Protein AF-0000000070056075 (afdb_homodimer)

Foldseek 3Di:
DDDDDDDDDQQDFDDDPFDKDFPDQPQWAWDDDPRDIAIEHELLQLLVQLLVQLLCLFQFFAPVLLLLLLVLCVDPQWDPVLNVLSQLLLVLSQLSLVSAFTLAQQQAAKEKEKEDAPSYHHPDDSQVSSLNSQQCNQVVGLHAQDDWADPDPPDIDRPSRVDDHHYHYHYDHDFKMKMKIFGDGPQQVVLKDKDKDAPVCPDPVNVLVVVLVSLLVSFCQSQDQKAKEKEKADADRVRRRVVRACVQLVVSVRGACDDDPNWHKHWPVVSFVVSLVVQQQLQCHRHLGGRRNYSTYTYMYTDHDNGIIMMIMGIDHSSSRMWMWMQGNRHTITGDTDSRSVVSDDPVVVPDPPPDAAEAEFVDWPVVSLVVLQVDDFSGKHFYFFKAKEAADVVLVVQVVCVVVPHARDPNQQGHEYADKFGTRDDPPFQTHFIAFHRCQSNQVSQLVQLVRRGNLEYEHGGFYDLSNLVSCQVRSGWYKYARRSSRSCQRHPWWDHKDFDADCVNPRNGMIMTGTGGGMMTTAHGNNSDGSSVVSVVVPPDPPDPDPD/DDDDDDDDDQQDFDDDPFDKDFPDLPQWAWDDDPRDIAIEHELLQLLVQLLVQLLCLFQFFAPVLLLLLLVLCVDPQWDPVLNVLSLLLLVLSQLSLVSAFTLAQQQAAKEKEKEDAPRYHHPDDSQVSSLNSQQCNQVVGLHAQDDWADPDPPDIDRPSRVDDHHYHYHYDHDFKMKMKIFGDGPQQVVLKDKDWDAPVCPDPVNVLVVVLVSLLVSFCQSQDQKAKEKEKADADRVRRRVVRVCVQLVVSVRGACDDDPNWHKHWPVVSFVVSLVVQQQLQCHRHLGGRRNYSTYTYMYTDHDNGIIMMIMGIDHSSSRMWMWMQGNRHTMTGDTDSRSVVSDDPVVVPDPPPDAAEAEFVDWPVVSLVVLQVDDFSGKHFYFFKAKEAADVVLVVQVVCVVVPHARDVNQQGHEYADKFGTRDDPPFQTHFIAFHRCQSNQVSQLVQLVRRGNQEYEHGGFYDLSNLVSCQVRVGWYKYARRSSRSCQRHPWWDHKDFDADCVNPRNGMIMTGTGGGMMTTAHGNNSDGSSVVSVVVPPPPPDPDPD

Structure (mmCIF, N/CA/C/O backbone):
data_AF-0000000070056075-model_v1
#
loop_
_entity.id
_entity.type
_entity.pdbx_description
1 polymer 'Fumarate hydratase class I'
#
loop_
_atom_site.group_PDB
_atom_site.id
_atom_site.type_symbol
_atom_site.label_atom_id
_atom_site.label_alt_id
_atom_site.label_comp_id
_atom_site.label_asym_id
_atom_site.label_entity_id
_atom_site.label_seq_id
_atom_site.pdbx_PDB_ins_code
_atom_site.Cartn_x
_atom_site.Cartn_y
_atom_site.Cartn_z
_atom_site.occupancy
_atom_site.B_iso_or_equiv
_atom_site.auth_seq_id
_atom_site.auth_comp_id
_atom_site.auth_asym_id
_atom_site.auth_atom_id
_atom_site.pdbx_PDB_model_num
ATOM 1 N N . MET A 1 1 ? 9.664 -17.594 -32.375 1 53.91 1 MET A N 1
ATOM 2 C CA . MET A 1 1 ? 11.016 -17.156 -32.031 1 53.91 1 MET A CA 1
ATOM 3 C C . MET A 1 1 ? 11.039 -16.406 -30.719 1 53.91 1 MET A C 1
ATOM 5 O O . MET A 1 1 ? 10.109 -15.648 -30.422 1 53.91 1 MET A O 1
ATOM 9 N N . SER A 1 2 ? 11.938 -16.859 -29.797 1 77.75 2 SER A N 1
ATOM 10 C CA . SER A 1 2 ? 12.039 -16.234 -28.484 1 77.75 2 SER A CA 1
ATOM 11 C C . SER A 1 2 ? 12.383 -14.742 -28.609 1 77.75 2 SER A C 1
ATOM 13 O O . SER A 1 2 ? 13.141 -14.352 -29.5 1 77.75 2 SER A O 1
ATOM 15 N N . LYS A 1 3 ? 11.664 -13.867 -28.031 1 90.69 3 LYS A N 1
ATOM 16 C CA . LYS A 1 3 ? 11.938 -12.43 -28 1 90.69 3 LYS A CA 1
ATOM 17 C C . LYS A 1 3 ? 13.312 -12.148 -27.391 1 90.69 3 LYS A C 1
ATOM 19 O O . LYS A 1 3 ? 13.664 -12.719 -26.359 1 90.69 3 LYS A O 1
ATOM 24 N N . PRO A 1 4 ? 14.117 -11.297 -28.078 1 96.12 4 PRO A N 1
ATOM 25 C CA . PRO A 1 4 ? 15.445 -10.977 -27.547 1 96.12 4 PRO A CA 1
ATOM 26 C C . PRO A 1 4 ? 15.367 -10.18 -26.234 1 96.12 4 PRO A C 1
ATOM 28 O O . PRO A 1 4 ? 14.375 -9.492 -25.984 1 96.12 4 PRO A O 1
ATOM 31 N N . PHE A 1 5 ? 16.469 -10.25 -25.531 1 97.62 5 PHE A N 1
ATOM 32 C CA . PHE A 1 5 ? 16.547 -9.492 -24.281 1 97.62 5 PHE A CA 1
ATOM 33 C C . PHE A 1 5 ? 16.797 -8.016 -24.562 1 97.62 5 PHE A C 1
ATOM 35 O O . PHE A 1 5 ? 17.766 -7.66 -25.219 1 97.62 5 PHE A O 1
ATOM 42 N N . VAL A 1 6 ? 15.93 -7.156 -24.094 1 97.5 6 VAL A N 1
ATOM 43 C CA . VAL A 1 6 ? 16.062 -5.703 -24.109 1 97.5 6 VAL A CA 1
ATOM 44 C C . VAL A 1 6 ? 15.75 -5.129 -22.734 1 97.5 6 VAL A C 1
ATOM 46 O O . VAL A 1 6 ? 14.688 -5.414 -22.172 1 97.5 6 VAL A O 1
ATOM 49 N N . TRP A 1 7 ? 16.703 -4.355 -22.281 1 95.56 7 TRP A N 1
ATOM 50 C CA . TRP A 1 7 ? 16.5 -3.801 -20.953 1 95.56 7 TRP A CA 1
ATOM 51 C C . TRP A 1 7 ? 16.109 -2.33 -21.031 1 95.56 7 TRP A C 1
ATOM 53 O O . TRP A 1 7 ? 16.641 -1.577 -21.844 1 95.56 7 TRP A O 1
ATOM 63 N N . GLN A 1 8 ? 15.148 -2.025 -20.219 1 95.88 8 GLN A N 1
ATOM 64 C CA . GLN A 1 8 ? 14.68 -0.654 -20.047 1 95.88 8 GLN A CA 1
ATOM 65 C C . GLN A 1 8 ? 14.273 -0.391 -18.609 1 95.88 8 GLN A C 1
ATOM 67 O O . GLN A 1 8 ? 13.641 -1.236 -17.969 1 95.88 8 GLN A O 1
ATOM 72 N N . GLN A 1 9 ? 14.672 0.781 -18.109 1 95.88 9 GLN A N 1
ATOM 73 C CA . GLN A 1 9 ? 14.227 1.164 -16.766 1 95.88 9 GLN A CA 1
ATOM 74 C C . GLN A 1 9 ? 12.711 1.316 -16.719 1 95.88 9 GLN A C 1
ATOM 76 O O . GLN A 1 9 ? 12.094 1.796 -17.672 1 95.88 9 GLN A O 1
ATOM 81 N N . LEU A 1 10 ? 12.133 0.911 -15.586 1 97.81 10 LEU A N 1
ATOM 82 C CA . LEU A 1 10 ? 10.695 1.039 -15.414 1 97.81 10 LEU A CA 1
ATOM 83 C C . LEU A 1 10 ? 10.273 2.506 -15.414 1 97.81 10 LEU A C 1
ATOM 85 O O . LEU A 1 10 ? 9.297 2.875 -16.062 1 97.81 10 LEU A O 1
ATOM 89 N N . PHE A 1 11 ? 10.992 3.332 -14.617 1 98 11 PHE A N 1
ATOM 90 C CA . PHE A 1 11 ? 10.727 4.762 -14.516 1 98 11 PHE A CA 1
ATOM 91 C C . PHE A 1 11 ? 11.75 5.562 -15.305 1 98 11 PHE A C 1
ATOM 93 O O . PHE A 1 11 ? 12.781 5.973 -14.758 1 98 11 PHE A O 1
ATOM 100 N N . VAL A 1 12 ? 11.531 5.762 -16.531 1 95.81 12 VAL A N 1
ATOM 101 C CA . VAL A 1 12 ? 12.391 6.566 -17.391 1 95.81 12 VAL A CA 1
ATOM 102 C C . VAL A 1 12 ? 12.016 8.039 -17.266 1 95.81 12 VAL A C 1
ATOM 104 O O . VAL A 1 12 ? 10.938 8.445 -17.719 1 95.81 12 VAL A O 1
ATOM 107 N N . GLN A 1 13 ? 12.859 8.805 -16.641 1 93.88 13 GLN A N 1
ATOM 108 C CA . GLN A 1 13 ? 12.523 10.211 -16.438 1 93.88 13 GLN A CA 1
ATOM 109 C C . GLN A 1 13 ? 13.445 11.125 -17.234 1 93.88 13 GLN A C 1
ATOM 111 O O . GLN A 1 13 ? 14.648 10.852 -17.344 1 93.88 13 GLN A O 1
ATOM 116 N N . SER A 1 14 ? 12.852 12.102 -17.766 1 93.5 14 SER A N 1
ATOM 117 C CA . SER A 1 14 ? 13.641 13.133 -18.438 1 93.5 14 SER A CA 1
ATOM 118 C C . SER A 1 14 ? 14.391 13.992 -17.406 1 93.5 14 SER A C 1
ATOM 120 O O . SER A 1 14 ? 14.383 13.695 -16.219 1 93.5 14 SER A O 1
ATOM 122 N N . LYS A 1 15 ? 14.992 15.07 -17.953 1 90.5 15 LYS A N 1
ATOM 123 C CA . LYS A 1 15 ? 15.852 15.922 -17.141 1 90.5 15 LYS A CA 1
ATOM 124 C C . LYS A 1 15 ? 15.062 16.594 -16.016 1 90.5 15 LYS A C 1
ATOM 126 O O . LYS A 1 15 ? 13.93 17.031 -16.234 1 90.5 15 LYS A O 1
ATOM 131 N N . ASP A 1 16 ? 15.617 16.547 -14.789 1 88.38 16 ASP A N 1
ATOM 132 C CA . ASP A 1 16 ? 15.094 17.25 -13.625 1 88.38 16 ASP A CA 1
ATOM 133 C C . ASP A 1 16 ? 15.531 18.719 -13.633 1 88.38 16 ASP A C 1
ATOM 135 O O . ASP A 1 16 ? 16.719 19.016 -13.547 1 88.38 16 ASP A O 1
ATOM 139 N N . ASN A 1 17 ? 14.578 19.656 -13.648 1 91.94 17 ASN A N 1
ATOM 140 C CA . ASN A 1 17 ? 14.906 21.062 -13.75 1 91.94 17 ASN A CA 1
ATOM 141 C C . ASN A 1 17 ? 14.844 21.75 -12.391 1 91.94 17 ASN A C 1
ATOM 143 O O . ASN A 1 17 ? 14.719 22.984 -12.312 1 91.94 17 ASN A O 1
ATOM 147 N N . THR A 1 18 ? 14.938 21 -11.344 1 96.56 18 THR A N 1
ATOM 148 C CA . THR A 1 18 ? 14.906 21.547 -9.992 1 96.56 18 THR A CA 1
ATOM 149 C C . THR A 1 18 ? 16.062 22.531 -9.789 1 96.56 18 THR A C 1
ATOM 151 O O . THR A 1 18 ? 17.188 22.266 -10.18 1 96.56 18 THR A O 1
ATOM 154 N N . GLU A 1 19 ? 15.758 23.734 -9.234 1 97.62 19 GLU A N 1
ATOM 155 C CA . GLU A 1 19 ? 16.797 24.688 -8.859 1 97.62 19 GLU A CA 1
ATOM 156 C C . GLU A 1 19 ? 17.328 24.406 -7.461 1 97.62 19 GLU A C 1
ATOM 158 O O . GLU A 1 19 ? 16.562 24.391 -6.492 1 97.62 19 GLU A O 1
ATOM 163 N N . TYR A 1 20 ? 18.656 24.203 -7.379 1 98 20 TYR A N 1
ATOM 164 C CA . TYR A 1 20 ? 19.281 23.891 -6.105 1 98 20 TYR A CA 1
ATOM 165 C C . TYR A 1 20 ? 20.172 25.047 -5.637 1 98 20 TYR A C 1
ATOM 167 O O . TYR A 1 20 ? 20.641 25.844 -6.449 1 98 20 TYR A O 1
ATOM 175 N N . GLU A 1 21 ? 20.328 25.125 -4.43 1 97.88 21 GLU A N 1
ATOM 176 C CA . GLU A 1 21 ? 21.297 26 -3.807 1 97.88 21 GLU A CA 1
ATOM 177 C C . GLU A 1 21 ? 22.328 25.203 -3 1 97.88 21 GLU A C 1
ATOM 179 O O . GLU A 1 21 ? 21.984 24.203 -2.379 1 97.88 21 GLU A O 1
ATOM 184 N N . LEU A 1 22 ? 23.562 25.672 -3.018 1 98.44 22 LEU A N 1
ATOM 185 C CA . LEU A 1 22 ? 24.641 25.031 -2.275 1 98.44 22 LEU A CA 1
ATOM 186 C C . LEU A 1 22 ? 24.516 25.297 -0.78 1 98.44 22 LEU A C 1
ATOM 188 O O . LEU A 1 22 ? 24.5 26.453 -0.353 1 98.44 22 LEU A O 1
ATOM 192 N N . LEU A 1 23 ? 24.344 24.281 -0.059 1 98.06 23 LEU A N 1
ATOM 193 C CA . LEU A 1 23 ? 24.328 24.406 1.395 1 98.06 23 LEU A CA 1
ATOM 194 C C . LEU A 1 23 ? 25.75 24.516 1.952 1 98.06 23 LEU A C 1
ATOM 196 O O . LEU A 1 23 ? 26.031 25.375 2.779 1 98.06 23 LEU A O 1
ATOM 200 N N . THR A 1 24 ? 26.641 23.578 1.543 1 97.81 24 THR A N 1
ATOM 201 C CA . THR A 1 24 ? 28.047 23.594 1.924 1 97.81 24 THR A CA 1
ATOM 202 C C . THR A 1 24 ? 28.859 22.672 1.029 1 97.81 24 THR A C 1
ATOM 204 O O . THR A 1 24 ? 28.297 21.766 0.398 1 97.81 24 THR A O 1
ATOM 207 N N . ASN A 1 25 ? 30.078 22.891 0.885 1 96.69 25 ASN A N 1
ATOM 208 C CA . ASN A 1 25 ? 30.969 21.984 0.178 1 96.69 25 ASN A CA 1
ATOM 209 C C . ASN A 1 25 ? 31.906 21.266 1.141 1 96.69 25 ASN A C 1
ATOM 211 O O . ASN A 1 25 ? 32.875 20.625 0.714 1 96.69 25 ASN A O 1
ATOM 215 N N . GLN A 1 26 ? 31.516 21.438 2.363 1 96.38 26 GLN A N 1
ATOM 216 C CA . GLN A 1 26 ? 32.312 20.75 3.391 1 96.38 26 GLN A CA 1
ATOM 217 C C . GLN A 1 26 ? 31.812 19.312 3.582 1 96.38 26 GLN A C 1
ATOM 219 O O . GLN A 1 26 ? 30.719 18.969 3.119 1 96.38 26 GLN A O 1
ATOM 224 N N . HIS A 1 27 ? 32.625 18.391 4.121 1 96.56 27 HIS A N 1
ATOM 225 C CA . HIS A 1 27 ? 32.281 17.031 4.531 1 96.56 27 HIS A CA 1
ATOM 226 C C . HIS A 1 27 ? 32.219 16.094 3.332 1 96.56 27 HIS A C 1
ATOM 228 O O . HIS A 1 27 ? 31.641 15.008 3.422 1 96.56 27 HIS A O 1
ATOM 234 N N . VAL A 1 28 ? 32.531 16.531 2.166 1 97.38 28 VAL A N 1
ATOM 235 C CA . VAL A 1 28 ? 32.625 15.703 0.971 1 97.38 28 VAL A CA 1
ATOM 236 C C . VAL A 1 28 ? 34.031 15.711 0.432 1 97.38 28 VAL A C 1
ATOM 238 O O . VAL A 1 28 ? 34.656 16.781 0.261 1 97.38 28 VAL A O 1
ATOM 241 N N . THR A 1 29 ? 34.625 14.578 0.233 1 96.62 29 THR A N 1
ATOM 242 C CA . THR A 1 29 ? 35.938 14.445 -0.354 1 96.62 29 THR A CA 1
ATOM 243 C C . THR A 1 29 ? 35.938 13.414 -1.479 1 96.62 29 THR A C 1
ATOM 245 O O . THR A 1 29 ? 34.969 12.656 -1.629 1 96.62 29 THR A O 1
ATOM 248 N N . VAL A 1 30 ? 36.906 13.453 -2.309 1 96.12 30 VAL A N 1
ATOM 249 C CA . VAL A 1 30 ? 36.969 12.547 -3.451 1 96.12 30 VAL A CA 1
ATOM 250 C C . VAL A 1 30 ? 38.188 11.625 -3.297 1 96.12 30 VAL A C 1
ATOM 252 O O . VAL A 1 30 ? 39.281 12.078 -2.932 1 96.12 30 VAL A O 1
ATOM 255 N N . SER A 1 31 ? 37.969 10.422 -3.428 1 93.62 31 SER A N 1
ATOM 256 C CA . SER A 1 31 ? 39 9.398 -3.51 1 93.62 31 SER A CA 1
ATOM 257 C C . SER A 1 31 ? 38.938 8.664 -4.848 1 93.62 31 SER A C 1
ATOM 259 O O . SER A 1 31 ? 38.281 9.117 -5.781 1 93.62 31 SER A O 1
ATOM 261 N N . GLU A 1 32 ? 39.781 7.637 -4.965 1 93.12 32 GLU A N 1
ATOM 262 C CA . GLU A 1 32 ? 39.812 6.898 -6.223 1 93.12 32 GLU A CA 1
ATOM 263 C C . GLU A 1 32 ? 40 5.402 -5.98 1 93.12 32 GLU A C 1
ATOM 265 O O . GLU A 1 32 ? 40.75 4.992 -5.113 1 93.12 32 GLU A O 1
ATOM 270 N N . LEU A 1 33 ? 39.281 4.637 -6.648 1 89.56 33 LEU A N 1
ATOM 271 C CA . LEU A 1 33 ? 39.406 3.186 -6.676 1 89.56 33 LEU A CA 1
ATOM 272 C C . LEU A 1 33 ? 39.438 2.672 -8.109 1 89.56 33 LEU A C 1
ATOM 274 O O . LEU A 1 33 ? 38.469 2.824 -8.844 1 89.56 33 LEU A O 1
ATOM 278 N N . ASP A 1 34 ? 40.531 1.973 -8.461 1 89.25 34 ASP A N 1
ATOM 279 C CA . ASP A 1 34 ? 40.688 1.354 -9.773 1 89.25 34 ASP A CA 1
ATOM 280 C C . ASP A 1 34 ? 40.375 2.338 -10.891 1 89.25 34 ASP A C 1
ATOM 282 O O . ASP A 1 34 ? 39.625 2 -11.82 1 89.25 34 ASP A O 1
ATOM 286 N N . GLY A 1 35 ? 40.688 3.518 -10.766 1 89.31 35 GLY A N 1
ATOM 287 C CA . GLY A 1 35 ? 40.562 4.531 -11.797 1 89.31 35 GLY A CA 1
ATOM 288 C C . GLY A 1 35 ? 39.219 5.25 -11.742 1 89.31 35 GLY A C 1
ATOM 289 O O . GLY A 1 35 ? 38.969 6.168 -12.531 1 89.31 35 GLY A O 1
ATOM 290 N N . GLU A 1 36 ? 38.375 4.887 -10.852 1 91.25 36 GLU A N 1
ATOM 291 C CA . GLU A 1 36 ? 37.062 5.531 -10.703 1 91.25 36 GLU A CA 1
ATOM 292 C C . GLU A 1 36 ? 37.031 6.422 -9.469 1 91.25 36 GLU A C 1
ATOM 294 O O . GLU A 1 36 ? 37.562 6.059 -8.414 1 91.25 36 GLU A O 1
ATOM 299 N N . GLU A 1 37 ? 36.406 7.543 -9.641 1 94.31 37 GLU A N 1
ATOM 300 C CA . GLU A 1 37 ? 36.25 8.445 -8.5 1 94.31 37 GLU A CA 1
ATOM 301 C C . GLU A 1 37 ? 35.25 7.887 -7.492 1 94.31 37 GLU A C 1
ATOM 303 O O . GLU A 1 37 ? 34.188 7.336 -7.875 1 94.31 37 GLU A O 1
ATOM 308 N N . VAL A 1 38 ? 35.625 7.949 -6.273 1 95.62 38 VAL A N 1
ATOM 309 C CA . VAL A 1 38 ? 34.719 7.605 -5.164 1 95.62 38 VAL A CA 1
ATOM 310 C C . VAL A 1 38 ? 34.469 8.844 -4.305 1 95.62 38 VAL A C 1
ATOM 312 O O . VAL A 1 38 ? 35.406 9.445 -3.779 1 95.62 38 VAL A O 1
ATOM 315 N N . ILE A 1 39 ? 33.25 9.266 -4.23 1 97.12 39 ILE A N 1
ATOM 316 C CA . ILE A 1 39 ? 32.906 10.438 -3.441 1 97.12 39 ILE A CA 1
ATOM 317 C C . ILE A 1 39 ? 32.656 10.023 -1.992 1 97.12 39 ILE A C 1
ATOM 319 O O . ILE A 1 39 ? 31.688 9.305 -1.701 1 97.12 39 ILE A O 1
ATOM 323 N N . LYS A 1 40 ? 33.469 10.445 -1.101 1 96.5 40 LYS A N 1
ATOM 324 C CA . LYS A 1 40 ? 33.344 10.148 0.323 1 96.5 40 LYS A CA 1
ATOM 325 C C . LYS A 1 40 ? 32.5 11.211 1.028 1 96.5 40 LYS A C 1
ATOM 327 O O . LYS A 1 40 ? 32.812 12.398 0.983 1 96.5 40 LYS A O 1
ATOM 332 N N . VAL A 1 41 ? 31.469 10.844 1.625 1 97.81 41 VAL A N 1
ATOM 333 C CA . VAL A 1 41 ? 30.531 11.719 2.312 1 97.81 41 VAL A CA 1
ATOM 334 C C . VAL A 1 41 ? 30.562 11.438 3.812 1 97.81 41 VAL A C 1
ATOM 336 O O . VAL A 1 41 ? 30.172 10.352 4.25 1 97.81 41 VAL A O 1
ATOM 339 N N . ALA A 1 42 ? 31 12.336 4.629 1 97.06 42 ALA A N 1
ATOM 340 C CA . ALA A 1 42 ? 31.047 12.164 6.078 1 97.06 42 ALA A CA 1
ATOM 341 C C . ALA A 1 42 ? 29.641 12.078 6.668 1 97.06 42 ALA A C 1
ATOM 343 O O . ALA A 1 42 ? 28.703 12.703 6.16 1 97.06 42 ALA A O 1
ATOM 344 N N . PRO A 1 43 ? 29.438 11.312 7.77 1 96.81 43 PRO A N 1
ATOM 345 C CA . PRO A 1 43 ? 28.125 11.234 8.406 1 96.81 43 PRO A CA 1
ATOM 346 C C . PRO A 1 43 ? 27.547 12.602 8.766 1 96.81 43 PRO A C 1
ATOM 348 O O . PRO A 1 43 ? 26.328 12.797 8.719 1 96.81 43 PRO A O 1
ATOM 351 N N . GLU A 1 44 ? 28.422 13.539 9.07 1 97.19 44 GLU A N 1
ATOM 352 C CA . GLU A 1 44 ? 28.016 14.898 9.422 1 97.19 44 GLU A CA 1
ATOM 353 C C . GLU A 1 44 ? 27.281 15.57 8.266 1 97.19 44 GLU A C 1
ATOM 355 O O . GLU A 1 44 ? 26.375 16.375 8.484 1 97.19 44 GLU A O 1
ATOM 360 N N . ALA A 1 45 ? 27.703 15.234 7.09 1 98.19 45 ALA A N 1
ATOM 361 C CA . ALA A 1 45 ? 27.047 15.781 5.906 1 98.19 45 ALA A CA 1
ATOM 362 C C . ALA A 1 45 ? 25.578 15.359 5.859 1 98.19 45 ALA A C 1
ATOM 364 O O . ALA A 1 45 ? 24.703 16.172 5.543 1 98.19 45 ALA A O 1
ATOM 365 N N . LEU A 1 46 ? 25.312 14.094 6.129 1 98.69 46 LEU A N 1
ATOM 366 C CA . LEU A 1 46 ? 23.953 13.57 6.105 1 98.69 46 LEU A CA 1
ATOM 367 C C . LEU A 1 46 ? 23.109 14.188 7.219 1 98.69 46 LEU A C 1
ATOM 369 O O . LEU A 1 46 ? 21.953 14.523 7.008 1 98.69 46 LEU A O 1
ATOM 373 N N . THR A 1 47 ? 23.719 14.312 8.43 1 98.56 47 THR A N 1
ATOM 374 C CA . THR A 1 47 ? 23.031 14.945 9.547 1 98.56 47 THR A CA 1
ATOM 375 C C . THR A 1 47 ? 22.656 16.391 9.211 1 98.56 47 THR A C 1
ATOM 377 O O . THR A 1 47 ? 21.5 16.797 9.406 1 98.56 47 THR A O 1
ATOM 380 N N . LEU A 1 48 ? 23.609 17.109 8.695 1 98.5 48 LEU A N 1
ATOM 381 C CA . LEU A 1 48 ? 23.406 18.5 8.32 1 98.5 48 LEU A CA 1
ATOM 382 C C . LEU A 1 48 ? 22.328 18.641 7.262 1 98.5 48 LEU A C 1
ATOM 384 O O . LEU A 1 48 ? 21.438 19.5 7.371 1 98.5 48 LEU A O 1
ATOM 388 N N . LEU A 1 49 ? 22.422 17.812 6.266 1 98.75 49 LEU A N 1
ATOM 389 C CA . LEU A 1 49 ? 21.469 17.859 5.164 1 98.75 49 LEU A CA 1
ATOM 390 C C . LEU A 1 49 ? 20.062 17.594 5.66 1 98.75 49 LEU A C 1
ATOM 392 O O . LEU A 1 49 ? 19.125 18.344 5.336 1 98.75 49 LEU A O 1
ATOM 396 N N . ALA A 1 50 ? 19.859 16.5 6.414 1 98.88 50 ALA A N 1
ATOM 397 C CA . ALA A 1 50 ? 18.531 16.156 6.918 1 98.88 50 ALA A CA 1
ATOM 398 C C . ALA A 1 50 ? 17.984 17.266 7.82 1 98.88 50 ALA A C 1
ATOM 400 O O . ALA A 1 50 ? 16.797 17.594 7.75 1 98.88 50 ALA A O 1
ATOM 401 N N . GLN A 1 51 ? 18.828 17.812 8.688 1 98.81 51 GLN A N 1
ATOM 402 C CA . GLN A 1 51 ? 18.406 18.875 9.586 1 98.81 51 GLN A CA 1
ATOM 403 C C . GLN A 1 51 ? 17.891 20.094 8.805 1 98.81 51 GLN A C 1
ATOM 405 O O . GLN A 1 51 ? 16.812 20.609 9.094 1 98.81 51 GLN A O 1
ATOM 410 N N . HIS A 1 52 ? 18.656 20.516 7.797 1 98.75 52 HIS A N 1
ATOM 411 C CA . HIS A 1 52 ? 18.266 21.688 7.012 1 98.75 52 HIS A CA 1
ATOM 412 C C . HIS A 1 52 ? 17.047 21.375 6.145 1 98.75 52 HIS A C 1
ATOM 414 O O . HIS A 1 52 ? 16.172 22.234 5.984 1 98.75 52 HIS A O 1
ATOM 420 N N . ALA A 1 53 ? 17.031 20.203 5.543 1 98.88 53 ALA A N 1
ATOM 421 C CA . ALA A 1 53 ? 15.922 19.844 4.656 1 98.88 53 ALA A CA 1
ATOM 422 C C . ALA A 1 53 ? 14.594 19.844 5.402 1 98.88 53 ALA A C 1
ATOM 424 O O . ALA A 1 53 ? 13.609 20.422 4.93 1 98.88 53 ALA A O 1
ATOM 425 N N . PHE A 1 54 ? 14.523 19.219 6.582 1 98.81 54 PHE A N 1
ATOM 426 C CA . PHE A 1 54 ? 13.266 19.141 7.316 1 98.81 54 PHE A CA 1
ATOM 427 C C . PHE A 1 54 ? 12.898 20.5 7.914 1 98.81 54 PHE A C 1
ATOM 429 O O . PHE A 1 54 ? 11.719 20.812 8.039 1 98.81 54 PHE A O 1
ATOM 436 N N . TYR A 1 55 ? 13.914 21.312 8.258 1 98.69 55 TYR A N 1
ATOM 437 C CA . TYR A 1 55 ? 13.617 22.688 8.641 1 98.69 55 TYR A CA 1
ATOM 438 C C . TYR A 1 55 ? 12.945 23.438 7.492 1 98.69 55 TYR A C 1
ATOM 440 O O . TYR A 1 55 ? 11.875 24.016 7.664 1 98.69 55 TYR A O 1
ATOM 448 N N . GLU A 1 56 ? 13.57 23.391 6.332 1 98.56 56 GLU A N 1
ATOM 449 C CA . GLU A 1 56 ? 13.047 24.109 5.172 1 98.56 56 GLU A CA 1
ATOM 450 C C . GLU A 1 56 ? 11.633 23.641 4.828 1 98.56 56 GLU A C 1
ATOM 452 O O . GLU A 1 56 ? 10.734 24.453 4.613 1 98.56 56 GLU A O 1
ATOM 457 N N . ALA A 1 57 ? 11.438 22.344 4.812 1 98.44 57 ALA A N 1
ATOM 458 C CA . ALA A 1 57 ? 10.156 21.766 4.418 1 98.44 57 ALA A CA 1
ATOM 459 C C . ALA A 1 57 ? 9.062 22.094 5.43 1 98.44 57 ALA A C 1
ATOM 461 O O . ALA A 1 57 ? 7.875 22.031 5.117 1 98.44 57 ALA A O 1
ATOM 462 N N . SER A 1 58 ? 9.438 22.453 6.664 1 98.44 58 SER A N 1
ATOM 463 C CA . SER A 1 58 ? 8.469 22.766 7.711 1 98.44 58 SER A CA 1
ATOM 464 C C . SER A 1 58 ? 8.016 24.219 7.637 1 98.44 58 SER A C 1
ATOM 466 O O . SER A 1 58 ? 6.941 24.562 8.125 1 98.44 58 SER A O 1
ATOM 468 N N . PHE A 1 59 ? 8.852 25.125 7.004 1 98.56 59 PHE A N 1
ATOM 469 C CA . PHE A 1 59 ? 8.586 26.547 7.168 1 98.56 59 PHE A CA 1
ATOM 470 C C . PHE A 1 59 ? 8.406 27.219 5.812 1 98.56 59 PHE A C 1
ATOM 472 O O . PHE A 1 59 ? 7.816 28.312 5.73 1 98.56 59 PHE A O 1
ATOM 479 N N . PHE A 1 60 ? 8.898 26.578 4.762 1 98.5 60 PHE A N 1
ATOM 480 C CA . PHE A 1 60 ? 8.867 27.219 3.447 1 98.5 60 PHE A CA 1
ATOM 481 C C . PHE A 1 60 ? 8.195 26.312 2.424 1 98.5 60 PHE A C 1
ATOM 483 O O . PHE A 1 60 ? 8.078 25.094 2.643 1 98.5 60 PHE A O 1
ATOM 490 N N . LEU A 1 61 ? 7.723 26.922 1.326 1 98.38 61 LEU A N 1
ATOM 491 C CA . LEU A 1 61 ? 7.035 26.188 0.262 1 98.38 61 LEU A CA 1
ATOM 492 C C . LEU A 1 61 ? 7.652 26.5 -1.096 1 98.38 61 LEU A C 1
ATOM 494 O O . LEU A 1 61 ? 8.352 27.516 -1.248 1 98.38 61 LEU A O 1
ATOM 498 N N . ARG A 1 62 ? 7.438 25.672 -2.066 1 97.88 62 ARG A N 1
ATOM 499 C CA . ARG A 1 62 ? 7.855 25.891 -3.445 1 97.88 62 ARG A CA 1
ATOM 500 C C . ARG A 1 62 ? 7.113 27.078 -4.047 1 97.88 62 ARG A C 1
ATOM 502 O O . ARG A 1 62 ? 5.914 27.25 -3.822 1 97.88 62 ARG A O 1
ATOM 509 N N . ALA A 1 63 ? 7.828 27.844 -4.852 1 98 63 ALA A N 1
ATOM 510 C CA . ALA A 1 63 ? 7.223 28.984 -5.531 1 98 63 ALA A CA 1
ATOM 511 C C . ALA A 1 63 ? 6.09 28.531 -6.449 1 98 63 ALA A C 1
ATOM 513 O O . ALA A 1 63 ? 5.055 29.203 -6.543 1 98 63 ALA A O 1
ATOM 514 N N . ALA A 1 64 ? 6.293 27.438 -7.137 1 97.38 64 ALA A N 1
ATOM 515 C CA . ALA A 1 64 ? 5.289 26.938 -8.062 1 97.38 64 ALA A CA 1
ATOM 516 C C . ALA A 1 64 ? 3.992 26.594 -7.34 1 97.38 64 ALA A C 1
ATOM 518 O O . ALA A 1 64 ? 2.9 26.812 -7.871 1 97.38 64 ALA A O 1
ATOM 519 N N . HIS A 1 65 ? 4.051 26.047 -6.195 1 98.06 65 HIS A N 1
ATOM 520 C CA . HIS A 1 65 ? 2.879 25.734 -5.387 1 98.06 65 HIS A CA 1
ATOM 521 C C . HIS A 1 65 ? 2.16 27 -4.941 1 98.06 65 HIS A C 1
ATOM 523 O O . HIS A 1 65 ? 0.936 27.094 -5.055 1 98.06 65 HIS A O 1
ATOM 529 N N . LEU A 1 66 ? 2.916 27.953 -4.445 1 98.44 66 LEU A N 1
ATOM 530 C CA . LEU A 1 66 ? 2.352 29.219 -4.012 1 98.44 66 LEU A CA 1
ATOM 531 C C . LEU A 1 66 ? 1.656 29.922 -5.168 1 98.44 66 LEU A C 1
ATOM 533 O O . LEU A 1 66 ? 0.613 30.562 -4.98 1 98.44 66 LEU A O 1
ATOM 537 N N . GLN A 1 67 ? 2.232 29.812 -6.32 1 98.25 67 GLN A N 1
ATOM 538 C CA . GLN A 1 67 ? 1.622 30.422 -7.496 1 98.25 67 GLN A CA 1
ATOM 539 C C . GLN A 1 67 ? 0.266 29.781 -7.805 1 98.25 67 GLN A C 1
ATOM 541 O O . GLN A 1 67 ? -0.668 30.484 -8.211 1 98.25 67 GLN A O 1
ATOM 546 N N . GLN A 1 68 ? 0.152 28.469 -7.688 1 98.19 68 GLN A N 1
ATOM 547 C CA . GLN A 1 68 ? -1.131 27.812 -7.895 1 98.19 68 GLN A CA 1
ATOM 548 C C . GLN A 1 68 ? -2.184 28.344 -6.922 1 98.19 68 GLN A C 1
ATOM 550 O O . GLN A 1 68 ? -3.344 28.531 -7.297 1 98.19 68 GLN A O 1
ATOM 555 N N . ILE A 1 69 ? -1.819 28.562 -5.68 1 98.19 69 ILE A N 1
ATOM 556 C CA . ILE A 1 69 ? -2.734 29.125 -4.691 1 98.19 69 ILE A CA 1
ATOM 557 C C . ILE A 1 69 ? -3.119 30.547 -5.098 1 98.19 69 ILE A C 1
ATOM 559 O O . ILE A 1 69 ? -4.297 30.906 -5.07 1 98.19 69 ILE A O 1
ATOM 563 N N . ALA A 1 70 ? -2.15 31.312 -5.496 1 97.75 70 ALA A N 1
ATOM 564 C CA . ALA A 1 70 ? -2.385 32.688 -5.891 1 97.75 70 ALA A CA 1
ATOM 565 C C . ALA A 1 70 ? -3.336 32.781 -7.082 1 97.75 70 ALA A C 1
ATOM 567 O O . ALA A 1 70 ? -4.133 33.719 -7.188 1 97.75 70 ALA A O 1
ATOM 568 N N . ASN A 1 71 ? -3.252 31.812 -7.977 1 97.81 71 ASN A N 1
ATOM 569 C CA . ASN A 1 71 ? -4.117 31.781 -9.148 1 97.81 71 ASN A CA 1
ATOM 570 C C . ASN A 1 71 ? -5.594 31.766 -8.758 1 97.81 71 ASN A C 1
ATOM 572 O O . ASN A 1 71 ? -6.445 32.25 -9.5 1 97.81 71 ASN A O 1
ATOM 576 N N . ILE A 1 72 ? -5.918 31.203 -7.652 1 97.62 72 ILE A N 1
ATOM 577 C CA . ILE A 1 72 ? -7.293 31.125 -7.176 1 97.62 72 ILE A CA 1
ATOM 578 C C . ILE A 1 72 ? -7.84 32.531 -6.945 1 97.62 72 ILE A C 1
ATOM 580 O O . ILE A 1 72 ? -9.008 32.812 -7.25 1 97.62 72 ILE A O 1
ATOM 584 N N . LEU A 1 73 ? -7.039 33.438 -6.453 1 95.81 73 LEU A N 1
ATOM 585 C CA . LEU A 1 73 ? -7.434 34.812 -6.141 1 95.81 73 LEU A CA 1
ATOM 586 C C . LEU A 1 73 ? -7.746 35.594 -7.414 1 95.81 73 LEU A C 1
ATOM 588 O O . LEU A 1 73 ? -8.531 36.531 -7.387 1 95.81 73 LEU A O 1
ATOM 592 N N . HIS A 1 74 ? -7.215 35.125 -8.492 1 94.56 74 HIS A N 1
ATOM 593 C CA . HIS A 1 74 ? -7.359 35.844 -9.742 1 94.56 74 HIS A CA 1
ATOM 594 C C . HIS A 1 74 ? -8.391 35.219 -10.648 1 94.56 74 HIS A C 1
ATOM 596 O O . HIS A 1 74 ? -8.695 35.719 -11.727 1 94.56 74 HIS A O 1
ATOM 602 N N . ASP A 1 75 ? -8.883 34.156 -10.266 1 96.06 75 ASP A N 1
ATOM 603 C CA . ASP A 1 75 ? -9.859 33.438 -11.094 1 96.06 75 ASP A CA 1
ATOM 604 C C . ASP A 1 75 ? -11.273 33.969 -10.859 1 96.06 75 ASP A C 1
ATOM 606 O O . ASP A 1 75 ? -11.844 33.781 -9.781 1 96.06 75 ASP A O 1
ATOM 610 N N . PRO A 1 76 ? -11.891 34.5 -11.852 1 95.06 76 PRO A N 1
ATOM 611 C CA . PRO A 1 76 ? -13.234 35.062 -11.672 1 95.06 76 PRO A CA 1
ATOM 612 C C . PRO A 1 76 ? -14.289 34 -11.414 1 95.06 76 PRO A C 1
ATOM 614 O O . PRO A 1 76 ? -15.383 34.281 -10.93 1 95.06 76 PRO A O 1
ATOM 617 N N . GLN A 1 77 ? -13.961 32.781 -11.703 1 95.5 77 GLN A N 1
ATOM 618 C CA . GLN A 1 77 ? -14.914 31.703 -11.5 1 95.5 77 GLN A CA 1
ATOM 619 C C . GLN A 1 77 ? -14.766 31.094 -10.109 1 95.5 77 GLN A C 1
ATOM 621 O O . GLN A 1 77 ? -15.562 30.234 -9.711 1 95.5 77 GLN A O 1
ATOM 626 N N . ALA A 1 78 ? -13.789 31.516 -9.367 1 95.81 78 ALA A N 1
ATOM 627 C CA . ALA A 1 78 ? -13.617 31.031 -8 1 95.81 78 ALA A CA 1
ATOM 628 C C . ALA A 1 78 ? -14.703 31.594 -7.086 1 95.81 78 ALA A C 1
ATOM 630 O O . ALA A 1 78 ? -15.086 32.75 -7.203 1 95.81 78 ALA A O 1
ATOM 631 N N . SER A 1 79 ? -15.211 30.703 -6.199 1 93.56 79 SER A N 1
ATOM 632 C CA . SER A 1 79 ? -16.172 31.188 -5.207 1 93.56 79 SER A CA 1
ATOM 633 C C . SER A 1 79 ? -15.492 32.094 -4.191 1 93.56 79 SER A C 1
ATOM 635 O O . SER A 1 79 ? -14.258 32.156 -4.105 1 93.56 79 SER A O 1
ATOM 637 N N . HIS A 1 80 ? -16.344 32.812 -3.451 1 91.38 80 HIS A N 1
ATOM 638 C CA . HIS A 1 80 ? -15.805 33.656 -2.393 1 91.38 80 HIS A CA 1
ATOM 639 C C . HIS A 1 80 ? -15.078 32.844 -1.341 1 91.38 80 HIS A C 1
ATOM 641 O O . HIS A 1 80 ? -14.047 33.25 -0.814 1 91.38 80 HIS A O 1
ATOM 647 N N . ASN A 1 81 ? -15.57 31.672 -1.088 1 91.25 81 ASN A N 1
ATOM 648 C CA . ASN A 1 81 ? -14.945 30.797 -0.101 1 91.25 81 ASN A CA 1
ATOM 649 C C . ASN A 1 81 ? -13.617 30.25 -0.611 1 91.25 81 ASN A C 1
ATOM 651 O O . ASN A 1 81 ? -12.664 30.094 0.158 1 91.25 81 ASN A O 1
ATOM 655 N N . ASP A 1 82 ? -13.539 29.969 -1.94 1 95.31 82 ASP A N 1
ATOM 656 C CA . ASP A 1 82 ? -12.266 29.562 -2.539 1 95.31 82 ASP A CA 1
ATOM 657 C C . ASP A 1 82 ? -11.195 30.625 -2.322 1 95.31 82 ASP A C 1
ATOM 659 O O . ASP A 1 82 ? -10.078 30.328 -1.896 1 95.31 82 ASP A O 1
ATOM 663 N N . GLN A 1 83 ? -11.602 31.797 -2.594 1 94.81 83 GLN A N 1
ATOM 664 C CA . GLN A 1 83 ? -10.672 32.906 -2.502 1 94.81 83 GLN A CA 1
ATOM 665 C C . GLN A 1 83 ? -10.258 33.156 -1.057 1 94.81 83 GLN A C 1
ATOM 667 O O . GLN A 1 83 ? -9.086 33.469 -0.784 1 94.81 83 GLN A O 1
ATOM 672 N N . TYR A 1 84 ? -11.234 33.062 -0.208 1 92.5 84 TYR A N 1
ATOM 673 C CA . TYR A 1 84 ? -10.938 33.281 1.206 1 92.5 84 TYR A CA 1
ATOM 674 C C . TYR A 1 84 ? -9.93 32.25 1.706 1 92.5 84 TYR A C 1
ATOM 676 O O . TYR A 1 84 ? -8.945 32.625 2.357 1 92.5 84 TYR A O 1
ATOM 684 N N . VAL A 1 85 ? -10.156 31.016 1.435 1 94.75 85 VAL A N 1
ATOM 685 C CA . VAL A 1 85 ? -9.258 29.938 1.866 1 94.75 85 VAL A CA 1
ATOM 686 C C . VAL A 1 85 ? -7.875 30.156 1.262 1 94.75 85 VAL A C 1
ATOM 688 O O . VAL A 1 85 ? -6.863 30.062 1.961 1 94.75 85 VAL A O 1
ATOM 691 N N . ALA A 1 86 ? -7.816 30.469 -0.029 1 97.31 86 ALA A N 1
ATOM 692 C CA . ALA A 1 86 ? -6.547 30.703 -0.71 1 97.31 86 ALA A CA 1
ATOM 693 C C . ALA A 1 86 ? -5.762 31.828 -0.033 1 97.31 86 ALA A C 1
ATOM 695 O O . ALA A 1 86 ? -4.551 31.703 0.178 1 97.31 86 ALA A O 1
ATOM 696 N N . LEU A 1 87 ? -6.461 32.875 0.281 1 96.12 87 LEU A N 1
ATOM 697 C CA . LEU A 1 87 ? -5.816 34 0.935 1 96.12 87 LEU A CA 1
ATOM 698 C C . LEU A 1 87 ? -5.254 33.594 2.293 1 96.12 87 LEU A C 1
ATOM 700 O O . LEU A 1 87 ? -4.133 33.969 2.641 1 96.12 87 LEU A O 1
ATOM 704 N N . GLN A 1 88 ? -6.059 32.844 3.051 1 95.62 88 GLN A N 1
ATOM 705 C CA . GLN A 1 88 ? -5.59 32.406 4.355 1 95.62 88 GLN A CA 1
ATOM 706 C C . GLN A 1 88 ? -4.352 31.516 4.215 1 95.62 88 GLN A C 1
ATOM 708 O O . GLN A 1 88 ? -3.436 31.594 5.035 1 95.62 88 GLN A O 1
ATOM 713 N N . LEU A 1 89 ? -4.301 30.688 3.189 1 97.75 89 LEU A N 1
ATOM 714 C CA . LEU A 1 89 ? -3.164 29.797 2.973 1 97.75 89 LEU A CA 1
ATOM 715 C C . LEU A 1 89 ? -1.914 30.594 2.613 1 97.75 89 LEU A C 1
ATOM 717 O O . LEU A 1 89 ? -0.818 30.281 3.086 1 97.75 89 LEU A O 1
ATOM 721 N N . LEU A 1 90 ? -2.045 31.609 1.778 1 98.06 90 LEU A N 1
ATOM 722 C CA . LEU A 1 90 ? -0.914 32.469 1.418 1 98.06 90 LEU A CA 1
ATOM 723 C C . LEU A 1 90 ? -0.417 33.25 2.625 1 98.06 90 LEU A C 1
ATOM 725 O O . LEU A 1 90 ? 0.792 33.375 2.832 1 98.06 90 LEU A O 1
ATOM 729 N N . ARG A 1 91 ? -1.338 33.75 3.439 1 97.06 91 ARG A N 1
ATOM 730 C CA . ARG A 1 91 ? -0.956 34.469 4.66 1 97.06 91 ARG A CA 1
ATOM 731 C C . ARG A 1 91 ? -0.244 33.531 5.633 1 97.06 91 ARG A C 1
ATOM 733 O O . ARG A 1 91 ? 0.706 33.938 6.305 1 97.06 91 ARG A O 1
ATOM 740 N N . ASN A 1 92 ? -0.777 32.344 5.691 1 97.94 92 ASN A N 1
ATOM 741 C CA . ASN A 1 92 ? -0.123 31.344 6.52 1 97.94 92 ASN A CA 1
ATOM 742 C C . ASN A 1 92 ? 1.332 31.125 6.109 1 97.94 92 ASN A C 1
ATOM 744 O O . ASN A 1 92 ? 2.217 31.047 6.965 1 97.94 92 ASN A O 1
ATOM 748 N N . ALA A 1 93 ? 1.564 31.016 4.789 1 98.31 93 ALA A N 1
ATOM 749 C CA . ALA A 1 93 ? 2.918 30.844 4.266 1 98.31 93 ALA A CA 1
ATOM 750 C C . ALA A 1 93 ? 3.799 32.031 4.641 1 98.31 93 ALA A C 1
ATOM 752 O O . ALA A 1 93 ? 4.984 31.859 4.938 1 98.31 93 ALA A O 1
ATOM 753 N N . GLU A 1 94 ? 3.24 33.188 4.648 1 97.5 94 GLU A N 1
ATOM 754 C CA . GLU A 1 94 ? 3.975 34.406 5.02 1 97.5 94 GLU A CA 1
ATOM 755 C C . GLU A 1 94 ? 4.395 34.344 6.484 1 97.5 94 GLU A C 1
ATOM 757 O O . GLU A 1 94 ? 5.535 34.688 6.82 1 97.5 94 GLU A O 1
ATOM 762 N N . VAL A 1 95 ? 3.477 33.969 7.32 1 97.31 95 VAL A N 1
ATOM 763 C CA . VAL A 1 95 ? 3.764 33.875 8.75 1 97.31 95 VAL A CA 1
ATOM 764 C C . VAL A 1 95 ? 4.82 32.781 8.992 1 97.31 95 VAL A C 1
ATOM 766 O O . VAL A 1 95 ? 5.793 33.031 9.711 1 97.31 95 VAL A O 1
ATOM 769 N N . SER A 1 96 ? 4.676 31.656 8.375 1 98.12 96 SER A N 1
ATOM 770 C CA . SER A 1 96 ? 5.562 30.516 8.578 1 98.12 96 SER A CA 1
ATOM 771 C C . SER A 1 96 ? 6.973 30.812 8.078 1 98.12 96 SER A C 1
ATOM 773 O O . SER A 1 96 ? 7.953 30.359 8.664 1 98.12 96 SER A O 1
ATOM 775 N N . ALA A 1 97 ? 7.09 31.609 7.062 1 98.19 97 ALA A N 1
ATOM 776 C CA . ALA A 1 97 ? 8.375 31.891 6.422 1 98.19 97 ALA A CA 1
ATOM 777 C C . ALA A 1 97 ? 9.289 32.688 7.359 1 98.19 97 ALA A C 1
ATOM 779 O O . ALA A 1 97 ? 10.492 32.812 7.102 1 98.19 97 ALA A O 1
ATOM 780 N N . LYS A 1 98 ? 8.773 33.094 8.516 1 96.94 98 LYS A N 1
ATOM 781 C CA . LYS A 1 98 ? 9.602 33.781 9.516 1 96.94 98 LYS A CA 1
ATOM 782 C C . LYS A 1 98 ? 10.422 32.75 10.312 1 96.94 98 LYS A C 1
ATOM 784 O O . LYS A 1 98 ? 11.336 33.125 11.047 1 96.94 98 LYS A O 1
ATOM 789 N N . GLY A 1 99 ? 10.102 31.484 10.234 1 97.06 99 GLY A N 1
ATOM 790 C CA . GLY A 1 99 ? 10.922 30.406 10.789 1 97.06 99 GLY A CA 1
ATOM 791 C C . GLY A 1 99 ? 10.594 30.094 12.234 1 97.06 99 GLY A C 1
ATOM 792 O O . GLY A 1 99 ? 11.367 29.422 12.914 1 97.06 99 GLY A O 1
ATOM 793 N N . VAL A 1 100 ? 9.445 30.609 12.727 1 96.88 100 VAL A N 1
ATOM 794 C CA . VAL A 1 100 ? 9.117 30.438 14.133 1 96.88 100 VAL A CA 1
ATOM 795 C C . VAL A 1 100 ? 7.941 29.469 14.281 1 96.88 100 VAL A C 1
ATOM 797 O O . VAL A 1 100 ? 8.031 28.484 15 1 96.88 100 VAL A O 1
ATOM 800 N N . LEU A 1 101 ? 6.848 29.75 13.609 1 97.81 101 LEU A N 1
ATOM 801 C CA . LEU A 1 101 ? 5.676 28.875 13.578 1 97.81 101 LEU A CA 1
ATOM 802 C C . LEU A 1 101 ? 5.648 28.047 12.297 1 97.81 101 LEU A C 1
ATOM 804 O O . LEU A 1 101 ? 5.57 28.594 11.195 1 97.81 101 LEU A O 1
ATOM 808 N N . PRO A 1 102 ? 5.73 26.75 12.445 1 98.06 102 PRO A N 1
ATOM 809 C CA . PRO A 1 102 ? 5.684 25.922 11.234 1 98.06 102 PRO A CA 1
ATOM 810 C C . PRO A 1 102 ? 4.367 26.062 10.477 1 98.06 102 PRO A C 1
ATOM 812 O O . PRO A 1 102 ? 3.357 26.469 11.055 1 98.06 102 PRO A O 1
ATOM 815 N N . ASN A 1 103 ? 4.402 25.688 9.195 1 97.25 103 ASN A N 1
ATOM 816 C CA . ASN A 1 103 ? 3.273 25.828 8.281 1 97.25 103 ASN A CA 1
ATOM 817 C C . ASN A 1 103 ? 2.057 25.047 8.766 1 97.25 103 ASN A C 1
ATOM 819 O O . ASN A 1 103 ? 0.917 25.438 8.516 1 97.25 103 ASN A O 1
ATOM 823 N N . CYS A 1 104 ? 2.299 23.938 9.32 1 96.56 104 CYS A N 1
ATOM 824 C CA . CYS A 1 104 ? 1.255 23.016 9.758 1 96.56 104 CYS A CA 1
ATOM 825 C C . CYS A 1 104 ? 1.456 22.609 11.219 1 96.56 104 CYS A C 1
ATOM 827 O O . CYS A 1 104 ? 2.588 22.406 11.656 1 96.56 104 CYS A O 1
ATOM 829 N N . GLN A 1 105 ? 0.3 22.5 11.969 1 94.38 105 GLN A N 1
ATOM 830 C CA . GLN A 1 105 ? 0.417 22.062 13.359 1 94.38 105 GLN A CA 1
ATOM 831 C C . GLN A 1 105 ? 0.89 20.609 13.438 1 94.38 105 GLN A C 1
ATOM 833 O O . GLN A 1 105 ? 1.529 20.219 14.414 1 94.38 105 GLN A O 1
ATOM 838 N N . ASP A 1 106 ? 0.376 19.812 12.562 1 94.62 106 ASP A N 1
ATOM 839 C CA . ASP A 1 106 ? 0.893 18.469 12.422 1 94.62 106 ASP A CA 1
ATOM 840 C C . ASP A 1 106 ? 2.162 18.438 11.57 1 94.62 106 ASP A C 1
ATOM 842 O O . ASP A 1 106 ? 2.092 18.391 10.344 1 94.62 106 ASP A O 1
ATOM 846 N N . THR A 1 107 ? 3.299 18.406 12.297 1 95.94 107 THR A N 1
ATOM 847 C CA . THR A 1 107 ? 4.559 18.562 11.578 1 95.94 107 THR A CA 1
ATOM 848 C C . THR A 1 107 ? 5.008 17.219 10.984 1 95.94 107 THR A C 1
ATOM 850 O O . THR A 1 107 ? 5.996 17.172 10.25 1 95.94 107 THR A O 1
ATOM 853 N N . GLY A 1 108 ? 4.34 16.172 11.273 1 95.75 108 GLY A N 1
ATOM 854 C CA . GLY A 1 108 ? 4.234 14.969 10.461 1 95.75 108 GLY A CA 1
ATOM 855 C C . GLY A 1 108 ? 5.395 14.008 10.656 1 95.75 108 GLY A C 1
ATOM 856 O O . GLY A 1 108 ? 6.34 14.312 11.391 1 95.75 108 GLY A O 1
ATOM 857 N N . THR A 1 109 ? 5.324 12.812 10.039 1 98.38 109 THR A N 1
ATOM 858 C CA . THR A 1 109 ? 6.387 11.812 9.93 1 98.38 109 THR A CA 1
ATOM 859 C C . THR A 1 109 ? 7.48 12.289 8.977 1 98.38 109 THR A C 1
ATOM 861 O O . THR A 1 109 ? 7.195 12.719 7.859 1 98.38 109 THR A O 1
ATOM 864 N N . ALA A 1 110 ? 8.742 12.242 9.531 1 98.81 110 ALA A N 1
ATOM 865 C CA . ALA A 1 110 ? 9.867 12.508 8.641 1 98.81 110 ALA A CA 1
ATOM 866 C C . ALA A 1 110 ? 10.125 11.328 7.715 1 98.81 110 ALA A C 1
ATOM 868 O O . ALA A 1 110 ? 10.391 10.211 8.18 1 98.81 110 ALA A O 1
ATOM 869 N N . THR A 1 111 ? 9.984 11.57 6.449 1 98.81 111 THR A N 1
ATOM 870 C CA . THR A 1 111 ? 10.211 10.531 5.449 1 98.81 111 THR A CA 1
ATOM 871 C C . THR A 1 111 ? 11.344 10.93 4.504 1 98.81 111 THR A C 1
ATOM 873 O O . THR A 1 111 ? 11.352 12.039 3.973 1 98.81 111 THR A O 1
ATOM 876 N N . ILE A 1 112 ? 12.273 10.055 4.344 1 98.88 112 ILE A N 1
ATOM 877 C CA . ILE A 1 112 ? 13.414 10.273 3.459 1 98.88 112 ILE A CA 1
ATOM 878 C C . ILE A 1 112 ? 13.461 9.18 2.398 1 98.88 112 ILE A C 1
ATOM 880 O O . ILE A 1 112 ? 13.617 7.996 2.721 1 98.88 112 ILE A O 1
ATOM 884 N N . VAL A 1 113 ? 13.234 9.492 1.169 1 98.75 113 VAL A N 1
ATOM 885 C CA . VAL A 1 113 ? 13.445 8.609 0.025 1 98.75 113 VAL A CA 1
ATOM 886 C C . VAL A 1 113 ? 14.711 9.023 -0.725 1 98.75 113 VAL A C 1
ATOM 888 O O . VAL A 1 113 ? 14.828 10.172 -1.163 1 98.75 113 VAL A O 1
ATOM 891 N N . ALA A 1 114 ? 15.617 8.047 -0.87 1 98.75 114 ALA A N 1
ATOM 892 C CA . ALA A 1 114 ? 16.891 8.445 -1.454 1 98.75 114 ALA A CA 1
ATOM 893 C C . ALA A 1 114 ? 17.406 7.383 -2.428 1 98.75 114 ALA A C 1
ATOM 895 O O . ALA A 1 114 ? 16.938 6.242 -2.412 1 98.75 114 ALA A O 1
ATOM 896 N N . SER A 1 115 ? 18.219 7.777 -3.316 1 97.81 115 SER A N 1
ATOM 897 C CA . SER A 1 115 ? 18.984 6.938 -4.234 1 97.81 115 SER A CA 1
ATOM 898 C C . SER A 1 115 ? 20.484 7.188 -4.098 1 97.81 115 SER A C 1
ATOM 900 O O . SER A 1 115 ? 20.953 8.297 -4.363 1 97.81 115 SER A O 1
ATOM 902 N N . LYS A 1 116 ? 21.188 6.203 -3.65 1 97.62 116 LYS A N 1
ATOM 903 C CA . LYS A 1 116 ? 22.625 6.312 -3.377 1 97.62 116 LYS A CA 1
ATOM 904 C C . LYS A 1 116 ? 23.438 5.691 -4.504 1 97.62 116 LYS A C 1
ATOM 906 O O . LYS A 1 116 ? 23.422 4.473 -4.695 1 97.62 116 LYS A O 1
ATOM 911 N N . GLY A 1 117 ? 24.172 6.504 -5.199 1 96.38 117 GLY A N 1
ATOM 912 C CA . GLY A 1 117 ? 25.047 5.992 -6.242 1 96.38 117 GLY A CA 1
ATOM 913 C C . GLY A 1 117 ? 26.156 5.098 -5.711 1 96.38 117 GLY A C 1
ATOM 914 O O . GLY A 1 117 ? 26.656 5.312 -4.605 1 96.38 117 GLY A O 1
ATOM 915 N N . GLN A 1 118 ? 26.531 4.137 -6.5 1 94.12 118 GLN A N 1
ATOM 916 C CA . GLN A 1 118 ? 27.531 3.156 -6.102 1 94.12 118 GLN A CA 1
ATOM 917 C C . GLN A 1 118 ? 28.828 3.84 -5.68 1 94.12 118 GLN A C 1
ATOM 919 O O . GLN A 1 118 ? 29.531 3.363 -4.777 1 94.12 118 GLN A O 1
ATOM 924 N N . HIS A 1 119 ? 29.172 5 -6.266 1 94.88 119 HIS A N 1
ATOM 925 C CA . HIS A 1 119 ? 30.438 5.668 -6.012 1 94.88 119 HIS A CA 1
ATOM 926 C C . HIS A 1 119 ? 30.359 6.582 -4.793 1 94.88 119 HIS A C 1
ATOM 928 O O . HIS A 1 119 ? 31.328 7.25 -4.438 1 94.88 119 HIS A O 1
ATOM 934 N N . ILE A 1 120 ? 29.219 6.633 -4.16 1 96.62 120 ILE A N 1
ATOM 935 C CA . ILE A 1 120 ? 29.047 7.395 -2.928 1 96.62 120 ILE A CA 1
ATOM 936 C C . ILE A 1 120 ? 29.391 6.516 -1.729 1 96.62 120 ILE A C 1
ATOM 938 O O . ILE A 1 120 ? 28.75 5.488 -1.495 1 96.62 120 ILE A O 1
ATOM 942 N N . TRP A 1 121 ? 30.344 6.926 -0.954 1 95.12 121 TRP A N 1
ATOM 943 C CA . TRP A 1 121 ? 30.766 6.184 0.231 1 95.12 121 TRP A CA 1
ATOM 944 C C . TRP A 1 121 ? 30.578 7.023 1.491 1 95.12 121 TRP A C 1
ATOM 946 O O . TRP A 1 121 ? 31.203 8.078 1.637 1 95.12 121 TRP A O 1
ATOM 956 N N . THR A 1 122 ? 29.828 6.629 2.41 1 94.69 122 THR A N 1
ATOM 957 C CA . THR A 1 122 ? 29.531 7.391 3.619 1 94.69 122 THR A CA 1
ATOM 958 C C . THR A 1 122 ? 30.25 6.789 4.824 1 94.69 122 THR A C 1
ATOM 960 O O . THR A 1 122 ? 30.469 7.469 5.828 1 94.69 122 THR A O 1
ATOM 963 N N . GLY A 1 123 ? 30.672 5.527 4.836 1 83.56 123 GLY A N 1
ATOM 964 C CA . GLY A 1 123 ? 31.469 4.891 5.867 1 83.56 123 GLY A CA 1
ATOM 965 C C . GLY A 1 123 ? 30.656 4.469 7.078 1 83.56 123 GLY A C 1
ATOM 966 O O . GLY A 1 123 ? 31.219 4.098 8.109 1 83.56 123 GLY A O 1
ATOM 967 N N . GLY A 1 124 ? 29.422 4.535 7.125 1 83.75 124 GLY A N 1
ATOM 968 C CA . GLY A 1 124 ? 28.609 4.152 8.258 1 83.75 124 GLY A CA 1
ATOM 969 C C . GLY A 1 124 ? 27.172 3.852 7.879 1 83.75 124 GLY A C 1
ATOM 970 O O . GLY A 1 124 ? 26.891 3.463 6.742 1 83.75 124 GLY A O 1
ATOM 971 N N . ASP A 1 125 ? 26.328 3.863 8.945 1 92.69 125 ASP A N 1
ATOM 972 C CA . ASP A 1 125 ? 24.891 3.68 8.734 1 92.69 125 ASP A CA 1
ATOM 973 C C . ASP A 1 125 ? 24.219 5.004 8.391 1 92.69 125 ASP A C 1
ATOM 975 O O . ASP A 1 125 ? 24.016 5.848 9.266 1 92.69 125 ASP A O 1
ATOM 979 N N . ASP A 1 126 ? 23.906 5.176 7.148 1 98.12 126 ASP A N 1
ATOM 980 C CA . ASP A 1 126 ? 23.328 6.422 6.66 1 98.12 126 ASP A CA 1
ATOM 981 C C . ASP A 1 126 ? 22.047 6.766 7.426 1 98.12 126 ASP A C 1
ATOM 983 O O . ASP A 1 126 ? 21.781 7.938 7.691 1 98.12 126 ASP A O 1
ATOM 987 N N . ALA A 1 127 ? 21.266 5.754 7.762 1 98.12 127 ALA A N 1
ATOM 988 C CA . ALA A 1 127 ? 20 5.969 8.453 1 98.12 127 ALA A CA 1
ATOM 989 C C . ALA A 1 127 ? 20.234 6.609 9.82 1 98.12 127 ALA A C 1
ATOM 991 O O . ALA A 1 127 ? 19.422 7.434 10.266 1 98.12 127 ALA A O 1
ATOM 992 N N . GLU A 1 128 ? 21.266 6.215 10.5 1 98.19 128 GLU A N 1
ATOM 993 C CA . GLU A 1 128 ? 21.578 6.801 11.797 1 98.19 128 GLU A CA 1
ATOM 994 C C . GLU A 1 128 ? 21.875 8.289 11.672 1 98.19 128 GLU A C 1
ATOM 996 O O . GLU A 1 128 ? 21.344 9.102 12.43 1 98.19 128 GLU A O 1
ATOM 1001 N N . ALA A 1 129 ? 22.766 8.633 10.719 1 98.5 129 ALA A N 1
ATOM 1002 C CA . ALA A 1 129 ? 23.141 10.031 10.531 1 98.5 129 ALA A CA 1
ATOM 1003 C C . ALA A 1 129 ? 21.953 10.875 10.109 1 98.5 129 ALA A C 1
ATOM 1005 O O . ALA A 1 129 ? 21.766 11.992 10.602 1 98.5 129 ALA A O 1
ATOM 1006 N N . LEU A 1 130 ? 21.172 10.375 9.188 1 98.88 130 LEU A N 1
ATOM 1007 C CA . LEU A 1 130 ? 19.969 11.078 8.742 1 98.88 130 LEU A CA 1
ATOM 1008 C C . LEU A 1 130 ? 18.984 11.25 9.898 1 98.88 130 LEU A C 1
ATOM 1010 O O . LEU A 1 130 ? 18.391 12.32 10.055 1 98.88 130 LEU A O 1
ATOM 1014 N N . SER A 1 131 ? 18.828 10.195 10.742 1 98.81 131 SER A N 1
ATOM 1015 C CA . SER A 1 131 ? 17.938 10.258 11.891 1 98.81 131 SER A CA 1
ATOM 1016 C C . SER A 1 131 ? 18.391 11.336 12.883 1 98.81 131 SER A C 1
ATOM 1018 O O . SER A 1 131 ? 17.562 12 13.5 1 98.81 131 SER A O 1
ATOM 1020 N N . LYS A 1 132 ? 19.641 11.461 13.039 1 98.62 132 LYS A N 1
ATOM 1021 C CA . LYS A 1 132 ? 20.156 12.5 13.922 1 98.62 132 LYS A CA 1
ATOM 1022 C C . LYS A 1 132 ? 19.75 13.891 13.438 1 98.62 132 LYS A C 1
ATOM 1024 O O . LYS A 1 132 ? 19.406 14.758 14.234 1 98.62 132 LYS A O 1
ATOM 1029 N N . GLY A 1 133 ? 19.828 14.086 12.133 1 98.88 133 GLY A N 1
ATOM 1030 C CA . GLY A 1 133 ? 19.359 15.352 11.586 1 98.88 133 GLY A CA 1
ATOM 1031 C C . GLY A 1 133 ? 17.891 15.625 11.875 1 98.88 133 GLY A C 1
ATOM 1032 O O . GLY A 1 133 ? 17.531 16.75 12.219 1 98.88 133 GLY A O 1
ATOM 1033 N N . VAL A 1 134 ? 17.109 14.602 11.719 1 98.81 134 VAL A N 1
ATOM 1034 C CA . VAL A 1 134 ? 15.688 14.711 12.039 1 98.81 134 VAL A CA 1
ATOM 1035 C C . VAL A 1 134 ? 15.523 15.078 13.516 1 98.81 134 VAL A C 1
ATOM 1037 O O . VAL A 1 134 ? 14.797 16.016 13.844 1 98.81 134 VAL A O 1
ATOM 1040 N N . TYR A 1 135 ? 16.203 14.383 14.367 1 98.62 135 TYR A N 1
ATOM 1041 C CA . TYR A 1 135 ? 16.156 14.602 15.805 1 98.62 135 TYR A CA 1
ATOM 1042 C C . TYR A 1 135 ? 16.5 16.047 16.141 1 98.62 135 TYR A C 1
ATOM 1044 O O . TYR A 1 135 ? 15.766 16.719 16.875 1 98.62 135 TYR A O 1
ATOM 1052 N N . LEU A 1 136 ? 17.562 16.547 15.586 1 98.5 136 LEU A N 1
ATOM 1053 C CA . LEU A 1 136 ? 18.016 17.906 15.875 1 98.5 136 LEU A CA 1
ATOM 1054 C C . LEU A 1 136 ? 16.969 18.922 15.438 1 98.5 136 LEU A C 1
ATOM 1056 O O . LEU A 1 136 ? 16.703 19.891 16.172 1 98.5 136 LEU A O 1
ATOM 1060 N N . THR A 1 137 ? 16.453 18.734 14.273 1 98.44 137 THR A N 1
ATOM 1061 C CA . THR A 1 137 ? 15.453 19.672 13.766 1 98.44 137 THR A CA 1
ATOM 1062 C C . THR A 1 137 ? 14.266 19.766 14.711 1 98.44 137 THR A C 1
ATOM 1064 O O . THR A 1 137 ? 13.797 20.875 15.016 1 98.44 137 THR A O 1
ATOM 1067 N N . PHE A 1 138 ? 13.773 18.625 15.172 1 97.25 138 PHE A N 1
ATOM 1068 C CA . PHE A 1 138 ? 12.57 18.609 15.992 1 97.25 138 PHE A CA 1
ATOM 1069 C C . PHE A 1 138 ? 12.875 19.078 17.406 1 97.25 138 PHE A C 1
ATOM 1071 O O . PHE A 1 138 ? 12.008 19.625 18.094 1 97.25 138 PHE A O 1
ATOM 1078 N N . GLN A 1 139 ? 14.078 18.875 17.891 1 96.75 139 GLN A N 1
ATOM 1079 C CA . GLN A 1 139 ? 14.461 19.344 19.219 1 96.75 139 GLN A CA 1
ATOM 1080 C C . GLN A 1 139 ? 14.68 20.844 19.234 1 96.75 139 GLN A C 1
ATOM 1082 O O . GLN A 1 139 ? 14.344 21.516 20.219 1 96.75 139 GLN A O 1
ATOM 1087 N N . GLU A 1 140 ? 15.156 21.375 18.172 1 96.69 140 GLU A N 1
ATOM 1088 C CA . GLU A 1 140 ? 15.656 22.75 18.172 1 96.69 140 GLU A CA 1
ATOM 1089 C C . GLU A 1 140 ? 14.609 23.734 17.656 1 96.69 140 GLU A C 1
ATOM 1091 O O . GLU A 1 140 ? 14.773 24.938 17.766 1 96.69 140 GLU A O 1
ATOM 1096 N N . ASN A 1 141 ? 13.586 23.234 17.062 1 96.94 141 ASN A N 1
ATOM 1097 C CA . ASN A 1 141 ? 12.555 24.078 16.5 1 96.94 141 ASN A CA 1
ATOM 1098 C C . ASN A 1 141 ? 11.188 23.797 17.109 1 96.94 141 ASN A C 1
ATOM 1100 O O . ASN A 1 141 ? 11.039 22.859 17.906 1 96.94 141 ASN A O 1
ATOM 1104 N N . ASN A 1 142 ? 10.25 24.656 16.797 1 96.31 142 ASN A N 1
ATOM 1105 C CA . ASN A 1 142 ? 8.922 24.578 17.406 1 96.31 142 ASN A CA 1
ATOM 1106 C C . ASN A 1 142 ? 8.023 23.609 16.656 1 96.31 142 ASN A C 1
ATOM 1108 O O . ASN A 1 142 ? 6.902 23.953 16.281 1 96.31 142 ASN A O 1
ATOM 1112 N N . LEU A 1 143 ? 8.5 22.406 16.469 1 96.88 143 LEU A N 1
ATOM 1113 C CA . LEU A 1 143 ? 7.785 21.344 15.758 1 96.88 143 LEU A CA 1
ATOM 1114 C C . LEU A 1 143 ? 7.16 20.359 16.75 1 96.88 143 LEU A C 1
ATOM 1116 O O . LEU A 1 143 ? 7.609 20.25 17.891 1 96.88 143 LEU A O 1
ATOM 1120 N N . ARG A 1 144 ? 6.133 19.703 16.297 1 93.56 144 ARG A N 1
ATOM 1121 C CA . ARG A 1 144 ? 5.41 18.734 17.109 1 93.56 144 ARG A CA 1
ATOM 1122 C C . ARG A 1 144 ? 6.004 17.328 16.953 1 93.56 144 ARG A C 1
ATOM 1124 O O . ARG A 1 144 ? 6.402 16.938 15.852 1 93.56 144 ARG A O 1
ATOM 1131 N N . TYR A 1 145 ? 6.094 16.578 18.094 1 93.94 145 TYR A N 1
ATOM 1132 C CA . TYR A 1 145 ? 6.453 15.164 18.031 1 93.94 145 TYR A CA 1
ATOM 1133 C C . TYR A 1 145 ? 5.246 14.305 17.672 1 93.94 145 TYR A C 1
ATOM 1135 O O . TYR A 1 145 ? 4.375 14.062 18.5 1 93.94 145 TYR A O 1
ATOM 1143 N N . SER A 1 146 ? 5.309 13.734 16.484 1 93.69 146 SER A N 1
ATOM 1144 C CA . SER A 1 146 ? 4.117 13.078 15.953 1 93.69 146 SER A CA 1
ATOM 1145 C C . SER A 1 146 ? 4.223 11.562 16.078 1 93.69 146 SER A C 1
ATOM 1147 O O . SER A 1 146 ? 3.246 10.844 15.844 1 93.69 146 SER A O 1
ATOM 1149 N N . GLN A 1 147 ? 5.371 11.016 16.453 1 96.62 147 GLN A N 1
ATOM 1150 C CA . GLN A 1 147 ? 5.59 9.578 16.391 1 96.62 147 GLN A CA 1
ATOM 1151 C C . GLN A 1 147 ? 5.254 8.914 17.719 1 96.62 147 GLN A C 1
ATOM 1153 O O . GLN A 1 147 ? 5.613 9.43 18.781 1 96.62 147 GLN A O 1
ATOM 1158 N N . ASN A 1 148 ? 4.578 7.82 17.656 1 96.44 148 ASN A N 1
ATOM 1159 C CA . ASN A 1 148 ? 4.305 6.949 18.797 1 96.44 148 ASN A CA 1
ATOM 1160 C C . ASN A 1 148 ? 5.004 5.602 18.656 1 96.44 148 ASN A C 1
ATOM 1162 O O . ASN A 1 148 ? 4.961 4.988 17.594 1 96.44 148 ASN A O 1
ATOM 1166 N N . ALA A 1 149 ? 5.668 5.152 19.703 1 98.06 149 ALA A N 1
ATOM 1167 C CA . ALA A 1 149 ? 6.336 3.855 19.766 1 98.06 149 ALA A CA 1
ATOM 1168 C C . ALA A 1 149 ? 5.484 2.836 20.516 1 98.06 149 ALA A C 1
ATOM 1170 O O . ALA A 1 149 ? 5.047 3.09 21.641 1 98.06 149 ALA A O 1
ATOM 1171 N N . PRO A 1 150 ? 5.246 1.7 19.859 1 98.5 150 PRO A N 1
ATOM 1172 C CA . PRO A 1 150 ? 4.52 0.656 20.578 1 98.5 150 PRO A CA 1
ATOM 1173 C C . PRO A 1 150 ? 5.391 -0.06 21.609 1 98.5 150 PRO A C 1
ATOM 1175 O O . PRO A 1 150 ? 6.531 -0.431 21.312 1 98.5 150 PRO A O 1
ATOM 1178 N N . LEU A 1 151 ? 4.859 -0.255 22.766 1 98.31 151 LEU A N 1
ATOM 1179 C CA . LEU A 1 151 ? 5.5 -1.055 23.797 1 98.31 151 LEU A CA 1
ATOM 1180 C C . LEU A 1 151 ? 5.051 -2.51 23.719 1 98.31 151 LEU A C 1
ATOM 1182 O O . LEU A 1 151 ? 5.852 -3.424 23.938 1 98.31 151 LEU A O 1
ATOM 1186 N N . ASP A 1 152 ? 3.867 -2.697 23.469 1 98.25 152 ASP A N 1
ATOM 1187 C CA . ASP A 1 152 ? 3.201 -3.941 23.094 1 98.25 152 ASP A CA 1
ATOM 1188 C C . ASP A 1 152 ? 2.119 -3.691 22.047 1 98.25 152 ASP A C 1
ATOM 1190 O O . ASP A 1 152 ? 2.076 -2.623 21.438 1 98.25 152 ASP A O 1
ATOM 1194 N N . MET A 1 153 ? 1.251 -4.633 21.766 1 98.44 153 MET A N 1
ATOM 1195 C CA . MET A 1 153 ? 0.289 -4.512 20.672 1 98.44 153 MET A CA 1
ATOM 1196 C C . MET A 1 153 ? -0.656 -3.34 20.906 1 98.44 153 MET A C 1
ATOM 1198 O O . MET A 1 153 ? -1.095 -2.691 19.969 1 98.44 153 MET A O 1
ATOM 1202 N N . TYR A 1 154 ? -0.856 -2.984 22.141 1 96.69 154 TYR A N 1
ATOM 1203 C CA . TYR A 1 154 ? -1.971 -2.09 22.422 1 96.69 154 TYR A CA 1
ATOM 1204 C C . TYR A 1 154 ? -1.481 -0.804 23.078 1 96.69 154 TYR A C 1
ATOM 1206 O O . TYR A 1 154 ? -2.113 0.247 22.953 1 96.69 154 TYR A O 1
ATOM 1214 N N . THR A 1 155 ? -0.385 -0.865 23.781 1 95.81 155 THR A N 1
ATOM 1215 C CA . THR A 1 155 ? 0.124 0.289 24.516 1 95.81 155 THR A CA 1
ATOM 1216 C C . THR A 1 155 ? 1.262 0.957 23.734 1 95.81 155 THR A C 1
ATOM 1218 O O . THR A 1 155 ? 2.088 0.276 23.125 1 95.81 155 THR A O 1
ATOM 1221 N N . GLU A 1 156 ? 1.223 2.299 23.766 1 95.31 156 GLU A N 1
ATOM 1222 C CA . GLU A 1 156 ? 2.219 3.086 23.031 1 95.31 156 GLU A CA 1
ATOM 1223 C C . GLU A 1 156 ? 2.635 4.316 23.844 1 95.31 156 GLU A C 1
ATOM 1225 O O . GLU A 1 156 ? 1.992 4.664 24.828 1 95.31 156 GLU A O 1
ATOM 1230 N N . VAL A 1 157 ? 3.689 4.953 23.453 1 94.31 157 VAL A N 1
ATOM 1231 C CA . VAL A 1 157 ? 4.16 6.195 24.062 1 94.31 157 VAL A CA 1
ATOM 1232 C C . VAL A 1 157 ? 4.688 7.133 22.969 1 94.31 157 VAL A C 1
ATOM 1234 O O . VAL A 1 157 ? 5.25 6.676 21.969 1 94.31 157 VAL A O 1
ATOM 1237 N N . ASN A 1 158 ? 4.371 8.383 23.109 1 94.19 158 ASN A N 1
ATOM 1238 C CA . ASN A 1 158 ? 5.023 9.344 22.234 1 94.19 158 ASN A CA 1
ATOM 1239 C C . ASN A 1 158 ? 6.539 9.312 22.391 1 94.19 158 ASN A C 1
ATOM 1241 O O . ASN A 1 158 ? 7.051 9.32 23.516 1 94.19 158 ASN A O 1
ATOM 1245 N N . THR A 1 159 ? 7.285 9.312 21.344 1 95.69 159 THR A N 1
ATOM 1246 C CA . THR A 1 159 ? 8.727 9.117 21.422 1 95.69 159 THR A CA 1
ATOM 1247 C C . THR A 1 159 ? 9.414 10.383 21.938 1 95.69 159 THR A C 1
ATOM 1249 O O . THR A 1 159 ? 10.555 10.328 22.391 1 95.69 159 THR A O 1
ATOM 1252 N N . GLN A 1 160 ? 8.797 11.586 21.688 1 94.38 160 GLN A N 1
ATOM 1253 C CA . GLN A 1 160 ? 9.297 12.898 22.094 1 94.38 160 GLN A CA 1
ATOM 1254 C C . GLN A 1 160 ? 10.547 13.273 21.312 1 94.38 160 GLN A C 1
ATOM 1256 O O . GLN A 1 160 ? 11.352 14.094 21.766 1 94.38 160 GLN A O 1
ATOM 1261 N N . THR A 1 161 ? 10.805 12.617 20.234 1 96.62 161 THR A N 1
ATOM 1262 C CA . THR A 1 161 ? 11.922 12.914 19.344 1 96.62 161 THR A CA 1
ATOM 1263 C C . THR A 1 161 ? 11.461 12.977 17.891 1 96.62 161 THR A C 1
ATOM 1265 O O . THR A 1 161 ? 12.203 13.406 17.016 1 96.62 161 THR A O 1
ATOM 1268 N N . ASN A 1 162 ? 10.328 12.516 17.609 1 96.94 162 ASN A N 1
ATOM 1269 C CA . ASN A 1 162 ? 9.703 12.344 16.312 1 96.94 162 ASN A CA 1
ATOM 1270 C C . ASN A 1 162 ? 10.375 11.234 15.508 1 96.94 162 ASN A C 1
ATOM 1272 O O . ASN A 1 162 ? 10.242 11.172 14.281 1 96.94 162 ASN A O 1
ATOM 1276 N N . LEU A 1 163 ? 11.188 10.43 16.156 1 98.31 163 LEU A N 1
ATOM 1277 C CA . LEU A 1 163 ? 11.711 9.203 15.57 1 98.31 163 LEU A CA 1
ATOM 1278 C C . LEU A 1 163 ? 10.836 8.008 15.953 1 98.31 163 LEU A C 1
ATOM 1280 O O . LEU A 1 163 ? 10.148 8.039 16.969 1 98.31 163 LEU A O 1
ATOM 1284 N N . PRO A 1 164 ? 10.898 6.895 15.156 1 98.31 164 PRO A N 1
ATOM 1285 C CA . PRO A 1 164 ? 11.727 6.707 13.961 1 98.31 164 PRO A CA 1
ATOM 1286 C C . PRO A 1 164 ? 11.211 7.504 12.766 1 98.31 164 PRO A C 1
ATOM 1288 O O . PRO A 1 164 ? 10.016 7.773 12.656 1 98.31 164 PRO A O 1
ATOM 1291 N N . ALA A 1 165 ? 12.172 7.93 11.906 1 98.62 165 ALA A N 1
ATOM 1292 C CA . ALA A 1 165 ? 11.867 8.406 10.562 1 98.62 165 ALA A CA 1
ATOM 1293 C C . ALA A 1 165 ? 11.766 7.25 9.578 1 98.62 165 ALA A C 1
ATOM 1295 O O . ALA A 1 165 ? 12.352 6.188 9.797 1 98.62 165 ALA A O 1
ATOM 1296 N N . GLN A 1 166 ? 10.922 7.426 8.594 1 98.62 166 GLN A N 1
ATOM 1297 C CA . GLN A 1 166 ? 10.984 6.477 7.488 1 98.62 166 GLN A CA 1
ATOM 1298 C C . GLN A 1 166 ? 12.148 6.797 6.555 1 98.62 166 GLN A C 1
ATOM 1300 O O . GLN A 1 166 ? 12.188 7.871 5.953 1 98.62 166 GLN A O 1
ATOM 1305 N N . ILE A 1 167 ? 13.094 5.906 6.402 1 98.69 167 ILE A N 1
ATOM 1306 C CA . ILE A 1 167 ? 14.273 6.129 5.586 1 98.69 167 ILE A CA 1
ATOM 1307 C C . ILE A 1 167 ? 14.43 4.992 4.578 1 98.69 167 ILE A C 1
ATOM 1309 O O . ILE A 1 167 ? 14.75 3.861 4.953 1 98.69 167 ILE A O 1
ATOM 1313 N N . ASP A 1 168 ? 14.125 5.27 3.338 1 98.25 168 ASP A N 1
ATOM 1314 C CA . ASP A 1 168 ? 14.266 4.332 2.227 1 98.25 168 ASP A CA 1
ATOM 1315 C C . ASP A 1 168 ? 15.398 4.754 1.292 1 98.25 168 ASP A C 1
ATOM 1317 O O . ASP A 1 168 ? 15.219 5.637 0.452 1 98.25 168 ASP A O 1
ATOM 1321 N N . ILE A 1 169 ? 16.484 4.066 1.359 1 98.5 169 ILE A N 1
ATOM 1322 C CA . ILE A 1 169 ? 17.625 4.398 0.509 1 98.5 169 ILE A CA 1
ATOM 1323 C C . ILE A 1 169 ? 17.844 3.289 -0.518 1 98.5 169 ILE A C 1
ATOM 1325 O O . ILE A 1 169 ? 18.188 2.16 -0.158 1 98.5 169 ILE A O 1
ATOM 1329 N N . SER A 1 170 ? 17.656 3.582 -1.756 1 97.88 170 SER A N 1
ATOM 1330 C CA . SER A 1 170 ? 17.906 2.627 -2.828 1 97.88 170 SER A CA 1
ATOM 1331 C C . SER A 1 170 ? 19.344 2.703 -3.307 1 97.88 170 SER A C 1
ATOM 1333 O O . SER A 1 170 ? 19.969 3.773 -3.281 1 97.88 170 SER A O 1
ATOM 1335 N N . ALA A 1 171 ? 19.844 1.548 -3.758 1 97.19 171 ALA A N 1
ATOM 1336 C CA . ALA A 1 171 ? 21.156 1.506 -4.414 1 97.19 171 ALA A CA 1
ATOM 1337 C C . ALA A 1 171 ? 21.031 1.821 -5.902 1 97.19 171 ALA A C 1
ATOM 1339 O O . ALA A 1 171 ? 20.141 1.3 -6.582 1 97.19 171 ALA A O 1
ATOM 1340 N N . ALA A 1 172 ? 21.828 2.723 -6.375 1 94.5 172 ALA A N 1
ATOM 1341 C CA . ALA A 1 172 ? 21.797 3.133 -7.777 1 94.5 172 ALA A CA 1
ATOM 1342 C C . ALA A 1 172 ? 23.203 3.268 -8.344 1 94.5 172 ALA A C 1
ATOM 1344 O O . ALA A 1 172 ? 24.188 3.328 -7.586 1 94.5 172 ALA A O 1
ATOM 1345 N N . PRO A 1 173 ? 23.328 3.244 -9.68 1 94.12 173 PRO A N 1
ATOM 1346 C CA . PRO A 1 173 ? 24.641 3.564 -10.266 1 94.12 173 PRO A CA 1
ATOM 1347 C C . PRO A 1 173 ? 24.969 5.051 -10.172 1 94.12 173 PRO A C 1
ATOM 1349 O O . PRO A 1 173 ? 24.094 5.871 -9.898 1 94.12 173 PRO A O 1
ATOM 1352 N N . GLY A 1 174 ? 26.266 5.328 -10.328 1 94.12 174 GLY A N 1
ATOM 1353 C CA . GLY A 1 174 ? 26.656 6.715 -10.508 1 94.12 174 GLY A CA 1
ATOM 1354 C C . GLY A 1 174 ? 27.281 7.328 -9.266 1 94.12 174 GLY A C 1
ATOM 1355 O O . GLY A 1 174 ? 27.703 6.609 -8.359 1 94.12 174 GLY A O 1
ATOM 1356 N N . SER A 1 175 ? 27.422 8.664 -9.32 1 96.06 175 SER A N 1
ATOM 1357 C CA . SER A 1 175 ? 28.219 9.375 -8.336 1 96.06 175 SER A CA 1
ATOM 1358 C C . SER A 1 175 ? 27.406 10.461 -7.637 1 96.06 175 SER A C 1
ATOM 1360 O O . SER A 1 175 ? 27.953 11.516 -7.285 1 96.06 175 SER A O 1
ATOM 1362 N N . GLU A 1 176 ? 26.172 10.219 -7.496 1 97 176 GLU A N 1
ATOM 1363 C CA . GLU A 1 176 ? 25.328 11.18 -6.793 1 97 176 GLU A CA 1
ATOM 1364 C C . GLU A 1 176 ? 24.484 10.492 -5.73 1 97 176 GLU A C 1
ATOM 1366 O O . GLU A 1 176 ? 24.141 9.312 -5.859 1 97 176 GLU A O 1
ATOM 1371 N N . TYR A 1 177 ? 24.25 11.188 -4.695 1 98.44 177 TYR A N 1
ATOM 1372 C CA . TYR A 1 177 ? 23.281 10.844 -3.67 1 98.44 177 TYR A CA 1
ATOM 1373 C C . TYR A 1 177 ? 22.078 11.773 -3.729 1 98.44 177 TYR A C 1
ATOM 1375 O O . TYR A 1 177 ? 22.188 12.961 -3.432 1 98.44 177 TYR A O 1
ATOM 1383 N N . ARG A 1 178 ? 20.938 11.305 -4.156 1 98.5 178 ARG A N 1
ATOM 1384 C CA . ARG A 1 178 ? 19.75 12.133 -4.344 1 98.5 178 ARG A CA 1
ATOM 1385 C C . ARG A 1 178 ? 18.719 11.844 -3.271 1 98.5 178 ARG A C 1
ATOM 1387 O O . ARG A 1 178 ? 18.531 10.695 -2.863 1 98.5 178 ARG A O 1
ATOM 1394 N N . PHE A 1 179 ? 18.031 12.914 -2.881 1 98.81 179 PHE A N 1
ATOM 1395 C CA . PHE A 1 179 ? 17.109 12.781 -1.765 1 98.81 179 PHE A CA 1
ATOM 1396 C C . PHE A 1 179 ? 15.781 13.477 -2.076 1 98.81 179 PHE A C 1
ATOM 1398 O O . PHE A 1 179 ? 15.758 14.492 -2.781 1 98.81 179 PHE A O 1
ATOM 1405 N N . LEU A 1 180 ? 14.742 12.938 -1.616 1 98.88 180 LEU A N 1
ATOM 1406 C CA . LEU A 1 180 ? 13.461 13.594 -1.394 1 98.88 180 LEU A CA 1
ATOM 1407 C C . LEU A 1 180 ? 13.055 13.516 0.076 1 98.88 180 LEU A C 1
ATOM 1409 O O . LEU A 1 180 ? 12.953 12.422 0.639 1 98.88 180 LEU A O 1
ATOM 1413 N N . PHE A 1 181 ? 12.977 14.672 0.713 1 98.88 181 PHE A N 1
ATOM 1414 C CA . PHE A 1 181 ? 12.5 14.773 2.09 1 98.88 181 PHE A CA 1
ATOM 1415 C C . PHE A 1 181 ? 11.031 15.172 2.131 1 98.88 181 PHE A C 1
ATOM 1417 O O . PHE A 1 181 ? 10.609 16.078 1.411 1 98.88 181 PHE A O 1
ATOM 1424 N N . VAL A 1 182 ? 10.258 14.484 2.922 1 98.69 182 VAL A N 1
ATOM 1425 C CA . VAL A 1 182 ? 8.82 14.758 3.012 1 98.69 182 VAL A CA 1
ATOM 1426 C C . VAL A 1 182 ? 8.391 14.781 4.477 1 98.69 182 VAL A C 1
ATOM 1428 O O . VAL A 1 182 ? 8.719 13.875 5.242 1 98.69 182 VAL A O 1
ATOM 1431 N N . ASN A 1 183 ? 7.734 15.836 4.91 1 97.62 183 ASN A N 1
ATOM 1432 C CA . ASN A 1 183 ? 6.992 15.852 6.168 1 97.62 183 ASN A CA 1
ATOM 1433 C C . ASN A 1 183 ? 5.523 15.492 5.953 1 97.62 183 ASN A C 1
ATOM 1435 O O . ASN A 1 183 ? 4.742 16.312 5.484 1 97.62 183 ASN A O 1
ATOM 1439 N N . LYS A 1 184 ? 5.184 14.281 6.312 1 96.5 184 LYS A N 1
ATOM 1440 C CA . LYS A 1 184 ? 3.83 13.82 6.012 1 96.5 184 LYS A CA 1
ATOM 1441 C C . LYS A 1 184 ? 2.973 13.773 7.273 1 96.5 184 LYS A C 1
ATOM 1443 O O . LYS A 1 184 ? 3.242 12.984 8.18 1 96.5 184 LYS A O 1
ATOM 1448 N N . GLY A 1 185 ? 1.919 14.586 7.336 1 95.44 185 GLY A N 1
ATOM 1449 C CA . GLY A 1 185 ? 0.985 14.586 8.453 1 95.44 185 GLY A CA 1
ATOM 1450 C C . GLY A 1 185 ? -0.056 13.492 8.359 1 95.44 185 GLY A C 1
ATOM 1451 O O . GLY A 1 185 ? -0.221 12.875 7.301 1 95.44 185 GLY A O 1
ATOM 1452 N N . GLY A 1 186 ? -0.796 13.312 9.422 1 93.5 186 GLY A N 1
ATOM 1453 C CA . GLY A 1 186 ? -1.786 12.25 9.492 1 93.5 186 GLY A CA 1
ATOM 1454 C C . GLY A 1 186 ? -2.953 12.453 8.547 1 93.5 186 GLY A C 1
ATOM 1455 O O . GLY A 1 186 ? -3.449 11.5 7.949 1 93.5 186 GLY A O 1
ATOM 1456 N N . GLY A 1 187 ? -3.381 13.672 8.359 1 92.31 187 GLY A N 1
ATOM 1457 C CA . GLY A 1 187 ? -4.508 13.961 7.488 1 92.31 187 GLY A CA 1
ATOM 1458 C C . GLY A 1 187 ? -4.297 13.492 6.059 1 92.31 187 GLY A C 1
ATOM 1459 O O . GLY A 1 187 ? -5.164 12.844 5.473 1 92.31 187 GLY A O 1
ATOM 1460 N N . SER A 1 188 ? -3.182 13.844 5.48 1 95.06 188 SER A N 1
ATOM 1461 C CA . SER A 1 188 ? -2.879 13.461 4.105 1 95.06 188 SER A CA 1
ATOM 1462 C C . SER A 1 188 ? -2.471 11.992 4.02 1 95.06 188 SER A C 1
ATOM 1464 O O . SER A 1 188 ? -2.82 11.297 3.062 1 95.06 188 SER A O 1
ATOM 1466 N N . ALA A 1 189 ? -1.705 11.516 5.055 1 96.25 189 ALA A N 1
ATOM 1467 C CA . ALA A 1 189 ? -1.235 10.133 5.062 1 96.25 189 ALA A CA 1
ATOM 1468 C C . ALA A 1 189 ? -2.406 9.156 5.062 1 96.25 189 ALA A C 1
ATOM 1470 O O . ALA A 1 189 ? -2.348 8.109 4.422 1 96.25 189 ALA A O 1
ATOM 1471 N N . ASN A 1 190 ? -3.457 9.531 5.754 1 95.75 190 ASN A N 1
ATOM 1472 C CA . ASN A 1 190 ? -4.605 8.648 5.926 1 95.75 190 ASN A CA 1
ATOM 1473 C C . ASN A 1 190 ? -5.41 8.516 4.637 1 95.75 190 ASN A C 1
ATOM 1475 O O . ASN A 1 190 ? -6.262 7.633 4.52 1 95.75 190 ASN A O 1
ATOM 1479 N N . LYS A 1 191 ? -5.105 9.32 3.672 1 96.88 191 LYS A N 1
ATOM 1480 C CA . LYS A 1 191 ? -5.863 9.289 2.424 1 96.88 191 LYS A CA 1
ATOM 1481 C C . LYS A 1 191 ? -5.172 8.398 1.391 1 96.88 191 LYS A C 1
ATOM 1483 O O . LYS A 1 191 ? -5.656 8.258 0.264 1 96.88 191 LYS A O 1
ATOM 1488 N N . ALA A 1 192 ? -4.078 7.754 1.777 1 97.88 192 ALA A N 1
ATOM 1489 C CA . ALA A 1 192 ? -3.512 6.703 0.935 1 97.88 192 ALA A CA 1
ATOM 1490 C C . ALA A 1 192 ? -4.43 5.484 0.891 1 97.88 192 ALA A C 1
ATOM 1492 O O . ALA A 1 192 ? -4.953 5.055 1.923 1 97.88 192 ALA A O 1
ATOM 1493 N N . ALA A 1 193 ? -4.652 4.973 -0.332 1 98.31 193 ALA A N 1
ATOM 1494 C CA . ALA A 1 193 ? -5.566 3.842 -0.483 1 98.31 193 ALA A CA 1
ATOM 1495 C C . ALA A 1 193 ? -5.102 2.906 -1.596 1 98.31 193 ALA A C 1
ATOM 1497 O O . ALA A 1 193 ? -4.379 3.324 -2.506 1 98.31 193 ALA A O 1
ATOM 1498 N N . LEU A 1 194 ? -5.43 1.684 -1.452 1 98.69 194 LEU A N 1
ATOM 1499 C CA . LEU A 1 194 ? -5.18 0.632 -2.432 1 98.69 194 LEU A CA 1
ATOM 1500 C C . LEU A 1 194 ? -6.473 -0.093 -2.793 1 98.69 194 LEU A C 1
ATOM 1502 O O . LEU A 1 194 ? -7.234 -0.49 -1.909 1 98.69 194 LEU A O 1
ATOM 1506 N N . PHE A 1 195 ? -6.699 -0.243 -4.098 1 97.81 195 PHE A N 1
ATOM 1507 C CA . PHE A 1 195 ? -7.859 -0.958 -4.617 1 97.81 195 PHE A CA 1
ATOM 1508 C C . PHE A 1 195 ? -7.43 -2.078 -5.555 1 97.81 195 PHE A C 1
ATOM 1510 O O . PHE A 1 195 ? -6.816 -1.822 -6.594 1 97.81 195 PHE A O 1
ATOM 1517 N N . GLN A 1 196 ? -7.773 -3.287 -5.184 1 96.19 196 GLN A N 1
ATOM 1518 C CA . GLN A 1 196 ? -7.461 -4.418 -6.051 1 96.19 196 GLN A CA 1
ATOM 1519 C C . GLN A 1 196 ? -8.555 -4.629 -7.094 1 96.19 196 GLN A C 1
ATOM 1521 O O . GLN A 1 196 ? -9.625 -5.152 -6.781 1 96.19 196 GLN A O 1
ATOM 1526 N N . GLU A 1 197 ? -8.273 -4.242 -8.305 1 95.12 197 GLU A N 1
ATOM 1527 C CA . GLU A 1 197 ? -9.234 -4.363 -9.398 1 95.12 197 GLU A CA 1
ATOM 1528 C C . GLU A 1 197 ? -8.797 -5.43 -10.398 1 95.12 197 GLU A C 1
ATOM 1530 O O . GLU A 1 197 ? -7.863 -6.191 -10.133 1 95.12 197 GLU A O 1
ATOM 1535 N N . THR A 1 198 ? -9.562 -5.629 -11.453 1 90.88 198 THR A N 1
ATOM 1536 C CA . THR A 1 198 ? -9.266 -6.57 -12.523 1 90.88 198 THR A CA 1
ATOM 1537 C C . THR A 1 198 ? -9.133 -5.848 -13.867 1 90.88 198 THR A C 1
ATOM 1539 O O . THR A 1 198 ? -9.344 -4.637 -13.945 1 90.88 198 THR A O 1
ATOM 1542 N N . LYS A 1 199 ? -8.812 -6.609 -14.891 1 90.19 199 LYS A N 1
ATOM 1543 C CA . LYS A 1 199 ? -8.664 -6.07 -16.234 1 90.19 199 LYS A CA 1
ATOM 1544 C C . LYS A 1 199 ? -9.922 -5.328 -16.672 1 90.19 199 LYS A C 1
ATOM 1546 O O . LYS A 1 199 ? -9.836 -4.359 -17.438 1 90.19 199 LYS A O 1
ATOM 1551 N N . SER A 1 200 ? -11.055 -5.668 -16.125 1 88.81 200 SER A N 1
ATOM 1552 C CA . SER A 1 200 ? -12.336 -5.117 -16.562 1 88.81 200 SER A CA 1
ATOM 1553 C C . SER A 1 200 ? -12.43 -3.625 -16.25 1 88.81 200 SER A C 1
ATOM 1555 O O . SER A 1 200 ? -13.234 -2.912 -16.859 1 88.81 200 SER A O 1
ATOM 1557 N N . ILE A 1 201 ? -11.57 -3.084 -15.367 1 94.44 201 ILE A N 1
ATOM 1558 C CA . ILE A 1 201 ? -11.609 -1.684 -14.961 1 94.44 201 ILE A CA 1
ATOM 1559 C C . ILE A 1 201 ? -10.961 -0.815 -16.047 1 94.44 201 ILE A C 1
ATOM 1561 O O . ILE A 1 201 ? -11.156 0.403 -16.062 1 94.44 201 ILE A O 1
ATOM 1565 N N . LEU A 1 202 ? -10.164 -1.424 -16.984 1 94.94 202 LEU A N 1
ATOM 1566 C CA . LEU A 1 202 ? -9.367 -0.694 -17.969 1 94.94 202 LEU A CA 1
ATOM 1567 C C . LEU A 1 202 ? -10.195 -0.356 -19.203 1 94.94 202 LEU A C 1
ATOM 1569 O O . LEU A 1 202 ? -9.82 -0.716 -20.328 1 94.94 202 LEU A O 1
ATOM 1573 N N . GLN A 1 203 ? -11.258 0.257 -18.969 1 93.12 203 GLN A N 1
ATOM 1574 C CA . GLN A 1 203 ? -12.148 0.87 -19.953 1 93.12 203 GLN A CA 1
ATOM 1575 C C . GLN A 1 203 ? -12.383 2.346 -19.641 1 93.12 203 GLN A C 1
ATOM 1577 O O . GLN A 1 203 ? -12.547 2.717 -18.469 1 93.12 203 GLN A O 1
ATOM 1582 N N . PRO A 1 204 ? -12.398 3.162 -20.656 1 96.06 204 PRO A N 1
ATOM 1583 C CA . PRO A 1 204 ? -12.43 4.605 -20.422 1 96.06 204 PRO A CA 1
ATOM 1584 C C . PRO A 1 204 ? -13.555 5.02 -19.469 1 96.06 204 PRO A C 1
ATOM 1586 O O . PRO A 1 204 ? -13.297 5.684 -18.453 1 96.06 204 PRO A O 1
ATOM 1589 N N . GLU A 1 205 ? -14.75 4.582 -19.719 1 95.31 205 GLU A N 1
ATOM 1590 C CA . GLU A 1 205 ? -15.883 5.016 -18.906 1 95.31 205 GLU A CA 1
ATOM 1591 C C . GLU A 1 205 ? -15.812 4.441 -17.5 1 95.31 205 GLU A C 1
ATOM 1593 O O . GLU A 1 205 ? -16.031 5.156 -16.516 1 95.31 205 GLU A O 1
ATOM 1598 N N . LYS A 1 206 ? -15.461 3.154 -17.391 1 94.88 206 LYS A N 1
ATOM 1599 C CA . LYS A 1 206 ? -15.406 2.484 -16.094 1 94.88 206 LYS A CA 1
ATOM 1600 C C . LYS A 1 206 ? -14.289 3.049 -15.219 1 94.88 206 LYS A C 1
ATOM 1602 O O . LYS A 1 206 ? -14.492 3.326 -14.039 1 94.88 206 LYS A O 1
ATOM 1607 N N . LEU A 1 207 ? -13.164 3.223 -15.844 1 98.25 207 LEU A N 1
ATOM 1608 C CA . LEU A 1 207 ? -12.016 3.717 -15.086 1 98.25 207 LEU A CA 1
ATOM 1609 C C . LEU A 1 207 ? -12.25 5.152 -14.625 1 98.25 207 LEU A C 1
ATOM 1611 O O . LEU A 1 207 ? -12 5.477 -13.461 1 98.25 207 LEU A O 1
ATOM 1615 N N . THR A 1 208 ? -12.719 6.004 -15.531 1 98.31 208 THR A N 1
ATOM 1616 C CA . THR A 1 208 ? -12.977 7.398 -15.172 1 98.31 208 THR A CA 1
ATOM 1617 C C . THR A 1 208 ? -13.984 7.492 -14.039 1 98.31 208 THR A C 1
ATOM 1619 O O . THR A 1 208 ? -13.773 8.219 -13.07 1 98.31 208 THR A O 1
ATOM 1622 N N . ALA A 1 209 ? -15.055 6.715 -14.18 1 97.81 209 ALA A N 1
ATOM 1623 C CA . ALA A 1 209 ? -16.078 6.719 -13.141 1 97.81 209 ALA A CA 1
ATOM 1624 C C . ALA A 1 209 ? -15.5 6.262 -11.805 1 97.81 209 ALA A C 1
ATOM 1626 O O . ALA A 1 209 ? -15.82 6.824 -10.75 1 97.81 209 ALA A O 1
ATOM 1627 N N . PHE A 1 210 ? -14.75 5.211 -11.883 1 98.25 210 PHE A N 1
ATOM 1628 C CA . PHE A 1 210 ? -14.102 4.676 -10.688 1 98.25 210 PHE A CA 1
ATOM 1629 C C . PHE A 1 210 ? -13.227 5.73 -10.031 1 98.25 210 PHE A C 1
ATOM 1631 O O . PHE A 1 210 ? -13.328 5.965 -8.82 1 98.25 210 PHE A O 1
ATOM 1638 N N . LEU A 1 211 ? -12.336 6.383 -10.734 1 98.81 211 LEU A N 1
ATOM 1639 C CA . LEU A 1 211 ? -11.406 7.379 -10.211 1 98.81 211 LEU A CA 1
ATOM 1640 C C . LEU A 1 211 ? -12.164 8.578 -9.641 1 98.81 211 LEU A C 1
ATOM 1642 O O . LEU A 1 211 ? -11.789 9.109 -8.594 1 98.81 211 LEU A O 1
ATOM 1646 N N . VAL A 1 212 ? -13.203 9.023 -10.312 1 98.12 212 V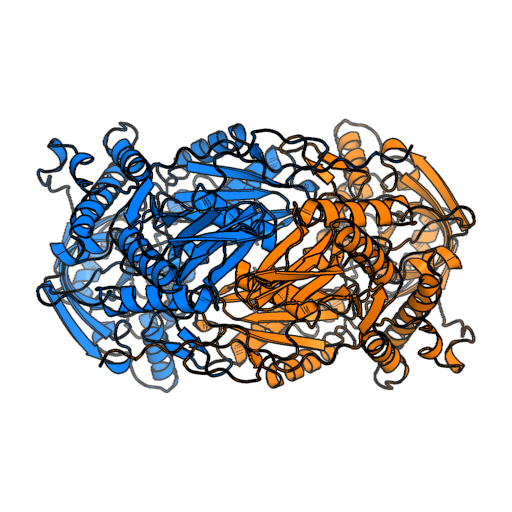AL A N 1
ATOM 1647 C CA . VAL A 1 212 ? -14.016 10.148 -9.852 1 98.12 212 VAL A CA 1
ATOM 1648 C C . VAL A 1 212 ? -14.664 9.805 -8.516 1 98.12 212 VAL A C 1
ATOM 1650 O O . VAL A 1 212 ? -14.664 10.617 -7.586 1 98.12 212 VAL A O 1
ATOM 1653 N N . GLU A 1 213 ? -15.156 8.594 -8.445 1 97.12 213 GLU A N 1
ATOM 1654 C CA . GLU A 1 213 ? -15.766 8.141 -7.199 1 97.12 213 GLU A CA 1
ATOM 1655 C C . GLU A 1 213 ? -14.766 8.188 -6.043 1 97.12 213 GLU A C 1
ATOM 1657 O O . GLU A 1 213 ? -15.094 8.664 -4.953 1 97.12 213 GLU A O 1
ATOM 1662 N N . LYS A 1 214 ? -13.617 7.707 -6.281 1 97.38 214 LYS A N 1
ATOM 1663 C CA . LYS A 1 214 ? -12.609 7.664 -5.227 1 97.38 214 LYS A CA 1
ATOM 1664 C C . LYS A 1 214 ? -12.141 9.07 -4.859 1 97.38 214 LYS A C 1
ATOM 1666 O O . LYS A 1 214 ? -11.867 9.352 -3.689 1 97.38 214 LYS A O 1
ATOM 1671 N N . MET A 1 215 ? -12.031 9.938 -5.805 1 96.12 215 MET A N 1
ATOM 1672 C CA . MET A 1 215 ? -11.664 11.328 -5.539 1 96.12 215 MET A CA 1
ATOM 1673 C C . MET A 1 215 ? -12.688 12 -4.629 1 96.12 215 MET A C 1
ATOM 1675 O O . MET A 1 215 ? -12.32 12.734 -3.713 1 96.12 215 MET A O 1
ATOM 1679 N N . LYS A 1 216 ? -13.93 11.742 -4.871 1 92.94 216 LYS A N 1
ATOM 1680 C CA . LYS A 1 216 ? -15 12.344 -4.074 1 92.94 216 LYS A CA 1
ATOM 1681 C C . LYS A 1 216 ? -14.914 11.891 -2.621 1 92.94 216 LYS A C 1
ATOM 1683 O O . LYS A 1 216 ? -15.219 12.664 -1.708 1 92.94 216 LYS A O 1
ATOM 1688 N N . MET A 1 217 ? -14.43 10.734 -2.436 1 91.25 217 MET A N 1
ATOM 1689 C CA . MET A 1 217 ? -14.352 10.172 -1.092 1 91.25 217 MET A CA 1
ATOM 1690 C C . MET A 1 217 ? -13.289 10.883 -0.263 1 91.25 217 MET A C 1
ATOM 1692 O O . MET A 1 217 ? -13.281 10.781 0.965 1 91.25 217 MET A O 1
ATOM 1696 N N . LEU A 1 218 ? -12.406 11.617 -0.859 1 93.69 218 LEU A N 1
ATOM 1697 C CA . LEU A 1 218 ? -11.344 12.312 -0.14 1 93.69 218 LEU A CA 1
ATOM 1698 C C . LEU A 1 218 ? -11.914 13.406 0.747 1 93.69 218 LEU A C 1
ATOM 1700 O O . LEU A 1 218 ? -11.359 13.711 1.805 1 93.69 218 LEU A O 1
ATOM 1704 N N . GLY A 1 219 ? -13.039 14.023 0.216 1 91.75 219 GLY A N 1
ATOM 1705 C CA . GLY A 1 219 ? -13.602 15.133 0.968 1 91.75 219 GLY A CA 1
ATOM 1706 C C . GLY A 1 219 ? -12.594 16.219 1.261 1 91.75 219 GLY A C 1
ATOM 1707 O O . GLY A 1 219 ? -11.773 16.562 0.41 1 91.75 219 GLY A O 1
ATOM 1708 N N . THR A 1 220 ? -12.711 16.844 2.428 1 93.19 220 THR A N 1
ATOM 1709 C CA . THR A 1 220 ? -11.852 17.984 2.748 1 93.19 220 THR A CA 1
ATOM 1710 C C . THR A 1 220 ? -11.008 17.688 3.982 1 93.19 220 THR A C 1
ATOM 1712 O O . THR A 1 220 ? -10.391 18.594 4.555 1 93.19 220 THR A O 1
ATOM 1715 N N . ALA A 1 221 ? -10.969 16.422 4.387 1 90.88 221 ALA A N 1
ATOM 1716 C CA . ALA A 1 221 ? -10.352 16.047 5.648 1 90.88 221 ALA A CA 1
ATOM 1717 C C . ALA A 1 221 ? -8.836 16.203 5.586 1 90.88 221 ALA A C 1
ATOM 1719 O O . ALA A 1 221 ? -8.164 16.312 6.617 1 90.88 221 ALA A O 1
ATOM 1720 N N . ALA A 1 222 ? -8.234 16.25 4.348 1 93.81 222 ALA A N 1
ATOM 1721 C CA . ALA A 1 222 ? -6.785 16.344 4.195 1 93.81 222 ALA A CA 1
ATOM 1722 C C . ALA A 1 222 ? -6.379 17.75 3.77 1 93.81 222 ALA A C 1
ATOM 1724 O O . ALA A 1 222 ? -5.301 17.953 3.205 1 93.81 222 ALA A O 1
ATOM 1725 N N . CYS A 1 223 ? -7.273 18.703 3.891 1 95.75 223 CYS A N 1
ATOM 1726 C CA . CYS A 1 223 ? -7 20.125 3.695 1 95.75 223 CYS A CA 1
ATOM 1727 C C . CYS A 1 223 ? -6.75 20.438 2.225 1 95.75 223 CYS A C 1
ATOM 1729 O O . CYS A 1 223 ? -5.625 20.766 1.839 1 95.75 223 CYS A O 1
ATOM 1731 N N . PRO A 1 224 ? -7.691 20.391 1.392 1 97 224 PRO A N 1
ATOM 1732 C CA . PRO A 1 224 ? -7.52 20.859 0.014 1 97 224 PRO A CA 1
ATOM 1733 C C . PRO A 1 224 ? -7.172 22.344 -0.063 1 97 224 PRO A C 1
ATOM 1735 O O . PRO A 1 224 ? -7.324 23.062 0.922 1 97 224 PRO A O 1
ATOM 1738 N N . PRO A 1 225 ? -6.762 22.812 -1.305 1 98.06 225 PRO A N 1
ATOM 1739 C CA . PRO A 1 225 ? -6.691 22.109 -2.586 1 98.06 225 PRO A CA 1
ATOM 1740 C C . PRO A 1 225 ? -5.586 21.047 -2.619 1 98.06 225 PRO A C 1
ATOM 1742 O O . PRO A 1 225 ? -4.48 21.297 -2.133 1 98.06 225 PRO A O 1
ATOM 1745 N N . TYR A 1 226 ? -5.914 19.938 -3.314 1 98.56 226 TYR A N 1
ATOM 1746 C CA . TYR A 1 226 ? -5.035 18.766 -3.25 1 98.56 226 TYR A CA 1
ATOM 1747 C C . TYR A 1 226 ? -4.145 18.688 -4.48 1 98.56 226 TYR A C 1
ATOM 1749 O O . TYR A 1 226 ? -4.48 19.234 -5.535 1 98.56 226 TYR A O 1
ATOM 1757 N N . HIS A 1 227 ? -2.979 18.125 -4.316 1 98.69 227 HIS A N 1
ATOM 1758 C CA . HIS A 1 227 ? -2.295 17.391 -5.387 1 98.69 227 HIS A CA 1
ATOM 1759 C C . HIS A 1 227 ? -2.59 15.906 -5.312 1 98.69 227 HIS A C 1
ATOM 1761 O O . HIS A 1 227 ? -2.059 15.203 -4.449 1 98.69 227 HIS A O 1
ATOM 1767 N N . ILE A 1 228 ? -3.438 15.461 -6.211 1 98.81 228 ILE A N 1
ATOM 1768 C CA . ILE A 1 228 ? -3.9 14.086 -6.129 1 98.81 228 ILE A CA 1
ATOM 1769 C C . ILE A 1 228 ? -3.121 13.219 -7.113 1 98.81 228 ILE A C 1
ATOM 1771 O O . ILE A 1 228 ? -2.828 13.648 -8.234 1 98.81 228 ILE A O 1
ATOM 1775 N N . ALA A 1 229 ? -2.758 12.016 -6.715 1 98.88 229 ALA A N 1
ATOM 1776 C CA . ALA A 1 229 ? -2.072 11.078 -7.594 1 98.88 229 ALA A CA 1
ATOM 1777 C C . ALA A 1 229 ? -2.789 9.727 -7.617 1 98.88 229 ALA A C 1
ATOM 1779 O O . ALA A 1 229 ? -3.16 9.195 -6.57 1 98.88 229 ALA A O 1
ATOM 1780 N N . PHE A 1 230 ? -3.016 9.211 -8.812 1 98.94 230 PHE A N 1
ATOM 1781 C CA . PHE A 1 230 ? -3.484 7.852 -9.039 1 98.94 230 PHE A CA 1
ATOM 1782 C C . PHE A 1 230 ? -2.434 7.035 -9.781 1 98.94 230 PHE A C 1
ATOM 1784 O O . PHE A 1 230 ? -1.769 7.543 -10.688 1 98.94 230 PHE A O 1
ATOM 1791 N N . VAL A 1 231 ? -2.289 5.832 -9.391 1 98.94 231 VAL A N 1
ATOM 1792 C CA . VAL A 1 231 ? -1.451 4.879 -10.117 1 98.94 231 VAL A CA 1
ATOM 1793 C C . VAL A 1 231 ? -2.277 3.658 -10.508 1 98.94 231 VAL A C 1
ATOM 1795 O O . VAL A 1 231 ? -2.92 3.035 -9.656 1 98.94 231 VAL A O 1
ATOM 1798 N N . VAL A 1 232 ? -2.32 3.371 -11.797 1 98.94 232 VAL A N 1
ATOM 1799 C CA . VAL A 1 232 ? -3.049 2.229 -12.344 1 98.94 232 VAL A CA 1
ATOM 1800 C C . VAL A 1 232 ? -2.062 1.139 -12.758 1 98.94 232 VAL A C 1
ATOM 1802 O O . VAL A 1 232 ? -1.186 1.373 -13.594 1 98.94 232 VAL A O 1
ATOM 1805 N N . GLY A 1 233 ? -2.24 -0.017 -12.195 1 98.56 233 GLY A N 1
ATOM 1806 C CA . GLY A 1 233 ? -1.297 -1.104 -12.406 1 98.56 233 GLY A CA 1
ATOM 1807 C C . GLY A 1 233 ? -0.183 -1.134 -11.375 1 98.56 233 GLY A C 1
ATOM 1808 O O . GLY A 1 233 ? -0.272 -0.474 -10.336 1 98.56 233 GLY A O 1
ATOM 1809 N N . GLY A 1 234 ? 0.864 -1.904 -11.68 1 98.38 234 GLY A N 1
ATOM 1810 C CA . GLY A 1 234 ? 2.014 -2.113 -10.812 1 98.38 234 GLY A CA 1
ATOM 1811 C C . GLY A 1 234 ? 2.484 -3.555 -10.781 1 98.38 234 GLY A C 1
ATOM 1812 O O . GLY A 1 234 ? 1.693 -4.477 -10.992 1 98.38 234 GLY A O 1
ATOM 1813 N N . LEU A 1 235 ? 3.701 -3.693 -10.5 1 98.44 235 LEU A N 1
ATOM 1814 C CA . LEU A 1 235 ? 4.266 -5.031 -10.359 1 98.44 235 LEU A CA 1
ATOM 1815 C C . LEU A 1 235 ? 3.91 -5.633 -9.008 1 98.44 235 LEU A C 1
ATOM 1817 O O . LEU A 1 235 ? 4.082 -6.836 -8.789 1 98.44 235 LEU A O 1
ATOM 1821 N N . SER A 1 236 ? 3.457 -4.828 -8.086 1 98.19 236 SER A N 1
ATOM 1822 C CA . SER A 1 236 ? 2.902 -5.223 -6.793 1 98.1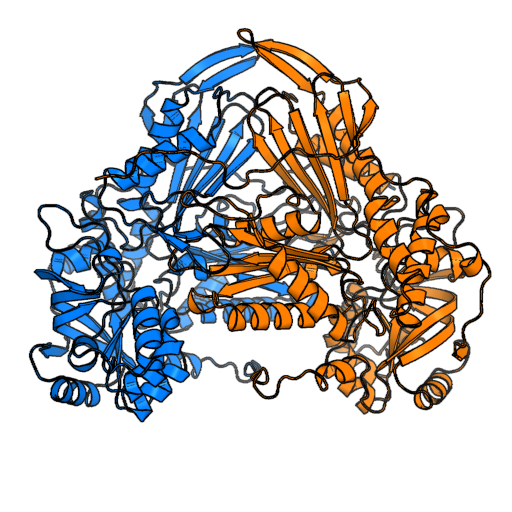9 236 SER A CA 1
ATOM 1823 C C . SER A 1 236 ? 2.062 -4.105 -6.184 1 98.19 236 SER A C 1
ATOM 1825 O O . SER A 1 236 ? 2.127 -2.959 -6.633 1 98.19 236 SER A O 1
ATOM 1827 N N . ALA A 1 237 ? 1.302 -4.461 -5.164 1 98 237 ALA A N 1
ATOM 1828 C CA . ALA A 1 237 ? 0.464 -3.494 -4.461 1 98 237 ALA A CA 1
ATOM 1829 C C . ALA A 1 237 ? 1.314 -2.439 -3.756 1 98 237 ALA A C 1
ATOM 1831 O O . ALA A 1 237 ? 1.007 -1.247 -3.809 1 98 237 ALA A O 1
ATOM 1832 N N . ASP A 1 238 ? 2.377 -2.854 -3.068 1 98 238 ASP A N 1
ATOM 1833 C CA . ASP A 1 238 ? 3.209 -1.908 -2.33 1 98 238 ASP A CA 1
ATOM 1834 C C . ASP A 1 238 ? 3.949 -0.969 -3.279 1 98 238 ASP A C 1
ATOM 1836 O O . ASP A 1 238 ? 4.16 0.203 -2.961 1 98 238 ASP A O 1
ATOM 1840 N N . GLN A 1 239 ? 4.371 -1.457 -4.469 1 98.5 239 GLN A N 1
ATOM 1841 C CA . GLN A 1 239 ? 5.004 -0.582 -5.449 1 98.5 239 GLN A CA 1
ATOM 1842 C C . GLN A 1 239 ? 4.02 0.46 -5.973 1 98.5 239 GLN A C 1
ATOM 1844 O O . GLN A 1 239 ? 4.387 1.62 -6.176 1 98.5 239 GLN A O 1
ATOM 1849 N N . ALA A 1 240 ? 2.803 0.023 -6.27 1 98.75 240 ALA A N 1
ATOM 1850 C CA . ALA A 1 240 ? 1.777 0.958 -6.727 1 98.75 240 ALA A CA 1
ATOM 1851 C C . ALA A 1 240 ? 1.576 2.088 -5.719 1 98.75 240 ALA A C 1
ATOM 1853 O O . ALA A 1 240 ? 1.543 3.262 -6.094 1 98.75 240 ALA A O 1
ATOM 1854 N N . LEU A 1 241 ? 1.474 1.747 -4.488 1 98.62 241 LEU A N 1
ATOM 1855 C CA . LEU A 1 241 ? 1.231 2.734 -3.441 1 98.62 241 LEU A CA 1
ATOM 1856 C C . LEU A 1 241 ? 2.436 3.654 -3.273 1 98.62 241 LEU A C 1
ATOM 1858 O O . LEU A 1 241 ? 2.277 4.867 -3.104 1 98.62 241 LEU A O 1
ATOM 1862 N N . LYS A 1 242 ? 3.633 3.104 -3.24 1 98.75 242 LYS A N 1
ATOM 1863 C CA . LYS A 1 242 ? 4.836 3.926 -3.154 1 98.75 242 LYS 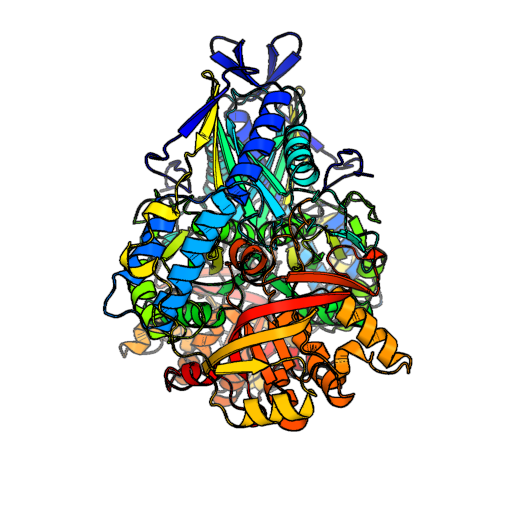A CA 1
ATOM 1864 C C . LYS A 1 242 ? 4.918 4.902 -4.324 1 98.75 242 LYS A C 1
ATOM 1866 O O . LYS A 1 242 ? 5.281 6.066 -4.145 1 98.75 242 LYS A O 1
ATOM 1871 N N . THR A 1 243 ? 4.578 4.387 -5.52 1 98.88 243 THR A N 1
ATOM 1872 C CA . THR A 1 243 ? 4.598 5.238 -6.703 1 98.88 243 THR A CA 1
ATOM 1873 C C . THR A 1 243 ? 3.607 6.391 -6.559 1 98.88 243 THR A C 1
ATOM 1875 O O . THR A 1 243 ? 3.926 7.535 -6.887 1 98.88 243 THR A O 1
ATOM 1878 N N . ALA A 1 244 ? 2.428 6.094 -6.055 1 98.88 244 ALA A N 1
ATOM 1879 C CA . ALA A 1 244 ? 1.426 7.141 -5.848 1 98.88 244 ALA A CA 1
ATOM 1880 C C . ALA A 1 244 ? 1.919 8.18 -4.848 1 98.88 244 ALA A C 1
ATOM 1882 O O . ALA A 1 244 ? 1.725 9.383 -5.051 1 98.88 244 ALA A O 1
ATOM 1883 N N . LYS A 1 245 ? 2.521 7.723 -3.777 1 98.56 245 LYS A N 1
ATOM 1884 C CA . LYS A 1 245 ? 3.09 8.625 -2.779 1 98.56 245 LYS A CA 1
ATOM 1885 C C . LYS A 1 245 ? 4.09 9.586 -3.414 1 98.56 245 LYS A C 1
ATOM 1887 O O . LYS A 1 245 ? 4.004 10.797 -3.217 1 98.56 245 LYS A O 1
ATOM 1892 N N . LEU A 1 246 ? 5 9.062 -4.199 1 98.69 246 LEU A N 1
ATOM 1893 C CA . LEU A 1 246 ? 6.039 9.875 -4.82 1 98.69 246 LEU A CA 1
ATOM 1894 C C . LEU A 1 246 ? 5.449 10.781 -5.895 1 98.69 246 LEU A C 1
ATOM 1896 O O . LEU A 1 246 ? 5.875 11.93 -6.043 1 98.69 246 LEU A O 1
ATOM 1900 N N . ALA A 1 247 ? 4.48 10.25 -6.605 1 98.75 247 ALA A N 1
ATOM 1901 C CA . ALA A 1 247 ? 3.816 11.039 -7.637 1 98.75 247 ALA A CA 1
ATOM 1902 C C . ALA A 1 247 ? 3.123 12.258 -7.031 1 98.75 247 ALA A C 1
ATOM 1904 O O . ALA A 1 247 ? 3.09 13.328 -7.637 1 98.75 247 ALA A O 1
ATOM 1905 N N . SER A 1 248 ? 2.58 12.133 -5.832 1 98.44 248 SER A N 1
ATOM 1906 C CA . SER A 1 248 ? 1.867 13.219 -5.168 1 98.44 248 SER A CA 1
ATOM 1907 C C . SER A 1 248 ? 2.812 14.359 -4.797 1 98.44 248 SER A C 1
ATOM 1909 O O . SER A 1 248 ? 2.369 15.469 -4.496 1 98.44 248 SER A O 1
ATOM 1911 N N . THR A 1 249 ? 4.133 14.117 -4.82 1 98 249 THR A N 1
ATOM 1912 C CA . THR A 1 249 ? 5.145 15.133 -4.539 1 98 249 THR A CA 1
ATOM 1913 C C . THR A 1 249 ? 5.734 15.68 -5.84 1 98 249 THR A C 1
ATOM 1915 O O . THR A 1 249 ? 6.742 16.391 -5.82 1 98 249 THR A O 1
ATOM 1918 N N . LYS A 1 250 ? 5.234 15.203 -6.984 1 97 250 LYS A N 1
ATOM 1919 C CA . LYS A 1 250 ? 5.664 15.609 -8.32 1 97 250 LYS A CA 1
ATOM 1920 C C . LYS A 1 250 ? 7.012 14.992 -8.68 1 97 250 LYS A C 1
ATOM 1922 O O . LYS A 1 250 ? 7.676 15.438 -9.609 1 97 250 LYS A O 1
ATOM 1927 N N . TYR A 1 251 ? 7.418 13.984 -7.93 1 97.69 251 TYR A N 1
ATOM 1928 C CA . TYR A 1 251 ? 8.672 13.273 -8.141 1 97.69 251 TYR A CA 1
ATOM 1929 C C . TYR A 1 251 ? 8.727 12.68 -9.547 1 97.69 251 TYR A C 1
ATOM 1931 O O . TYR A 1 251 ? 9.797 12.617 -10.156 1 97.69 251 TYR A O 1
ATOM 1939 N N . TYR A 1 252 ? 7.59 12.266 -10.109 1 97.94 252 TYR A N 1
ATOM 1940 C CA . TYR A 1 252 ? 7.523 11.539 -11.367 1 97.94 252 TYR A CA 1
ATOM 1941 C C . TYR A 1 252 ? 6.93 12.414 -12.469 1 97.94 252 TYR A C 1
ATOM 1943 O O . TYR A 1 252 ? 6.344 11.906 -13.43 1 97.94 252 TYR A O 1
ATOM 1951 N N . ASP A 1 253 ? 7.059 13.734 -12.352 1 97.38 253 ASP A N 1
ATOM 1952 C CA . ASP A 1 253 ? 6.488 14.656 -13.328 1 97.38 253 ASP A CA 1
ATOM 1953 C C . ASP A 1 253 ? 7.176 14.516 -14.68 1 97.38 253 ASP A C 1
ATOM 1955 O O . ASP A 1 253 ? 6.617 14.906 -15.711 1 97.38 253 ASP A O 1
ATOM 1959 N N . ASN A 1 254 ? 8.391 13.953 -14.688 1 97.69 254 ASN A N 1
ATOM 1960 C CA . ASN A 1 254 ? 9.172 13.914 -15.914 1 97.69 254 ASN A CA 1
ATOM 1961 C C . ASN A 1 254 ? 9.078 12.555 -16.594 1 97.69 254 ASN A C 1
ATOM 1963 O O . ASN A 1 254 ? 9.93 12.211 -17.422 1 97.69 254 ASN A O 1
ATOM 1967 N N . LEU A 1 255 ? 8.102 11.75 -16.281 1 98.38 255 LEU A N 1
ATOM 1968 C CA . LEU A 1 255 ? 7.832 10.492 -16.969 1 98.38 255 LEU A CA 1
ATOM 1969 C C . LEU A 1 255 ? 7.336 10.742 -18.391 1 98.38 255 LEU A C 1
ATOM 1971 O O . LEU A 1 255 ? 6.801 11.812 -18.688 1 98.38 255 LEU A O 1
ATOM 1975 N N . PRO A 1 256 ? 7.488 9.711 -19.234 1 98.12 256 PRO A N 1
ATOM 1976 C CA . PRO A 1 256 ? 6.898 9.828 -20.562 1 98.12 256 PRO A CA 1
ATOM 1977 C C . PRO A 1 256 ? 5.371 9.891 -20.531 1 98.12 256 PRO A C 1
ATOM 1979 O O . PRO A 1 256 ? 4.766 9.664 -19.484 1 98.12 256 PRO A O 1
ATOM 1982 N N . ASP A 1 257 ? 4.793 10.211 -21.719 1 97.38 257 ASP A N 1
ATOM 1983 C CA . ASP A 1 257 ? 3.34 10.344 -21.781 1 97.38 257 ASP A CA 1
ATOM 1984 C C . ASP A 1 257 ? 2.715 9.148 -22.5 1 97.38 257 ASP A C 1
ATOM 1986 O O . ASP A 1 257 ? 1.535 9.18 -22.859 1 97.38 257 ASP A O 1
ATOM 1990 N N . HIS A 1 258 ? 3.514 8.172 -22.812 1 97.62 258 HIS A N 1
ATOM 1991 C CA . HIS A 1 258 ? 3.029 6.938 -23.422 1 97.62 258 HIS A CA 1
ATOM 1992 C C . HIS A 1 258 ? 3.869 5.738 -23 1 97.62 258 HIS A C 1
ATOM 1994 O O . HIS A 1 258 ? 5.004 5.902 -22.547 1 97.62 258 HIS A O 1
ATOM 2000 N N . GLY A 1 259 ? 3.256 4.594 -23.109 1 98.12 259 GLY A N 1
ATOM 2001 C CA . GLY A 1 259 ? 3.977 3.371 -22.797 1 98.12 259 GLY A CA 1
ATOM 2002 C C . GLY A 1 259 ? 4.629 2.729 -24 1 98.12 259 GLY A C 1
ATOM 2003 O O . GLY A 1 259 ? 4.781 3.367 -25.047 1 98.12 259 GLY A O 1
ATOM 2004 N N . ASN A 1 260 ? 5.211 1.6 -23.859 1 98.19 260 ASN A N 1
ATOM 2005 C CA . ASN A 1 260 ? 5.77 0.773 -24.922 1 98.19 260 ASN A CA 1
ATOM 2006 C C . ASN A 1 260 ? 5.766 -0.706 -24.547 1 98.19 260 ASN A C 1
ATOM 2008 O O . ASN A 1 260 ? 5.355 -1.066 -23.438 1 98.19 260 ASN A O 1
ATOM 2012 N N . GLU A 1 261 ? 6.211 -1.506 -25.422 1 97.44 261 GLU A N 1
ATOM 2013 C CA . GLU A 1 261 ? 6.086 -2.951 -25.281 1 97.44 261 GLU A CA 1
ATOM 2014 C C . GLU A 1 261 ? 7.035 -3.479 -24.203 1 97.44 261 GLU A C 1
ATOM 2016 O O . GLU A 1 261 ? 6.918 -4.629 -23.781 1 97.44 261 GLU A O 1
ATOM 2021 N N . LEU A 1 262 ? 7.949 -2.588 -23.734 1 97.69 262 LEU A N 1
ATOM 2022 C CA . LEU A 1 262 ? 8.906 -3.018 -22.719 1 97.69 262 LEU A CA 1
ATOM 2023 C C . LEU A 1 262 ? 8.375 -2.744 -21.312 1 97.69 262 LEU A C 1
ATOM 2025 O O . LEU A 1 262 ? 8.938 -3.223 -20.328 1 97.69 262 LEU A O 1
ATOM 2029 N N . GLY A 1 263 ? 7.301 -1.963 -21.172 1 98.12 263 GLY A N 1
ATOM 2030 C CA . GLY A 1 263 ? 6.625 -1.809 -19.906 1 98.12 263 GLY A CA 1
ATOM 2031 C C . GLY A 1 263 ? 7.07 -0.579 -19.141 1 98.12 263 GLY A C 1
ATOM 2032 O O . GLY A 1 263 ? 7.059 -0.571 -17.906 1 98.12 263 GLY A O 1
ATOM 2033 N N . GLN A 1 264 ? 7.434 0.528 -19.797 1 98.12 264 GLN A N 1
ATOM 2034 C CA . GLN A 1 264 ? 7.82 1.746 -19.094 1 98.12 264 GLN A CA 1
ATOM 2035 C C . GLN A 1 264 ? 6.613 2.41 -18.438 1 98.12 264 GLN A C 1
ATOM 2037 O O . GLN A 1 264 ? 5.504 2.369 -18.984 1 98.12 264 GLN A O 1
ATOM 2042 N N . ALA A 1 265 ? 6.84 3.062 -17.297 1 98.81 265 ALA A N 1
ATOM 2043 C CA . ALA A 1 265 ? 5.828 3.895 -16.656 1 98.81 265 ALA A CA 1
ATOM 2044 C C . ALA A 1 265 ? 5.57 5.164 -17.453 1 98.81 265 ALA A C 1
ATOM 2046 O O . ALA A 1 265 ? 6.488 5.73 -18.047 1 98.81 265 ALA A O 1
ATOM 2047 N N . PHE A 1 266 ? 4.359 5.637 -17.406 1 98.88 266 PHE A N 1
ATOM 2048 C CA . PHE A 1 266 ? 4.074 6.895 -18.094 1 98.88 266 PHE A CA 1
ATOM 2049 C C . PHE A 1 266 ? 2.914 7.625 -17.422 1 98.88 266 PHE A C 1
ATOM 2051 O O . PHE A 1 266 ? 2.191 7.039 -16.625 1 98.88 266 PHE A O 1
ATOM 2058 N N . ARG A 1 267 ? 2.783 8.883 -17.734 1 98.69 267 ARG A N 1
ATOM 2059 C CA . ARG A 1 267 ? 1.658 9.703 -17.297 1 98.69 267 ARG A CA 1
ATOM 2060 C C . ARG A 1 267 ? 0.61 9.828 -18.391 1 98.69 267 ARG A C 1
ATOM 2062 O O . ARG A 1 267 ? 0.95 9.969 -19.578 1 98.69 267 ARG A O 1
ATOM 2069 N N . ASP A 1 268 ? -0.606 9.758 -18.031 1 98.75 268 ASP A N 1
ATOM 2070 C CA . ASP A 1 268 ? -1.7 10.07 -18.953 1 98.75 268 ASP A CA 1
ATOM 2071 C C . ASP A 1 268 ? -2.215 11.492 -18.734 1 98.75 268 ASP A C 1
ATOM 2073 O O . ASP A 1 268 ? -3.184 11.695 -18 1 98.75 268 ASP A O 1
ATOM 2077 N N . THR A 1 269 ? -1.651 12.438 -19.453 1 98.25 269 THR A N 1
ATOM 2078 C CA . THR A 1 269 ? -1.919 13.852 -19.203 1 98.25 269 THR A CA 1
ATOM 2079 C C . THR A 1 269 ? -3.33 14.219 -19.656 1 98.25 269 THR A C 1
ATOM 2081 O O . THR A 1 269 ? -3.939 15.141 -19.109 1 98.25 269 THR A O 1
ATOM 2084 N N . ALA A 1 270 ? -3.879 13.484 -20.625 1 98.31 270 ALA A N 1
ATOM 2085 C CA . ALA A 1 270 ? -5.254 13.727 -21.062 1 98.31 270 ALA A CA 1
ATOM 2086 C C . ALA A 1 270 ? -6.246 13.352 -19.953 1 98.31 270 ALA A C 1
ATOM 2088 O O . ALA A 1 270 ? -7.18 14.102 -19.672 1 98.31 270 ALA A O 1
ATOM 2089 N N . LEU A 1 271 ? -5.988 12.188 -19.391 1 98.62 271 LEU A N 1
ATOM 2090 C CA . LEU A 1 271 ? -6.852 11.75 -18.297 1 98.62 271 LEU A CA 1
ATOM 2091 C C . LEU A 1 271 ? -6.695 12.664 -17.094 1 98.62 271 LEU A C 1
ATOM 2093 O O . LEU A 1 271 ? -7.668 12.945 -16.391 1 98.62 271 LEU A O 1
ATOM 2097 N N . GLU A 1 272 ? -5.484 13.109 -16.812 1 98.81 272 GLU A N 1
ATOM 2098 C CA . GLU A 1 272 ? -5.238 14.062 -15.734 1 98.81 272 GLU A CA 1
ATOM 2099 C C . GLU A 1 272 ? -6.094 15.32 -15.898 1 98.81 272 GLU A C 1
ATOM 2101 O O . GLU A 1 272 ? -6.754 15.75 -14.953 1 98.81 272 GLU A O 1
ATOM 2106 N N . LYS A 1 273 ? -6.07 15.883 -17.078 1 98.5 273 LYS A N 1
ATOM 2107 C CA . LYS A 1 273 ? -6.832 17.094 -17.359 1 98.5 273 LYS A CA 1
ATOM 2108 C C . LYS A 1 273 ? -8.328 16.844 -17.219 1 98.5 273 LYS A C 1
ATOM 2110 O O . LYS A 1 273 ? -9.047 17.688 -16.672 1 98.5 273 LYS A O 1
ATOM 2115 N N . ALA A 1 274 ? -8.766 15.719 -17.719 1 98.56 274 ALA A N 1
ATOM 2116 C CA . ALA A 1 274 ? -10.188 15.383 -17.641 1 98.56 274 ALA A CA 1
ATOM 2117 C C . ALA A 1 274 ? -10.641 15.266 -16.188 1 98.56 274 ALA A C 1
ATOM 2119 O O . ALA A 1 274 ? -11.711 15.766 -15.82 1 98.56 274 ALA A O 1
ATOM 2120 N N . LEU A 1 275 ? -9.836 14.617 -15.406 1 98.75 275 LEU A N 1
ATOM 2121 C CA . LEU A 1 275 ? -10.172 14.43 -14 1 98.75 275 LEU A CA 1
ATOM 2122 C C . LEU A 1 275 ? -10.148 15.766 -13.258 1 98.75 275 LEU A C 1
ATOM 2124 O O . LEU A 1 275 ? -10.984 16.016 -12.383 1 98.75 275 LEU A O 1
ATOM 2128 N N . LEU A 1 276 ? -9.156 16.594 -13.547 1 98.62 276 LEU A N 1
ATOM 2129 C CA . LEU A 1 276 ? -9.078 17.906 -12.906 1 98.62 276 LEU A CA 1
ATOM 2130 C C . LEU A 1 276 ? -10.32 18.734 -13.227 1 98.62 276 LEU A C 1
ATOM 2132 O O . LEU A 1 276 ? -10.914 19.344 -12.328 1 98.62 276 LEU A O 1
ATOM 2136 N N . ASN A 1 277 ? -10.703 18.75 -14.469 1 98.12 277 ASN A N 1
ATOM 2137 C CA . ASN A 1 277 ? -11.906 19.469 -14.875 1 98.12 277 ASN A CA 1
ATOM 2138 C C . ASN A 1 277 ? -13.141 18.953 -14.164 1 98.12 277 ASN A C 1
ATOM 2140 O O . ASN A 1 277 ? -13.984 19.719 -13.703 1 98.12 277 ASN A O 1
ATOM 2144 N N . THR A 1 278 ? -13.227 17.672 -14.086 1 97.75 278 THR A N 1
ATOM 2145 C CA . THR A 1 278 ? -14.359 17.062 -13.398 1 97.75 278 THR A CA 1
ATOM 2146 C C . THR A 1 278 ? -14.383 17.438 -11.922 1 97.75 278 THR A C 1
ATOM 2148 O O . THR A 1 278 ? -15.445 17.703 -11.359 1 97.75 278 THR A O 1
ATOM 2151 N N . SER A 1 279 ? -13.242 17.484 -11.273 1 97.25 279 SER A N 1
ATOM 2152 C CA . SER A 1 279 ? -13.148 17.797 -9.852 1 97.25 279 SER A CA 1
ATOM 2153 C C . SER A 1 279 ? -13.648 19.203 -9.562 1 97.25 279 SER A C 1
ATOM 2155 O O . SER A 1 279 ? -14.109 19.5 -8.453 1 97.25 279 SER A O 1
ATOM 2157 N N . ARG A 1 280 ? -13.594 20.094 -10.539 1 96.62 280 ARG A N 1
ATOM 2158 C CA . ARG A 1 280 ? -14.047 21.484 -10.391 1 96.62 280 ARG A CA 1
ATOM 2159 C C . ARG A 1 280 ? -15.562 21.547 -10.258 1 96.62 280 ARG A C 1
ATOM 2161 O O . ARG A 1 280 ? -16.109 22.562 -9.82 1 96.62 280 ARG A O 1
ATOM 2168 N N . GLU A 1 281 ? -16.203 20.453 -10.523 1 95.06 281 GLU A N 1
ATOM 2169 C CA . GLU A 1 281 ? -17.656 20.406 -10.492 1 95.06 281 GLU A CA 1
ATOM 2170 C C . GLU A 1 281 ? -18.156 19.719 -9.227 1 95.06 281 GLU A C 1
ATOM 2172 O O . GLU A 1 281 ? -19.375 19.594 -9.023 1 95.06 281 GLU A O 1
ATOM 2177 N N . PHE A 1 282 ? -17.266 19.297 -8.367 1 93.94 282 PHE A N 1
ATOM 2178 C CA . PHE A 1 282 ? -17.672 18.562 -7.172 1 93.94 282 PHE A CA 1
ATOM 2179 C C . PHE A 1 282 ? -18.438 19.469 -6.219 1 93.94 282 PHE A C 1
ATOM 2181 O O . PHE A 1 282 ? -19.219 18.984 -5.391 1 93.94 282 PHE A O 1
ATOM 2188 N N . GLY A 1 283 ? -18.188 20.781 -6.246 1 93 283 GLY A N 1
ATOM 2189 C CA . GLY A 1 283 ? -18.828 21.719 -5.352 1 93 283 GLY A CA 1
ATOM 2190 C C . GLY A 1 283 ? -18.188 21.781 -3.979 1 93 283 GLY A C 1
ATOM 2191 O O . GLY A 1 283 ? -18.656 22.516 -3.102 1 93 283 GLY A O 1
ATOM 2192 N N . ILE A 1 284 ? -17.141 21.078 -3.717 1 92.31 284 ILE A N 1
ATOM 2193 C CA . ILE A 1 284 ? -16.453 21.031 -2.432 1 92.31 284 ILE A CA 1
ATOM 2194 C C . ILE A 1 284 ? -15.531 22.234 -2.293 1 92.31 284 ILE A C 1
ATOM 2196 O O . ILE A 1 284 ? -15.438 22.828 -1.217 1 92.31 284 ILE A O 1
ATOM 2200 N N . GLY A 1 285 ? -14.883 22.547 -3.469 1 94.5 285 GLY A N 1
ATOM 2201 C CA . GLY A 1 285 ? -13.977 23.688 -3.504 1 94.5 285 GLY A CA 1
ATOM 2202 C C . GLY A 1 285 ? -12.727 23.5 -2.666 1 94.5 285 GLY A C 1
ATOM 2203 O O . GLY A 1 285 ? -12.312 22.359 -2.432 1 94.5 285 GLY A O 1
ATOM 2204 N N . ALA A 1 286 ? -12.062 24.609 -2.279 1 94.62 286 ALA A N 1
ATOM 2205 C CA . ALA A 1 286 ? -10.836 24.547 -1.486 1 94.62 286 ALA A CA 1
ATOM 2206 C C . ALA A 1 286 ? -11.117 24.031 -0.078 1 94.62 286 ALA A C 1
ATOM 2208 O O . ALA A 1 286 ? -10.219 23.5 0.579 1 94.62 286 ALA A O 1
ATOM 2209 N N . GLN A 1 287 ? -12.359 24.031 0.454 1 92.69 287 GLN A N 1
ATOM 2210 C CA . GLN A 1 287 ? -12.719 23.438 1.735 1 92.69 287 GLN A CA 1
ATOM 2211 C C . GLN A 1 287 ? -14.18 23.672 2.07 1 92.69 287 GLN A C 1
ATOM 2213 O O . GLN A 1 287 ? -14.836 22.828 2.68 1 92.69 287 GLN A O 1
ATOM 2218 N N . PHE A 1 288 ? -14.719 24.812 1.728 1 91.81 288 PHE A N 1
ATOM 2219 C CA . PHE A 1 288 ? -16.062 25.172 2.145 1 91.81 288 PHE A CA 1
ATOM 2220 C C . PHE A 1 288 ? -16.922 25.547 0.94 1 91.81 288 PHE A C 1
ATOM 2222 O O . PHE A 1 288 ? -17.703 26.5 0.996 1 91.81 288 PHE A O 1
ATOM 2229 N N . GLY A 1 289 ? -16.719 24.812 -0.162 1 91.38 289 GLY A N 1
ATOM 2230 C CA . GLY A 1 289 ? -17.5 25.047 -1.37 1 91.38 289 GLY A CA 1
ATOM 2231 C C . GLY A 1 289 ? -16.719 25.734 -2.467 1 91.38 289 GLY A C 1
ATOM 2232 O O . GLY A 1 289 ? -15.797 26.5 -2.186 1 91.38 289 GLY A O 1
ATOM 2233 N N . GLY A 1 290 ? -17.109 25.484 -3.635 1 94.06 290 GLY A N 1
ATOM 2234 C CA . GLY A 1 290 ? -16.438 26.078 -4.773 1 94.06 290 GLY A CA 1
ATOM 2235 C C . GLY A 1 290 ? -15.852 25.062 -5.734 1 94.06 290 GLY A C 1
ATOM 2236 O O . GLY A 1 290 ? -16.359 23.938 -5.836 1 94.06 290 GLY A O 1
ATOM 2237 N N . LYS A 1 291 ? -14.828 25.531 -6.422 1 95.88 291 LYS A N 1
ATOM 2238 C CA . LYS A 1 291 ? -14.414 24.641 -7.508 1 95.88 291 LYS A CA 1
ATOM 2239 C C . LYS A 1 291 ? -12.984 24.141 -7.297 1 95.88 291 LYS A C 1
ATOM 2241 O O . LYS A 1 291 ? -12.562 23.172 -7.941 1 95.88 291 LYS A O 1
ATOM 2246 N N . TYR A 1 292 ? -12.281 24.672 -6.375 1 97.56 292 TYR A N 1
ATOM 2247 C CA . TYR A 1 292 ? -10.852 24.375 -6.293 1 97.56 292 TYR A CA 1
ATOM 2248 C C . TYR A 1 292 ? -10.578 23.266 -5.285 1 97.56 292 TYR A C 1
ATOM 2250 O O . TYR A 1 292 ? -9.844 23.469 -4.316 1 97.56 292 TYR A O 1
ATOM 2258 N N . PHE A 1 293 ? -11.062 22.094 -5.602 1 97.31 293 PHE A N 1
ATOM 2259 C CA . PHE A 1 293 ? -10.836 20.875 -4.836 1 97.31 293 PHE A CA 1
ATOM 2260 C C . PHE A 1 293 ? -9.398 20.406 -4.977 1 97.31 293 PHE A C 1
ATOM 2262 O O . PHE A 1 293 ? -8.773 19.984 -3.992 1 97.31 293 PHE A O 1
ATOM 2269 N N . ALA A 1 294 ? -8.875 20.547 -6.172 1 98.56 294 ALA A N 1
ATOM 2270 C CA . ALA A 1 294 ? -7.516 20.109 -6.484 1 98.56 294 ALA A CA 1
ATOM 2271 C C . ALA A 1 294 ? -6.77 21.172 -7.293 1 98.56 294 ALA A C 1
ATOM 2273 O O . ALA A 1 294 ? -7.367 21.875 -8.109 1 98.56 294 ALA A O 1
ATOM 2274 N N . HIS A 1 295 ? -5.418 21.203 -6.973 1 98.31 295 HIS A N 1
ATOM 2275 C CA . HIS A 1 295 ? -4.539 22 -7.82 1 98.31 295 HIS A CA 1
ATOM 2276 C C . HIS A 1 295 ? -4.188 21.25 -9.102 1 98.31 295 HIS A C 1
ATOM 2278 O O . HIS A 1 295 ? -4.113 21.859 -10.18 1 98.31 295 HIS A O 1
ATOM 2284 N N . ASP A 1 296 ? -3.949 20.031 -8.977 1 98.5 296 ASP A N 1
ATOM 2285 C CA . ASP A 1 296 ? -3.596 19.172 -10.102 1 98.5 296 ASP A CA 1
ATOM 2286 C C . ASP A 1 296 ? -3.781 17.688 -9.742 1 98.5 296 ASP A C 1
ATOM 2288 O O . ASP A 1 296 ? -3.988 17.359 -8.578 1 98.5 296 ASP A O 1
ATOM 2292 N N . ILE A 1 297 ? -3.832 16.938 -10.758 1 98.75 297 ILE A N 1
ATOM 2293 C CA . ILE A 1 297 ? -3.977 15.484 -10.641 1 98.75 297 ILE A CA 1
ATOM 2294 C C . ILE A 1 297 ? -2.924 14.789 -11.5 1 98.75 297 ILE A C 1
ATOM 2296 O O . ILE A 1 297 ? -2.658 15.211 -12.625 1 98.75 297 ILE A O 1
ATOM 2300 N N . ARG A 1 298 ? -2.24 13.812 -10.977 1 98.88 298 ARG A N 1
ATOM 2301 C CA . ARG A 1 298 ? -1.352 12.938 -11.734 1 98.88 298 ARG A CA 1
ATOM 2302 C C . ARG A 1 298 ? -1.939 11.539 -11.867 1 98.88 298 ARG A C 1
ATOM 2304 O O . ARG A 1 298 ? -2.496 11 -10.914 1 98.88 298 ARG A O 1
ATOM 2311 N N . VAL A 1 299 ? -1.896 11 -13.062 1 98.94 299 VAL A N 1
ATOM 2312 C CA . VAL A 1 299 ? -2.316 9.633 -13.336 1 98.94 299 VAL A CA 1
ATOM 2313 C C . VAL A 1 299 ? -1.181 8.867 -14.008 1 98.94 299 VAL A C 1
ATOM 2315 O O . VAL A 1 299 ? -0.837 9.141 -15.164 1 98.94 299 VAL A O 1
ATOM 2318 N N . ILE A 1 300 ? -0.637 7.918 -13.289 1 98.94 300 ILE A N 1
ATOM 2319 C CA . ILE A 1 300 ? 0.49 7.137 -13.789 1 98.94 300 ILE A CA 1
ATOM 2320 C C . ILE A 1 300 ? 0.039 5.711 -14.086 1 98.94 300 ILE A C 1
ATOM 2322 O O . ILE A 1 300 ? -0.708 5.113 -13.305 1 98.94 300 ILE A O 1
ATOM 2326 N N . ARG A 1 301 ? 0.452 5.203 -15.234 1 98.94 301 ARG A N 1
ATOM 2327 C CA . ARG A 1 301 ? 0.189 3.83 -15.648 1 98.94 301 ARG A CA 1
ATOM 2328 C C . ARG A 1 301 ? 1.452 2.98 -15.562 1 98.94 301 ARG A C 1
ATOM 2330 O O . ARG A 1 301 ? 2.518 3.395 -16.031 1 98.94 301 ARG A O 1
ATOM 2337 N N . LEU A 1 302 ? 1.399 1.813 -14.906 1 98.88 302 LEU A N 1
ATOM 2338 C CA . LEU A 1 302 ? 2.514 0.884 -14.742 1 98.88 302 LEU A CA 1
ATOM 2339 C C . LEU A 1 302 ? 2.205 -0.455 -15.406 1 98.88 302 LEU A C 1
ATOM 2341 O O . LEU A 1 302 ? 1.039 -0.78 -15.641 1 98.88 302 LEU A O 1
ATOM 2345 N N . PRO A 1 303 ? 3.254 -1.246 -15.734 1 98.75 303 PRO A N 1
ATOM 2346 C CA . PRO A 1 303 ? 3.008 -2.643 -16.094 1 98.75 303 PRO A CA 1
ATOM 2347 C C . PRO A 1 303 ? 2.4 -3.453 -14.961 1 98.75 303 PRO A C 1
ATOM 2349 O O . PRO A 1 303 ? 2.453 -3.029 -13.797 1 98.75 303 PRO A O 1
ATOM 2352 N N . ARG A 1 304 ? 1.845 -4.516 -15.312 1 97.88 304 ARG A N 1
ATOM 2353 C CA . ARG A 1 304 ? 1.116 -5.285 -14.312 1 97.88 304 ARG A CA 1
ATOM 2354 C C . ARG A 1 304 ? 1.144 -6.777 -14.633 1 97.88 304 ARG A C 1
ATOM 2356 O O . ARG A 1 304 ? 1.393 -7.164 -15.781 1 97.88 304 ARG A O 1
ATOM 2363 N N . HIS A 1 305 ? 0.876 -7.613 -13.609 1 96.94 305 HIS A N 1
ATOM 2364 C CA . HIS A 1 305 ? 0.519 -9.008 -13.812 1 96.94 305 HIS A CA 1
ATOM 2365 C C . HIS A 1 305 ? -0.835 -9.141 -14.508 1 96.94 305 HIS A C 1
ATOM 2367 O O . HIS A 1 305 ? -1.77 -8.398 -14.188 1 96.94 305 HIS A O 1
ATOM 2373 N N . GLY A 1 306 ? -0.978 -10.094 -15.414 1 92.5 306 GLY A N 1
ATOM 2374 C CA . GLY A 1 306 ? -2.197 -10.266 -16.188 1 92.5 306 GLY A CA 1
ATOM 2375 C C . GLY A 1 306 ? -3.422 -10.508 -15.32 1 92.5 306 GLY A C 1
ATOM 2376 O O . GLY A 1 306 ? -4.539 -10.172 -15.711 1 92.5 306 GLY A O 1
ATOM 2377 N N . GLY A 1 307 ? -3.234 -11.102 -14.148 1 92 307 GLY A N 1
ATOM 2378 C CA . GLY A 1 307 ? -4.332 -11.422 -13.25 1 92 307 GLY A CA 1
ATOM 2379 C C . GLY A 1 307 ? -4.57 -10.344 -12.203 1 92 307 GLY A C 1
ATOM 2380 O O . GLY A 1 307 ? -5.434 -10.5 -11.336 1 92 307 GLY A O 1
ATOM 2381 N N . SER A 1 308 ? -3.818 -9.273 -12.234 1 95.38 308 SER A N 1
ATOM 2382 C CA . SER A 1 308 ? -3.889 -8.227 -11.219 1 95.38 308 SER A CA 1
ATOM 2383 C C . SER A 1 308 ? -4.004 -6.848 -11.867 1 95.38 308 SER A C 1
ATOM 2385 O O . SER A 1 308 ? -3.438 -6.605 -12.938 1 95.38 308 SER A O 1
ATOM 2387 N N . CYS A 1 309 ? -4.734 -5.961 -11.211 1 96.69 309 CYS A N 1
ATOM 2388 C CA . CYS A 1 309 ? -4.766 -4.555 -11.586 1 96.69 309 CYS A CA 1
ATOM 2389 C C . CYS A 1 309 ? -4.93 -3.666 -10.359 1 96.69 309 CYS A C 1
ATOM 2391 O O . CYS A 1 309 ? -5.988 -3.07 -10.156 1 96.69 309 CYS A O 1
ATOM 2393 N N . PRO A 1 310 ? -3.861 -3.525 -9.594 1 98.25 310 PRO A N 1
ATOM 2394 C CA . PRO A 1 310 ? -3.955 -2.623 -8.445 1 98.25 310 PRO A CA 1
ATOM 2395 C C . PRO A 1 310 ? -4.07 -1.156 -8.852 1 98.25 310 PRO A C 1
ATOM 2397 O O . PRO A 1 310 ? -3.449 -0.735 -9.828 1 98.25 310 PRO A O 1
ATOM 2400 N N . ILE A 1 311 ? -4.871 -0.448 -8.172 1 98.88 311 ILE A N 1
ATOM 2401 C CA . ILE A 1 311 ? -4.973 1.001 -8.312 1 98.88 311 ILE A CA 1
ATOM 2402 C C . ILE A 1 311 ? -4.676 1.67 -6.973 1 98.88 311 ILE A C 1
ATOM 2404 O O . ILE A 1 311 ? -5.297 1.346 -5.957 1 98.88 311 ILE A O 1
ATOM 2408 N N . ALA A 1 312 ? -3.723 2.572 -6.957 1 98.88 312 ALA A N 1
ATOM 2409 C CA . ALA A 1 312 ? -3.33 3.266 -5.734 1 98.88 312 ALA A CA 1
ATOM 2410 C C . ALA A 1 312 ? -3.674 4.75 -5.812 1 98.88 312 ALA A C 1
ATOM 2412 O O . ALA A 1 312 ? -3.684 5.336 -6.895 1 98.88 312 ALA A O 1
ATOM 2413 N N . MET A 1 313 ? -3.994 5.316 -4.695 1 98.81 313 MET A N 1
ATOM 2414 C CA . MET A 1 313 ? -4.266 6.742 -4.562 1 98.81 313 MET A CA 1
ATOM 2415 C C . MET A 1 313 ? -3.467 7.344 -3.408 1 98.81 313 MET A C 1
ATOM 2417 O O . MET A 1 313 ? -3.301 6.711 -2.365 1 98.81 313 MET A O 1
ATOM 2421 N N . ALA A 1 314 ? -2.895 8.461 -3.572 1 98.62 314 ALA A N 1
ATOM 2422 C CA . ALA A 1 314 ? -2.252 9.281 -2.545 1 98.62 314 ALA A CA 1
ATOM 2423 C C . ALA A 1 314 ? -2.398 10.766 -2.857 1 98.62 314 ALA A C 1
ATOM 2425 O O . ALA A 1 314 ? -2.836 11.133 -3.949 1 98.62 314 ALA A O 1
ATOM 2426 N N . LEU A 1 315 ? -2.123 11.594 -1.88 1 98.5 315 LEU A N 1
ATOM 2427 C CA . LEU A 1 315 ? -2.225 13.016 -2.182 1 98.5 315 LEU A CA 1
ATOM 2428 C C . LEU A 1 315 ? -1.253 13.828 -1.33 1 98.5 315 LEU A C 1
ATOM 2430 O O . LEU A 1 315 ? -0.738 13.328 -0.326 1 98.5 315 LEU A O 1
ATOM 2434 N N . SER A 1 316 ? -0.871 14.938 -1.77 1 98.19 316 SER A N 1
ATOM 2435 C CA . SER A 1 316 ? -0.271 16 -0.984 1 98.19 316 SER A CA 1
ATOM 2436 C C . SER A 1 316 ? -1.292 17.094 -0.658 1 98.19 316 SER A C 1
ATOM 2438 O O . SER A 1 316 ? -2.074 17.5 -1.521 1 98.19 316 SER A O 1
ATOM 2440 N N . CYS A 1 317 ? -1.355 17.484 0.517 1 97.44 317 CYS A N 1
ATOM 2441 C CA . CYS A 1 317 ? -2.322 18.484 0.961 1 97.44 317 CYS A CA 1
ATOM 2442 C C . CYS A 1 317 ? -1.835 19.891 0.647 1 97.44 317 CYS A C 1
ATOM 2444 O O . CYS A 1 317 ? -0.85 20.078 -0.073 1 97.44 317 CYS A O 1
ATOM 2446 N N . SER A 1 318 ? -2.527 20.875 1.166 1 96.31 318 SER A N 1
ATOM 2447 C CA . SER A 1 318 ? -2.252 22.281 0.859 1 96.31 318 SER A CA 1
ATOM 2448 C C . SER A 1 318 ? -0.911 22.719 1.436 1 96.31 318 SER A C 1
ATOM 2450 O O . SER A 1 318 ? -0.354 23.734 1.021 1 96.31 318 SER A O 1
ATOM 2452 N N . ALA A 1 319 ? -0.392 21.953 2.377 1 95.75 319 ALA A N 1
ATOM 2453 C CA . ALA A 1 319 ? 0.894 22.312 2.967 1 95.75 319 ALA A CA 1
ATOM 2454 C C . ALA A 1 319 ? 2.051 21.875 2.07 1 95.75 319 ALA A C 1
ATOM 2456 O O . ALA A 1 319 ? 3.143 22.453 2.137 1 95.75 319 ALA A O 1
ATOM 2457 N N . ASP A 1 320 ? 1.815 20.812 1.262 1 97.31 320 ASP A N 1
ATOM 2458 C CA . ASP A 1 320 ? 2.744 20.328 0.242 1 97.31 320 ASP A CA 1
ATOM 2459 C C . ASP A 1 320 ? 4.184 20.359 0.753 1 97.31 320 ASP A C 1
ATOM 2461 O O . ASP A 1 320 ? 5.062 20.938 0.113 1 97.31 320 ASP A O 1
ATOM 2465 N N . ARG A 1 321 ? 4.48 19.797 1.883 1 97.88 321 ARG A N 1
ATOM 2466 C CA . ARG A 1 321 ? 5.758 19.875 2.582 1 97.88 321 ARG A CA 1
ATOM 2467 C C . ARG A 1 321 ? 6.734 18.812 2.057 1 97.88 321 ARG A C 1
ATOM 2469 O O . ARG A 1 321 ? 6.812 17.719 2.594 1 97.88 321 ARG A O 1
ATOM 2476 N N . ASN A 1 322 ? 7.523 19.156 1.072 1 98.38 322 ASN A N 1
ATOM 2477 C CA . ASN A 1 322 ? 8.578 18.297 0.543 1 98.38 322 ASN A CA 1
ATOM 2478 C C . ASN A 1 322 ? 9.68 19.109 -0.127 1 98.38 322 ASN A C 1
ATOM 2480 O O . ASN A 1 322 ? 9.453 20.25 -0.546 1 98.38 322 ASN A O 1
ATOM 2484 N N . ILE A 1 323 ? 10.883 18.562 -0.16 1 98.81 323 ILE A N 1
ATOM 2485 C CA . ILE A 1 323 ? 12.047 19.25 -0.704 1 98.81 323 ILE A CA 1
ATOM 2486 C C . ILE A 1 323 ? 13.055 18.25 -1.243 1 98.81 323 ILE A C 1
ATOM 2488 O O . ILE A 1 323 ? 13.25 17.188 -0.652 1 98.81 323 ILE A O 1
ATOM 2492 N N . LYS A 1 324 ? 13.648 18.516 -2.35 1 98.75 324 LYS A N 1
ATOM 2493 C CA . LYS A 1 324 ? 14.688 17.672 -2.939 1 98.75 324 LYS A CA 1
ATOM 2494 C C . LYS A 1 324 ? 16.078 18.109 -2.486 1 98.75 324 LYS A C 1
ATOM 2496 O O . LYS A 1 324 ? 16.266 19.266 -2.09 1 98.75 324 LYS A O 1
ATOM 2501 N N . ALA A 1 325 ? 16.953 17.188 -2.49 1 98.88 325 ALA A N 1
ATOM 2502 C CA . ALA A 1 325 ? 18.359 17.469 -2.195 1 98.88 325 ALA A CA 1
ATOM 2503 C C . ALA A 1 325 ? 19.281 16.5 -2.939 1 98.88 325 ALA A C 1
ATOM 2505 O O . ALA A 1 325 ? 18.828 15.5 -3.494 1 98.88 325 ALA A O 1
ATOM 2506 N N . LYS A 1 326 ? 20.547 16.812 -3.01 1 98.5 326 LYS A N 1
ATOM 2507 C CA . LYS A 1 326 ? 21.531 15.898 -3.586 1 98.5 326 LYS A CA 1
ATOM 2508 C C . LYS A 1 326 ? 22.922 16.172 -3.027 1 98.5 326 LYS A C 1
ATOM 2510 O O . LYS A 1 326 ? 23.188 17.25 -2.51 1 98.5 326 LYS A O 1
ATOM 2515 N N . ILE A 1 327 ? 23.719 15.25 -3.002 1 98.75 327 ILE A N 1
ATOM 2516 C CA . ILE A 1 327 ? 25.141 15.336 -2.67 1 98.75 327 ILE A CA 1
ATOM 2517 C C . ILE A 1 327 ? 25.969 14.836 -3.848 1 98.75 327 ILE A C 1
ATOM 2519 O O . ILE A 1 327 ? 25.672 13.797 -4.438 1 98.75 327 ILE A O 1
ATOM 2523 N N . ASN A 1 328 ? 26.891 15.555 -4.273 1 98.06 328 ASN A N 1
ATOM 2524 C CA . ASN A 1 328 ? 27.875 15.172 -5.285 1 98.06 328 ASN A CA 1
ATOM 2525 C C . ASN A 1 328 ? 29.281 15.656 -4.922 1 98.06 328 ASN A C 1
ATOM 2527 O O . ASN A 1 328 ? 29.516 16.094 -3.797 1 98.06 328 ASN A O 1
ATOM 2531 N N . LYS A 1 329 ? 30.25 15.492 -5.855 1 97.38 329 LYS A N 1
ATOM 2532 C CA . LYS A 1 329 ? 31.641 15.805 -5.551 1 97.38 329 LYS A CA 1
ATOM 2533 C C . LYS A 1 329 ? 31.812 17.281 -5.242 1 97.38 329 LYS A C 1
ATOM 2535 O O . LYS A 1 329 ? 32.812 17.688 -4.66 1 97.38 329 LYS A O 1
ATOM 2540 N N . HIS A 1 330 ? 30.812 18.078 -5.625 1 97.62 330 HIS A N 1
ATOM 2541 C CA . HIS A 1 330 ? 30.922 19.531 -5.457 1 97.62 330 HIS A CA 1
ATOM 2542 C C . HIS A 1 330 ? 30.297 19.984 -4.145 1 97.62 330 HIS A C 1
ATOM 2544 O O . HIS A 1 330 ? 30.484 21.125 -3.727 1 97.62 330 HIS A O 1
ATOM 2550 N N . GLY A 1 331 ? 29.516 19.141 -3.494 1 98.31 331 GLY A N 1
ATOM 2551 C CA . GLY A 1 331 ? 28.984 19.516 -2.193 1 98.31 331 GLY A CA 1
ATOM 2552 C C . GLY A 1 331 ? 27.578 19.016 -1.95 1 98.31 331 GLY A C 1
ATOM 2553 O O . GLY A 1 331 ? 27.156 18.016 -2.547 1 98.31 331 GLY A O 1
ATOM 2554 N N . ILE A 1 332 ? 26.969 19.594 -0.936 1 98.69 332 ILE A N 1
ATOM 2555 C CA . ILE A 1 332 ? 25.609 19.297 -0.506 1 98.69 332 ILE A CA 1
ATOM 2556 C C . ILE A 1 332 ? 24.656 20.375 -1.002 1 98.69 332 ILE A C 1
ATOM 2558 O O . ILE A 1 332 ? 24.891 21.578 -0.782 1 98.69 332 ILE A O 1
ATOM 2562 N N . TRP A 1 333 ? 23.625 19.953 -1.718 1 98.62 333 TRP A N 1
ATOM 2563 C CA . TRP A 1 333 ? 22.719 20.875 -2.379 1 98.62 333 TRP A CA 1
ATOM 2564 C C . TRP A 1 333 ? 21.281 20.672 -1.909 1 98.62 333 TRP A C 1
ATOM 2566 O O . TRP A 1 333 ? 20.859 19.531 -1.697 1 98.62 333 TRP A O 1
ATOM 2576 N N . LEU A 1 334 ? 20.547 21.766 -1.796 1 98.5 334 LEU A N 1
ATOM 2577 C CA . LEU A 1 334 ? 19.141 21.734 -1.424 1 98.5 334 LEU A CA 1
ATOM 2578 C C . LEU A 1 334 ? 18.297 22.516 -2.43 1 98.5 334 LEU A C 1
ATOM 2580 O O . LEU A 1 334 ? 18.703 23.562 -2.914 1 98.5 334 LEU A O 1
ATOM 2584 N N . GLU A 1 335 ? 17.125 21.969 -2.711 1 98.69 335 GLU A N 1
ATOM 2585 C CA . GLU A 1 335 ? 16.188 22.688 -3.57 1 98.69 335 GLU A CA 1
ATOM 2586 C C . GLU A 1 335 ? 15.875 24.078 -3.02 1 98.69 335 GLU A C 1
ATOM 2588 O O . GLU A 1 335 ? 15.711 24.25 -1.809 1 98.69 335 GLU A O 1
ATOM 2593 N N . LYS A 1 336 ? 15.742 25.047 -3.914 1 98.31 336 LYS A N 1
ATOM 2594 C CA . LYS A 1 336 ? 15.398 26.406 -3.512 1 98.31 336 LYS A CA 1
ATOM 2595 C C . LYS A 1 336 ? 13.906 26.547 -3.26 1 98.31 336 LYS A C 1
ATOM 2597 O O . LYS A 1 336 ? 13.094 26.328 -4.164 1 98.31 336 LYS A O 1
ATOM 2602 N N . LEU A 1 337 ? 13.531 26.891 -2.035 1 98.44 337 LEU A N 1
ATOM 2603 C CA . LEU A 1 337 ? 12.141 27.203 -1.701 1 98.44 337 LEU A CA 1
ATOM 2604 C C . LEU A 1 337 ? 11.938 28.703 -1.589 1 98.44 337 LEU A C 1
ATOM 2606 O O . LEU A 1 337 ? 12.898 29.484 -1.633 1 98.44 337 LEU A O 1
ATOM 2610 N N . GLU A 1 338 ? 10.703 29.125 -1.499 1 98.25 338 GLU A N 1
ATOM 2611 C CA . GLU A 1 338 ? 10.359 30.547 -1.557 1 98.25 338 GLU A CA 1
ATOM 2612 C C . GLU A 1 338 ? 10.523 31.203 -0.191 1 98.25 338 GLU A C 1
ATOM 2614 O O . GLU A 1 338 ? 9.891 30.797 0.783 1 98.25 338 GLU A O 1
ATOM 2619 N N . ARG A 1 339 ? 11.273 32.312 -0.108 1 97.81 339 ARG A N 1
ATOM 2620 C CA . ARG A 1 339 ? 11.562 33.031 1.135 1 97.81 339 ARG A CA 1
ATOM 2621 C C . ARG A 1 339 ? 10.555 34.156 1.371 1 97.81 339 ARG A C 1
ATOM 2623 O O . ARG A 1 339 ? 10.391 34.625 2.5 1 97.81 339 ARG A O 1
ATOM 2630 N N . HIS A 1 340 ? 9.906 34.594 0.327 1 97.69 340 HIS A N 1
ATOM 2631 C CA . HIS A 1 340 ? 9.008 35.75 0.424 1 97.69 340 HIS A CA 1
ATOM 2632 C C . HIS A 1 340 ? 7.641 35.406 -0.157 1 97.69 340 HIS A C 1
ATOM 2634 O O . HIS A 1 340 ? 7.207 36.031 -1.126 1 97.69 340 HIS A O 1
ATOM 2640 N N . PRO A 1 341 ? 6.93 34.562 0.515 1 97.81 341 PRO A N 1
ATOM 2641 C CA . PRO A 1 341 ? 5.633 34.156 -0.026 1 97.81 341 PRO A CA 1
ATOM 2642 C C . PRO A 1 341 ? 4.637 35.312 -0.101 1 97.81 341 PRO A C 1
ATOM 2644 O O . PRO A 1 341 ? 3.662 35.25 -0.854 1 97.81 341 PRO A O 1
ATOM 2647 N N . GLY A 1 342 ? 4.836 36.406 0.646 1 95.94 342 GLY A N 1
ATOM 2648 C CA . GLY A 1 342 ? 3.959 37.562 0.62 1 95.94 342 GLY A CA 1
ATOM 2649 C C . GLY A 1 342 ? 3.789 38.156 -0.769 1 95.94 342 GLY A C 1
ATOM 2650 O O . GLY A 1 342 ? 2.781 38.812 -1.053 1 95.94 342 GLY A O 1
ATOM 2651 N N . LYS A 1 343 ? 4.754 38 -1.625 1 96.62 343 LYS A N 1
ATOM 2652 C CA . LYS A 1 343 ? 4.703 38.562 -2.967 1 96.62 343 LYS A CA 1
ATOM 2653 C C . LYS A 1 343 ? 3.543 37.969 -3.768 1 96.62 343 LYS A C 1
ATOM 2655 O O . LYS A 1 343 ? 3.113 38.562 -4.766 1 96.62 343 LYS A O 1
ATOM 2660 N N . PHE A 1 344 ? 3.037 36.844 -3.371 1 97.31 344 PHE A N 1
ATOM 2661 C CA . PHE A 1 344 ? 1.959 36.188 -4.102 1 97.31 344 PHE A CA 1
ATOM 2662 C C . PHE A 1 344 ? 0.603 36.719 -3.674 1 97.31 344 PHE A C 1
ATOM 2664 O O . PHE A 1 344 ? -0.423 36.406 -4.27 1 97.31 344 PHE A O 1
ATOM 2671 N N . ILE A 1 345 ? 0.517 37.531 -2.629 1 95.81 345 ILE A N 1
ATOM 2672 C CA . ILE A 1 345 ? -0.716 38.156 -2.15 1 95.81 345 ILE A CA 1
ATOM 2673 C C . ILE A 1 345 ? -0.915 39.5 -2.83 1 95.81 345 ILE A C 1
ATOM 2675 O O . ILE A 1 345 ? -0.111 40.406 -2.646 1 95.81 345 ILE A O 1
ATOM 2679 N N . PRO A 1 346 ? -1.967 39.625 -3.523 1 91.75 346 PRO A N 1
ATOM 2680 C CA . PRO A 1 346 ? -2.213 40.938 -4.172 1 91.75 346 PRO A CA 1
ATOM 2681 C C . PRO A 1 346 ? -2.361 42.062 -3.168 1 91.75 346 PRO A C 1
ATOM 2683 O O . PRO A 1 346 ? -2.859 41.844 -2.059 1 91.75 346 PRO A O 1
ATOM 2686 N N . GLU A 1 347 ? -2.096 43.25 -3.572 1 87.25 347 GLU A N 1
ATOM 2687 C CA . GLU A 1 347 ? -2.174 44.438 -2.721 1 87.25 347 GLU A CA 1
ATOM 2688 C C . GLU A 1 347 ? -3.604 44.656 -2.246 1 87.25 347 GLU A C 1
ATOM 2690 O O . GLU A 1 347 ? -3.822 45.094 -1.104 1 87.25 347 GLU A O 1
ATOM 2695 N N . SER A 1 348 ? -4.512 44.406 -3.068 1 83.44 348 SER A N 1
ATOM 2696 C CA . SER A 1 348 ? -5.918 44.625 -2.744 1 83.44 348 SER A CA 1
ATOM 2697 C C . SER A 1 348 ? -6.371 43.719 -1.612 1 83.44 348 SER A C 1
ATOM 2699 O O . SER A 1 348 ? -7.34 44.031 -0.912 1 83.44 348 SER A O 1
ATOM 2701 N N . CYS A 1 349 ? -5.695 42.656 -1.413 1 82.12 349 CYS A N 1
ATOM 2702 C CA . CYS A 1 349 ? -6.094 41.688 -0.423 1 82.12 349 CYS A CA 1
ATOM 2703 C C . CYS A 1 349 ? -5.367 41.906 0.898 1 82.12 349 CYS A C 1
ATOM 2705 O O . CYS A 1 349 ? -5.609 41.188 1.873 1 82.12 349 CYS A O 1
ATOM 2707 N N . ARG A 1 350 ? -4.602 42.781 0.911 1 75.06 350 ARG A N 1
ATOM 2708 C CA . ARG A 1 350 ? -3.816 43 2.121 1 75.06 350 ARG A CA 1
ATOM 2709 C C . ARG A 1 350 ? -4.582 43.875 3.117 1 75.06 350 ARG A C 1
ATOM 2711 O O . ARG A 1 350 ? -4.25 43.906 4.305 1 75.06 350 ARG A O 1
ATOM 2718 N N . VAL A 1 351 ? -5.574 44.562 2.49 1 62.62 351 VAL A N 1
ATOM 2719 C CA . VAL A 1 351 ? -6.402 45.375 3.371 1 62.62 351 VAL A CA 1
ATOM 2720 C C . VAL A 1 351 ? -7.625 44.562 3.818 1 62.62 351 VAL A C 1
ATOM 2722 O O . VAL A 1 351 ? -8.234 43.875 3.016 1 62.62 351 VAL A O 1
ATOM 2725 N N . GLU A 1 352 ? -7.648 44.188 5.016 1 56.25 352 GLU A N 1
ATOM 2726 C CA . GLU A 1 352 ? -8.633 43.312 5.633 1 56.25 352 GLU A CA 1
ATOM 2727 C C . GLU A 1 352 ? -10.055 43.719 5.254 1 56.25 352 GLU A C 1
ATOM 2729 O O . GLU A 1 352 ? -10.453 44.844 5.465 1 56.25 352 GLU A O 1
ATOM 2734 N N . HIS A 1 353 ? -10.625 43.188 4.094 1 53 353 HIS A N 1
ATOM 2735 C CA . HIS A 1 353 ? -12.047 43.438 3.912 1 53 353 HIS A CA 1
ATOM 2736 C C . HIS A 1 353 ? -12.891 42.5 4.75 1 53 353 HIS A C 1
ATOM 2738 O O . HIS A 1 353 ? -12.625 41.281 4.785 1 53 353 HIS A O 1
ATOM 2744 N N . SER A 1 354 ? -13.328 42.969 5.801 1 51.25 354 SER A N 1
ATOM 2745 C CA . SER A 1 354 ? -14.188 42.281 6.75 1 51.25 354 SER A CA 1
ATOM 2746 C C . SER A 1 354 ? -15.32 41.531 6.035 1 51.25 354 SER A C 1
ATOM 2748 O O . SER A 1 354 ? -16.234 42.188 5.488 1 51.25 354 SER A O 1
ATOM 2750 N N . ALA A 1 355 ? -15.102 40.594 5.293 1 57.5 355 ALA A N 1
ATOM 2751 C CA . ALA A 1 355 ? -16.25 39.844 4.793 1 57.5 355 ALA A CA 1
ATOM 2752 C C . ALA A 1 355 ? -17.25 39.562 5.91 1 57.5 355 ALA A C 1
ATOM 2754 O O . ALA A 1 355 ? -16.875 39.5 7.086 1 57.5 355 ALA A O 1
ATOM 2755 N N . GLN A 1 356 ? -18.469 39.5 5.613 1 71.25 356 GLN A N 1
ATOM 2756 C CA . GLN A 1 356 ? -19.656 39.375 6.43 1 71.25 356 GLN A CA 1
ATOM 2757 C C . GLN A 1 356 ? -19.672 38.031 7.172 1 71.25 356 GLN A C 1
ATOM 2759 O O . GLN A 1 356 ? -19.703 36.969 6.547 1 71.25 356 GLN A O 1
ATOM 2764 N N . SER A 1 357 ? -19.016 37.906 8.359 1 88.44 357 SER A N 1
ATOM 2765 C CA . SER A 1 357 ? -19.141 36.75 9.234 1 88.44 357 SER A CA 1
ATOM 2766 C C . SER A 1 357 ? -20.031 37.031 10.445 1 88.44 357 SER A C 1
ATOM 2768 O O . SER A 1 357 ? -20.156 38.188 10.844 1 88.44 357 SER A O 1
ATOM 2770 N N . VAL A 1 358 ? -20.688 36.031 10.82 1 94.19 358 VAL A N 1
ATOM 2771 C CA . VAL A 1 358 ? -21.5 36.156 12.023 1 94.19 358 VAL A CA 1
ATOM 2772 C C . VAL A 1 358 ? -20.625 36.031 13.258 1 94.19 358 VAL A C 1
ATOM 2774 O O . VAL A 1 358 ? -19.891 35.062 13.43 1 94.19 358 VAL A O 1
ATOM 2777 N N . GLN A 1 359 ? -20.719 37.031 14.117 1 95.88 359 GLN A N 1
ATOM 2778 C CA . GLN A 1 359 ? -19.938 37.062 15.344 1 95.88 359 GLN A CA 1
ATOM 2779 C C . GLN A 1 359 ? -20.562 36.188 16.422 1 95.88 359 GLN A C 1
ATOM 2781 O O . GLN A 1 359 ? -21.766 36.312 16.703 1 95.88 359 GLN A O 1
ATOM 2786 N N . LEU A 1 360 ? -19.812 35.312 16.938 1 96.69 360 LEU A N 1
ATOM 2787 C CA . LEU A 1 360 ? -20.266 34.469 18.031 1 96.69 360 LEU A CA 1
ATOM 2788 C C . LEU A 1 360 ? -19.453 34.719 19.297 1 96.69 360 LEU A C 1
ATOM 2790 O O . LEU A 1 360 ? -18.234 34.469 19.312 1 96.69 360 LEU A O 1
ATOM 2794 N N . ASP A 1 361 ? -20.109 35.125 20.359 1 97.56 361 ASP A N 1
ATOM 2795 C CA . ASP A 1 361 ? -19.484 35.344 21.656 1 97.56 361 ASP A CA 1
ATOM 2796 C C . ASP A 1 361 ? -19.531 34.062 22.484 1 97.56 361 ASP A C 1
ATOM 2798 O O . ASP A 1 361 ? -20.594 33.688 22.984 1 97.56 361 ASP A O 1
ATOM 2802 N N . LEU A 1 362 ? -18.344 33.5 22.734 1 97.94 362 LEU A N 1
ATOM 2803 C CA . LEU A 1 362 ? -18.266 32.188 23.359 1 97.94 362 LEU A CA 1
ATOM 2804 C C . LEU A 1 362 ? -18.266 32.344 24.891 1 97.94 362 LEU A C 1
ATOM 2806 O O . LEU A 1 362 ? -18.219 31.328 25.594 1 97.94 362 LEU A O 1
ATOM 2810 N N . ASN A 1 363 ? -18.344 33.5 25.375 1 96.81 363 ASN A N 1
ATOM 2811 C CA . ASN A 1 363 ? -18.453 33.719 26.812 1 96.81 363 ASN A CA 1
ATOM 2812 C C . ASN A 1 363 ? -19.891 33.5 27.312 1 96.81 363 ASN A C 1
ATOM 2814 O O . ASN A 1 363 ? -20.109 33.375 28.516 1 96.81 363 ASN A O 1
ATOM 2818 N N . ARG A 1 364 ? -20.766 33.406 26.391 1 96.62 364 ARG A N 1
ATOM 2819 C CA . ARG A 1 364 ? -22.156 33.156 26.719 1 96.62 364 ARG A CA 1
ATOM 2820 C C . ARG A 1 364 ? -22.375 31.672 27.031 1 96.62 364 ARG A C 1
ATOM 2822 O O . ARG A 1 364 ? -21.562 30.812 26.641 1 96.62 364 ARG A O 1
ATOM 2829 N N . PRO A 1 365 ? -23.531 31.406 27.781 1 95.56 365 PRO A N 1
ATOM 2830 C CA . PRO A 1 365 ? -23.844 30 28 1 95.56 365 PRO A CA 1
ATOM 2831 C C . PRO A 1 365 ? -24.031 29.219 26.703 1 95.56 365 PRO A C 1
ATOM 2833 O O . PRO A 1 365 ? -24.578 29.766 25.734 1 95.56 365 PRO A O 1
ATOM 2836 N N . LEU A 1 366 ? -23.625 28 26.734 1 96.06 366 LEU A N 1
ATOM 2837 C CA . LEU A 1 366 ? -23.641 27.172 25.531 1 96.06 366 LEU A CA 1
ATOM 2838 C C . LEU A 1 366 ? -25.047 27.094 24.953 1 96.06 366 LEU A C 1
ATOM 2840 O O . LEU A 1 366 ? -25.219 27.016 23.734 1 96.06 366 LEU A O 1
ATOM 2844 N N . TYR A 1 367 ? -26.016 27.109 25.859 1 94.75 367 TYR A N 1
ATOM 2845 C CA . TYR A 1 367 ? -27.406 27.047 25.422 1 94.75 367 TYR A CA 1
ATOM 2846 C C . TYR A 1 367 ? -27.734 28.203 24.516 1 94.75 367 TYR A C 1
ATOM 2848 O O . TYR A 1 367 ? -28.422 28.031 23.5 1 94.75 367 TYR A O 1
ATOM 2856 N N . ASP A 1 368 ? -27.281 29.359 24.812 1 96.81 368 ASP A N 1
ATOM 2857 C CA . ASP A 1 368 ? -27.516 30.562 24 1 96.81 368 ASP A CA 1
ATOM 2858 C C . ASP A 1 368 ? -26.781 30.484 22.672 1 96.81 368 ASP A C 1
ATOM 2860 O O . ASP A 1 368 ? -27.312 30.891 21.641 1 96.81 368 ASP A O 1
ATOM 2864 N N . ILE A 1 369 ? -25.609 30.031 22.75 1 97.44 369 ILE A N 1
ATOM 2865 C CA . ILE A 1 369 ? -24.797 29.891 21.547 1 97.44 369 ILE A CA 1
ATOM 2866 C C . ILE A 1 369 ? -25.484 28.922 20.578 1 97.44 369 ILE A C 1
ATOM 2868 O O . ILE A 1 369 ? -25.578 29.188 19.375 1 97.44 369 ILE A O 1
ATOM 2872 N N . ARG A 1 370 ? -25.953 27.812 21.141 1 97.94 370 ARG A N 1
ATOM 2873 C CA . ARG A 1 370 ? -26.641 26.812 20.328 1 97.94 370 ARG A CA 1
ATOM 2874 C C . ARG A 1 370 ? -27.906 27.406 19.703 1 97.94 370 ARG A C 1
ATOM 2876 O O . ARG A 1 370 ? -28.234 27.109 18.547 1 97.94 370 ARG A O 1
ATOM 2883 N N . ARG A 1 371 ? -28.578 28.203 20.391 1 96.94 371 ARG A N 1
ATOM 2884 C CA . ARG A 1 371 ? -29.766 28.859 19.875 1 96.94 371 ARG A CA 1
ATOM 2885 C C . ARG A 1 371 ? -29.422 29.75 18.688 1 96.94 371 ARG A C 1
ATOM 2887 O O . ARG A 1 371 ? -30.125 29.766 17.672 1 96.94 371 ARG A O 1
ATOM 2894 N N . ASP A 1 372 ? -28.375 30.5 18.828 1 97.19 372 ASP A N 1
ATOM 2895 C CA . ASP A 1 372 ? -27.938 31.359 17.734 1 97.19 372 ASP A CA 1
ATOM 2896 C C . ASP A 1 372 ? -27.547 30.547 16.516 1 97.19 372 ASP A C 1
ATOM 2898 O O . ASP A 1 372 ? -27.906 30.906 15.383 1 97.19 372 ASP A O 1
ATOM 2902 N N . LEU A 1 373 ? -26.812 29.484 16.766 1 98.06 373 LEU A N 1
ATOM 2903 C CA . LEU A 1 373 ? -26.375 28.641 15.664 1 98.06 373 LEU A CA 1
ATOM 2904 C C . LEU A 1 373 ? -27.578 28 14.961 1 98.06 373 LEU A C 1
ATOM 2906 O O . LEU A 1 373 ? -27.562 27.812 13.742 1 98.06 373 LEU A O 1
ATOM 2910 N N . ALA A 1 374 ? -28.578 27.672 15.711 1 97.5 374 ALA A N 1
ATOM 2911 C CA . ALA A 1 374 ? -29.766 27 15.172 1 97.5 374 ALA A CA 1
ATOM 2912 C C . ALA A 1 374 ? -30.484 27.891 14.164 1 97.5 374 ALA A C 1
ATOM 2914 O O . ALA A 1 374 ? -31.188 27.406 13.281 1 97.5 374 ALA A O 1
ATOM 2915 N N . ALA A 1 375 ? -30.25 29.141 14.234 1 97.12 375 ALA A N 1
ATOM 2916 C CA . ALA A 1 375 ? -30.938 30.094 13.367 1 97.12 375 ALA A CA 1
ATOM 2917 C C . ALA A 1 375 ? -30.172 30.297 12.062 1 97.12 375 ALA A C 1
ATOM 2919 O O . ALA A 1 375 ? -30.672 30.953 11.141 1 97.12 375 ALA A O 1
ATOM 2920 N N . LEU A 1 376 ? -29.031 29.781 11.961 1 96.56 376 LEU A N 1
ATOM 2921 C CA . LEU A 1 376 ? -28.156 30 10.812 1 96.56 376 LEU A CA 1
ATOM 2922 C C . LEU A 1 376 ? -28.172 28.797 9.883 1 96.56 376 LEU A C 1
ATOM 2924 O O . LEU A 1 376 ? -28.266 27.656 10.336 1 96.56 376 LEU A O 1
ATOM 2928 N N . PRO A 1 377 ? -28.141 29 8.594 1 94.12 377 PRO A N 1
ATOM 2929 C CA . PRO A 1 377 ? -28 27.875 7.672 1 94.12 377 PRO A CA 1
ATOM 2930 C C . PRO A 1 377 ? -26.594 27.297 7.648 1 94.12 377 PRO A C 1
ATOM 2932 O O . PRO A 1 377 ? -25.625 28.031 7.891 1 94.12 377 PRO A O 1
ATOM 2935 N N . VAL A 1 378 ? -26.5 26.047 7.344 1 93.56 378 VAL A N 1
ATOM 2936 C CA . VAL A 1 378 ? -25.188 25.438 7.152 1 93.56 378 VAL A CA 1
ATOM 2937 C C . VAL A 1 378 ? -24.422 26.203 6.059 1 93.56 378 VAL A C 1
ATOM 2939 O O . VAL A 1 378 ? -25.031 26.688 5.105 1 93.56 378 VAL A O 1
ATOM 2942 N N . GLY A 1 379 ? -23.141 26.297 6.242 1 89.81 379 GLY A N 1
ATOM 2943 C CA . GLY A 1 379 ? -22.312 27.031 5.301 1 89.81 379 GLY A CA 1
ATOM 2944 C C . GLY A 1 379 ? -21.984 28.438 5.762 1 89.81 379 GLY A C 1
ATOM 2945 O O . GLY A 1 379 ? -21.078 29.078 5.223 1 89.81 379 GLY A O 1
ATOM 2946 N N . THR A 1 380 ? -22.641 28.859 6.812 1 93 380 THR A N 1
ATOM 2947 C CA . THR A 1 380 ? -22.453 30.219 7.324 1 93 380 THR A CA 1
ATOM 2948 C C . THR A 1 380 ? -21.031 30.375 7.887 1 93 380 THR A C 1
ATOM 2950 O O . THR A 1 380 ? -20.547 29.516 8.625 1 93 380 THR A O 1
ATOM 2953 N N . ARG A 1 381 ? -20.422 31.5 7.527 1 93.12 381 ARG A N 1
ATOM 2954 C CA . ARG A 1 381 ? -19.125 31.859 8.086 1 93.12 381 ARG A CA 1
ATOM 2955 C C . ARG A 1 381 ? -19.266 32.5 9.461 1 93.12 381 ARG A C 1
ATOM 2957 O O . ARG A 1 381 ? -20.109 33.375 9.648 1 93.12 381 ARG A O 1
ATOM 2964 N N . LEU A 1 382 ? -18.531 32.031 10.375 1 96.06 382 LEU A N 1
ATOM 2965 C CA . LEU A 1 382 ? -18.594 32.469 11.758 1 96.06 382 LEU A CA 1
ATOM 2966 C C . LEU A 1 382 ? -17.266 33.094 12.188 1 96.06 382 LEU A C 1
ATOM 2968 O O . LEU A 1 382 ? -16.234 32.875 11.555 1 96.06 382 LEU A O 1
ATOM 2972 N N . SER A 1 383 ? -17.328 33.969 13.141 1 96.5 383 SER A N 1
ATOM 2973 C CA . SER A 1 383 ? -16.172 34.531 13.859 1 96.5 383 SER A CA 1
ATOM 2974 C C . SER A 1 383 ? -16.281 34.25 15.359 1 96.5 383 SER A C 1
ATOM 2976 O O . SER A 1 383 ? -17.125 34.844 16.031 1 96.5 383 SER A O 1
ATOM 2978 N N . LEU A 1 384 ? -15.445 33.438 15.836 1 97.81 384 LEU A N 1
ATOM 2979 C CA . LEU A 1 384 ? -15.547 32.969 17.219 1 97.81 384 LEU A CA 1
ATOM 2980 C C . LEU A 1 384 ? -14.648 33.812 18.141 1 97.81 384 LEU A C 1
ATOM 2982 O O . LEU A 1 384 ? -13.477 34.031 17.828 1 97.81 384 LEU A O 1
ATOM 2986 N N . SER A 1 385 ? -15.164 34.25 19.234 1 98.31 385 SER A N 1
ATOM 2987 C CA . SER A 1 385 ? -14.375 34.938 20.25 1 98.31 385 SER A CA 1
ATOM 2988 C C . SER A 1 385 ? -14.742 34.469 21.656 1 98.31 385 SER A C 1
ATOM 2990 O O . SER A 1 385 ? -15.914 34.438 22.031 1 98.31 385 SER A O 1
ATOM 2992 N N . GLY A 1 386 ? -13.727 34.062 22.375 1 98.12 386 GLY A N 1
ATOM 2993 C CA . GLY A 1 386 ? -13.945 33.531 23.719 1 98.12 386 GLY A CA 1
ATOM 2994 C C . GLY A 1 386 ? -13.211 32.25 23.969 1 98.12 386 GLY A C 1
ATOM 2995 O O . GLY A 1 386 ? -12.266 31.906 23.25 1 98.12 386 GLY A O 1
ATOM 2996 N N . PRO A 1 387 ? -13.578 31.547 25.062 1 98.06 387 PRO A N 1
ATOM 2997 C CA . PRO A 1 387 ? -12.875 30.328 25.438 1 98.06 387 PRO A CA 1
ATOM 2998 C C . PRO A 1 387 ? -13.297 29.109 24.609 1 98.06 387 PRO A C 1
ATOM 3000 O O . PRO A 1 387 ? -14.484 28.938 24.328 1 98.06 387 PRO A O 1
ATOM 3003 N N . ILE A 1 388 ? -12.32 28.328 24.219 1 98.06 388 ILE A N 1
ATOM 3004 C CA . ILE A 1 388 ? -12.516 27.062 23.5 1 98.06 388 ILE A CA 1
ATOM 3005 C C . ILE A 1 388 ? -11.68 25.969 24.156 1 98.06 388 ILE A C 1
ATOM 3007 O O . ILE A 1 388 ? -10.508 26.172 24.469 1 98.06 388 ILE A O 1
ATOM 3011 N N . VAL A 1 389 ? -12.25 24.844 24.406 1 97.88 389 VAL A N 1
ATOM 3012 C CA . VAL A 1 389 ? -11.508 23.688 24.891 1 97.88 389 VAL A CA 1
ATOM 3013 C C . VAL A 1 389 ? -10.859 22.953 23.719 1 97.88 389 VAL A C 1
ATOM 3015 O O . VAL A 1 389 ? -11.508 22.688 22.719 1 97.88 389 VAL A O 1
ATOM 3018 N N . VAL A 1 390 ? -9.602 22.703 23.891 1 96.56 390 VAL A N 1
ATOM 3019 C CA . VAL A 1 390 ? -8.875 21.938 22.875 1 96.56 390 VAL A CA 1
ATOM 3020 C C . VAL A 1 390 ? -8.648 20.516 23.391 1 96.56 390 VAL A C 1
ATOM 3022 O O . VAL A 1 390 ? -8.008 20.312 24.422 1 96.56 390 VAL A O 1
ATOM 3025 N N . ALA A 1 391 ? -9.164 19.547 22.734 1 95.06 391 ALA A N 1
ATOM 3026 C CA . ALA A 1 391 ? -9.031 18.141 23.078 1 95.06 391 ALA A CA 1
ATOM 3027 C C . ALA A 1 391 ? -9.281 17.25 21.859 1 95.06 391 ALA A C 1
ATOM 3029 O O . ALA A 1 391 ? -10.164 17.531 21.047 1 95.06 391 ALA A O 1
ATOM 3030 N N . ARG A 1 392 ? -8.398 16.203 21.781 1 90.31 392 ARG A N 1
ATOM 3031 C CA . ARG A 1 392 ? -8.578 15.352 20.609 1 90.31 392 ARG A CA 1
ATOM 3032 C C . ARG A 1 392 ? -8.344 13.883 20.953 1 90.31 392 ARG A C 1
ATOM 3034 O O . ARG A 1 392 ? -8.695 13.438 22.047 1 90.31 392 ARG A O 1
ATOM 3041 N N . ASP A 1 393 ? -7.832 13.031 20.156 1 86.75 393 ASP A N 1
ATOM 3042 C CA . ASP A 1 393 ? -7.785 11.578 20.031 1 86.75 393 ASP A CA 1
ATOM 3043 C C . ASP A 1 393 ? -7.652 10.914 21.391 1 86.75 393 ASP A C 1
ATOM 3045 O O . ASP A 1 393 ? -8.602 10.297 21.891 1 86.75 393 ASP A O 1
ATOM 3049 N N . ILE A 1 394 ? -6.523 11.156 22.062 1 84.75 394 ILE A N 1
ATOM 3050 C CA . ILE A 1 394 ? -6.191 10.43 23.281 1 84.75 394 ILE A CA 1
ATOM 3051 C C . ILE A 1 394 ? -7.125 10.867 24.406 1 84.75 394 ILE A C 1
ATOM 3053 O O . ILE A 1 394 ? -7.547 10.039 25.219 1 84.75 394 ILE A O 1
ATOM 3057 N N . VAL A 1 395 ? -7.469 12.062 24.453 1 92.12 395 VAL A N 1
ATOM 3058 C CA . VAL A 1 395 ? -8.344 12.602 25.484 1 92.12 395 VAL A CA 1
ATOM 3059 C C . VAL A 1 395 ? -9.75 12.016 25.328 1 92.12 395 VAL A C 1
ATOM 3061 O O . VAL A 1 395 ? -10.391 11.648 26.312 1 92.12 395 VAL A O 1
ATOM 3064 N N . HIS A 1 396 ? -10.219 11.961 24.094 1 93.44 396 HIS A N 1
ATOM 3065 C CA . HIS A 1 396 ? -11.539 11.391 23.859 1 93.44 396 HIS A CA 1
ATOM 3066 C C . HIS A 1 396 ? -11.594 9.938 24.312 1 93.44 396 HIS A C 1
ATOM 3068 O O . HIS A 1 396 ? -12.578 9.516 24.922 1 93.44 396 HIS A O 1
ATOM 3074 N N . ALA A 1 397 ? -10.555 9.281 24.031 1 87.81 397 ALA A N 1
ATOM 3075 C CA . ALA A 1 397 ? -10.484 7.887 24.453 1 87.81 397 ALA A CA 1
ATOM 3076 C C . ALA A 1 397 ? -10.484 7.777 25.984 1 87.81 397 ALA A C 1
ATOM 3078 O O . ALA A 1 397 ? -11.141 6.902 26.547 1 87.81 397 ALA A O 1
ATOM 3079 N N . ARG A 1 398 ? -9.773 8.594 26.609 1 91.44 398 ARG A N 1
ATOM 3080 C CA . ARG A 1 398 ? -9.688 8.578 28.078 1 91.44 398 ARG A CA 1
ATOM 3081 C C . ARG A 1 398 ? -11.023 8.938 28.703 1 91.44 398 ARG A C 1
ATOM 3083 O O . ARG A 1 398 ? -11.453 8.305 29.672 1 91.44 398 ARG A O 1
ATOM 3090 N N . ILE A 1 399 ? -11.602 9.938 28.172 1 95.31 399 ILE A N 1
ATOM 3091 C CA . ILE A 1 399 ? -12.891 10.375 28.703 1 95.31 399 ILE A CA 1
ATOM 3092 C C . ILE A 1 399 ? -13.93 9.273 28.516 1 95.31 399 ILE A C 1
ATOM 3094 O O . ILE A 1 399 ? -14.727 9 29.406 1 95.31 399 ILE A O 1
ATOM 3098 N N . LYS A 1 400 ? -13.938 8.656 27.328 1 94.44 400 LYS A N 1
ATOM 3099 C CA . LYS A 1 400 ? -14.844 7.535 27.078 1 94.44 400 LYS A CA 1
ATOM 3100 C C . LYS A 1 400 ? -14.633 6.418 28.109 1 94.44 400 LYS A C 1
ATOM 3102 O O . LYS A 1 400 ? -15.594 5.852 28.625 1 94.44 400 LYS A O 1
ATOM 3107 N N . ALA A 1 401 ? -13.414 6.121 28.375 1 90.69 401 ALA A N 1
ATOM 3108 C CA . ALA A 1 401 ? -13.086 5.09 29.359 1 90.69 401 ALA A CA 1
ATOM 3109 C C . ALA A 1 401 ? -13.609 5.461 30.734 1 90.69 401 ALA A C 1
ATOM 3111 O O . ALA A 1 401 ? -14.125 4.609 31.469 1 90.69 401 ALA A O 1
ATOM 3112 N N . ARG A 1 402 ? -13.438 6.691 31.047 1 95.25 402 ARG A N 1
ATOM 3113 C CA . ARG A 1 402 ? -13.945 7.191 32.312 1 95.25 402 ARG A CA 1
ATOM 3114 C C . ARG A 1 402 ? -15.461 7.043 32.406 1 95.25 402 ARG A C 1
ATOM 3116 O O . ARG A 1 402 ? -15.992 6.59 33.438 1 95.25 402 ARG A O 1
ATOM 3123 N N . MET A 1 403 ? -16.094 7.426 31.406 1 95.88 403 MET A N 1
ATOM 3124 C CA . MET A 1 403 ? -17.562 7.344 31.359 1 95.88 403 MET A CA 1
ATOM 3125 C C . MET A 1 403 ? -18.016 5.891 31.453 1 95.88 403 MET A C 1
ATOM 3127 O O . MET A 1 403 ? -19.016 5.594 32.125 1 95.88 403 MET A O 1
ATOM 3131 N N . ASP A 1 404 ? -17.281 5.059 30.75 1 93.12 404 ASP A N 1
ATOM 3132 C CA . ASP A 1 404 ? -17.609 3.635 30.797 1 93.12 404 ASP A CA 1
ATOM 3133 C C . ASP A 1 404 ? -17.469 3.072 32.188 1 93.12 404 ASP A C 1
ATOM 3135 O O . ASP A 1 404 ? -18.141 2.105 32.562 1 93.12 404 ASP A O 1
ATOM 3139 N N . ASN A 1 405 ? -16.656 3.633 32.969 1 95.06 405 ASN A N 1
ATOM 3140 C CA . ASN A 1 405 ? -16.438 3.223 34.344 1 95.06 405 ASN A CA 1
ATOM 3141 C C . ASN A 1 405 ? -17.391 3.949 35.312 1 95.06 405 ASN A C 1
ATOM 3143 O O . ASN A 1 405 ? -17.234 3.877 36.531 1 95.06 405 ASN A O 1
ATOM 3147 N N . GLY A 1 406 ? -18.25 4.734 34.75 1 95.12 406 GLY A N 1
ATOM 3148 C CA . GLY A 1 406 ? -19.297 5.344 35.562 1 95.12 406 GLY A CA 1
ATOM 3149 C C . GLY A 1 406 ? -19 6.777 35.969 1 95.12 406 GLY A C 1
ATOM 3150 O O . GLY A 1 406 ? -19.766 7.41 36.688 1 95.12 406 GLY A O 1
ATOM 3151 N N . GLU A 1 407 ? -17.922 7.352 35.562 1 96.5 407 GLU A N 1
ATOM 3152 C CA . GLU A 1 407 ? -17.578 8.742 35.844 1 96.5 407 GLU A CA 1
ATOM 3153 C C . GLU A 1 407 ? -18.375 9.703 34.969 1 96.5 407 GLU A C 1
ATOM 3155 O O . GLU A 1 407 ? -18.703 9.367 33.812 1 96.5 407 GLU A O 1
ATOM 3160 N N . PRO A 1 408 ? -18.641 10.836 35.5 1 95.88 408 PRO A N 1
ATOM 3161 C CA . PRO A 1 408 ? -19.422 11.789 34.688 1 95.88 408 PRO A CA 1
ATOM 3162 C C . PRO A 1 408 ? -18.594 12.461 33.594 1 95.88 408 PRO A C 1
ATOM 3164 O O . PRO A 1 408 ? -17.359 12.508 33.688 1 95.88 408 PRO A O 1
ATOM 3167 N N . MET A 1 409 ? -19.312 13.062 32.625 1 96.62 409 MET A N 1
ATOM 3168 C CA . MET A 1 409 ? -18.703 13.898 31.594 1 96.62 409 MET A CA 1
ATOM 3169 C C . MET A 1 409 ? -18.062 15.141 32.219 1 96.62 409 MET A C 1
ATOM 3171 O O . MET A 1 409 ? -18.688 15.836 33 1 96.62 409 MET A O 1
ATOM 3175 N N . PRO A 1 410 ? -16.797 15.344 31.875 1 97.12 410 PRO A N 1
ATOM 3176 C CA . PRO A 1 410 ? -16.156 16.531 32.438 1 97.12 410 PRO A CA 1
ATOM 3177 C C . PRO A 1 410 ? -16.906 17.828 32.094 1 97.12 410 PRO A C 1
ATOM 3179 O O . PRO A 1 410 ? -17.406 17.984 30.984 1 97.12 410 PRO A O 1
ATOM 3182 N N . ASP A 1 411 ? -16.859 18.812 32.969 1 96.62 411 ASP A N 1
ATOM 3183 C CA . ASP A 1 411 ? -17.578 20.078 32.844 1 96.62 411 ASP A CA 1
ATOM 3184 C C . ASP A 1 411 ? -17.078 20.859 31.625 1 96.62 411 ASP A C 1
ATOM 3186 O O . ASP A 1 411 ? -17.875 21.516 30.938 1 96.62 411 ASP A O 1
ATOM 3190 N N . TYR A 1 412 ? -15.82 20.828 31.422 1 96.25 412 TYR A N 1
ATOM 3191 C CA . TYR A 1 412 ? -15.266 21.625 30.344 1 96.25 412 TYR A CA 1
ATOM 3192 C C . TYR A 1 412 ? -15.742 21.109 28.984 1 96.25 412 TYR A C 1
ATOM 3194 O O . TYR A 1 412 ? -15.758 21.844 28 1 96.25 412 TYR A O 1
ATOM 3202 N N . MET A 1 413 ? -16.109 19.875 28.938 1 96.94 413 MET A N 1
ATOM 3203 C CA . MET A 1 413 ? -16.672 19.328 27.703 1 96.94 413 MET A CA 1
ATOM 3204 C C . MET A 1 413 ? -18.125 19.719 27.562 1 96.94 413 MET A C 1
ATOM 3206 O O . MET A 1 413 ? -18.672 19.703 26.453 1 96.94 413 MET A O 1
ATOM 3210 N N . LYS A 1 414 ? -18.812 20.016 28.641 1 96.81 414 LYS A N 1
ATOM 3211 C CA . LYS A 1 414 ? -20.25 20.328 28.641 1 96.81 414 LYS A CA 1
ATOM 3212 C C . LYS A 1 414 ? -20.484 21.812 28.406 1 96.81 414 LYS A C 1
ATOM 3214 O O . LYS A 1 414 ? -21.516 22.203 27.844 1 96.81 414 LYS A O 1
ATOM 3219 N N . ASN A 1 415 ? -19.484 22.578 28.75 1 96.69 415 ASN A N 1
ATOM 3220 C CA . ASN A 1 415 ? -19.766 24 28.875 1 96.69 415 ASN A CA 1
ATOM 3221 C C . ASN A 1 415 ? -19.016 24.797 27.812 1 96.69 415 ASN A C 1
ATOM 3223 O O . ASN A 1 415 ? -19.172 26.031 27.719 1 96.69 415 ASN A O 1
ATOM 3227 N N . HIS A 1 416 ? -18.219 24.172 27.031 1 97.5 416 HIS A N 1
ATOM 3228 C CA . HIS A 1 416 ? -17.422 24.891 26.031 1 97.5 416 HIS A CA 1
ATOM 3229 C C . HIS A 1 416 ? -17.453 24.172 24.688 1 97.5 416 HIS A C 1
ATOM 3231 O O . HIS A 1 416 ? -17.766 22.984 24.625 1 97.5 416 HIS A O 1
ATOM 3237 N N . ILE A 1 417 ? -17.125 24.969 23.641 1 97.5 417 ILE A N 1
ATOM 3238 C CA . ILE A 1 417 ? -16.828 24.391 22.344 1 97.5 417 ILE A CA 1
ATOM 3239 C C . ILE A 1 417 ? -15.57 23.516 22.453 1 97.5 417 ILE A C 1
ATOM 3241 O O . ILE A 1 417 ? -14.617 23.875 23.141 1 97.5 417 ILE A O 1
ATOM 3245 N N . VAL A 1 418 ? -15.648 22.391 21.812 1 97.94 418 VAL A N 1
ATOM 3246 C CA . VAL A 1 418 ? -14.5 21.484 21.828 1 97.94 418 VAL A CA 1
ATOM 3247 C C . VAL A 1 418 ? -13.82 21.516 20.453 1 97.94 418 VAL A C 1
ATOM 3249 O O . VAL A 1 418 ? -14.414 21.094 19.453 1 97.94 418 VAL A O 1
ATOM 3252 N N . TYR A 1 419 ? -12.625 22 20.453 1 97.62 419 TYR A N 1
ATOM 3253 C CA . TYR A 1 419 ? -11.812 22.094 19.25 1 97.62 419 TYR A CA 1
ATOM 3254 C C . TYR A 1 419 ? -10.859 20.906 19.141 1 97.62 419 TYR A C 1
ATOM 3256 O O . TYR A 1 419 ? -10.016 20.703 20.016 1 97.62 419 TYR A O 1
ATOM 3264 N N . TYR A 1 420 ? -11.094 20.109 18.047 1 96.06 420 TYR A N 1
ATOM 3265 C CA . TYR A 1 420 ? -10.188 18.984 17.797 1 96.06 420 TYR A CA 1
ATOM 3266 C C . TYR A 1 420 ? -8.875 19.484 17.188 1 96.06 420 TYR A C 1
ATOM 3268 O O . TYR A 1 420 ? -8.742 19.578 15.969 1 96.06 420 TYR A O 1
ATOM 3276 N N . ALA A 1 421 ? -7.969 19.781 18.047 1 93.5 421 ALA A N 1
ATOM 3277 C CA . ALA A 1 421 ? -6.684 20.328 17.625 1 93.5 421 ALA A CA 1
ATOM 3278 C C . ALA A 1 421 ? -5.57 19.938 18.594 1 93.5 421 ALA A C 1
ATOM 3280 O O . ALA A 1 421 ? -5.836 19.453 19.688 1 93.5 421 ALA A O 1
ATOM 3281 N N . GLY A 1 422 ? -4.363 19.984 18.156 1 87.19 422 GLY A N 1
ATOM 3282 C CA . GLY A 1 422 ? -3.133 19.797 18.906 1 87.19 422 GLY A CA 1
ATOM 3283 C C . GLY A 1 422 ? -2.014 20.719 18.453 1 87.19 422 GLY A C 1
ATOM 3284 O O . GLY A 1 422 ? -1.518 20.594 17.328 1 87.19 422 GLY A O 1
ATOM 3285 N N . PRO A 1 423 ? -1.668 21.625 19.281 1 90.81 423 PRO A N 1
ATOM 3286 C CA . PRO A 1 423 ? -0.676 22.625 18.875 1 90.81 423 PRO A CA 1
ATOM 3287 C C . PRO A 1 423 ? 0.732 22.047 18.766 1 90.81 423 PRO A C 1
ATOM 3289 O O . PRO A 1 423 ? 1.046 21.047 19.422 1 90.81 423 PRO A O 1
ATOM 3292 N N . ALA A 1 424 ? 1.544 22.672 17.891 1 93.44 424 ALA A N 1
ATOM 3293 C CA . ALA A 1 424 ? 2.986 22.453 17.938 1 93.44 424 ALA A CA 1
ATOM 3294 C C . ALA A 1 424 ? 3.605 23.078 19.172 1 93.44 424 ALA A C 1
ATOM 3296 O O . ALA A 1 424 ? 2.898 23.656 20 1 93.44 424 ALA A O 1
ATOM 3297 N N . LYS A 1 425 ? 4.918 22.891 19.344 1 92.19 425 LYS A N 1
ATOM 3298 C CA . LYS A 1 425 ? 5.609 23.484 20.484 1 92.19 425 LYS A CA 1
ATOM 3299 C C . LYS A 1 425 ? 5.434 25.016 20.5 1 92.19 425 LYS A C 1
ATOM 3301 O O . LYS A 1 425 ? 5.523 25.656 19.469 1 92.19 425 LYS A O 1
ATOM 3306 N N . THR A 1 426 ? 5.141 25.547 21.641 1 92.88 426 THR A N 1
ATOM 3307 C CA . THR A 1 426 ? 4.938 26.984 21.781 1 92.88 426 THR A CA 1
ATOM 3308 C C . THR A 1 426 ? 6.277 27.703 21.844 1 92.88 426 THR A C 1
ATOM 3310 O O . THR A 1 426 ? 7.109 27.438 22.703 1 92.88 426 THR A O 1
ATOM 3313 N N . PRO A 1 427 ? 6.363 28.688 20.953 1 94.06 427 PRO A N 1
ATOM 3314 C CA . PRO A 1 427 ? 7.574 29.5 21.062 1 94.06 427 PRO A CA 1
ATOM 3315 C C . PRO A 1 427 ? 7.559 30.438 22.266 1 94.06 427 PRO A C 1
ATOM 3317 O O . PRO A 1 427 ? 6.488 30.75 22.797 1 94.06 427 PRO A O 1
ATOM 3320 N N . ASP A 1 428 ? 8.68 30.953 22.828 1 89.38 428 ASP A N 1
ATOM 3321 C CA . ASP A 1 428 ? 8.828 31.766 24.031 1 89.38 428 ASP A CA 1
ATOM 3322 C C . ASP A 1 428 ? 7.973 33.031 23.938 1 89.38 428 ASP A C 1
ATOM 3324 O O . ASP A 1 428 ? 7.375 33.438 24.938 1 89.38 428 ASP A O 1
ATOM 3328 N N . ASN A 1 429 ? 7.773 33.625 22.844 1 88.31 429 ASN A N 1
ATOM 3329 C CA . ASN A 1 429 ? 7.105 34.938 22.75 1 88.31 429 ASN A CA 1
ATOM 3330 C C . ASN A 1 429 ? 5.781 34.812 21.984 1 88.31 429 ASN A C 1
ATOM 3332 O O . ASN A 1 429 ? 5.344 35.781 21.359 1 88.31 429 ASN A O 1
ATOM 3336 N N . GLN A 1 430 ? 5.184 33.625 22.141 1 92.19 430 GLN A N 1
ATOM 3337 C CA . GLN A 1 430 ? 3.891 33.406 21.5 1 92.19 430 GLN A CA 1
ATOM 3338 C C . GLN A 1 430 ? 2.9 32.75 22.453 1 92.19 430 GLN A C 1
ATOM 3340 O O . GLN A 1 430 ? 3.301 32.062 23.406 1 92.19 430 GLN A O 1
ATOM 3345 N N . ALA A 1 431 ? 1.69 32.969 22.266 1 92.44 431 ALA A N 1
ATOM 3346 C CA . ALA A 1 431 ? 0.641 32.375 23.078 1 92.44 431 ALA A CA 1
ATOM 3347 C C . ALA A 1 431 ? 0.519 30.875 22.812 1 92.44 431 ALA A C 1
ATOM 3349 O O . ALA A 1 431 ? 0.137 30.109 23.703 1 92.44 431 ALA A O 1
ATOM 3350 N N . CYS A 1 432 ? 0.801 30.547 21.625 1 93.69 432 CYS A N 1
ATOM 3351 C CA . CYS A 1 432 ? 0.608 29.172 21.203 1 93.69 432 CYS A CA 1
ATOM 3352 C C . CYS A 1 432 ? 1.489 28.844 20.016 1 93.69 432 CYS A C 1
ATOM 3354 O O . CYS A 1 432 ? 1.896 29.734 19.266 1 93.69 432 CYS A O 1
ATOM 3356 N N . GLY A 1 433 ? 1.931 27.578 19.938 1 94.75 433 GLY A N 1
ATOM 3357 C CA . GLY A 1 433 ? 2.527 27.125 18.688 1 94.75 433 GLY A CA 1
ATOM 3358 C C . GLY A 1 433 ? 1.524 27.016 17.547 1 94.75 433 GLY A C 1
ATOM 3359 O O . GLY A 1 433 ? 0.333 27.266 17.734 1 94.75 433 GLY A O 1
ATOM 3360 N N . SER A 1 434 ? 2.064 26.672 16.359 1 95.75 434 SER A N 1
ATOM 3361 C CA . SER A 1 434 ? 1.137 26.484 15.242 1 95.75 434 SER A CA 1
ATOM 3362 C C . SER A 1 434 ? -0.034 25.594 15.648 1 95.75 434 SER A C 1
ATOM 3364 O O . SER A 1 434 ? 0.16 24.547 16.281 1 95.75 434 SER A O 1
ATOM 3366 N N . LEU A 1 435 ? -1.258 26.047 15.32 1 94.88 435 LEU A N 1
ATOM 3367 C CA . LEU A 1 435 ? -2.479 25.391 15.758 1 94.88 435 LEU A CA 1
ATOM 3368 C C . LEU A 1 435 ? -3.52 25.359 14.648 1 94.88 435 LEU A C 1
ATOM 3370 O O . LEU A 1 435 ? -3.824 26.406 14.055 1 94.88 435 LEU A O 1
ATOM 3374 N N . GLY A 1 436 ? -4.031 24.188 14.414 1 92.56 436 GLY A N 1
ATOM 3375 C CA . GLY A 1 436 ? -5.07 23.969 13.422 1 92.56 436 GLY A CA 1
ATOM 3376 C C . GLY A 1 436 ? -5.918 22.75 13.703 1 92.56 436 GLY A C 1
ATOM 3377 O O . GLY A 1 436 ? -5.633 21.984 14.633 1 92.56 436 GLY A O 1
ATOM 3378 N N . PRO A 1 437 ? -6.926 22.656 12.906 1 93.12 437 PRO A N 1
ATOM 3379 C CA . PRO A 1 437 ? -7.852 21.531 13.133 1 93.12 437 PRO A CA 1
ATOM 3380 C C . PRO A 1 437 ? -7.285 20.203 12.672 1 93.12 437 PRO A C 1
ATOM 3382 O O . PRO A 1 437 ? -6.434 20.156 11.781 1 93.12 437 PRO A O 1
ATOM 3385 N N . THR A 1 438 ? -7.645 19.156 13.406 1 91.06 438 THR A N 1
ATOM 3386 C CA . THR A 1 438 ? -7.41 17.797 12.93 1 91.06 438 THR A CA 1
ATOM 3387 C C . THR A 1 438 ? -8.672 17.219 12.289 1 91.06 438 THR A C 1
ATOM 3389 O O . THR A 1 438 ? -9.727 17.859 12.305 1 91.06 438 THR A O 1
ATOM 3392 N N . THR A 1 439 ? -8.492 16.078 11.672 1 88.75 439 THR A N 1
ATOM 3393 C CA . THR A 1 439 ? -9.617 15.406 11.047 1 88.75 439 THR A CA 1
ATOM 3394 C C . THR A 1 439 ? -10.633 14.969 12.102 1 88.75 439 THR A C 1
ATOM 3396 O O . THR A 1 439 ? -10.312 14.18 12.992 1 88.75 439 THR A O 1
ATOM 3399 N N . GLY A 1 440 ? -11.898 15.453 11.945 1 92.38 440 GLY A N 1
ATOM 3400 C CA . GLY A 1 440 ? -12.938 15.172 12.922 1 92.38 440 GLY A CA 1
ATOM 3401 C C . GLY A 1 440 ? -13.383 13.727 12.922 1 92.38 440 GLY A C 1
ATOM 3402 O O . GLY A 1 440 ? -13.758 13.18 13.961 1 92.38 440 GLY A O 1
ATOM 3403 N N . GLY A 1 441 ? -13.281 13.125 11.766 1 89.5 441 GLY A N 1
ATOM 3404 C CA . GLY A 1 441 ? -13.734 11.758 11.602 1 89.5 441 GLY A CA 1
ATOM 3405 C C . GLY A 1 441 ? -13.102 10.789 12.578 1 89.5 441 GLY A C 1
ATOM 3406 O O . GLY A 1 441 ? -13.719 9.789 12.953 1 89.5 441 GLY A O 1
ATOM 3407 N N . ARG A 1 442 ? -12.008 11.07 13.039 1 88.25 442 ARG A N 1
ATOM 3408 C CA . ARG A 1 442 ? -11.289 10.203 13.969 1 88.25 442 ARG A CA 1
ATOM 3409 C C . ARG A 1 442 ? -12.008 10.125 15.312 1 88.25 442 ARG A C 1
ATOM 3411 O O . ARG A 1 442 ? -11.812 9.18 16.078 1 88.25 442 ARG A O 1
ATOM 3418 N N . MET A 1 443 ? -12.875 11.141 15.633 1 92.56 443 MET A N 1
ATOM 3419 C CA . MET A 1 443 ? -13.57 11.195 16.922 1 92.56 443 MET A CA 1
ATOM 3420 C C . MET A 1 443 ? -15.055 10.859 16.75 1 92.56 443 MET A C 1
ATOM 3422 O O . MET A 1 443 ? -15.812 10.914 17.719 1 92.56 443 MET A O 1
ATOM 3426 N N . ASP A 1 444 ? -15.43 10.484 15.555 1 94.12 444 ASP A N 1
ATOM 3427 C CA . ASP A 1 444 ? -16.844 10.312 15.266 1 94.12 444 ASP A CA 1
ATOM 3428 C C . ASP A 1 444 ? -17.469 9.266 16.188 1 94.12 444 ASP A C 1
ATOM 3430 O O . ASP A 1 444 ? -18.625 9.414 16.609 1 94.12 444 ASP A O 1
ATOM 3434 N N . SER A 1 445 ? -16.703 8.289 16.531 1 91.38 445 SER A N 1
ATOM 3435 C CA . SER A 1 445 ? -17.234 7.16 17.297 1 91.38 445 SER A CA 1
ATOM 3436 C C . SER A 1 445 ? -17.578 7.57 18.719 1 91.38 445 SER A C 1
ATOM 3438 O O . SER A 1 445 ? -18.328 6.871 19.406 1 91.38 445 SER A O 1
ATOM 3440 N N . TYR A 1 446 ? -17.109 8.688 19.188 1 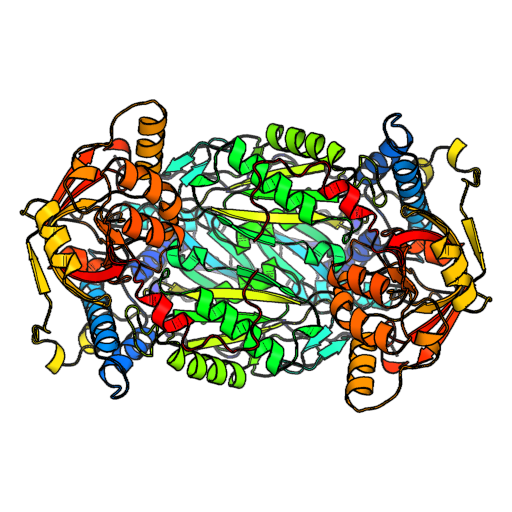95 446 TYR A N 1
ATOM 3441 C CA . TYR A 1 446 ? -17.312 9.117 20.578 1 95 446 TYR A CA 1
ATOM 3442 C C . TYR A 1 446 ? -18.516 10.055 20.672 1 95 446 TYR A C 1
ATOM 3444 O O . TYR A 1 446 ? -19.031 10.281 21.766 1 95 446 TYR A O 1
ATOM 3452 N N . VAL A 1 447 ? -18.953 10.633 19.578 1 96.88 447 VAL A N 1
ATOM 3453 C CA . VAL A 1 447 ? -19.797 11.82 19.562 1 96.88 447 VAL A CA 1
ATOM 3454 C C . VAL A 1 447 ? -21.172 11.484 20.141 1 96.88 447 VAL A C 1
ATOM 3456 O O . VAL A 1 447 ? -21.703 12.219 20.969 1 96.88 447 VAL A O 1
ATOM 3459 N N . ASP A 1 448 ? -21.75 10.352 19.734 1 97.25 448 ASP A N 1
ATOM 3460 C CA . ASP A 1 448 ? -23.078 9.984 20.188 1 97.25 448 ASP A CA 1
ATOM 3461 C C . ASP A 1 448 ? -23.109 9.875 21.719 1 97.25 448 ASP A C 1
ATOM 3463 O O . ASP A 1 448 ? -23.984 10.461 22.359 1 97.25 448 ASP A O 1
ATOM 3467 N N . ALA A 1 449 ? -22.188 9.156 22.266 1 96.75 449 ALA A N 1
ATOM 3468 C CA . ALA A 1 449 ? -22.141 8.961 23.703 1 96.75 449 ALA A CA 1
ATOM 3469 C C . ALA A 1 449 ? -21.859 10.273 24.438 1 96.75 449 ALA A C 1
ATOM 3471 O O . ALA A 1 449 ? -22.406 10.531 25.5 1 96.75 449 ALA A O 1
ATOM 3472 N N . PHE A 1 450 ? -20.969 11.094 23.922 1 98.19 450 PHE A N 1
ATOM 3473 C CA . PHE A 1 450 ? -20.594 12.359 24.562 1 98.19 450 PHE A CA 1
ATOM 3474 C C . PHE A 1 450 ? -21.766 13.328 24.562 1 98.19 450 PHE A C 1
ATOM 3476 O O . PHE A 1 450 ? -22.047 13.969 25.578 1 98.19 450 PHE A O 1
ATOM 3483 N N . GLN A 1 451 ? -22.453 13.414 23.438 1 98.19 451 GLN A N 1
ATOM 3484 C CA . GLN A 1 451 ? -23.578 14.344 23.344 1 98.19 451 GLN A CA 1
ATOM 3485 C C . GLN A 1 451 ? -24.75 13.859 24.203 1 98.19 451 GLN A C 1
ATOM 3487 O O . GLN A 1 451 ? -25.484 14.672 24.781 1 98.19 451 GLN A O 1
ATOM 3492 N N . ALA A 1 452 ? -24.938 12.547 24.25 1 97.69 452 ALA A N 1
ATOM 3493 C CA . ALA A 1 452 ? -25.953 11.992 25.141 1 97.69 452 ALA A CA 1
ATOM 3494 C C . ALA A 1 452 ? -25.703 12.406 26.594 1 97.69 452 ALA A C 1
ATOM 3496 O O . ALA A 1 452 ? -26.641 12.594 27.359 1 97.69 452 ALA A O 1
ATOM 3497 N N . ALA A 1 453 ? -24.5 12.539 26.922 1 97.81 453 ALA A N 1
ATOM 3498 C CA . ALA A 1 453 ? -24.125 12.914 28.281 1 97.81 453 ALA A CA 1
ATOM 3499 C C . ALA A 1 453 ? -24.047 14.43 28.438 1 97.81 453 ALA A C 1
ATOM 3501 O O . ALA A 1 453 ? -23.641 14.938 29.484 1 97.81 453 ALA A O 1
ATOM 3502 N N . GLY A 1 454 ? -24.312 15.164 27.406 1 96.88 454 GLY A N 1
ATOM 3503 C CA . GLY A 1 454 ? -24.375 16.609 27.453 1 96.88 454 GLY A CA 1
ATOM 3504 C C . GLY A 1 454 ? -23.078 17.281 27.078 1 96.88 454 GLY A C 1
ATOM 3505 O O . GLY A 1 454 ? -22.938 18.5 27.203 1 96.88 454 GLY A O 1
ATOM 3506 N N . GLY A 1 455 ? -22.141 16.516 26.688 1 97.44 455 GLY A N 1
ATOM 3507 C CA . GLY A 1 455 ? -20.859 17.047 26.297 1 97.44 455 GLY A CA 1
ATOM 3508 C C . GLY A 1 455 ? -20.672 17.125 24.797 1 97.44 455 GLY A C 1
ATOM 3509 O O . GLY A 1 455 ? -21.422 16.5 24.047 1 97.44 455 GLY A O 1
ATOM 3510 N N . SER A 1 456 ? -19.688 17.969 24.344 1 97.31 456 SER A N 1
ATOM 3511 C CA . SER A 1 456 ? -19.312 18.078 22.938 1 97.31 456 SER A CA 1
ATOM 3512 C C . SER A 1 456 ? -20.5 18.453 22.062 1 97.31 456 SER A C 1
ATOM 3514 O O . SER A 1 456 ? -20.672 17.906 20.969 1 97.31 456 SER A O 1
ATOM 3516 N N . LEU A 1 457 ? -21.281 19.281 22.516 1 98.12 457 LEU A N 1
ATOM 3517 C CA . LEU A 1 457 ? -22.484 19.688 21.781 1 98.12 457 LEU A CA 1
ATOM 3518 C C . LEU A 1 457 ? -22.109 20.625 20.625 1 98.12 457 LEU A C 1
ATOM 3520 O O . LEU A 1 457 ? -22.844 20.719 19.641 1 98.12 457 LEU A O 1
ATOM 3524 N N . ILE A 1 458 ? -21.031 21.375 20.766 1 98.31 458 ILE A N 1
ATOM 3525 C CA . ILE A 1 458 ? -20.453 22.125 19.656 1 98.31 458 ILE A CA 1
ATOM 3526 C C . ILE A 1 458 ? -19 21.703 19.438 1 98.31 458 ILE A C 1
ATOM 3528 O O . ILE A 1 458 ? -18.156 21.859 20.312 1 98.31 458 ILE A O 1
ATOM 3532 N N . MET A 1 459 ? -18.75 21.156 18.297 1 98.19 459 MET A N 1
ATOM 3533 C CA . MET A 1 459 ? -17.422 20.641 17.938 1 98.19 459 MET A CA 1
ATOM 3534 C C . MET A 1 459 ? -16.797 21.469 16.828 1 98.19 459 MET A C 1
ATOM 3536 O O . MET A 1 459 ? -17.5 21.922 15.914 1 98.19 459 MET A O 1
ATOM 3540 N N . LEU A 1 460 ? -15.578 21.766 16.891 1 97.69 460 LEU A N 1
ATOM 3541 C CA . LEU A 1 460 ? -14.805 22.469 15.875 1 97.69 460 LEU A CA 1
ATOM 3542 C C . LEU A 1 460 ? -13.68 21.578 15.344 1 97.69 460 LEU A C 1
ATOM 3544 O O . LEU A 1 460 ? -12.898 21.031 16.125 1 97.69 460 LEU A O 1
ATOM 3548 N N . SER A 1 461 ? -13.617 21.266 14.086 1 96.25 461 SER A N 1
ATOM 3549 C CA . SER A 1 461 ? -12.633 20.391 13.477 1 96.25 461 SER A CA 1
ATOM 3550 C C . SER A 1 461 ? -12.508 20.641 11.984 1 96.25 461 SER A C 1
ATOM 3552 O O . SER A 1 461 ? -12.852 21.719 11.5 1 96.25 461 SER A O 1
ATOM 3554 N N . LYS A 1 462 ? -11.906 19.781 11.297 1 93 462 LYS A N 1
ATOM 3555 C CA . LYS A 1 462 ? -11.898 19.828 9.836 1 93 462 LYS A CA 1
ATOM 3556 C C . LYS A 1 462 ? -12.469 18.562 9.234 1 93 462 LYS A C 1
ATOM 3558 O O . LYS A 1 462 ? -12.438 17.5 9.867 1 93 462 LYS A O 1
ATOM 3563 N N . GLY A 1 463 ? -12.953 18.781 7.965 1 89 463 GLY A N 1
ATOM 3564 C CA . GLY A 1 463 ? -13.383 17.625 7.195 1 89 463 GLY A CA 1
ATOM 3565 C C . GLY A 1 463 ? -14.852 17.297 7.367 1 89 463 GLY A C 1
ATOM 3566 O O . GLY A 1 463 ? -15.5 17.812 8.281 1 89 463 GLY A O 1
ATOM 3567 N N . ASN A 1 464 ? -15.32 16.359 6.559 1 87.88 464 ASN A N 1
ATOM 3568 C CA . ASN A 1 464 ? -16.688 15.844 6.629 1 87.88 464 ASN A CA 1
ATOM 3569 C C . ASN A 1 464 ? -16.859 14.891 7.805 1 87.88 464 ASN A C 1
ATOM 3571 O O . ASN A 1 464 ? -15.922 14.219 8.219 1 87.88 464 ASN A O 1
ATOM 3575 N N . ARG A 1 465 ? -18.109 14.961 8.297 1 91.12 465 ARG A N 1
ATOM 3576 C CA . ARG A 1 465 ? -18.453 14.094 9.414 1 91.12 465 ARG A CA 1
ATOM 3577 C C . ARG A 1 465 ? -19.344 12.938 8.961 1 91.12 465 ARG A C 1
ATOM 3579 O O . ARG A 1 465 ? -20.031 13.039 7.93 1 91.12 465 ARG A O 1
ATOM 3586 N N . SER A 1 466 ? -19.281 11.945 9.711 1 91.12 466 SER A N 1
ATOM 3587 C CA . SER A 1 466 ? -20.094 10.773 9.383 1 91.12 466 SER A CA 1
ATOM 3588 C C . SER A 1 466 ? -21.578 11.055 9.602 1 91.12 466 SER A C 1
ATOM 3590 O O . SER A 1 466 ? -21.938 12.016 10.273 1 91.12 466 SER A O 1
ATOM 3592 N N . GLN A 1 467 ? -22.359 10.133 9.031 1 92.69 467 GLN A N 1
ATOM 3593 C CA . GLN A 1 467 ? -23.797 10.188 9.242 1 92.69 467 GLN A CA 1
ATOM 3594 C C . GLN A 1 467 ? -24.141 10.016 10.719 1 92.69 467 GLN A C 1
ATOM 3596 O O . GLN A 1 467 ? -25.109 10.609 11.211 1 92.69 467 GLN A O 1
ATOM 3601 N N . GLN A 1 468 ? -23.375 9.266 11.352 1 94.56 468 GLN A N 1
ATOM 3602 C CA . GLN A 1 468 ? -23.594 9.047 12.781 1 94.56 468 GLN A CA 1
ATOM 3603 C C . GLN A 1 468 ? -23.5 10.359 13.555 1 94.56 468 GLN A C 1
ATOM 3605 O O . GLN A 1 468 ? -24.297 10.594 14.477 1 94.56 468 GLN A O 1
ATOM 3610 N N . VAL A 1 469 ? -22.578 11.188 13.188 1 96.31 469 VAL A N 1
ATOM 3611 C CA . VAL A 1 469 ? -22.406 12.469 13.867 1 96.31 469 VAL A CA 1
ATOM 3612 C C . VAL A 1 469 ? -23.562 13.398 13.539 1 96.31 469 VAL A C 1
ATOM 3614 O O . VAL A 1 469 ? -24.094 14.094 14.414 1 96.31 469 VAL A O 1
ATOM 3617 N N . THR A 1 470 ? -23.969 13.367 12.281 1 96.44 470 THR A N 1
ATOM 3618 C CA . THR A 1 470 ? -25.125 14.172 11.867 1 96.44 470 THR A CA 1
ATOM 3619 C C . THR A 1 470 ? -26.375 13.781 12.656 1 96.44 470 THR A C 1
ATOM 3621 O O . THR A 1 470 ? -27.109 14.641 13.109 1 96.44 470 THR A O 1
ATOM 3624 N N . GLU A 1 471 ? -26.516 12.516 12.812 1 97.12 471 GLU A N 1
ATOM 3625 C CA . GLU A 1 471 ? -27.656 12.008 13.547 1 97.12 471 GLU A CA 1
ATOM 3626 C C . GLU A 1 471 ? -27.578 12.367 15.031 1 97.12 471 GLU A C 1
ATOM 3628 O O . GLU A 1 471 ? -28.578 12.68 15.664 1 97.12 471 GLU A O 1
ATOM 3633 N N . ALA A 1 472 ? -26.453 12.289 15.57 1 97.88 472 ALA A N 1
ATOM 3634 C CA . ALA A 1 472 ? -26.266 12.664 16.969 1 97.88 472 ALA A CA 1
ATOM 3635 C C . ALA A 1 472 ? -26.594 14.141 17.188 1 97.88 472 ALA A C 1
ATOM 3637 O O . ALA A 1 472 ? -27.25 14.492 18.172 1 97.88 472 ALA A O 1
ATOM 3638 N N . CYS A 1 473 ? -26.109 14.977 16.312 1 98.06 473 CYS A N 1
ATOM 3639 C CA . CYS A 1 473 ? -26.391 16.406 16.406 1 98.06 473 CYS A CA 1
ATOM 3640 C C . CYS A 1 473 ? -27.891 16.672 16.344 1 98.06 473 CYS A C 1
ATOM 3642 O O . CYS A 1 473 ? -28.422 17.484 17.094 1 98.06 473 CYS A O 1
ATOM 3644 N N . ARG A 1 474 ? -28.531 15.953 15.43 1 97.81 474 ARG A N 1
ATOM 3645 C CA . ARG A 1 474 ? -29.984 16.078 15.305 1 97.81 474 ARG A CA 1
ATOM 3646 C C . ARG A 1 474 ? -30.688 15.625 16.578 1 97.81 474 ARG A C 1
ATOM 3648 O O . ARG A 1 474 ? -31.609 16.281 17.062 1 97.81 474 ARG A O 1
ATOM 3655 N N . LYS A 1 475 ? -30.25 14.586 17.109 1 98.06 475 LYS A N 1
ATOM 3656 C CA . LYS A 1 475 ? -30.875 13.938 18.266 1 98.06 475 LYS A CA 1
ATOM 3657 C C . LYS A 1 475 ? -30.672 14.758 19.531 1 98.06 475 LYS A C 1
ATOM 3659 O O . LYS A 1 475 ? -31.562 14.867 20.359 1 98.06 475 LYS A O 1
ATOM 3664 N N . TYR A 1 476 ? -29.5 15.375 19.688 1 98.06 476 TYR A N 1
ATOM 3665 C CA . TYR A 1 476 ? -29.156 15.938 20.984 1 98.06 476 TYR A CA 1
ATOM 3666 C C . TYR A 1 476 ? -29 17.453 20.906 1 98.06 476 TYR A C 1
ATOM 3668 O O . TYR A 1 476 ? -28.719 18.109 21.906 1 98.06 476 TYR A O 1
ATOM 3676 N N . GLY A 1 477 ? -29.156 18.016 19.703 1 97.69 477 GLY A N 1
ATOM 3677 C CA . GLY A 1 477 ? -29.016 19.453 19.531 1 97.69 477 GLY A CA 1
ATOM 3678 C C . GLY A 1 477 ? -27.578 19.906 19.406 1 97.69 477 GLY A C 1
ATOM 3679 O O . GLY A 1 477 ? -27.203 20.953 19.938 1 97.69 477 GLY A O 1
ATOM 3680 N N . GLY A 1 478 ? -26.812 19.125 18.781 1 98.06 478 GLY A N 1
ATOM 3681 C CA . GLY A 1 478 ? -25.406 19.422 18.625 1 98.06 478 GLY A CA 1
ATOM 3682 C C . GLY A 1 478 ? -25.094 20.125 17.312 1 98.06 478 GLY A C 1
ATOM 3683 O O . GLY A 1 478 ? -25.953 20.234 16.438 1 98.06 478 GLY A O 1
ATOM 3684 N N . PHE A 1 479 ? -23.828 20.641 17.141 1 98.5 479 PHE A N 1
ATOM 3685 C CA . PHE A 1 479 ? -23.344 21.328 15.953 1 98.5 479 PHE A CA 1
ATOM 3686 C C . PHE A 1 479 ? -21.906 20.938 15.656 1 98.5 479 PHE A C 1
ATOM 3688 O O . PHE A 1 479 ? -21.109 20.719 16.578 1 98.5 479 PHE A O 1
ATOM 3695 N N . SER A 1 480 ? -21.609 20.812 14.414 1 97.94 480 SER A N 1
ATOM 3696 C CA . SER A 1 480 ? -20.234 20.656 13.969 1 97.94 480 SER A CA 1
ATOM 3697 C C . SER A 1 480 ? -19.781 21.859 13.141 1 97.94 480 SER A C 1
ATOM 3699 O O . SER A 1 480 ? -20.406 22.188 12.125 1 97.94 480 SER A O 1
ATOM 3701 N N . LEU A 1 481 ? -18.766 22.484 13.602 1 97.62 481 LEU A N 1
ATOM 3702 C CA . LEU A 1 481 ? -18.156 23.609 12.898 1 97.62 481 LEU A CA 1
ATOM 3703 C C . LEU A 1 481 ? -16.844 23.188 12.227 1 97.62 481 LEU A C 1
ATOM 3705 O O . LEU A 1 481 ? -16.25 22.188 12.609 1 97.62 481 LEU A O 1
ATOM 3709 N N . GLY A 1 482 ? -16.516 23.922 11.156 1 95.81 482 GLY A N 1
ATOM 3710 C CA . GLY A 1 482 ? -15.266 23.688 10.453 1 95.81 482 GLY A CA 1
ATOM 3711 C C . GLY A 1 482 ? -14.305 24.859 10.539 1 95.81 482 GLY A C 1
ATOM 3712 O O . GLY A 1 482 ? -14.695 26.016 10.344 1 95.81 482 GLY A O 1
ATOM 3713 N N . SER A 1 483 ? -13.148 24.547 10.938 1 95 483 SER A N 1
ATOM 3714 C CA . SER A 1 483 ? -12.055 25.516 10.875 1 95 483 SER A CA 1
ATOM 3715 C C . SER A 1 483 ? -11.188 25.281 9.641 1 95 483 SER A C 1
ATOM 3717 O O . SER A 1 483 ? -11.133 24.172 9.109 1 95 483 SER A O 1
ATOM 3719 N N . ILE A 1 484 ? -10.531 26.344 9.156 1 92.75 484 ILE A N 1
ATOM 3720 C CA . ILE A 1 484 ? -9.727 26.25 7.949 1 92.75 484 ILE A CA 1
ATOM 3721 C C . ILE A 1 484 ? -8.508 25.375 8.203 1 92.75 484 ILE A C 1
ATOM 3723 O O . ILE A 1 484 ? -7.727 25.641 9.125 1 92.75 484 ILE A O 1
ATOM 3727 N N . GLY A 1 485 ? -8.438 24.344 7.465 1 93.69 485 GLY A N 1
ATOM 3728 C CA . GLY A 1 485 ? -7.254 23.5 7.512 1 93.69 485 GLY A CA 1
ATOM 3729 C C . GLY A 1 485 ? -6.098 24.062 6.699 1 93.69 485 GLY A C 1
ATOM 3730 O O . GLY A 1 485 ? -6.309 24.656 5.641 1 93.69 485 GLY A O 1
ATOM 3731 N N . GLY A 1 486 ? -4.863 23.859 7.215 1 93.81 486 GLY A N 1
ATOM 3732 C CA . GLY A 1 486 ? -3.678 24.234 6.461 1 93.81 486 GLY A CA 1
ATOM 3733 C C . GLY A 1 486 ? -3.189 25.641 6.766 1 93.81 486 GLY A C 1
ATOM 3734 O O . GLY A 1 486 ? -2.242 26.125 6.145 1 93.81 486 GLY A O 1
ATOM 3735 N N . ALA A 1 487 ? -3.805 26.312 7.707 1 96.56 487 ALA A N 1
ATOM 3736 C CA . ALA A 1 487 ? -3.408 27.672 8.062 1 96.56 487 ALA A CA 1
ATOM 3737 C C . ALA A 1 487 ? -3.016 27.766 9.531 1 96.56 487 ALA A C 1
ATOM 3739 O O . ALA A 1 487 ? -3.402 28.703 10.219 1 96.56 487 ALA A O 1
ATOM 3740 N N . ALA A 1 488 ? -2.271 26.875 9.945 1 97 488 ALA A N 1
ATOM 3741 C CA . ALA A 1 488 ? -2.021 26.672 11.375 1 97 488 ALA A CA 1
ATOM 3742 C C . ALA A 1 488 ? -1.196 27.812 11.953 1 97 488 ALA A C 1
ATOM 3744 O O . ALA A 1 488 ? -1.46 28.281 13.062 1 97 488 ALA A O 1
ATOM 3745 N N . ALA A 1 489 ? -0.159 28.266 11.227 1 97.69 489 ALA A N 1
ATOM 3746 C CA . ALA A 1 489 ? 0.69 29.344 11.703 1 97.69 489 ALA A CA 1
ATOM 3747 C C . ALA A 1 489 ? -0.106 30.641 11.852 1 97.69 489 ALA A C 1
ATOM 3749 O O . ALA A 1 489 ? 0.016 31.344 12.859 1 97.69 489 ALA A O 1
ATOM 3750 N N . LEU A 1 490 ? -0.929 30.891 10.867 1 96.75 490 LEU A N 1
ATOM 3751 C CA . LEU A 1 490 ? -1.756 32.094 10.867 1 96.75 490 LEU A CA 1
ATOM 3752 C C . LEU A 1 490 ? -2.76 32.062 12.016 1 96.75 490 LEU A C 1
ATOM 3754 O O . LEU A 1 490 ? -2.916 33.062 12.742 1 96.75 490 LEU A O 1
ATOM 3758 N N . LEU A 1 491 ? -3.445 30.969 12.156 1 96.12 491 LEU A N 1
ATOM 3759 C CA . LEU A 1 491 ? -4.457 30.844 13.203 1 96.12 491 LEU A CA 1
ATOM 3760 C C . LEU A 1 491 ? -3.848 31.078 14.578 1 96.12 491 LEU A C 1
ATOM 3762 O O . LEU A 1 491 ? -4.422 31.797 15.398 1 96.12 491 LEU A O 1
ATOM 3766 N N . ALA A 1 492 ? -2.727 30.484 14.789 1 96.12 492 ALA A N 1
ATOM 3767 C CA . ALA A 1 492 ? -2.045 30.641 16.078 1 96.12 492 ALA A CA 1
ATOM 3768 C C . ALA A 1 492 ? -1.65 32.094 16.312 1 96.12 492 ALA A C 1
ATOM 3770 O O . ALA A 1 492 ? -1.903 32.625 17.391 1 96.12 492 ALA A O 1
ATOM 3771 N N . GLN A 1 493 ? -1.077 32.688 15.375 1 95.38 493 GLN A N 1
ATOM 3772 C CA . GLN A 1 493 ? -0.515 34.031 15.531 1 95.38 493 GLN A CA 1
ATOM 3773 C C . GLN A 1 493 ? -1.615 35.062 15.625 1 95.38 493 GLN A C 1
ATOM 3775 O O . GLN A 1 493 ? -1.53 36 16.438 1 95.38 493 GLN A O 1
ATOM 3780 N N . GLN A 1 494 ? -2.617 34.906 14.859 1 94.56 494 GLN A N 1
ATOM 3781 C CA . GLN A 1 494 ? -3.574 36 14.672 1 94.56 494 GLN A CA 1
ATOM 3782 C C . GLN A 1 494 ? -4.738 35.875 15.656 1 94.56 494 GLN A C 1
ATOM 3784 O O . GLN A 1 494 ? -5.297 36.906 16.094 1 94.56 494 GLN A O 1
ATOM 3789 N N . TYR A 1 495 ? -5.086 34.688 16 1 95.88 495 TYR A N 1
ATOM 3790 C CA . TYR A 1 495 ? -6.402 34.594 16.609 1 95.88 495 TYR A CA 1
ATOM 3791 C C . TYR A 1 495 ? -6.297 34.031 18.031 1 95.88 495 TYR A C 1
ATOM 3793 O O . TYR A 1 495 ? -7.227 34.188 18.828 1 95.88 495 TYR A O 1
ATOM 3801 N N . VAL A 1 496 ? -5.238 33.375 18.375 1 97.06 496 VAL A N 1
ATOM 3802 C CA . VAL A 1 496 ? -5.105 32.781 19.688 1 97.06 496 VAL A CA 1
ATOM 3803 C C . VAL A 1 496 ? -4.449 33.781 20.641 1 97.06 496 VAL A C 1
ATOM 3805 O O . VAL A 1 496 ? -3.34 34.25 20.391 1 97.06 496 VAL A O 1
ATOM 3808 N N . LYS A 1 497 ? -5.082 33.969 21.781 1 97.06 497 LYS A N 1
ATOM 3809 C CA . LYS A 1 497 ? -4.605 35 22.703 1 97.06 497 LYS A CA 1
ATOM 3810 C C . LYS A 1 497 ? -3.965 34.375 23.938 1 97.06 497 LYS A C 1
ATOM 3812 O O . LYS A 1 497 ? -3.094 34.969 24.562 1 97.06 497 LYS A O 1
ATOM 3817 N N . ASN A 1 498 ? -4.465 33.281 24.203 1 96 498 ASN A N 1
ATOM 3818 C CA . ASN A 1 498 ? -3.961 32.562 25.375 1 96 498 ASN A CA 1
ATOM 3819 C C . ASN A 1 498 ? -4.227 31.062 25.281 1 96 498 ASN A C 1
ATOM 3821 O O . ASN A 1 498 ? -5.168 30.641 24.609 1 96 498 ASN A O 1
ATOM 3825 N N . LEU A 1 499 ? -3.383 30.344 25.953 1 94.81 499 LEU A N 1
ATOM 3826 C CA . LEU A 1 499 ? -3.504 28.891 26 1 94.81 499 LEU A CA 1
ATOM 3827 C C . LEU A 1 499 ? -3.012 28.359 27.344 1 94.81 499 LEU A C 1
ATOM 3829 O O . LEU A 1 499 ? -1.856 28.578 27.719 1 94.81 499 LEU A O 1
ATOM 3833 N N . ARG A 1 500 ? -3.863 27.656 28.078 1 93.94 500 ARG A N 1
ATOM 3834 C CA . ARG A 1 500 ? -3.469 27.078 29.359 1 93.94 500 ARG A CA 1
ATOM 3835 C C . ARG A 1 500 ? -3.91 25.625 29.469 1 93.94 500 ARG A C 1
ATOM 3837 O O . ARG A 1 500 ? -4.996 25.266 29 1 93.94 500 ARG A O 1
ATOM 3844 N N . CYS A 1 501 ? -3.127 24.828 30.094 1 94 501 CYS A N 1
ATOM 3845 C CA . CYS A 1 501 ? -3.43 23.406 30.25 1 94 501 CYS A CA 1
ATOM 3846 C C . CYS A 1 501 ? -4.5 23.188 31.312 1 94 501 CYS A C 1
ATOM 3848 O O . CYS A 1 501 ? -4.41 23.75 32.406 1 94 501 CYS A O 1
ATOM 3850 N N . LEU A 1 502 ? -5.5 22.375 30.984 1 95.69 502 LEU A N 1
ATOM 3851 C CA . LEU A 1 502 ? -6.598 22.094 31.906 1 95.69 502 LEU A CA 1
ATOM 3852 C C . LEU A 1 502 ? -6.414 20.75 32.594 1 95.69 502 LEU A C 1
ATOM 3854 O O . LEU A 1 502 ? -6.684 20.609 33.781 1 95.69 502 LEU A O 1
ATOM 3858 N N . GLU A 1 503 ? -6.094 19.797 31.781 1 95.69 503 GLU A N 1
ATOM 3859 C CA . GLU A 1 503 ? -6.004 18.438 32.281 1 95.69 503 GLU A CA 1
ATOM 3860 C C . GLU A 1 503 ? -5.02 17.594 31.469 1 95.69 503 GLU A C 1
ATOM 3862 O O . GLU A 1 503 ? -4.75 17.906 30.312 1 95.69 503 GLU A O 1
ATOM 3867 N N . TYR A 1 504 ? -4.406 16.516 32.125 1 93.19 504 TYR A N 1
ATOM 3868 C CA . TYR A 1 504 ? -3.51 15.523 31.531 1 93.19 504 TYR A CA 1
ATOM 3869 C C . TYR A 1 504 ? -2.242 16.172 31 1 93.19 504 TYR A C 1
ATOM 3871 O O . TYR A 1 504 ? -1.861 15.945 29.844 1 93.19 504 TYR A O 1
ATOM 3879 N N . PRO A 1 505 ? -1.564 16.953 31.719 1 91.25 505 PRO A N 1
ATOM 3880 C CA . PRO A 1 505 ? -0.34 17.625 31.266 1 91.25 505 PRO A CA 1
ATOM 3881 C C . PRO A 1 505 ? 0.709 16.625 30.75 1 91.25 505 PRO A C 1
ATOM 3883 O O . PRO A 1 505 ? 1.532 16.984 29.906 1 91.25 505 PRO A O 1
ATOM 3886 N N . GLU A 1 506 ? 0.575 15.422 31.203 1 85.5 506 GLU A N 1
ATOM 3887 C CA . GLU A 1 506 ? 1.54 14.398 30.812 1 85.5 506 GLU A CA 1
ATOM 3888 C C . GLU A 1 506 ? 1.42 14.055 29.328 1 85.5 506 GLU A C 1
ATOM 3890 O O . GLU A 1 506 ? 2.334 13.469 28.75 1 85.5 506 GLU A O 1
ATOM 3895 N N . LEU A 1 507 ? 0.308 14.461 28.766 1 86.12 507 LEU A N 1
ATOM 3896 C CA . LEU A 1 507 ? 0.094 14.148 27.344 1 86.12 507 LEU A CA 1
ATOM 3897 C C . LEU A 1 507 ? 0.712 15.211 26.453 1 86.12 507 LEU A C 1
ATOM 3899 O O . LEU A 1 507 ? 0.651 15.109 25.234 1 86.12 507 LEU A O 1
ATOM 3903 N N . GLY A 1 508 ? 1.273 16.172 27.078 1 79.56 508 GLY A N 1
ATOM 3904 C CA . GLY A 1 508 ? 1.924 17.219 26.297 1 79.56 508 GLY A CA 1
ATOM 3905 C C . GLY A 1 508 ? 0.967 17.953 25.375 1 79.56 508 GLY A C 1
ATOM 3906 O O . GLY A 1 508 ? -0.051 18.484 25.844 1 79.56 508 GLY A O 1
ATOM 3907 N N . MET A 1 509 ? 1.241 17.812 24.172 1 77 509 MET A N 1
ATOM 3908 C CA . MET A 1 509 ? 0.475 18.547 23.156 1 77 509 MET A CA 1
ATOM 3909 C C . MET A 1 509 ? -0.916 17.953 23 1 77 509 MET A C 1
ATOM 3911 O O . MET A 1 509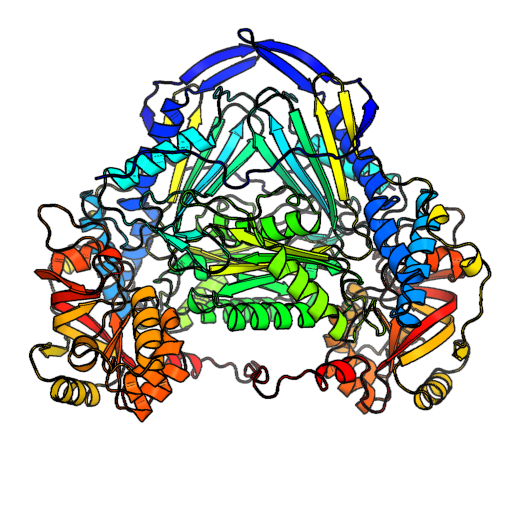 ? -1.818 18.594 22.469 1 77 509 MET A O 1
ATOM 3915 N N . GLU A 1 510 ? -1.083 16.781 23.469 1 84.56 510 GLU A N 1
ATOM 3916 C CA . GLU A 1 510 ? -2.367 16.109 23.359 1 84.56 510 GLU A CA 1
ATOM 3917 C C . GLU A 1 510 ? -3.203 16.281 24.625 1 84.56 510 GLU A C 1
ATOM 3919 O O . GLU A 1 510 ? -4.273 15.688 24.75 1 84.56 510 GLU A O 1
ATOM 3924 N N . ALA A 1 511 ? -2.785 17.141 25.516 1 90.44 511 ALA A N 1
ATOM 3925 C CA . ALA A 1 511 ? -3.506 17.406 26.766 1 90.44 511 ALA A CA 1
ATOM 3926 C C . ALA A 1 511 ? -4.789 18.188 26.484 1 90.44 511 ALA A C 1
ATOM 3928 O O . ALA A 1 511 ? -5.086 18.531 25.344 1 90.44 511 ALA A O 1
ATOM 3929 N N . VAL A 1 512 ? -5.527 18.375 27.516 1 96.19 512 VAL A N 1
ATOM 3930 C CA . VAL A 1 512 ? -6.691 19.25 27.438 1 96.19 512 VAL A CA 1
ATOM 3931 C C . VAL A 1 512 ? -6.266 20.688 27.703 1 96.19 512 VAL A C 1
ATOM 3933 O O . VAL A 1 512 ? -5.625 20.984 28.719 1 96.19 512 VAL A O 1
ATOM 3936 N N . TRP A 1 513 ? -6.637 21.562 26.781 1 96.31 513 TRP A N 1
ATOM 3937 C CA . TRP A 1 513 ? -6.246 22.969 26.906 1 96.31 513 TRP A CA 1
ATOM 3938 C C . TRP A 1 513 ? -7.473 23.875 26.875 1 96.31 513 TRP A C 1
ATOM 3940 O O . TRP A 1 513 ? -8.492 23.531 26.281 1 96.31 513 TRP A O 1
ATOM 3950 N N . MET A 1 514 ? -7.375 24.984 27.562 1 97.19 514 MET A N 1
ATOM 3951 C CA . MET A 1 514 ? -8.289 26.109 27.375 1 97.19 514 MET A CA 1
ATOM 3952 C C . MET A 1 514 ? -7.641 27.203 26.531 1 97.19 514 MET A C 1
ATOM 3954 O O . MET A 1 514 ? -6.602 27.75 26.906 1 97.19 514 MET A O 1
ATOM 3958 N N . MET A 1 515 ? -8.234 27.469 25.438 1 97.25 515 MET A N 1
ATOM 3959 C CA . MET A 1 515 ? -7.723 28.453 24.484 1 97.25 515 MET A CA 1
ATOM 3960 C C . MET A 1 515 ? -8.633 29.672 24.422 1 97.25 515 MET A C 1
ATOM 3962 O O . MET A 1 515 ? -9.859 29.531 24.391 1 97.25 515 MET A O 1
ATOM 3966 N N . GLU A 1 516 ? -8.062 30.812 24.547 1 98.12 516 GLU A N 1
ATOM 3967 C CA . GLU A 1 516 ? -8.781 32.062 24.312 1 98.12 516 GLU A CA 1
ATOM 3968 C C . GLU A 1 516 ? -8.555 32.562 22.891 1 98.12 516 GLU A C 1
ATOM 3970 O O . GLU A 1 516 ? -7.41 32.781 22.469 1 98.12 516 GLU A O 1
ATOM 3975 N N . VAL A 1 517 ? -9.648 32.781 22.188 1 97.94 517 VAL A N 1
ATOM 3976 C CA . VAL A 1 517 ? -9.492 33.219 20.812 1 97.94 517 VAL A CA 1
ATOM 3977 C C . VAL A 1 517 ? -10.227 34.531 20.594 1 97.94 517 VAL A C 1
ATOM 3979 O O . VAL A 1 517 ? -11.133 34.875 21.359 1 97.94 517 VAL A O 1
ATOM 3982 N N . GLU A 1 518 ? -9.836 35.312 19.594 1 97.75 518 GLU A N 1
ATOM 3983 C CA . GLU A 1 518 ? -10.5 36.5 19.125 1 97.75 518 GLU A CA 1
ATOM 3984 C C . GLU A 1 518 ? -10.641 36.5 17.594 1 97.75 518 GLU A C 1
ATOM 3986 O O . GLU A 1 518 ? -9.648 36.656 16.875 1 97.75 518 GLU A O 1
ATOM 3991 N N . GLY A 1 519 ? -11.875 36.312 17.172 1 95.69 519 GLY A N 1
ATOM 3992 C CA . GLY A 1 519 ? -12.164 36.406 15.758 1 95.69 519 GLY A CA 1
ATOM 3993 C C . GLY A 1 519 ? -11.773 35.156 14.984 1 95.69 519 GLY A C 1
ATOM 3994 O O . GLY A 1 519 ? -11.5 35.219 13.781 1 95.69 519 GLY A O 1
ATOM 3995 N N . LEU A 1 520 ? -11.664 34.031 15.609 1 96.06 520 LEU A N 1
ATOM 3996 C CA . LEU A 1 520 ? -11.289 32.781 14.93 1 96.06 520 LEU A CA 1
ATOM 3997 C C . LEU A 1 520 ? -12.336 32.406 13.883 1 96.06 520 LEU A C 1
ATOM 3999 O O . LEU A 1 520 ? -13.5 32.188 14.211 1 96.06 520 LEU A O 1
ATOM 4003 N N . PRO A 1 521 ? -11.906 32.375 12.656 1 94.5 521 PRO A N 1
ATOM 4004 C CA . PRO A 1 521 ? -12.859 32 11.602 1 94.5 521 PRO A CA 1
ATOM 4005 C C . PRO A 1 521 ? -13.328 30.562 11.695 1 94.5 521 PRO A C 1
ATOM 4007 O O . PRO A 1 521 ? -12.531 29.672 12 1 94.5 521 PRO A O 1
ATOM 4010 N N . ALA A 1 522 ? -14.594 30.328 11.422 1 96 522 ALA A N 1
ATOM 4011 C CA . ALA A 1 522 ? -15.203 29 11.375 1 96 522 ALA A CA 1
ATOM 4012 C C . ALA A 1 522 ? -16.391 28.969 10.422 1 96 522 ALA A C 1
ATOM 4014 O O . ALA A 1 522 ? -16.781 30 9.875 1 96 522 ALA A O 1
ATOM 4015 N N . PHE A 1 523 ? -16.844 27.766 10.156 1 94.81 523 PHE A N 1
ATOM 4016 C CA . PHE A 1 523 ? -18 27.547 9.289 1 94.81 523 PHE A CA 1
ATOM 4017 C C . PHE A 1 523 ? -18.984 26.578 9.922 1 94.81 523 PHE A C 1
ATOM 4019 O O . PHE A 1 523 ? -18.578 25.578 10.516 1 94.81 523 PHE A O 1
ATOM 4026 N N . LEU A 1 524 ? -20.297 26.906 9.789 1 96.44 524 LEU A N 1
ATOM 4027 C CA . LEU A 1 524 ? -21.297 25.953 10.266 1 96.44 524 LEU A CA 1
ATOM 4028 C C . LEU A 1 524 ? -21.484 24.812 9.273 1 96.44 524 LEU A C 1
ATOM 4030 O O . LEU A 1 524 ? -21.984 25.031 8.164 1 96.44 524 LEU A O 1
ATOM 4034 N N . LEU A 1 525 ? -21.141 23.578 9.711 1 95.81 525 LEU A N 1
ATOM 4035 C CA . LEU A 1 525 ? -21.125 22.484 8.758 1 95.81 525 LEU A CA 1
ATOM 4036 C C . LEU A 1 525 ? -22.297 21.531 9 1 95.81 525 LEU A C 1
ATOM 4038 O O . LEU A 1 525 ? -22.859 20.969 8.062 1 95.81 525 LEU A O 1
ATOM 4042 N N . VAL A 1 526 ? -22.562 21.203 10.227 1 97.06 526 VAL A N 1
ATOM 4043 C CA . VAL A 1 526 ? -23.688 20.359 10.617 1 97.06 526 VAL A CA 1
ATOM 4044 C C . VAL A 1 526 ? -24.516 21.062 11.695 1 97.06 526 VAL A C 1
ATOM 4046 O O . VAL A 1 526 ? -23.953 21.594 12.664 1 97.06 526 VAL A O 1
ATOM 4049 N N . ASP A 1 527 ? -25.844 21.078 11.438 1 97.69 527 ASP A N 1
ATOM 4050 C CA . ASP A 1 527 ? -26.688 21.766 12.398 1 97.69 527 ASP A CA 1
ATOM 4051 C C . ASP A 1 527 ? -27.547 20.781 13.188 1 97.69 527 ASP A C 1
ATOM 4053 O O . ASP A 1 527 ? -27.375 19.562 13.062 1 97.69 527 ASP A O 1
ATOM 4057 N N . ASP A 1 528 ? -28.359 21.312 14.078 1 97.75 528 ASP A N 1
ATOM 4058 C CA . ASP A 1 528 ? -29.141 20.5 15.008 1 97.75 528 ASP A CA 1
ATOM 4059 C C . ASP A 1 528 ? -30.406 19.969 14.336 1 97.75 528 ASP A C 1
ATOM 4061 O O . ASP A 1 528 ? -31.297 19.422 15.008 1 97.75 528 ASP A O 1
ATOM 4065 N N . LYS A 1 529 ? -30.547 20.156 13.055 1 96.38 529 LYS A N 1
ATOM 4066 C CA . LYS A 1 529 ? -31.734 19.719 12.312 1 96.38 529 LYS A CA 1
ATOM 4067 C C . LYS A 1 529 ? -31.391 18.562 11.383 1 96.38 529 LYS A C 1
ATOM 4069 O O . LYS A 1 529 ? -32.281 18.016 10.719 1 96.38 529 LYS A O 1
ATOM 4074 N N . GLY A 1 530 ? -30.078 18.188 11.344 1 93.31 530 GLY A N 1
ATOM 4075 C CA . GLY A 1 530 ? -29.656 17.109 10.477 1 93.31 530 GLY A CA 1
ATOM 4076 C C . GLY A 1 530 ? -29.125 17.578 9.141 1 93.31 530 GLY A C 1
ATOM 4077 O O . GLY A 1 530 ? -28.906 16.766 8.234 1 93.31 530 GLY A O 1
ATOM 4078 N N . ASN A 1 531 ? -29.016 18.859 9.023 1 94.06 531 ASN A N 1
ATOM 4079 C CA . ASN A 1 531 ? -28.406 19.375 7.805 1 94.06 531 ASN A CA 1
ATOM 4080 C C . ASN A 1 531 ? -26.891 19.25 7.832 1 94.06 531 ASN A C 1
ATOM 4082 O O . ASN A 1 531 ? -26.25 19.562 8.844 1 94.06 531 ASN A O 1
ATOM 4086 N N . ASN A 1 532 ? -26.406 18.781 6.773 1 93.44 532 ASN A N 1
ATOM 4087 C CA . ASN A 1 532 ? -24.969 18.609 6.574 1 93.44 532 ASN A CA 1
ATOM 4088 C C . ASN A 1 532 ? -24.484 19.312 5.316 1 93.44 532 ASN A C 1
ATOM 4090 O O . ASN A 1 532 ? -24.922 19 4.207 1 93.44 532 ASN A O 1
ATOM 4094 N N . PHE A 1 533 ? -23.594 20.188 5.477 1 90.62 533 PHE A N 1
ATOM 4095 C CA . PHE A 1 533 ? -23.109 21.062 4.414 1 90.62 533 PHE A CA 1
ATOM 4096 C C . PHE A 1 533 ? -22.641 20.25 3.217 1 90.62 533 PHE A C 1
ATOM 4098 O O . PHE A 1 533 ? -22.922 20.609 2.068 1 90.62 533 PHE A O 1
ATOM 4105 N N . PHE A 1 534 ? -22 19.141 3.404 1 86.44 534 PHE A N 1
ATOM 4106 C CA . PHE A 1 534 ? -21.375 18.375 2.342 1 86.44 534 PHE A CA 1
ATOM 4107 C C . PHE A 1 534 ? -22.391 17.484 1.638 1 86.44 534 PHE A C 1
ATOM 4109 O O . PHE A 1 534 ? -22.156 17.016 0.52 1 86.44 534 PHE A O 1
ATOM 4116 N N . SER A 1 535 ? -23.453 17.109 2.248 1 83.88 535 SER A N 1
ATOM 4117 C CA . SER A 1 535 ? -24.484 16.281 1.637 1 83.88 535 SER A CA 1
ATOM 4118 C C . SER A 1 535 ? -25.156 17 0.468 1 83.88 535 SER A C 1
ATOM 4120 O O . SER A 1 535 ? -25.734 16.359 -0.415 1 83.88 535 SER A O 1
ATOM 4122 N N . GLN A 1 536 ? -25.109 18.25 0.505 1 74.12 536 GLN A N 1
ATOM 4123 C CA . GLN A 1 536 ? -25.719 19.031 -0.564 1 74.12 536 GLN A CA 1
ATOM 4124 C C . GLN A 1 536 ? -25 18.828 -1.888 1 74.12 536 GLN A C 1
ATOM 4126 O O . GLN A 1 536 ? -25.578 19.016 -2.959 1 74.12 536 GLN A O 1
ATOM 4131 N N . PHE A 1 537 ? -23.797 18.469 -1.702 1 71.75 537 PHE A N 1
ATOM 4132 C CA . PHE A 1 537 ? -22.984 18.281 -2.904 1 71.75 537 PHE A CA 1
ATOM 4133 C C . PHE A 1 537 ? -23.047 16.844 -3.383 1 71.75 537 PHE A C 1
ATOM 4135 O O . PHE A 1 537 ? -22.703 16.547 -4.527 1 71.75 537 PHE A O 1
ATOM 4142 N N . GLU A 1 538 ? -23.297 15.867 -2.488 1 62.34 538 GLU A N 1
ATOM 4143 C CA . GLU A 1 538 ? -23.422 14.469 -2.865 1 62.34 538 GLU A CA 1
ATOM 4144 C C . GLU A 1 538 ? -24.672 14.227 -3.711 1 62.34 538 GLU A C 1
ATOM 4146 O O . GLU A 1 538 ? -24.656 13.414 -4.641 1 62.34 538 GLU A O 1
ATOM 4151 N N . GLN A 1 539 ? -25.844 14.773 -3.352 1 51.59 539 GLN A N 1
ATOM 4152 C CA . GLN A 1 539 ? -27.109 14.547 -4.039 1 51.59 539 GLN A CA 1
ATOM 4153 C C . GLN A 1 539 ? -27.078 15.148 -5.445 1 51.59 539 GLN A C 1
ATOM 4155 O O . GLN A 1 539 ? -27.719 14.617 -6.363 1 51.59 539 GLN A O 1
ATOM 4160 N N . GLN A 1 540 ? -26.469 16.188 -5.543 1 46.41 540 GLN A N 1
ATOM 4161 C CA . GLN A 1 540 ? -26.516 16.797 -6.863 1 46.41 540 GLN A CA 1
ATOM 4162 C C . GLN A 1 540 ? -25.781 15.953 -7.898 1 46.41 540 GLN A C 1
ATOM 4164 O O . GLN A 1 540 ? -26.078 16.031 -9.094 1 46.41 540 GLN A O 1
ATOM 4169 N N . HIS A 1 541 ? -24.75 15.164 -7.453 1 42.88 541 HIS A N 1
ATOM 4170 C CA . HIS A 1 541 ? -24.016 14.484 -8.516 1 42.88 541 HIS A CA 1
ATOM 4171 C C . HIS A 1 541 ? -24.203 12.969 -8.43 1 42.88 541 HIS A C 1
ATOM 4173 O O . HIS A 1 541 ? -23.406 12.211 -8.977 1 42.88 541 HIS A O 1
ATOM 4179 N N . ARG A 1 542 ? -24.984 12.562 -7.5 1 42.94 542 ARG A N 1
ATOM 4180 C CA . ARG A 1 542 ? -25.281 11.141 -7.633 1 42.94 542 ARG A CA 1
ATOM 4181 C C . ARG A 1 542 ? -25.75 10.805 -9.047 1 42.94 542 ARG A C 1
ATOM 4183 O O . ARG A 1 542 ? -26.734 11.359 -9.531 1 42.94 542 ARG A O 1
ATOM 4190 N N . CYS A 1 543 ? -24.812 10.43 -9.859 1 35.22 543 CYS A N 1
ATOM 4191 C CA . CYS A 1 543 ? -25.25 9.781 -11.086 1 35.22 543 CYS A CA 1
ATOM 4192 C C . CYS A 1 543 ? -26.344 8.758 -10.797 1 35.22 543 CYS A C 1
ATOM 4194 O O . CYS A 1 543 ? -26.25 8.008 -9.82 1 35.22 543 CYS A O 1
ATOM 4196 N N . ALA A 1 544 ? -27.594 8.828 -11.273 1 35.72 544 ALA A N 1
ATOM 4197 C CA . ALA A 1 544 ? -28.672 7.848 -11.25 1 35.72 544 ALA A CA 1
ATOM 4198 C C . ALA A 1 544 ? -28.125 6.426 -11.273 1 35.72 544 ALA A C 1
ATOM 4200 O O . ALA A 1 544 ? -28.781 5.492 -10.805 1 35.72 544 ALA A O 1
ATOM 4201 N N . SER A 1 545 ? -27.062 6.062 -12.094 1 31.3 545 SER A N 1
ATOM 4202 C CA . SER A 1 545 ? -26.578 4.715 -12.352 1 31.3 545 SER A CA 1
ATOM 4203 C C . SER A 1 545 ? -25.531 4.301 -11.312 1 31.3 545 SER A C 1
ATOM 4205 O O . SER A 1 545 ? -24.953 3.221 -11.406 1 31.3 545 SER A O 1
ATOM 4207 N N . CYS A 1 546 ? -25.094 5.188 -10.477 1 33.53 546 CYS A N 1
ATOM 4208 C CA . CYS A 1 546 ? -24.031 4.715 -9.586 1 33.53 546 CYS A CA 1
ATOM 4209 C C . CYS A 1 546 ? -24.609 3.955 -8.398 1 33.53 546 CYS A C 1
ATOM 4211 O O . CYS A 1 546 ? -25.562 4.426 -7.758 1 33.53 546 CYS A O 1
ATOM 4213 N N . PRO A 1 547 ? -24.391 2.668 -8.32 1 28.66 547 PRO A N 1
ATOM 4214 C CA . PRO A 1 547 ? -24.953 1.835 -7.258 1 28.66 547 PRO A CA 1
ATOM 4215 C C . PRO A 1 547 ? -24.688 2.387 -5.859 1 28.66 547 PRO A C 1
ATOM 4217 O O . PRO A 1 547 ? -23.656 3.018 -5.633 1 28.66 547 PRO A O 1
ATOM 4220 N N . THR A 1 548 ? -25.688 2.871 -5.215 1 28.56 548 THR A N 1
ATOM 4221 C CA . THR A 1 548 ? -25.688 3.232 -3.803 1 28.56 548 THR A CA 1
ATOM 4222 C C . THR A 1 548 ? -24.859 2.24 -2.99 1 28.56 548 THR A C 1
ATOM 4224 O O . THR A 1 548 ? -24.969 1.028 -3.18 1 28.56 548 THR A O 1
ATOM 4227 N N . GLY A 1 549 ? -23.641 2.588 -2.68 1 23.73 549 GLY A N 1
ATOM 4228 C CA . GLY A 1 549 ? -22.859 1.738 -1.804 1 23.73 549 GLY A CA 1
ATOM 4229 C C . GLY A 1 549 ? -23.688 1.023 -0.757 1 23.73 549 GLY A C 1
ATOM 4230 O O . GLY A 1 549 ? -24.344 1.665 0.064 1 23.73 549 GLY A O 1
ATOM 4231 N N . GLN A 1 550 ? -24.375 -0.125 -1.165 1 19.27 550 GLN A N 1
ATOM 4232 C CA . GLN A 1 550 ? -24.797 -1.027 -0.103 1 19.27 550 GLN A CA 1
ATOM 4233 C C . GLN A 1 550 ? -23.609 -1.5 0.734 1 19.27 550 GLN A C 1
ATOM 4235 O O . GLN A 1 550 ? -22.562 -1.822 0.193 1 19.27 550 GLN A O 1
ATOM 4240 N N . MET B 1 1 ? 13.32 18.469 30.078 1 53.66 1 MET B N 1
ATOM 4241 C CA . MET B 1 1 ? 14.633 18.188 29.5 1 53.66 1 MET B CA 1
ATOM 4242 C C . MET B 1 1 ? 14.5 17.422 28.188 1 53.66 1 MET B C 1
ATOM 4244 O O . MET B 1 1 ? 13.609 16.578 28.047 1 53.66 1 MET B O 1
ATOM 4248 N N . SER B 1 2 ? 15.164 17.969 27.125 1 77.81 2 SER B N 1
ATOM 4249 C CA . SER B 1 2 ? 15.094 17.344 25.812 1 77.81 2 SER B CA 1
ATOM 4250 C C . SER B 1 2 ? 15.625 15.906 25.844 1 77.81 2 SER B C 1
ATOM 4252 O O . SER B 1 2 ? 16.578 15.617 26.578 1 77.81 2 SER B O 1
ATOM 4254 N N . LYS B 1 3 ? 14.922 14.953 25.422 1 90.94 3 LYS B N 1
ATOM 4255 C CA . LYS B 1 3 ? 15.344 13.562 25.328 1 90.94 3 LYS B CA 1
ATOM 4256 C C . LYS B 1 3 ? 16.594 13.43 24.469 1 90.94 3 LYS B C 1
ATOM 4258 O O . LYS B 1 3 ? 16.688 14.031 23.391 1 90.94 3 LYS B O 1
ATOM 4263 N N . PRO B 1 4 ? 17.625 12.68 24.984 1 96.12 4 PRO B N 1
ATOM 4264 C CA . PRO B 1 4 ? 18.844 12.508 24.203 1 96.12 4 PRO B CA 1
ATOM 4265 C C . PRO B 1 4 ? 18.625 11.695 22.938 1 96.12 4 PRO B C 1
ATOM 4267 O O . PRO B 1 4 ? 17.703 10.883 22.875 1 96.12 4 PRO B O 1
ATOM 4270 N N . PHE B 1 5 ? 19.547 11.875 22.047 1 97.62 5 PHE B N 1
ATOM 4271 C CA . PHE B 1 5 ? 19.484 11.117 20.797 1 97.62 5 PHE B CA 1
ATOM 4272 C C . PHE B 1 5 ? 19.969 9.688 21.016 1 97.62 5 PHE B C 1
ATOM 4274 O O . PHE B 1 5 ? 21.078 9.461 21.484 1 97.62 5 PHE B O 1
ATOM 4281 N N . VAL B 1 6 ? 19.141 8.727 20.688 1 97.56 6 VAL B N 1
ATOM 4282 C CA . VAL B 1 6 ? 19.469 7.305 20.672 1 97.56 6 VAL B CA 1
ATOM 4283 C C . VAL B 1 6 ? 18.984 6.672 19.375 1 97.56 6 VAL B C 1
ATOM 4285 O O . VAL B 1 6 ? 17.812 6.828 19 1 97.56 6 VAL B O 1
ATOM 4288 N N . TRP B 1 7 ? 19.938 6 18.766 1 95.69 7 TRP B N 1
ATOM 4289 C CA . TRP B 1 7 ? 19.578 5.402 17.469 1 95.69 7 TRP B CA 1
ATOM 4290 C C . TRP B 1 7 ? 19.344 3.904 17.625 1 95.69 7 TRP B C 1
ATOM 4292 O O . TRP B 1 7 ? 20.094 3.221 18.328 1 95.69 7 TRP B O 1
ATOM 4302 N N . GLN B 1 8 ? 18.297 3.488 16.984 1 96 8 GLN B N 1
ATOM 4303 C CA . GLN B 1 8 ? 17.953 2.076 16.891 1 96 8 GLN B CA 1
ATOM 4304 C C . GLN B 1 8 ? 17.312 1.756 15.539 1 96 8 GLN B C 1
ATOM 4306 O O . GLN B 1 8 ? 16.484 2.518 15.039 1 96 8 GLN B O 1
ATOM 4311 N N . GLN B 1 9 ? 17.75 0.63 14.961 1 95.94 9 GLN B N 1
ATOM 4312 C CA . GLN B 1 9 ? 17.109 0.189 13.727 1 95.94 9 GLN B CA 1
ATOM 4313 C C . GLN B 1 9 ? 15.641 -0.139 13.953 1 95.94 9 GLN B C 1
ATOM 4315 O O . GLN B 1 9 ? 15.266 -0.678 14.992 1 95.94 9 GLN B O 1
ATOM 4320 N N . LEU B 1 10 ? 14.828 0.187 12.945 1 97.81 10 LEU B N 1
ATOM 4321 C CA . LEU B 1 10 ? 13.406 -0.11 13.031 1 97.81 10 LEU B CA 1
ATOM 4322 C C . LEU B 1 10 ? 13.164 -1.615 13.094 1 97.81 10 LEU B C 1
ATOM 4324 O O . LEU B 1 10 ? 12.367 -2.088 13.906 1 97.81 10 LEU B O 1
ATOM 4328 N N . PHE B 1 11 ? 13.82 -2.357 12.18 1 98 11 PHE B N 1
ATOM 4329 C CA . PHE B 1 11 ? 13.703 -3.811 12.109 1 98 11 PHE B CA 1
ATOM 4330 C C . PHE B 1 11 ? 14.945 -4.477 12.688 1 98 11 PHE B C 1
ATOM 4332 O O . PHE B 1 11 ? 15.891 -4.789 11.953 1 98 11 PHE B O 1
ATOM 4339 N N . VAL B 1 12 ? 14.977 -4.688 13.93 1 95.88 12 VAL B N 1
ATOM 4340 C CA . VAL B 1 12 ? 16.078 -5.371 14.602 1 95.88 12 VAL B CA 1
ATOM 4341 C C . VAL B 1 12 ? 15.859 -6.883 14.539 1 95.88 12 VAL B C 1
ATOM 4343 O O . VAL B 1 12 ? 14.93 -7.41 15.164 1 95.88 12 VAL B O 1
ATOM 4346 N N . GLN B 1 13 ? 16.656 -7.547 13.758 1 94 13 GLN B N 1
ATOM 4347 C CA . GLN B 1 13 ? 16.453 -8.984 13.609 1 94 13 GLN B CA 1
ATOM 4348 C C . GLN B 1 13 ? 17.609 -9.773 14.211 1 94 13 GLN B C 1
ATOM 4350 O O . GLN B 1 13 ? 18.781 -9.367 14.109 1 94 13 GLN B O 1
ATOM 4355 N N . SER B 1 14 ? 17.25 -10.812 14.844 1 93.5 14 SER B N 1
ATOM 4356 C CA . SER B 1 14 ? 18.266 -11.734 15.336 1 93.5 14 SER B CA 1
ATOM 4357 C C . SER B 1 14 ? 18.906 -12.508 14.188 1 93.5 14 SER B C 1
ATOM 4359 O O . SER B 1 14 ? 18.625 -12.242 13.023 1 93.5 14 SER B O 1
ATOM 4361 N N . LYS B 1 15 ? 19.703 -13.484 14.594 1 90.69 15 LYS B N 1
ATOM 4362 C CA . LYS B 1 15 ? 20.5 -14.234 13.625 1 90.69 15 LYS B CA 1
ATOM 4363 C C . LYS B 1 15 ? 19.594 -15.008 12.664 1 90.69 15 LYS B C 1
ATOM 4365 O O . LYS B 1 15 ? 18.594 -15.586 13.078 1 90.69 15 LYS B O 1
ATOM 4370 N N . ASP B 1 16 ? 19.922 -14.93 11.359 1 88.38 16 ASP B N 1
ATOM 4371 C CA . ASP B 1 16 ? 19.281 -15.711 10.305 1 88.38 16 ASP B CA 1
ATOM 4372 C C . ASP B 1 16 ? 19.875 -17.109 10.211 1 88.38 16 ASP B C 1
ATOM 4374 O O . ASP B 1 16 ? 21.062 -17.266 9.914 1 88.38 16 ASP B O 1
ATOM 4378 N N . ASN B 1 17 ? 19.062 -18.141 10.391 1 91.88 17 ASN B N 1
ATOM 4379 C CA . ASN B 1 17 ? 19.562 -19.5 10.414 1 91.88 17 ASN B CA 1
ATOM 4380 C C . ASN B 1 17 ? 19.344 -20.203 9.078 1 91.88 17 ASN B C 1
ATOM 4382 O O . ASN B 1 17 ? 19.344 -21.438 9.016 1 91.88 17 ASN B O 1
ATOM 4386 N N . THR B 1 18 ? 19.141 -19.453 8.047 1 96.56 18 THR B N 1
ATOM 4387 C CA . THR B 1 18 ? 18.922 -20.031 6.719 1 96.56 18 THR B CA 1
ATOM 4388 C C . THR B 1 18 ? 20.125 -20.859 6.293 1 96.56 18 THR B C 1
ATOM 4390 O O . THR B 1 18 ? 21.266 -20.453 6.473 1 96.56 18 THR B O 1
ATOM 4393 N N . GLU B 1 19 ? 19.875 -22.094 5.785 1 97.56 19 GLU B N 1
ATOM 4394 C CA . GLU B 1 19 ? 20.922 -22.922 5.223 1 97.56 19 GLU B CA 1
ATOM 4395 C C . GLU B 1 19 ? 21.156 -22.609 3.752 1 97.56 19 GLU B C 1
ATOM 4397 O O . GLU B 1 19 ? 20.234 -22.688 2.939 1 97.56 19 GLU B O 1
ATOM 4402 N N . TYR B 1 20 ? 22.422 -22.25 3.436 1 98 20 TYR B N 1
ATOM 4403 C CA . TYR B 1 20 ? 22.766 -21.875 2.07 1 98 20 TYR B CA 1
ATOM 4404 C C . TYR B 1 20 ? 23.688 -22.922 1.436 1 98 20 TYR B C 1
ATOM 4406 O O . TYR B 1 20 ? 24.375 -23.656 2.139 1 98 20 TYR B O 1
ATOM 4414 N N . GLU B 1 21 ? 23.625 -22.984 0.218 1 97.88 21 GLU B N 1
ATOM 4415 C CA . GLU B 1 21 ? 24.578 -23.75 -0.586 1 97.88 21 GLU B CA 1
ATOM 4416 C C . GLU B 1 21 ? 25.328 -22.859 -1.553 1 97.88 21 GLU B C 1
ATOM 4418 O O . GLU B 1 21 ? 24.766 -21.906 -2.094 1 97.88 21 GLU B O 1
ATOM 4423 N N . LEU B 1 22 ? 26.594 -23.188 -1.765 1 98.44 22 LEU B N 1
ATOM 4424 C CA . LEU B 1 22 ? 27.438 -22.422 -2.682 1 98.44 22 LEU B CA 1
ATOM 4425 C C . LEU B 1 22 ? 27.062 -22.719 -4.133 1 98.44 22 LEU B C 1
ATOM 4427 O O . LEU B 1 22 ? 27.125 -23.875 -4.562 1 98.44 22 LEU B O 1
ATOM 4431 N N . LEU B 1 23 ? 26.656 -21.734 -4.809 1 98.06 23 LEU B N 1
ATOM 4432 C CA . LEU B 1 23 ? 26.391 -21.875 -6.234 1 98.06 23 LEU B CA 1
ATOM 4433 C C . LEU B 1 23 ? 27.688 -21.828 -7.039 1 98.06 23 LEU B C 1
ATOM 4435 O O . LEU B 1 23 ? 27.922 -22.688 -7.906 1 98.06 23 LEU B O 1
ATOM 4439 N N . THR B 1 24 ? 28.516 -20.797 -6.785 1 97.81 24 THR B N 1
ATOM 4440 C CA . THR B 1 24 ? 29.828 -20.656 -7.414 1 97.81 24 THR B CA 1
ATOM 4441 C C . THR B 1 24 ? 30.672 -19.625 -6.672 1 97.81 24 THR B C 1
ATOM 4443 O O . THR B 1 24 ? 30.141 -18.781 -5.945 1 97.81 24 THR B O 1
ATOM 4446 N N . ASN B 1 25 ? 31.906 -19.688 -6.762 1 96.75 25 ASN B N 1
ATOM 4447 C CA . ASN B 1 25 ? 32.812 -18.672 -6.223 1 96.75 25 ASN B CA 1
ATOM 4448 C C . ASN B 1 25 ? 33.469 -17.859 -7.332 1 96.75 25 ASN B C 1
ATOM 4450 O O . ASN B 1 25 ? 34.406 -17.094 -7.082 1 96.75 25 ASN B O 1
ATOM 4454 N N . GLN B 1 26 ? 32.875 -18.094 -8.461 1 96.38 26 GLN B N 1
ATOM 4455 C CA . GLN B 1 26 ? 33.375 -17.328 -9.602 1 96.38 26 GLN B CA 1
ATOM 4456 C C . GLN B 1 26 ? 32.688 -15.969 -9.688 1 96.38 26 GLN B C 1
ATOM 4458 O O . GLN B 1 26 ? 31.672 -15.734 -9.031 1 96.38 26 GLN B O 1
ATOM 4463 N N . HIS B 1 27 ? 33.281 -14.961 -10.359 1 96.62 27 HIS B N 1
ATOM 4464 C CA . HIS B 1 27 ? 32.719 -13.656 -10.695 1 96.62 27 HIS B CA 1
ATOM 4465 C C . HIS B 1 27 ? 32.75 -12.711 -9.492 1 96.62 27 HIS B C 1
ATOM 4467 O O . HIS B 1 27 ? 32.031 -11.703 -9.461 1 96.62 27 HIS B O 1
ATOM 4473 N N . VAL B 1 28 ? 33.312 -13.102 -8.398 1 97.44 28 VAL B N 1
ATOM 4474 C CA . VAL B 1 28 ? 33.531 -12.258 -7.23 1 97.44 28 VAL B CA 1
ATOM 4475 C C . VAL B 1 28 ? 35.031 -12.094 -6.961 1 97.44 28 VAL B C 1
ATOM 4477 O O . VAL B 1 28 ? 35.75 -13.078 -6.91 1 97.44 28 VAL B O 1
ATOM 4480 N N . THR B 1 29 ? 35.469 -10.891 -6.863 1 96.62 29 THR B N 1
ATOM 4481 C CA . THR B 1 29 ? 36.875 -10.602 -6.527 1 96.62 29 THR B CA 1
ATOM 4482 C C . THR B 1 29 ? 36.938 -9.562 -5.406 1 96.62 29 THR B C 1
ATOM 4484 O O . THR B 1 29 ? 35.938 -8.93 -5.07 1 96.62 29 THR B O 1
ATOM 4487 N N . VAL B 1 30 ? 38.031 -9.477 -4.766 1 96.12 30 VAL B N 1
ATOM 4488 C CA . VAL B 1 30 ? 38.219 -8.555 -3.648 1 96.12 30 VAL B CA 1
ATOM 4489 C C . VAL B 1 30 ? 39.25 -7.496 -4.012 1 96.12 30 VAL B C 1
ATOM 4491 O O . VAL B 1 30 ? 40.312 -7.82 -4.574 1 96.12 30 VAL B O 1
ATOM 4494 N N . SER B 1 31 ? 38.938 -6.316 -3.84 1 93.69 31 SER B N 1
ATOM 4495 C CA . SER B 1 31 ? 39.812 -5.176 -3.939 1 93.69 31 SER B CA 1
ATOM 4496 C C . SER B 1 31 ? 39.938 -4.434 -2.609 1 93.69 31 SER B C 1
ATOM 4498 O O . SER B 1 31 ? 39.5 -4.941 -1.575 1 93.69 31 SER B O 1
ATOM 4500 N N . GLU B 1 32 ? 40.656 -3.33 -2.629 1 93.12 32 GLU B N 1
ATOM 4501 C CA . GLU B 1 32 ? 40.844 -2.576 -1.393 1 93.12 32 GLU B CA 1
ATOM 4502 C C . GLU B 1 32 ? 40.75 -1.073 -1.648 1 93.12 32 GLU B C 1
ATOM 4504 O O . GLU B 1 32 ? 41.312 -0.583 -2.641 1 93.12 32 GLU B O 1
ATOM 4509 N N . LEU B 1 33 ? 40.094 -0.388 -0.857 1 89.62 33 LEU B N 1
ATOM 4510 C CA . LEU B 1 33 ? 40.062 1.069 -0.841 1 89.62 33 LEU B CA 1
ATOM 4511 C C . LEU B 1 33 ? 40.281 1.604 0.569 1 89.62 33 LEU B C 1
ATOM 4513 O O . LEU B 1 33 ? 39.5 1.347 1.474 1 89.62 33 LEU B O 1
ATOM 4517 N N . ASP B 1 34 ? 41.344 2.432 0.715 1 89.25 34 ASP B N 1
ATOM 4518 C CA . ASP B 1 34 ? 41.688 3.084 1.979 1 89.25 34 ASP B CA 1
ATOM 4519 C C . ASP B 1 34 ? 41.688 2.08 3.131 1 89.25 34 ASP B C 1
ATOM 4521 O O . ASP B 1 34 ? 41.094 2.342 4.184 1 89.25 34 ASP B O 1
ATOM 4525 N N . GLY B 1 35 ? 42.125 0.943 2.934 1 89.31 35 GLY B N 1
ATOM 4526 C CA . GLY B 1 35 ? 42.281 -0.067 3.965 1 89.31 35 GLY B CA 1
ATOM 4527 C C . GLY B 1 35 ? 41.062 -0.942 4.152 1 89.31 35 GLY B C 1
ATOM 4528 O O . GLY B 1 35 ? 41.094 -1.874 4.961 1 89.31 35 GLY B O 1
ATOM 4529 N N . GLU B 1 36 ? 40.031 -0.7 3.441 1 91.25 36 GLU B N 1
ATOM 4530 C CA . GLU B 1 36 ? 38.812 -1.502 3.533 1 91.25 36 GLU B CA 1
ATOM 4531 C C . GLU B 1 36 ? 38.656 -2.404 2.314 1 91.25 36 GLU B C 1
ATOM 4533 O O . GLU B 1 36 ? 38.938 -1.99 1.188 1 91.25 36 GLU B O 1
ATOM 4538 N N . GLU B 1 37 ? 38.188 -3.584 2.59 1 94.31 37 GLU B N 1
ATOM 4539 C CA . GLU B 1 37 ? 37.938 -4.508 1.49 1 94.31 37 GLU B CA 1
ATOM 4540 C C . GLU B 1 37 ? 36.719 -4.086 0.688 1 94.31 37 GLU B C 1
ATOM 4542 O O . GLU B 1 37 ? 35.719 -3.656 1.259 1 94.31 37 GLU B O 1
ATOM 4547 N N . VAL B 1 38 ? 36.875 -4.125 -0.581 1 95.62 38 VAL B N 1
ATOM 4548 C CA . VAL B 1 38 ? 35.75 -3.904 -1.507 1 95.62 38 VAL B CA 1
ATOM 4549 C C . VAL B 1 38 ? 35.5 -5.172 -2.314 1 95.62 38 VAL B C 1
ATOM 4551 O O . VAL B 1 38 ? 36.375 -5.668 -3.012 1 95.62 38 VAL B O 1
ATOM 4554 N N . ILE B 1 39 ? 34.344 -5.734 -2.174 1 97.12 39 ILE B N 1
ATOM 4555 C CA . ILE B 1 39 ? 33.969 -6.945 -2.895 1 97.12 39 ILE B CA 1
ATOM 4556 C C . ILE B 1 39 ? 33.406 -6.582 -4.27 1 97.12 39 ILE B C 1
ATOM 4558 O O . ILE B 1 39 ? 32.344 -5.98 -4.371 1 97.12 39 ILE B O 1
ATOM 4562 N N . LYS B 1 40 ? 34.094 -6.91 -5.293 1 96.56 40 LYS B N 1
ATOM 4563 C CA . LYS B 1 40 ? 33.688 -6.645 -6.664 1 96.56 40 LYS B CA 1
ATOM 4564 C C . LYS B 1 40 ? 32.844 -7.805 -7.219 1 96.56 40 LYS B C 1
ATOM 4566 O O . LYS B 1 40 ? 33.312 -8.945 -7.25 1 96.56 40 LYS B O 1
ATOM 4571 N N . VAL B 1 41 ? 31.703 -7.562 -7.621 1 97.81 41 VAL B N 1
ATOM 4572 C CA . VAL B 1 41 ? 30.766 -8.555 -8.141 1 97.81 41 VAL B CA 1
ATOM 4573 C C . VAL B 1 41 ? 30.484 -8.289 -9.617 1 97.81 41 VAL B C 1
ATOM 4575 O O . VAL B 1 41 ? 29.906 -7.262 -9.961 1 97.81 41 VAL B O 1
ATOM 4578 N N . ALA B 1 42 ? 30.875 -9.148 -10.508 1 97.12 42 ALA B N 1
ATOM 4579 C CA . ALA B 1 42 ? 30.641 -8.984 -11.938 1 97.12 42 ALA B CA 1
ATOM 4580 C C . ALA B 1 42 ? 29.141 -9.078 -12.266 1 97.12 42 ALA B C 1
ATOM 4582 O O . ALA B 1 42 ? 28.406 -9.805 -11.594 1 97.12 42 ALA B O 1
ATOM 4583 N N . PRO B 1 43 ? 28.656 -8.359 -13.305 1 96.88 43 PRO B N 1
ATOM 4584 C CA . PRO B 1 43 ? 27.234 -8.445 -13.688 1 96.88 43 PRO B CA 1
ATOM 4585 C C . PRO B 1 43 ? 26.781 -9.883 -13.945 1 96.88 43 PRO B C 1
ATOM 4587 O O . PRO B 1 43 ? 25.625 -10.219 -13.68 1 96.88 43 PRO B O 1
ATOM 4590 N N . GLU B 1 44 ? 27.688 -10.711 -14.422 1 97.19 44 GLU B N 1
ATOM 4591 C CA . GLU B 1 44 ? 27.375 -12.109 -14.703 1 97.19 44 GLU B CA 1
ATOM 4592 C C . GLU B 1 44 ? 26.953 -12.852 -13.438 1 97.19 44 GLU B C 1
ATOM 4594 O O . GLU B 1 44 ? 26.125 -13.766 -13.492 1 97.19 44 GLU B O 1
ATOM 4599 N N . ALA B 1 45 ? 27.547 -12.445 -12.352 1 98.19 45 ALA B N 1
ATOM 4600 C CA . ALA B 1 45 ? 27.188 -13.055 -11.07 1 98.19 45 ALA B CA 1
ATOM 4601 C C . ALA B 1 45 ? 25.703 -12.812 -10.75 1 98.19 45 ALA B C 1
ATOM 4603 O O . ALA B 1 45 ? 25.016 -13.719 -10.289 1 98.19 45 ALA B O 1
ATOM 4604 N N . LEU B 1 46 ? 25.25 -11.586 -10.961 1 98.69 46 LEU B N 1
ATOM 4605 C CA . LEU B 1 46 ? 23.875 -11.227 -10.68 1 98.69 46 LEU B CA 1
ATOM 4606 C C . LEU B 1 46 ? 22.922 -11.953 -11.633 1 98.69 46 LEU B C 1
ATOM 4608 O O . LEU B 1 46 ? 21.859 -12.422 -11.211 1 98.69 46 LEU B O 1
ATOM 4612 N N . THR B 1 47 ? 23.297 -12.023 -12.93 1 98.56 47 THR B N 1
ATOM 4613 C CA . THR B 1 47 ? 22.5 -12.742 -13.914 1 98.56 47 THR B CA 1
ATOM 4614 C C . THR B 1 47 ? 22.359 -14.219 -13.523 1 98.56 47 THR B C 1
ATOM 4616 O O . THR B 1 47 ? 21.25 -14.758 -13.508 1 98.56 47 THR B O 1
ATOM 4619 N N . LEU B 1 48 ? 23.484 -14.812 -13.203 1 98.56 48 LEU B N 1
ATOM 4620 C CA . LEU B 1 48 ? 23.516 -16.219 -12.82 1 98.56 48 LEU B CA 1
ATOM 4621 C C . LEU B 1 48 ? 22.656 -16.469 -11.578 1 98.56 48 LEU B C 1
ATOM 4623 O O . LEU B 1 48 ? 21.891 -17.422 -11.539 1 98.56 48 LEU B O 1
ATOM 4627 N N . LEU B 1 49 ? 22.844 -15.625 -10.602 1 98.81 49 LEU B N 1
ATOM 4628 C CA . LEU B 1 49 ? 22.125 -15.773 -9.344 1 98.81 49 LEU B CA 1
ATOM 4629 C C . LEU B 1 49 ? 20.625 -15.68 -9.578 1 98.81 49 LEU B C 1
ATOM 4631 O O . LEU B 1 49 ? 19.859 -16.531 -9.094 1 98.81 49 LEU B O 1
ATOM 4635 N N . ALA B 1 50 ? 20.172 -14.633 -10.273 1 98.88 50 ALA B N 1
ATOM 4636 C CA . ALA B 1 50 ? 18.734 -14.453 -10.516 1 98.88 50 ALA B CA 1
ATOM 4637 C C . ALA B 1 50 ? 18.172 -15.617 -11.312 1 98.88 50 ALA B C 1
ATOM 4639 O O . ALA B 1 50 ? 17.062 -16.094 -11.031 1 98.88 50 ALA B O 1
ATOM 4640 N N . GLN B 1 51 ? 18.891 -16.078 -12.328 1 98.81 51 GLN B N 1
ATOM 4641 C CA . GLN B 1 51 ? 18.453 -17.203 -13.148 1 98.81 51 GLN B CA 1
ATOM 4642 C C . GLN B 1 51 ? 18.219 -18.438 -12.297 1 98.81 51 GLN B C 1
ATOM 4644 O O . GLN B 1 51 ? 17.172 -19.078 -12.383 1 98.81 51 GLN B O 1
ATOM 4649 N N . HIS B 1 52 ? 19.203 -18.766 -11.453 1 98.75 52 HIS B N 1
ATOM 4650 C CA . HIS B 1 52 ? 19.109 -19.969 -10.625 1 98.75 52 HIS B CA 1
ATOM 4651 C C . HIS B 1 52 ? 18.031 -19.797 -9.547 1 98.75 52 HIS B C 1
ATOM 4653 O O . HIS B 1 52 ? 17.312 -20.734 -9.242 1 98.75 52 HIS B O 1
ATOM 4659 N N . ALA B 1 53 ? 17.984 -18.625 -8.938 1 98.88 53 ALA B N 1
ATOM 4660 C CA . ALA B 1 53 ? 17.031 -18.391 -7.855 1 98.88 53 ALA B CA 1
ATOM 4661 C C . ALA B 1 53 ? 15.602 -18.562 -8.344 1 98.88 53 ALA B C 1
ATOM 4663 O O . ALA B 1 53 ? 14.797 -19.234 -7.703 1 98.88 53 ALA B O 1
ATOM 4664 N N . PHE B 1 54 ? 15.242 -17.953 -9.484 1 98.81 54 PHE B N 1
ATOM 4665 C CA . PHE B 1 54 ? 13.867 -18.031 -9.977 1 98.81 54 PHE B CA 1
ATOM 4666 C C . PHE B 1 54 ? 13.555 -19.422 -10.508 1 98.81 54 PHE B C 1
ATOM 4668 O O . PHE B 1 54 ? 12.422 -19.891 -10.414 1 98.81 54 PHE B O 1
ATOM 4675 N N . TYR B 1 55 ? 14.578 -20.125 -11.047 1 98.69 55 TYR B N 1
ATOM 4676 C CA . TYR B 1 55 ? 14.375 -21.531 -11.375 1 98.69 55 TYR B CA 1
ATOM 4677 C C . TYR B 1 55 ? 14.023 -22.328 -10.133 1 98.69 55 TYR B C 1
ATOM 4679 O O . TYR B 1 55 ? 13.016 -23.047 -10.117 1 98.69 55 TYR B O 1
ATOM 4687 N N . GLU B 1 56 ? 14.844 -22.203 -9.117 1 98.56 56 GLU B N 1
ATOM 4688 C CA . GLU B 1 56 ? 14.633 -22.953 -7.883 1 98.56 56 GLU B CA 1
ATOM 4689 C C . GLU B 1 56 ? 13.258 -22.656 -7.281 1 98.56 56 GLU B C 1
ATOM 4691 O O . GLU B 1 56 ? 12.523 -23.578 -6.914 1 98.56 56 GLU B O 1
ATOM 4696 N N . ALA B 1 57 ? 12.922 -21.406 -7.215 1 98.44 57 ALA B N 1
ATOM 4697 C CA . ALA B 1 57 ? 11.672 -20.969 -6.586 1 98.44 57 ALA B CA 1
ATOM 4698 C C . ALA B 1 57 ? 10.461 -21.453 -7.387 1 98.44 57 ALA B C 1
ATOM 4700 O O . ALA B 1 57 ? 9.352 -21.516 -6.859 1 98.44 57 ALA B O 1
ATOM 4701 N N . SER B 1 58 ? 10.656 -21.766 -8.672 1 98.44 58 SER B N 1
ATOM 4702 C CA . SER B 1 58 ? 9.555 -22.203 -9.531 1 98.44 58 SER B CA 1
ATOM 4703 C C . SER B 1 58 ? 9.297 -23.703 -9.391 1 98.44 58 SER B C 1
ATOM 4705 O O . SER B 1 58 ? 8.195 -24.172 -9.68 1 98.44 58 SER B O 1
ATOM 4707 N N . PHE B 1 59 ? 10.32 -24.484 -8.93 1 98.56 59 PHE B N 1
ATOM 4708 C CA . PHE B 1 59 ? 10.203 -25.938 -9.055 1 98.56 59 PHE B CA 1
ATOM 4709 C C . PHE B 1 59 ? 10.352 -26.609 -7.703 1 98.56 59 PHE B C 1
ATOM 4711 O O . PHE B 1 59 ? 9.93 -27.75 -7.523 1 98.56 59 PHE B O 1
ATOM 4718 N N . PHE B 1 60 ? 10.945 -25.906 -6.742 1 98.5 60 PHE B N 1
ATOM 4719 C CA . PHE B 1 60 ? 11.234 -26.516 -5.453 1 98.5 60 PHE B CA 1
ATOM 4720 C C . PHE B 1 60 ? 10.664 -25.688 -4.312 1 98.5 60 PHE B C 1
ATOM 4722 O O . PHE B 1 60 ? 10.367 -24.5 -4.492 1 98.5 60 PHE B O 1
ATOM 4729 N N . LEU B 1 61 ? 10.469 -26.328 -3.156 1 98.38 61 LEU B N 1
ATOM 4730 C CA . LEU B 1 61 ? 9.914 -25.688 -1.978 1 98.38 61 LEU B CA 1
ATOM 4731 C C . LEU B 1 61 ? 10.805 -25.906 -0.76 1 98.38 61 LEU B C 1
ATOM 4733 O O . LEU B 1 61 ? 11.641 -26.812 -0.754 1 98.38 61 LEU B O 1
ATOM 4737 N N . ARG B 1 62 ? 10.672 -25.094 0.248 1 97.88 62 ARG B N 1
ATOM 4738 C CA . ARG B 1 62 ? 11.359 -25.25 1.524 1 97.88 62 ARG B CA 1
ATOM 4739 C C . ARG B 1 62 ? 10.891 -26.516 2.24 1 97.88 62 ARG B C 1
ATOM 4741 O O . ARG B 1 62 ? 9.695 -26.828 2.234 1 97.88 62 ARG B O 1
ATOM 4748 N N . ALA B 1 63 ? 11.82 -27.172 2.893 1 98 63 ALA B N 1
ATOM 4749 C CA . ALA B 1 63 ? 11.492 -28.375 3.658 1 98 63 ALA B CA 1
ATOM 4750 C C . ALA B 1 63 ? 10.5 -28.047 4.773 1 98 63 ALA B C 1
ATOM 4752 O O . ALA B 1 63 ? 9.586 -28.828 5.043 1 98 63 ALA B O 1
ATOM 4753 N N . ALA B 1 64 ? 10.695 -26.938 5.426 1 97.31 64 ALA B N 1
ATOM 4754 C CA . ALA B 1 64 ? 9.828 -26.547 6.531 1 97.31 64 ALA B CA 1
ATOM 4755 C C . ALA B 1 64 ? 8.391 -26.375 6.062 1 97.31 64 ALA B C 1
ATOM 4757 O O . ALA B 1 64 ? 7.449 -26.719 6.777 1 97.31 64 ALA B O 1
ATOM 4758 N N . HIS B 1 65 ? 8.164 -25.828 4.93 1 98.06 65 HIS B N 1
ATOM 4759 C CA . HIS B 1 65 ? 6.836 -25.656 4.352 1 98.06 65 HIS B CA 1
ATOM 4760 C C . HIS B 1 65 ? 6.207 -27.016 4.031 1 98.06 65 HIS B C 1
ATOM 4762 O O . HIS B 1 65 ? 5.043 -27.25 4.363 1 98.06 65 HIS B O 1
ATOM 4768 N N . LEU B 1 66 ? 6.965 -27.859 3.396 1 98.5 66 LEU B N 1
ATOM 4769 C CA . LEU B 1 66 ? 6.484 -29.188 3.057 1 98.5 66 LEU B CA 1
ATOM 4770 C C . LEU B 1 66 ? 6.102 -29.969 4.312 1 98.5 66 LEU B C 1
ATOM 4772 O O . LEU B 1 66 ? 5.121 -30.719 4.309 1 98.5 66 LEU B O 1
ATOM 4776 N N . GLN B 1 67 ? 6.855 -29.766 5.336 1 98.31 67 GLN B N 1
ATOM 4777 C CA . GLN B 1 67 ? 6.547 -30.438 6.598 1 98.31 67 GLN B CA 1
ATOM 4778 C C . GLN B 1 67 ? 5.203 -29.969 7.152 1 98.31 67 GLN B C 1
ATOM 4780 O O . GLN B 1 67 ? 4.449 -30.766 7.719 1 98.31 67 GLN B O 1
ATOM 4785 N N . GLN B 1 68 ? 4.922 -28.688 7.078 1 98.19 68 GLN B N 1
ATOM 4786 C CA . GLN B 1 68 ? 3.629 -28.172 7.52 1 98.19 68 GLN B CA 1
ATOM 4787 C C . GLN B 1 68 ? 2.486 -28.828 6.75 1 98.19 68 GLN B C 1
ATOM 4789 O O . GLN B 1 68 ? 1.446 -29.141 7.328 1 98.19 68 GLN B O 1
ATOM 4794 N N . ILE B 1 69 ? 2.641 -29.016 5.457 1 98.19 69 ILE B N 1
ATOM 4795 C CA . ILE B 1 69 ? 1.635 -29.688 4.648 1 98.19 69 ILE B CA 1
ATOM 4796 C C . ILE B 1 69 ? 1.499 -31.141 5.098 1 98.19 69 ILE B C 1
ATOM 4798 O O . ILE B 1 69 ? 0.386 -31.641 5.289 1 98.19 69 ILE B O 1
ATOM 4802 N N . ALA B 1 70 ? 2.609 -31.781 5.309 1 97.75 70 ALA B N 1
ATOM 4803 C CA . ALA B 1 70 ? 2.617 -33.188 5.723 1 97.75 70 ALA B CA 1
ATOM 4804 C C . ALA B 1 70 ? 1.913 -33.375 7.062 1 97.75 70 ALA B C 1
ATOM 4806 O O . ALA B 1 70 ? 1.265 -34.375 7.301 1 97.75 70 ALA B O 1
ATOM 4807 N N . ASN B 1 71 ? 2.047 -32.406 7.941 1 97.81 71 ASN B N 1
ATOM 4808 C CA . ASN B 1 71 ? 1.411 -32.469 9.25 1 97.81 71 ASN B CA 1
ATOM 4809 C C . ASN B 1 71 ? -0.103 -32.594 9.133 1 97.81 71 ASN B C 1
ATOM 4811 O O . ASN B 1 71 ? -0.743 -33.188 10.016 1 97.81 71 ASN B O 1
ATOM 4815 N N . ILE B 1 72 ? -0.686 -32.094 8.102 1 97.69 72 ILE B N 1
ATOM 4816 C CA . ILE B 1 72 ? -2.125 -32.188 7.887 1 97.69 72 ILE B CA 1
ATOM 4817 C C . ILE B 1 72 ? -2.537 -33.656 7.746 1 97.69 72 ILE B C 1
ATOM 4819 O O . ILE B 1 72 ? -3.582 -34.062 8.258 1 97.69 72 ILE B O 1
ATOM 4823 N N . LEU B 1 73 ? -1.731 -34.469 7.109 1 95.88 73 LEU B N 1
ATOM 4824 C CA . LEU B 1 73 ? -2.014 -35.875 6.859 1 95.88 73 LEU B CA 1
ATOM 4825 C C . LEU B 1 73 ? -1.992 -36.656 8.164 1 95.88 73 LEU B C 1
ATOM 4827 O O . LEU B 1 73 ? -2.646 -37.719 8.273 1 95.88 73 LEU B O 1
ATOM 4831 N N . HIS B 1 74 ? -1.324 -36.125 9.133 1 94.62 74 HIS B N 1
ATOM 4832 C CA . HIS B 1 74 ? -1.147 -36.875 10.375 1 94.62 74 HIS B CA 1
ATOM 4833 C C . HIS B 1 74 ? -2.064 -36.344 11.469 1 94.62 74 HIS B C 1
ATOM 4835 O O . HIS B 1 74 ? -2.094 -36.875 12.578 1 94.62 74 HIS B O 1
ATOM 4841 N N . ASP B 1 75 ? -2.746 -35.344 11.195 1 96.12 75 ASP B N 1
ATOM 4842 C CA . ASP B 1 75 ? -3.627 -34.75 12.195 1 96.12 75 ASP B CA 1
ATOM 4843 C C . ASP B 1 75 ? -4.984 -35.438 12.219 1 96.12 75 ASP B C 1
ATOM 4845 O O . ASP B 1 75 ? -5.762 -35.344 11.273 1 96.12 75 ASP B O 1
ATOM 4849 N N . PRO B 1 76 ? -5.348 -36.031 13.305 1 95.06 76 PRO B N 1
ATOM 4850 C CA . PRO B 1 76 ? -6.629 -36.75 13.367 1 95.06 76 PRO B CA 1
ATOM 4851 C C . PRO B 1 76 ? -7.828 -35.812 13.32 1 95.06 76 PRO B C 1
ATOM 4853 O O . PRO B 1 76 ? -8.953 -36.219 13.047 1 95.06 76 PRO B O 1
ATOM 4856 N N . GLN B 1 77 ? -7.602 -34.562 13.555 1 95.56 77 GLN B N 1
ATOM 4857 C CA . GLN B 1 77 ? -8.695 -33.594 13.547 1 95.56 77 GLN B CA 1
ATOM 4858 C C . GLN B 1 77 ? -8.875 -33 12.164 1 95.56 77 GLN B C 1
ATOM 4860 O O . GLN B 1 77 ? -9.828 -32.25 11.93 1 95.56 77 GLN B O 1
ATOM 4865 N N . ALA B 1 78 ? -8.008 -33.312 11.25 1 95.88 78 ALA B N 1
ATOM 4866 C CA . ALA B 1 78 ? -8.148 -32.812 9.875 1 95.88 78 ALA B CA 1
ATOM 4867 C C . ALA B 1 78 ? -9.312 -33.5 9.172 1 95.88 78 ALA B C 1
ATOM 4869 O O . ALA B 1 78 ? -9.531 -34.719 9.344 1 95.88 78 ALA B O 1
ATOM 4870 N N . SER B 1 79 ? -10.086 -32.719 8.398 1 93.56 79 SER B N 1
ATOM 4871 C CA . SER B 1 79 ? -11.141 -33.312 7.59 1 93.56 79 SER B CA 1
ATOM 4872 C C . SER B 1 79 ? -10.562 -34.156 6.461 1 93.56 79 SER B C 1
ATOM 4874 O O . SER B 1 79 ? -9.375 -34.062 6.148 1 93.56 79 SER B O 1
ATOM 4876 N N . HIS B 1 80 ? -11.453 -34.969 5.887 1 91.44 80 HIS B N 1
ATOM 4877 C CA . HIS B 1 80 ? -11.023 -35.781 4.742 1 91.44 80 HIS B CA 1
ATOM 4878 C C . HIS B 1 80 ? -10.602 -34.875 3.58 1 91.44 80 HIS B C 1
ATOM 4880 O O . HIS B 1 80 ? -9.641 -35.188 2.869 1 91.44 80 HIS B O 1
ATOM 4886 N N . ASN B 1 81 ? -11.258 -33.781 3.434 1 91.19 81 ASN B N 1
ATOM 4887 C CA . ASN B 1 81 ? -10.922 -32.844 2.357 1 91.19 81 ASN B CA 1
ATOM 4888 C C . ASN B 1 81 ? -9.602 -32.125 2.621 1 91.19 81 ASN B C 1
ATOM 4890 O O . ASN B 1 81 ? -8.828 -31.891 1.692 1 91.19 81 ASN B O 1
ATOM 4894 N N . ASP B 1 82 ? -9.312 -31.828 3.922 1 95.31 82 ASP B N 1
ATOM 4895 C CA . ASP B 1 82 ? -8.016 -31.281 4.281 1 95.31 82 ASP B CA 1
ATOM 4896 C C . ASP B 1 82 ? -6.883 -32.219 3.855 1 95.31 82 ASP B C 1
ATOM 4898 O O . ASP B 1 82 ? -5.91 -31.781 3.232 1 95.31 82 ASP B O 1
ATOM 4902 N N . GLN B 1 83 ? -7.094 -33.406 4.191 1 94.88 83 GLN B N 1
ATOM 4903 C CA . GLN B 1 83 ? -6.074 -34.406 3.92 1 94.88 83 GLN B CA 1
ATOM 4904 C C . GLN B 1 83 ? -5.902 -34.625 2.42 1 94.88 83 GLN B C 1
ATOM 4906 O O . GLN B 1 83 ? -4.781 -34.781 1.933 1 94.88 83 GLN B O 1
ATOM 4911 N N . TYR B 1 84 ? -7.02 -34.688 1.764 1 92.44 84 TYR B N 1
ATOM 4912 C CA . TYR B 1 84 ? -6.969 -34.844 0.318 1 92.44 84 TYR B CA 1
ATOM 4913 C C . TYR B 1 84 ? -6.191 -33.719 -0.349 1 92.44 84 TYR B C 1
ATOM 4915 O O . TYR B 1 84 ? -5.309 -33.969 -1.171 1 92.44 84 TYR B O 1
ATOM 4923 N N . VAL B 1 85 ? -6.516 -32.5 -0.024 1 94.75 85 VAL B N 1
ATOM 4924 C CA . VAL B 1 85 ? -5.844 -31.344 -0.603 1 94.75 85 VAL B CA 1
ATOM 4925 C C . VAL B 1 85 ? -4.352 -31.391 -0.266 1 94.75 85 VAL B C 1
ATOM 4927 O O . VAL B 1 85 ? -3.506 -31.203 -1.139 1 94.75 85 VAL B O 1
ATOM 4930 N N . ALA B 1 86 ? -4.027 -31.688 0.99 1 97.31 86 ALA B N 1
ATOM 4931 C CA . ALA B 1 86 ? -2.635 -31.766 1.425 1 97.31 86 ALA B CA 1
ATOM 4932 C C . ALA B 1 86 ? -1.86 -32.781 0.604 1 97.31 86 ALA B C 1
ATOM 4934 O O . ALA B 1 86 ? -0.736 -32.531 0.17 1 97.31 86 ALA B O 1
ATOM 4935 N N . LEU B 1 87 ? -2.48 -33.906 0.412 1 96.12 87 LEU B N 1
ATOM 4936 C CA . LEU B 1 87 ? -1.838 -34.969 -0.362 1 96.12 87 LEU B CA 1
ATOM 4937 C C . LEU B 1 87 ? -1.586 -34.531 -1.796 1 96.12 87 LEU B C 1
ATOM 4939 O O . LEU B 1 87 ? -0.51 -34.75 -2.348 1 96.12 87 LEU B O 1
ATOM 4943 N N . GLN B 1 88 ? -2.592 -33.875 -2.387 1 95.62 88 GLN B N 1
ATOM 4944 C CA . GLN B 1 88 ? -2.428 -33.375 -3.75 1 95.62 88 GLN B CA 1
ATOM 4945 C C . GLN B 1 88 ? -1.3 -32.375 -3.83 1 95.62 88 GLN B C 1
ATOM 4947 O O . GLN B 1 88 ? -0.549 -32.344 -4.809 1 95.62 88 GLN B O 1
ATOM 4952 N N . LEU B 1 89 ? -1.163 -31.531 -2.822 1 97.75 89 LEU B N 1
ATOM 4953 C CA . LEU B 1 89 ? -0.119 -30.5 -2.807 1 97.75 89 LEU B CA 1
ATOM 4954 C C . LEU B 1 89 ? 1.262 -31.141 -2.691 1 97.75 89 LEU B C 1
ATOM 4956 O O . LEU B 1 89 ? 2.207 -30.703 -3.354 1 97.75 89 LEU B O 1
ATOM 4960 N N . LEU B 1 90 ? 1.416 -32.156 -1.86 1 98.06 90 LEU B N 1
ATOM 4961 C CA . LEU B 1 90 ? 2.688 -32.844 -1.724 1 98.06 90 LEU B CA 1
ATOM 4962 C C . LEU B 1 90 ? 3.043 -33.594 -3.012 1 98.06 90 LEU B C 1
ATOM 4964 O O . LEU B 1 90 ? 4.199 -33.594 -3.438 1 98.06 90 LEU B O 1
ATOM 4968 N N . ARG B 1 91 ? 2.047 -34.219 -3.646 1 97.12 91 ARG B N 1
ATOM 4969 C CA . ARG B 1 91 ? 2.281 -34.875 -4.922 1 97.12 91 ARG B CA 1
ATOM 4970 C C . ARG B 1 91 ? 2.686 -33.875 -5.996 1 97.12 91 ARG B C 1
ATOM 4972 O O . ARG B 1 91 ? 3.539 -34.188 -6.84 1 97.12 91 ARG B O 1
ATOM 4979 N N . ASN B 1 92 ? 2.016 -32.781 -5.941 1 97.94 92 ASN B N 1
ATOM 4980 C CA . ASN B 1 92 ? 2.383 -31.719 -6.867 1 97.94 92 ASN B CA 1
ATOM 4981 C C . ASN B 1 92 ? 3.854 -31.328 -6.727 1 97.94 92 ASN B C 1
ATOM 4983 O O . ASN B 1 92 ? 4.551 -31.156 -7.727 1 97.94 92 ASN B O 1
ATOM 4987 N N . ALA B 1 93 ? 4.309 -31.172 -5.473 1 98.38 93 ALA B N 1
ATOM 4988 C CA . ALA B 1 93 ? 5.707 -30.844 -5.203 1 98.38 93 ALA B CA 1
ATOM 4989 C C . ALA B 1 93 ? 6.641 -31.922 -5.746 1 98.38 93 ALA B C 1
ATOM 4991 O O . ALA B 1 93 ? 7.723 -31.609 -6.254 1 98.38 93 ALA B O 1
ATOM 4992 N N . GLU B 1 94 ? 6.234 -33.125 -5.66 1 97.56 94 GLU B N 1
ATOM 4993 C CA . GLU B 1 94 ? 7.027 -34.25 -6.168 1 97.56 94 GLU B CA 1
ATOM 4994 C C . GLU B 1 94 ? 7.16 -34.188 -7.688 1 97.56 94 GLU B C 1
ATOM 4996 O O . GLU B 1 94 ? 8.25 -34.375 -8.227 1 97.56 94 GLU B O 1
ATOM 5001 N N . VAL B 1 95 ? 6.062 -33.906 -8.344 1 97.31 95 VAL B N 1
ATOM 5002 C CA . VAL B 1 95 ? 6.07 -33.781 -9.797 1 97.31 95 VAL B CA 1
ATOM 5003 C C . VAL B 1 95 ? 6.926 -32.594 -10.219 1 97.31 95 VAL B C 1
ATOM 5005 O O . VAL B 1 95 ? 7.773 -32.719 -11.102 1 97.31 95 VAL B O 1
ATOM 5008 N N . SER B 1 96 ? 6.762 -31.5 -9.57 1 98.12 96 SER B N 1
ATOM 5009 C CA . SER B 1 96 ? 7.453 -30.266 -9.93 1 98.12 96 SER B CA 1
ATOM 5010 C C . SER B 1 96 ? 8.953 -30.375 -9.703 1 98.12 96 SER B C 1
ATOM 5012 O O . SER B 1 96 ? 9.75 -29.812 -10.453 1 98.12 96 SER B O 1
ATOM 5014 N N . ALA B 1 97 ? 9.359 -31.125 -8.719 1 98.19 97 ALA B N 1
ATOM 5015 C CA . ALA B 1 97 ? 10.758 -31.25 -8.328 1 98.19 97 ALA B CA 1
ATOM 5016 C C . ALA B 1 97 ? 11.578 -31.938 -9.43 1 98.19 97 ALA B C 1
ATOM 5018 O O . ALA B 1 97 ? 12.805 -31.922 -9.391 1 98.19 97 ALA B O 1
ATOM 5019 N N . LYS B 1 98 ? 10.898 -32.438 -10.477 1 97 98 LYS B N 1
ATOM 5020 C CA . LYS B 1 98 ? 11.602 -33 -11.625 1 97 98 LYS B CA 1
ATOM 5021 C C . LYS B 1 98 ? 12.133 -31.922 -12.547 1 97 98 LYS B C 1
ATOM 5023 O O . LYS B 1 98 ? 12.93 -32.188 -13.445 1 97 98 LYS B O 1
ATOM 5028 N N . GLY B 1 99 ? 11.688 -30.703 -12.398 1 97.06 99 GLY B N 1
ATOM 5029 C CA . GLY B 1 99 ? 12.258 -29.547 -13.086 1 97.06 99 GLY B CA 1
ATOM 5030 C C . GLY B 1 99 ? 11.641 -29.297 -14.445 1 97.06 99 GLY B C 1
ATOM 5031 O O . GLY B 1 99 ? 12.188 -28.531 -15.25 1 97.06 99 GLY B O 1
ATOM 5032 N N . VAL B 1 100 ? 10.492 -29.938 -14.727 1 96.88 100 VAL B N 1
ATOM 5033 C CA . VAL B 1 100 ? 9.891 -29.828 -16.047 1 96.88 100 VAL B CA 1
ATOM 5034 C C . VAL B 1 100 ? 8.602 -29.016 -15.961 1 96.88 100 VAL B C 1
ATOM 5036 O O . VAL B 1 100 ? 8.438 -28.016 -16.672 1 96.88 100 VAL B O 1
ATOM 5039 N N . LEU B 1 101 ? 7.691 -29.391 -15.102 1 97.81 101 LEU B N 1
ATOM 5040 C CA . LEU B 1 101 ? 6.453 -28.672 -14.844 1 97.81 101 LEU B CA 1
ATOM 5041 C C . LEU B 1 101 ? 6.566 -27.828 -13.57 1 97.81 101 LEU B C 1
ATOM 5043 O O . LEU B 1 101 ? 6.758 -28.375 -12.484 1 97.81 101 LEU B O 1
ATOM 5047 N N . PRO B 1 102 ? 6.473 -26.531 -13.727 1 98.06 102 PRO B N 1
ATOM 5048 C CA . PRO B 1 102 ? 6.555 -25.703 -12.516 1 98.06 102 PRO B CA 1
ATOM 5049 C C . PRO B 1 102 ? 5.422 -26 -11.531 1 98.06 102 PRO B C 1
ATOM 5051 O O . PRO B 1 102 ? 4.379 -26.516 -11.922 1 98.06 102 PRO B O 1
ATOM 5054 N N . ASN B 1 103 ? 5.645 -25.594 -10.273 1 97.31 103 ASN B N 1
ATOM 5055 C CA . ASN B 1 103 ? 4.73 -25.875 -9.17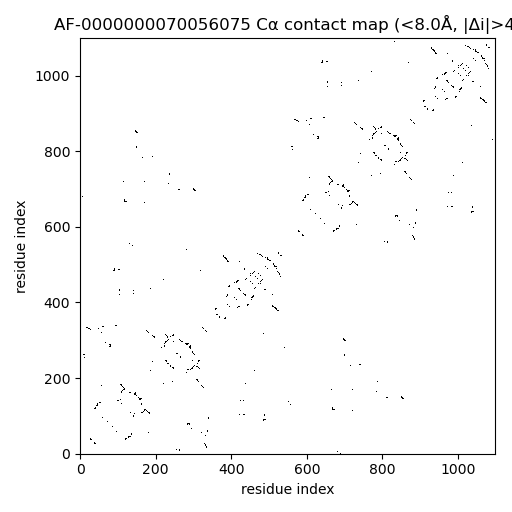2 1 97.31 103 ASN B CA 1
ATOM 5056 C C . ASN B 1 103 ? 3.361 -25.234 -9.406 1 97.31 103 ASN B C 1
ATOM 5058 O O . ASN B 1 103 ? 2.346 -25.766 -8.953 1 97.31 103 ASN B O 1
ATOM 5062 N N . CYS B 1 104 ? 3.361 -24.109 -9.992 1 96.62 104 CYS B N 1
ATOM 5063 C CA . CYS B 1 104 ? 2.152 -23.328 -10.219 1 96.62 104 CYS B CA 1
ATOM 5064 C C . CYS B 1 104 ? 2.033 -22.922 -11.68 1 96.62 104 CYS B C 1
ATOM 5066 O O . CYS B 1 104 ? 3.031 -22.578 -12.32 1 96.62 104 CYS B O 1
ATOM 5068 N N . GLN B 1 105 ? 0.752 -22.938 -12.203 1 94.44 105 GLN B N 1
ATOM 5069 C CA . GLN B 1 105 ? 0.559 -22.516 -13.586 1 94.44 105 GLN B CA 1
ATOM 5070 C C . GLN B 1 105 ? 0.833 -21.016 -13.734 1 94.44 105 GLN B C 1
ATOM 5072 O O . GLN B 1 105 ? 1.223 -20.562 -14.812 1 94.44 105 GLN B O 1
ATOM 5077 N N . ASP B 1 106 ? 0.409 -20.281 -12.781 1 94.69 106 ASP B N 1
ATOM 5078 C CA . ASP B 1 106 ? 0.781 -18.875 -12.727 1 94.69 106 ASP B CA 1
ATOM 5079 C C . ASP B 1 106 ? 2.176 -18.688 -12.133 1 94.69 106 ASP B C 1
ATOM 5081 O O . ASP B 1 106 ? 2.336 -18.641 -10.906 1 94.69 106 ASP B O 1
ATOM 5085 N N . THR B 1 107 ? 3.141 -18.516 -13.047 1 96.06 107 THR B N 1
ATOM 5086 C CA . THR B 1 107 ? 4.523 -18.516 -12.586 1 96.06 107 THR B CA 1
ATOM 5087 C C . THR B 1 107 ? 4.914 -17.141 -12.07 1 96.06 107 THR B C 1
ATOM 5089 O O . THR B 1 107 ? 6.016 -16.953 -11.539 1 96.06 107 THR B O 1
ATOM 5092 N N . GLY B 1 108 ? 4.082 -16.172 -12.203 1 95.81 108 GLY B N 1
ATOM 5093 C CA . GLY B 1 108 ? 3.99 -14.977 -11.367 1 95.81 108 GLY B CA 1
ATOM 5094 C C . GLY B 1 108 ? 4.973 -13.891 -11.766 1 95.81 108 GLY B C 1
ATOM 5095 O O . GLY B 1 108 ? 5.793 -14.086 -12.664 1 95.81 108 GLY B O 1
ATOM 5096 N N . THR B 1 109 ? 4.887 -12.703 -11.133 1 98.38 109 THR B N 1
ATOM 5097 C CA . THR B 1 109 ? 5.828 -11.594 -11.219 1 98.38 109 THR B CA 1
ATOM 5098 C C . THR B 1 109 ? 7.129 -11.93 -10.484 1 98.38 109 THR B C 1
ATOM 5100 O O . THR B 1 109 ? 7.102 -12.375 -9.336 1 98.38 109 THR B O 1
ATOM 5103 N N . ALA B 1 110 ? 8.25 -11.742 -11.258 1 98.81 110 ALA B N 1
ATOM 5104 C CA . ALA B 1 110 ? 9.539 -11.867 -10.586 1 98.81 110 ALA B CA 1
ATOM 5105 C C . ALA B 1 110 ? 9.82 -10.648 -9.711 1 98.81 110 ALA B C 1
ATOM 5107 O O . ALA B 1 110 ? 9.867 -9.516 -10.211 1 98.81 110 ALA B O 1
ATOM 5108 N N . THR B 1 111 ? 9.945 -10.891 -8.445 1 98.81 111 THR B N 1
ATOM 5109 C CA . THR B 1 111 ? 10.234 -9.82 -7.496 1 98.81 111 THR B CA 1
ATOM 5110 C C . THR B 1 111 ? 11.555 -10.078 -6.777 1 98.81 111 THR B C 1
ATOM 5112 O O . THR B 1 111 ? 11.797 -11.172 -6.273 1 98.81 111 THR B O 1
ATOM 5115 N N . ILE B 1 112 ? 12.398 -9.094 -6.781 1 98.88 112 ILE B N 1
ATOM 5116 C CA . ILE B 1 112 ? 13.695 -9.164 -6.117 1 98.88 112 ILE B CA 1
ATOM 5117 C C . ILE B 1 112 ? 13.797 -8.055 -5.074 1 98.88 112 ILE B C 1
ATOM 5119 O O . ILE B 1 112 ? 13.75 -6.871 -5.41 1 98.88 112 ILE B O 1
ATOM 5123 N N . VAL B 1 113 ? 13.836 -8.383 -3.826 1 98.75 113 VAL B N 1
ATOM 5124 C CA . VAL B 1 113 ? 14.148 -7.473 -2.732 1 98.75 113 VAL B CA 1
ATOM 5125 C C . VAL B 1 113 ? 15.57 -7.723 -2.23 1 98.75 113 VAL B C 1
ATOM 5127 O O . VAL B 1 113 ? 15.898 -8.844 -1.831 1 98.75 113 VAL B O 1
ATOM 5130 N N . ALA B 1 114 ? 16.359 -6.637 -2.246 1 98.75 114 ALA B N 1
ATOM 5131 C CA . ALA B 1 114 ? 17.766 -6.875 -1.912 1 98.75 114 ALA B CA 1
ATOM 5132 C C . ALA B 1 114 ? 18.312 -5.75 -1.037 1 98.75 114 ALA B C 1
ATOM 5134 O O . ALA B 1 114 ? 17.719 -4.672 -0.955 1 98.75 114 ALA B O 1
ATOM 5135 N N . SER B 1 115 ? 19.312 -6.043 -0.311 1 97.81 115 SER B N 1
ATOM 5136 C CA . SER B 1 115 ? 20.125 -5.105 0.46 1 97.81 115 SER B CA 1
ATOM 5137 C C . SER B 1 115 ? 21.594 -5.18 0.05 1 97.81 115 SER B C 1
ATOM 5139 O O . SER B 1 115 ? 22.25 -6.215 0.22 1 97.81 115 SER B O 1
ATOM 5141 N N . LYS B 1 116 ? 22.094 -4.121 -0.519 1 97.62 116 LYS B N 1
ATOM 5142 C CA . LYS B 1 116 ? 23.453 -4.059 -1.048 1 97.62 116 LYS B CA 1
ATOM 5143 C C . LYS B 1 116 ? 24.391 -3.34 -0.079 1 97.62 116 LYS B C 1
ATOM 5145 O O . LYS B 1 116 ? 24.266 -2.129 0.122 1 97.62 116 LYS B O 1
ATOM 5150 N N . GLY B 1 117 ? 25.328 -4.055 0.464 1 96.38 117 GLY B N 1
ATOM 5151 C CA . GLY B 1 117 ? 26.312 -3.438 1.342 1 96.38 117 GLY B CA 1
ATOM 5152 C C . GLY B 1 117 ? 27.188 -2.424 0.633 1 96.38 117 GLY B C 1
ATOM 5153 O O . GLY B 1 117 ? 27.5 -2.588 -0.546 1 96.38 117 GLY B O 1
ATOM 5154 N N . GLN B 1 118 ? 27.578 -1.42 1.355 1 94.12 118 GLN B N 1
ATOM 5155 C CA . GLN B 1 118 ? 28.375 -0.332 0.794 1 94.12 118 GLN B CA 1
ATOM 5156 C C . GLN B 1 118 ? 29.641 -0.86 0.136 1 94.12 118 GLN B C 1
ATOM 5158 O O . GLN B 1 118 ? 30.094 -0.314 -0.869 1 94.12 118 GLN B O 1
ATOM 5163 N N . HIS B 1 119 ? 30.219 -1.963 0.634 1 94.94 119 HIS B N 1
ATOM 5164 C CA . HIS B 1 119 ? 31.484 -2.479 0.145 1 94.94 119 HIS B CA 1
ATOM 5165 C C . HIS B 1 119 ? 31.281 -3.404 -1.049 1 94.94 119 HIS B C 1
ATOM 5167 O O . HIS B 1 119 ? 32.25 -3.951 -1.585 1 94.94 119 HIS B O 1
ATOM 5173 N N . ILE B 1 120 ? 30.062 -3.602 -1.463 1 96.62 120 ILE B N 1
ATOM 5174 C CA . ILE B 1 120 ? 29.766 -4.387 -2.654 1 96.62 120 ILE B CA 1
ATOM 5175 C C . ILE B 1 120 ? 29.781 -3.482 -3.885 1 96.62 120 ILE B C 1
ATOM 5177 O O . ILE B 1 120 ? 29 -2.543 -3.982 1 96.62 120 ILE B O 1
ATOM 5181 N N . TRP B 1 121 ? 30.625 -3.785 -4.832 1 95.19 121 TRP B N 1
ATOM 5182 C CA . TRP B 1 121 ? 30.719 -3.012 -6.062 1 95.19 121 TRP B CA 1
ATOM 5183 C C . TRP B 1 121 ? 30.406 -3.881 -7.277 1 95.19 121 TRP B C 1
ATOM 5185 O O . TRP B 1 121 ? 31.109 -4.867 -7.539 1 95.19 121 TRP B O 1
ATOM 5195 N N . THR B 1 122 ? 29.469 -3.584 -8.047 1 94.69 122 THR B N 1
ATOM 5196 C CA . THR B 1 122 ? 29.047 -4.387 -9.188 1 94.69 122 THR B CA 1
ATOM 5197 C C . THR B 1 122 ? 29.453 -3.713 -10.5 1 94.69 122 THR B C 1
ATOM 5199 O O . THR B 1 122 ? 29.578 -4.371 -11.531 1 94.69 122 THR B O 1
ATOM 5202 N N . GLY B 1 123 ? 29.719 -2.414 -10.594 1 83.75 123 GLY B N 1
ATOM 5203 C CA . GLY B 1 123 ? 30.234 -1.693 -11.742 1 83.75 123 GLY B CA 1
ATOM 5204 C C . GLY B 1 123 ? 29.172 -1.38 -12.773 1 83.75 123 GLY B C 1
ATOM 5205 O O . GLY B 1 123 ? 29.484 -0.942 -13.883 1 83.75 123 GLY B O 1
ATOM 5206 N N . GLY B 1 124 ? 27.953 -1.604 -12.602 1 83.88 124 GLY B N 1
ATOM 5207 C CA . GLY B 1 124 ? 26.906 -1.332 -13.555 1 83.88 124 GLY B CA 1
ATOM 5208 C C . GLY B 1 124 ? 25.531 -1.209 -12.914 1 83.88 124 GLY B C 1
ATOM 5209 O O . GLY B 1 124 ? 25.422 -0.856 -11.734 1 83.88 124 GLY B O 1
ATOM 5210 N N . ASP B 1 125 ? 24.516 -1.329 -13.805 1 92.81 125 ASP B N 1
ATOM 5211 C CA . ASP B 1 125 ? 23.141 -1.316 -13.328 1 92.81 125 ASP B CA 1
ATOM 5212 C C . ASP B 1 125 ? 22.703 -2.711 -12.891 1 92.81 125 ASP B C 1
ATOM 5214 O O . ASP B 1 125 ? 22.438 -3.58 -13.719 1 92.81 125 ASP B O 1
ATOM 5218 N N . ASP B 1 126 ? 22.656 -2.91 -11.609 1 98.12 126 ASP B N 1
ATOM 5219 C CA . ASP B 1 126 ? 22.312 -4.211 -11.039 1 98.12 126 ASP B CA 1
ATOM 5220 C C . ASP B 1 126 ? 20.969 -4.711 -11.562 1 98.12 126 ASP B C 1
ATOM 5222 O O . ASP B 1 126 ? 20.797 -5.906 -11.789 1 98.12 126 ASP B O 1
ATOM 5226 N N . ALA B 1 127 ? 20.031 -3.803 -11.742 1 98.12 127 ALA B N 1
ATOM 5227 C CA . ALA B 1 127 ? 18.688 -4.172 -12.195 1 98.12 127 ALA B CA 1
ATOM 5228 C C . ALA B 1 127 ? 18.734 -4.797 -13.586 1 98.12 127 ALA B C 1
ATOM 5230 O O . ALA B 1 127 ? 17.969 -5.715 -13.883 1 98.12 127 ALA B O 1
ATOM 5231 N N . GLU B 1 128 ? 19.578 -4.293 -14.43 1 98.19 128 GLU B N 1
ATOM 5232 C CA . GLU B 1 128 ? 19.719 -4.852 -15.773 1 98.19 128 GLU B CA 1
ATOM 5233 C C . GLU B 1 128 ? 20.203 -6.297 -15.719 1 98.19 128 GLU B C 1
ATOM 5235 O O . GLU B 1 128 ? 19.641 -7.176 -16.375 1 98.19 128 GLU B O 1
ATOM 5240 N N . ALA B 1 129 ? 21.281 -6.516 -14.953 1 98.5 129 ALA B N 1
ATOM 5241 C CA . ALA B 1 129 ? 21.859 -7.855 -14.844 1 98.5 129 ALA B CA 1
ATOM 5242 C C . ALA B 1 129 ? 20.859 -8.828 -14.227 1 98.5 129 ALA B C 1
ATOM 5244 O O . ALA B 1 129 ? 20.734 -9.969 -14.68 1 98.5 129 ALA B O 1
ATOM 5245 N N . LEU B 1 130 ? 20.219 -8.422 -13.172 1 98.88 130 LEU B N 1
ATOM 5246 C CA . LEU B 1 130 ? 19.203 -9.258 -12.523 1 98.88 130 LEU B CA 1
ATOM 5247 C C . LEU B 1 130 ? 18.062 -9.555 -13.477 1 98.88 130 LEU B C 1
ATOM 5249 O O . LEU B 1 130 ? 17.562 -10.688 -13.531 1 98.88 130 LEU B O 1
ATOM 5253 N N . SER B 1 131 ? 17.625 -8.531 -14.266 1 98.81 131 SER B N 1
ATOM 5254 C CA . SER B 1 131 ? 16.547 -8.711 -15.242 1 98.81 131 SER B CA 1
ATOM 5255 C C . SER B 1 131 ? 16.938 -9.742 -16.297 1 98.81 131 SER B C 1
ATOM 5257 O O . SER B 1 131 ? 16.094 -10.508 -16.766 1 98.81 131 SER B O 1
ATOM 5259 N N . LYS B 1 132 ? 18.141 -9.719 -16.688 1 98.62 132 LYS B N 1
ATOM 5260 C CA . LYS B 1 132 ? 18.609 -10.703 -17.672 1 98.62 132 LYS B CA 1
ATOM 5261 C C . LYS B 1 132 ? 18.469 -12.117 -17.125 1 98.62 132 LYS B C 1
ATOM 5263 O O . LYS B 1 132 ? 18.094 -13.031 -17.859 1 98.62 132 LYS B O 1
ATOM 5268 N N . GLY B 1 133 ? 18.797 -12.289 -15.867 1 98.88 133 GLY B N 1
ATOM 5269 C CA . GLY B 1 133 ? 18.594 -13.594 -15.258 1 98.88 133 GLY B CA 1
ATOM 5270 C C . GLY B 1 133 ? 17.141 -14.047 -15.273 1 98.88 133 GLY B C 1
ATOM 5271 O O . GLY B 1 133 ? 16.844 -15.203 -15.562 1 98.88 133 GLY B O 1
ATOM 5272 N N . VAL B 1 134 ? 16.266 -13.117 -14.961 1 98.81 134 VAL B N 1
ATOM 5273 C CA . VAL B 1 134 ? 14.836 -13.406 -15.031 1 98.81 134 VAL B CA 1
ATOM 5274 C C . VAL B 1 134 ? 14.453 -13.805 -16.453 1 98.81 134 VAL B C 1
ATOM 5276 O O . VAL B 1 134 ? 13.797 -14.828 -16.656 1 98.81 134 VAL B O 1
ATOM 5279 N N . TYR B 1 135 ? 14.883 -13.031 -17.391 1 98.62 135 TYR B N 1
ATOM 5280 C CA . TYR B 1 135 ? 14.609 -13.273 -18.812 1 98.62 135 TYR B CA 1
ATOM 5281 C C . TYR B 1 135 ? 15.047 -14.68 -19.219 1 98.62 135 TYR B C 1
ATOM 5283 O O . TYR B 1 135 ? 14.273 -15.43 -19.812 1 98.62 135 TYR B O 1
ATOM 5291 N N . LEU B 1 136 ? 16.25 -15.039 -18.875 1 98.5 136 LEU B N 1
ATOM 5292 C CA . LEU B 1 136 ? 16.797 -16.328 -19.25 1 98.5 136 LEU B CA 1
ATOM 5293 C C . LEU B 1 136 ? 15.977 -17.469 -18.641 1 98.5 136 LEU B C 1
ATOM 5295 O O . LEU B 1 136 ? 15.688 -18.453 -19.312 1 98.5 136 LEU B O 1
ATOM 5299 N N . THR B 1 137 ? 15.656 -17.328 -17.406 1 98.44 137 THR B N 1
ATOM 5300 C CA . THR B 1 137 ? 14.891 -18.375 -16.734 1 98.44 137 THR B CA 1
ATOM 5301 C C . THR B 1 137 ? 13.562 -18.625 -17.438 1 98.44 137 THR B C 1
ATOM 5303 O O . THR B 1 137 ? 13.188 -19.766 -17.672 1 98.44 137 THR B O 1
ATOM 5306 N N . PHE B 1 138 ? 12.867 -17.547 -17.797 1 97.31 138 PHE B N 1
ATOM 5307 C CA . PHE B 1 138 ? 11.539 -17.672 -18.375 1 97.31 138 PHE B CA 1
ATOM 5308 C C . PHE B 1 138 ? 11.633 -18.125 -19.828 1 97.31 138 PHE B C 1
ATOM 5310 O O . PHE B 1 138 ? 10.727 -18.781 -20.344 1 97.31 138 PHE B O 1
ATOM 5317 N N . GLN B 1 139 ? 12.695 -17.797 -20.516 1 96.75 139 GLN B N 1
ATOM 5318 C CA . GLN B 1 139 ? 12.875 -18.219 -21.906 1 96.75 139 GLN B CA 1
ATOM 5319 C C . GLN B 1 139 ? 13.266 -19.688 -21.984 1 96.75 139 GLN B C 1
ATOM 5321 O O . GLN B 1 139 ? 12.836 -20.406 -22.891 1 96.75 139 GLN B O 1
ATOM 5326 N N . GLU B 1 140 ? 13.984 -20.156 -21.031 1 96.69 140 GLU B N 1
ATOM 5327 C CA . GLU B 1 140 ? 14.641 -21.453 -21.141 1 96.69 140 GLU B CA 1
ATOM 5328 C C . GLU B 1 140 ? 13.82 -22.547 -20.438 1 96.69 140 GLU B C 1
ATOM 5330 O O . GLU B 1 140 ? 14.117 -23.734 -20.578 1 96.69 140 GLU B O 1
ATOM 5335 N N . ASN B 1 141 ? 12.867 -22.172 -19.672 1 96.94 141 ASN B N 1
ATOM 5336 C CA . ASN B 1 141 ? 12.07 -23.125 -18.938 1 96.94 141 ASN B CA 1
ATOM 5337 C C . ASN B 1 141 ? 10.586 -23.016 -19.281 1 96.94 141 ASN B C 1
ATOM 5339 O O . ASN B 1 141 ? 10.188 -22.109 -20.031 1 96.94 141 ASN B O 1
ATOM 5343 N N . ASN B 1 142 ? 9.828 -23.984 -18.797 1 96.25 142 ASN B N 1
ATOM 5344 C CA . ASN B 1 142 ? 8.414 -24.047 -19.156 1 96.25 142 ASN B CA 1
ATOM 5345 C C . ASN B 1 142 ? 7.559 -23.188 -18.234 1 96.25 142 ASN B C 1
ATOM 5347 O O . ASN B 1 142 ? 6.582 -23.656 -17.656 1 96.25 142 ASN B O 1
ATOM 5351 N N . LEU B 1 143 ? 7.926 -21.938 -18.141 1 96.81 143 LEU B N 1
ATOM 5352 C CA . LEU B 1 143 ? 7.234 -20.953 -17.297 1 96.81 143 LEU B CA 1
ATOM 5353 C C . LEU B 1 143 ? 6.332 -20.062 -18.141 1 96.81 143 LEU B C 1
ATOM 5355 O O . LEU B 1 143 ? 6.555 -19.906 -19.344 1 96.81 143 LEU B O 1
ATOM 5359 N N . ARG B 1 144 ? 5.332 -19.531 -17.516 1 93.44 144 ARG B N 1
ATOM 5360 C CA . ARG B 1 144 ? 4.363 -18.656 -18.172 1 93.44 144 ARG B CA 1
ATOM 5361 C C . ARG B 1 144 ? 4.805 -17.203 -18.094 1 93.44 144 ARG B C 1
ATOM 5363 O O . ARG B 1 144 ? 5.344 -16.75 -17.078 1 93.44 144 ARG B O 1
ATOM 5370 N N . TYR B 1 145 ? 4.594 -16.453 -19.234 1 93.88 145 TYR B N 1
ATOM 5371 C CA . TYR B 1 145 ? 4.789 -15 -19.219 1 93.88 145 TYR B CA 1
ATOM 5372 C C . TYR B 1 145 ? 3.576 -14.297 -18.625 1 93.88 145 TYR B C 1
ATOM 5374 O O . TYR B 1 145 ? 2.541 -14.172 -19.281 1 93.88 145 TYR B O 1
ATOM 5382 N N . SER B 1 146 ? 3.787 -13.695 -17.469 1 93.69 146 SER B N 1
ATOM 5383 C CA . SER B 1 146 ? 2.643 -13.18 -16.719 1 93.69 146 SER B CA 1
ATOM 5384 C C . SER B 1 146 ? 2.545 -11.656 -16.844 1 93.69 146 SER B C 1
ATOM 5386 O O . SER B 1 146 ? 1.551 -11.062 -16.422 1 93.69 146 SER B O 1
ATOM 5388 N N . GLN B 1 147 ? 3.537 -10.992 -17.422 1 96.62 147 GLN B N 1
ATOM 5389 C CA . GLN B 1 147 ? 3.59 -9.53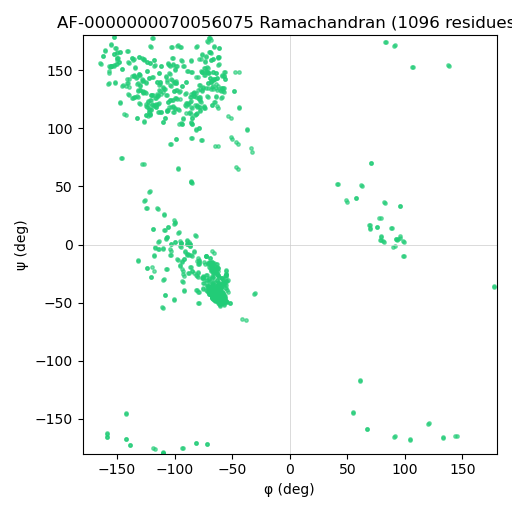1 -17.375 1 96.62 147 GLN B CA 1
ATOM 5390 C C . GLN B 1 147 ? 2.943 -8.93 -18.625 1 96.62 147 GLN B C 1
ATOM 5392 O O . GLN B 1 147 ? 3.162 -9.406 -19.734 1 96.62 147 GLN B O 1
ATOM 5397 N N . ASN B 1 148 ? 2.158 -7.926 -18.438 1 96.44 148 ASN B N 1
ATOM 5398 C CA . ASN B 1 148 ? 1.583 -7.105 -19.484 1 96.44 148 ASN B CA 1
ATOM 5399 C C . ASN B 1 148 ? 2.137 -5.684 -19.469 1 96.44 148 ASN B C 1
ATOM 5401 O O . ASN B 1 148 ? 2.215 -5.066 -18.406 1 96.44 148 ASN B O 1
ATOM 5405 N N . ALA B 1 149 ? 2.549 -5.172 -20.609 1 98.06 149 ALA B N 1
ATOM 5406 C CA . ALA B 1 149 ? 3.035 -3.807 -20.781 1 98.06 149 ALA B CA 1
ATOM 5407 C C . ALA B 1 149 ? 1.944 -2.902 -21.344 1 98.06 149 ALA B C 1
ATOM 5409 O O . ALA B 1 149 ? 1.343 -3.215 -22.375 1 98.06 149 ALA B O 1
ATOM 5410 N N . PRO B 1 150 ? 1.697 -1.796 -20.625 1 98.56 150 PRO B N 1
ATOM 5411 C CA . PRO B 1 150 ? 0.732 -0.852 -21.203 1 98.56 150 PRO B CA 1
ATOM 5412 C C . PRO B 1 150 ? 1.308 -0.047 -22.359 1 98.56 150 PRO B C 1
ATOM 5414 O O . PRO B 1 150 ? 2.432 0.456 -22.281 1 98.56 150 PRO B O 1
ATOM 5417 N N . LEU B 1 151 ? 0.557 0.076 -23.406 1 98.31 151 LEU B N 1
ATOM 5418 C CA . LEU B 1 151 ? 0.9 0.935 -24.531 1 98.31 151 LEU B CA 1
ATOM 5419 C C . LEU B 1 151 ? 0.303 2.328 -24.359 1 98.31 151 LEU B C 1
ATOM 5421 O O . LEU B 1 151 ? 0.935 3.326 -24.703 1 98.31 151 LEU B O 1
ATOM 5425 N N . ASP B 1 152 ? -0.835 2.375 -23.891 1 98.25 152 ASP B N 1
ATOM 5426 C CA . ASP B 1 152 ? -1.562 3.535 -23.391 1 98.25 152 ASP B CA 1
ATOM 5427 C C . ASP B 1 152 ? -2.396 3.17 -22.156 1 98.25 152 ASP B C 1
ATOM 5429 O O . ASP B 1 152 ? -2.199 2.109 -21.562 1 98.25 152 ASP B O 1
ATOM 5433 N N . MET B 1 153 ? -3.305 4.004 -21.719 1 98.44 153 MET B N 1
ATOM 5434 C CA . MET B 1 153 ? -4.027 3.781 -20.469 1 98.44 153 MET B CA 1
ATOM 5435 C C . MET B 1 153 ? -4.852 2.502 -20.547 1 98.44 153 MET B C 1
ATOM 5437 O O . MET B 1 153 ? -5.027 1.813 -19.531 1 98.44 153 MET B O 1
ATOM 5441 N N . TYR B 1 154 ? -5.23 2.119 -21.703 1 96.75 154 TYR B N 1
ATOM 5442 C CA . TYR B 1 154 ? -6.262 1.093 -21.797 1 96.75 154 TYR B CA 1
ATOM 5443 C C . TYR B 1 154 ? -5.754 -0.131 -22.547 1 96.75 154 TYR B C 1
ATOM 5445 O O . TYR B 1 154 ? -6.215 -1.249 -22.312 1 96.75 154 TYR B O 1
ATOM 5453 N N . THR B 1 155 ? -4.824 0.046 -23.438 1 95.88 155 THR B N 1
ATOM 5454 C CA . THR B 1 155 ? -4.324 -1.044 -24.266 1 95.88 155 THR B CA 1
ATOM 5455 C C . THR B 1 155 ? -2.996 -1.567 -23.719 1 95.88 155 THR B C 1
ATOM 5457 O O . THR B 1 155 ? -2.154 -0.789 -23.266 1 95.88 155 THR B O 1
ATOM 5460 N N . GLU B 1 156 ? -2.885 -2.904 -23.75 1 95.38 156 GLU B N 1
ATOM 5461 C CA . GLU B 1 156 ? -1.688 -3.562 -23.234 1 95.38 156 GLU B CA 1
ATOM 5462 C C . GLU B 1 156 ? -1.279 -4.738 -24.109 1 95.38 156 GLU B C 1
ATOM 5464 O O . GLU B 1 156 ? -2.047 -5.172 -24.984 1 95.38 156 GLU B O 1
ATOM 5469 N N . VAL B 1 157 ? -0.104 -5.238 -23.938 1 94.38 157 VAL B N 1
ATOM 5470 C CA . VAL B 1 157 ? 0.392 -6.422 -24.625 1 94.38 157 VAL B CA 1
ATOM 5471 C C . VAL B 1 157 ? 1.215 -7.277 -23.656 1 94.38 157 VAL B C 1
ATOM 5473 O O . VAL B 1 157 ? 1.895 -6.754 -22.781 1 94.38 157 VAL B O 1
ATOM 5476 N N . ASN B 1 158 ? 1.029 -8.57 -23.75 1 94.12 158 ASN B N 1
ATOM 5477 C CA . ASN B 1 158 ? 1.939 -9.438 -23.016 1 94.12 158 ASN B CA 1
ATOM 5478 C C . ASN B 1 158 ? 3.387 -9.234 -23.453 1 94.12 158 ASN B C 1
ATOM 5480 O O . ASN B 1 158 ? 3.68 -9.203 -24.656 1 94.12 158 ASN B O 1
ATOM 5484 N N . THR B 1 159 ? 4.309 -9.125 -22.547 1 95.69 159 THR B N 1
ATOM 5485 C CA . THR B 1 159 ? 5.68 -8.766 -22.906 1 95.69 159 THR B CA 1
ATOM 5486 C C . THR B 1 159 ? 6.406 -9.945 -23.547 1 95.69 159 THR B C 1
ATOM 5488 O O . THR B 1 159 ? 7.43 -9.766 -24.203 1 95.69 159 THR B O 1
ATOM 5491 N N . GLN B 1 160 ? 5.988 -11.211 -23.203 1 94.31 160 GLN B N 1
ATOM 5492 C CA . GLN B 1 160 ? 6.551 -12.461 -23.703 1 94.31 160 GLN B CA 1
ATOM 5493 C C . GLN B 1 160 ? 7.965 -12.68 -23.172 1 94.31 160 GLN B C 1
ATOM 5495 O O . GLN B 1 160 ? 8.758 -13.406 -23.781 1 94.31 160 GLN B O 1
ATOM 5500 N N . THR B 1 161 ? 8.344 -11.984 -22.156 1 96.62 161 THR B N 1
ATOM 5501 C CA . THR B 1 161 ? 9.633 -12.141 -21.484 1 96.62 161 THR B CA 1
ATOM 5502 C C . THR B 1 161 ? 9.453 -12.234 -19.969 1 96.62 161 THR B C 1
ATOM 5504 O O . THR B 1 161 ? 10.398 -12.57 -19.25 1 96.62 161 THR B O 1
ATOM 5507 N N . ASN B 1 162 ? 8.352 -11.914 -19.5 1 96.94 162 ASN B N 1
ATOM 5508 C CA . ASN B 1 162 ? 7.957 -11.797 -18.094 1 96.94 162 ASN B CA 1
ATOM 5509 C C . ASN B 1 162 ? 8.633 -10.609 -17.422 1 96.94 162 ASN B C 1
ATOM 5511 O O . ASN B 1 162 ? 8.719 -10.555 -16.188 1 96.94 162 ASN B O 1
ATOM 5515 N N . LEU B 1 163 ? 9.211 -9.727 -18.203 1 98.25 163 LEU B N 1
ATOM 5516 C CA . LEU B 1 163 ? 9.688 -8.43 -17.719 1 98.25 163 LEU B CA 1
ATOM 5517 C C . LEU B 1 163 ? 8.625 -7.355 -17.906 1 98.25 163 LEU B C 1
ATOM 5519 O O . LEU B 1 163 ? 7.766 -7.477 -18.797 1 98.25 163 LEU B O 1
ATOM 5523 N N . PRO B 1 164 ? 8.688 -6.242 -17.141 1 98.38 164 PRO B N 1
ATOM 5524 C CA . PRO B 1 164 ? 9.688 -5.949 -16.109 1 98.38 164 PRO B CA 1
ATOM 5525 C C . PRO B 1 164 ? 9.5 -6.789 -14.844 1 98.38 164 PRO B C 1
ATOM 5527 O O . PRO B 1 164 ? 8.383 -7.203 -14.531 1 98.38 164 PRO B O 1
ATOM 5530 N N . ALA B 1 165 ? 10.641 -7.082 -14.172 1 98.62 165 ALA B N 1
ATOM 5531 C CA . ALA B 1 165 ? 10.648 -7.582 -12.805 1 98.62 165 ALA B CA 1
ATOM 5532 C C . ALA B 1 165 ? 10.594 -6.43 -11.797 1 98.62 165 ALA B C 1
ATOM 5534 O O . ALA B 1 165 ? 10.992 -5.309 -12.109 1 98.62 165 ALA B O 1
ATOM 5535 N N . GLN B 1 166 ? 9.977 -6.691 -10.688 1 98.62 166 GLN B N 1
ATOM 5536 C CA . GLN B 1 166 ? 10.125 -5.727 -9.602 1 98.62 166 GLN B CA 1
ATOM 5537 C C . GLN B 1 166 ? 11.461 -5.895 -8.898 1 98.62 166 GLN B C 1
ATOM 5539 O O . GLN B 1 166 ? 11.742 -6.945 -8.312 1 98.62 166 GLN B O 1
ATOM 5544 N N . ILE B 1 167 ? 12.312 -4.898 -8.914 1 98.62 167 ILE B N 1
ATOM 5545 C CA . ILE B 1 167 ? 13.641 -4.973 -8.328 1 98.62 167 ILE B CA 1
ATOM 5546 C C . ILE B 1 167 ? 13.844 -3.811 -7.355 1 98.62 167 ILE B C 1
ATOM 5548 O O . ILE B 1 167 ? 13.945 -2.654 -7.77 1 98.62 167 ILE B O 1
ATOM 5552 N N . ASP B 1 168 ? 13.812 -4.105 -6.082 1 98.25 168 ASP B N 1
ATOM 5553 C CA . ASP B 1 168 ? 14.047 -3.146 -5.004 1 98.25 168 ASP B CA 1
ATOM 5554 C C . ASP B 1 168 ? 15.375 -3.42 -4.301 1 98.25 168 ASP B C 1
ATOM 5556 O O . ASP B 1 168 ? 15.461 -4.309 -3.451 1 98.25 168 ASP B O 1
ATOM 5560 N N . ILE B 1 169 ? 16.344 -2.609 -4.562 1 98.5 169 ILE B N 1
ATOM 5561 C CA . ILE B 1 169 ? 17.656 -2.795 -3.941 1 98.5 169 ILE B CA 1
ATOM 5562 C C . ILE B 1 169 ? 17.922 -1.657 -2.959 1 98.5 169 ILE B C 1
ATOM 5564 O O . ILE B 1 169 ? 18.062 -0.5 -3.363 1 98.5 169 ILE B O 1
ATOM 5568 N N . SER B 1 170 ? 18 -1.96 -1.708 1 97.94 170 SER B N 1
ATOM 5569 C CA . SER B 1 170 ? 18.328 -0.969 -0.688 1 97.94 170 SER B CA 1
ATOM 5570 C C . SER B 1 170 ? 19.828 -0.871 -0.48 1 97.94 170 SER B C 1
ATOM 5572 O O . SER B 1 170 ? 20.547 -1.862 -0.625 1 97.94 170 SER B O 1
ATOM 5574 N N . ALA B 1 171 ? 20.266 0.341 -0.12 1 97.19 171 ALA B N 1
ATOM 5575 C CA . ALA B 1 171 ? 21.641 0.542 0.295 1 97.19 171 ALA B CA 1
ATOM 5576 C C . ALA B 1 171 ? 21.828 0.219 1.775 1 97.19 171 ALA B C 1
ATOM 5578 O O . ALA B 1 171 ? 21.016 0.629 2.611 1 97.19 171 ALA B O 1
ATOM 5579 N N . ALA B 1 172 ? 22.797 -0.574 2.088 1 94.56 172 ALA B N 1
ATOM 5580 C CA . ALA B 1 172 ? 23.078 -0.976 3.465 1 94.56 172 ALA B CA 1
ATOM 5581 C C . ALA B 1 172 ? 24.562 -0.935 3.764 1 94.56 172 ALA B C 1
ATOM 5583 O O . ALA B 1 172 ? 25.391 -0.881 2.846 1 94.56 172 ALA B O 1
ATOM 5584 N N . PRO B 1 173 ? 24.922 -0.885 5.055 1 94.19 173 PRO B N 1
ATOM 5585 C CA . PRO B 1 173 ? 26.344 -1.043 5.398 1 94.19 173 PRO B CA 1
ATOM 5586 C C . PRO B 1 173 ? 26.828 -2.479 5.23 1 94.19 173 PRO B C 1
ATOM 5588 O O . PRO B 1 173 ? 26.016 -3.402 5.105 1 94.19 173 PRO B O 1
ATOM 5591 N N . GLY B 1 174 ? 28.156 -2.6 5.145 1 94.12 174 GLY B N 1
ATOM 5592 C CA . GLY B 1 174 ? 28.734 -3.926 5.238 1 94.12 174 GLY B CA 1
ATOM 5593 C C . GLY B 1 174 ? 29.188 -4.473 3.9 1 94.12 174 GLY B C 1
ATOM 5594 O O . GLY B 1 174 ? 29.344 -3.723 2.934 1 94.12 174 GLY B O 1
ATOM 5595 N N . SER B 1 175 ? 29.484 -5.789 3.904 1 96.06 175 SER B N 1
ATOM 5596 C CA . SER B 1 175 ? 30.188 -6.41 2.779 1 96.06 175 SER B CA 1
ATOM 5597 C C . SER B 1 175 ? 29.391 -7.59 2.227 1 96.06 175 SER B C 1
ATOM 5599 O O . SER B 1 175 ? 29.984 -8.578 1.778 1 96.06 175 SER B O 1
ATOM 5601 N N . GLU B 1 176 ? 28.125 -7.492 2.314 1 97 176 GLU B N 1
ATOM 5602 C CA . GLU B 1 176 ? 27.297 -8.547 1.763 1 97 176 GLU B CA 1
ATOM 5603 C C . GLU B 1 176 ? 26.188 -7.977 0.879 1 97 176 GLU B C 1
ATOM 5605 O O . GLU B 1 176 ? 25.75 -6.844 1.084 1 97 176 GLU B O 1
ATOM 5610 N N . TYR B 1 177 ? 25.859 -8.703 -0.099 1 98.44 177 TYR B N 1
ATOM 5611 C CA . TYR B 1 177 ? 24.688 -8.484 -0.926 1 98.44 177 TYR B CA 1
ATOM 5612 C C . TYR B 1 177 ? 23.625 -9.547 -0.655 1 98.44 177 TYR B C 1
ATOM 5614 O O . TYR B 1 177 ? 23.812 -10.719 -0.985 1 98.44 177 TYR B O 1
ATOM 5622 N N . ARG B 1 178 ? 22.547 -9.211 -0.022 1 98.5 178 ARG B N 1
ATOM 5623 C CA . ARG B 1 178 ? 21.531 -10.172 0.375 1 98.5 178 ARG B CA 1
ATOM 5624 C C . ARG B 1 178 ? 20.281 -10.023 -0.485 1 98.5 178 ARG B C 1
ATOM 5626 O O . ARG B 1 178 ? 19.891 -8.906 -0.842 1 98.5 178 ARG B O 1
ATOM 5633 N N . PHE B 1 179 ? 19.656 -11.164 -0.754 1 98.81 179 PHE B N 1
ATOM 5634 C CA . PHE B 1 179 ? 18.531 -11.164 -1.681 1 98.81 179 PHE B CA 1
ATOM 5635 C C . PHE B 1 179 ? 17.391 -12 -1.139 1 98.81 179 PHE B C 1
ATOM 5637 O O . PHE B 1 179 ? 17.609 -13 -0.451 1 98.81 179 PHE B O 1
ATOM 5644 N N . LEU B 1 180 ? 16.219 -11.594 -1.398 1 98.88 180 LEU B N 1
ATOM 5645 C CA . LEU B 1 180 ? 15.008 -12.398 -1.391 1 98.88 180 LEU B CA 1
ATOM 5646 C C . LEU B 1 180 ? 14.336 -12.383 -2.762 1 98.88 180 LEU B C 1
ATOM 5648 O O . LEU B 1 180 ? 14.008 -11.312 -3.283 1 98.88 180 LEU B O 1
ATOM 5652 N N . PHE B 1 181 ? 14.273 -13.555 -3.379 1 98.94 181 PHE B N 1
ATOM 5653 C CA . PHE B 1 181 ? 13.578 -13.727 -4.648 1 98.94 181 PHE B CA 1
ATOM 5654 C C . PHE B 1 181 ? 12.18 -14.297 -4.426 1 98.94 181 PHE B C 1
ATOM 5656 O O . PHE B 1 181 ? 12.008 -15.242 -3.648 1 98.94 181 PHE B O 1
ATOM 5663 N N . VAL B 1 182 ? 11.195 -13.727 -5.059 1 98.69 182 VAL B N 1
ATOM 5664 C CA . VAL B 1 182 ? 9.812 -14.156 -4.887 1 98.69 182 VAL B CA 1
ATOM 5665 C C . VAL B 1 182 ? 9.125 -14.258 -6.25 1 98.69 182 VAL B C 1
ATOM 5667 O O . VAL B 1 182 ? 9.195 -13.328 -7.055 1 98.69 182 VAL B O 1
ATOM 5670 N N . ASN B 1 183 ? 8.523 -15.375 -6.562 1 97.69 183 ASN B N 1
ATOM 5671 C CA . ASN B 1 183 ? 7.57 -15.492 -7.66 1 97.69 183 ASN B CA 1
ATOM 5672 C C . ASN B 1 183 ? 6.137 -15.305 -7.176 1 97.69 183 ASN B C 1
ATOM 5674 O O . ASN B 1 183 ? 5.551 -16.203 -6.582 1 97.69 183 ASN B O 1
ATOM 5678 N N . LYS B 1 184 ? 5.602 -14.141 -7.445 1 96.56 184 LYS B N 1
ATOM 5679 C CA . LYS B 1 184 ? 4.285 -13.836 -6.895 1 96.56 184 LYS B CA 1
ATOM 5680 C C . LYS B 1 184 ? 3.211 -13.898 -7.977 1 96.56 184 LYS B C 1
ATOM 5682 O O . LYS B 1 184 ? 3.215 -13.094 -8.914 1 96.56 184 LYS B O 1
ATOM 5687 N N . GLY B 1 185 ? 2.268 -14.836 -7.859 1 95.5 185 GLY B N 1
ATOM 5688 C CA . GLY B 1 185 ? 1.15 -14.953 -8.781 1 95.5 185 GLY B CA 1
ATOM 5689 C C . GLY B 1 185 ? 0.022 -13.984 -8.484 1 95.5 185 GLY B C 1
ATOM 5690 O O . GLY B 1 185 ? -0.011 -13.375 -7.414 1 95.5 185 GLY B O 1
ATOM 5691 N N . GLY B 1 186 ? -0.919 -13.922 -9.391 1 93.5 186 GLY B N 1
ATOM 5692 C CA . GLY B 1 186 ? -2.025 -12.984 -9.273 1 93.5 186 GLY B CA 1
ATOM 5693 C C . GLY B 1 186 ? -2.959 -13.305 -8.117 1 93.5 186 GLY B C 1
ATOM 5694 O O . GLY B 1 186 ? -3.439 -12.406 -7.43 1 93.5 186 GLY B O 1
ATOM 5695 N N . GLY B 1 187 ? -3.203 -14.562 -7.859 1 92.44 187 GLY B N 1
ATOM 5696 C CA . GLY B 1 187 ? -4.109 -14.961 -6.797 1 92.44 187 GLY B CA 1
ATOM 5697 C C . GLY B 1 187 ? -3.684 -14.461 -5.43 1 92.44 187 GLY B C 1
ATOM 5698 O O . GLY B 1 187 ? -4.496 -13.898 -4.688 1 92.44 187 GLY B O 1
ATOM 5699 N N . SER B 1 188 ? -2.445 -14.68 -5.07 1 95.19 188 SER B N 1
ATOM 5700 C CA . SER B 1 188 ? -1.937 -14.242 -3.773 1 95.19 188 SER B CA 1
ATOM 5701 C C . SER B 1 188 ? -1.702 -12.734 -3.75 1 95.19 188 SER B C 1
ATOM 5703 O O . SER B 1 188 ? -1.952 -12.078 -2.736 1 95.19 188 SER B O 1
ATOM 5705 N N . ALA B 1 189 ? -1.2 -12.188 -4.906 1 96.31 189 ALA B N 1
ATOM 5706 C CA . ALA B 1 189 ? -0.91 -10.758 -4.988 1 96.31 189 ALA B CA 1
ATOM 5707 C C . ALA B 1 189 ? -2.172 -9.93 -4.766 1 96.31 189 ALA B C 1
ATOM 5709 O O . ALA B 1 189 ? -2.123 -8.867 -4.133 1 96.31 189 ALA B O 1
ATOM 5710 N N . ASN B 1 190 ? -3.277 -10.422 -5.254 1 95.75 190 ASN B N 1
ATOM 5711 C CA . ASN B 1 190 ? -4.535 -9.688 -5.211 1 95.75 190 ASN B CA 1
ATOM 5712 C C . ASN B 1 190 ? -5.105 -9.641 -3.795 1 95.75 190 ASN B C 1
ATOM 5714 O O . ASN B 1 190 ? -6.023 -8.867 -3.518 1 95.75 190 ASN B O 1
ATOM 5718 N N . LYS B 1 191 ? -4.531 -10.391 -2.908 1 96.88 191 LYS B N 1
ATOM 5719 C CA . LYS B 1 191 ? -5.051 -10.43 -1.544 1 96.88 191 LYS B CA 1
ATOM 5720 C C . LYS B 1 191 ? -4.309 -9.445 -0.643 1 96.88 191 LYS B C 1
ATOM 5722 O O . LYS B 1 191 ? -4.609 -9.336 0.548 1 96.88 191 LYS B O 1
ATOM 5727 N N . ALA B 1 192 ? -3.363 -8.703 -1.209 1 97.88 192 ALA B N 1
ATOM 5728 C CA . ALA B 1 192 ? -2.783 -7.582 -0.474 1 97.88 192 ALA B CA 1
ATOM 5729 C C . ALA B 1 192 ? -3.816 -6.48 -0.25 1 97.88 192 ALA B C 1
ATOM 5731 O O . ALA B 1 192 ? -4.57 -6.133 -1.162 1 97.88 192 ALA B O 1
ATOM 5732 N N . ALA B 1 193 ? -3.865 -5.98 0.992 1 98.31 193 ALA B N 1
ATOM 5733 C CA . ALA B 1 193 ? -4.863 -4.969 1.323 1 98.31 193 ALA B CA 1
ATOM 5734 C C . ALA B 1 193 ? -4.32 -3.973 2.344 1 98.31 193 ALA B C 1
ATOM 5736 O O . ALA B 1 193 ? -3.398 -4.293 3.1 1 98.31 193 ALA B O 1
ATOM 5737 N N . LEU B 1 194 ? -4.816 -2.801 2.268 1 98.69 194 LEU B N 1
ATOM 5738 C CA . LEU B 1 194 ? -4.52 -1.716 3.195 1 98.69 194 LEU B CA 1
ATOM 5739 C C . LEU B 1 194 ? -5.801 -1.146 3.795 1 98.69 194 LEU B C 1
ATOM 5741 O O . LEU B 1 194 ? -6.754 -0.853 3.07 1 98.69 194 LEU B O 1
ATOM 5745 N N . PHE B 1 195 ? -5.809 -1.019 5.141 1 97.88 195 PHE B N 1
ATOM 5746 C CA . PHE B 1 195 ? -6.93 -0.443 5.871 1 97.88 195 PHE B CA 1
ATOM 5747 C C . PHE B 1 195 ? -6.473 0.732 6.727 1 97.88 195 PHE B C 1
ATOM 5749 O O . PHE B 1 195 ? -5.66 0.563 7.637 1 97.88 195 PHE B O 1
ATOM 5756 N N . GLN B 1 196 ? -7.016 1.892 6.418 1 96.12 196 GLN B N 1
ATOM 5757 C CA . GLN B 1 196 ? -6.684 3.061 7.227 1 96.12 196 GLN B CA 1
ATOM 5758 C C . GLN B 1 196 ? -7.586 3.152 8.453 1 96.12 196 GLN B C 1
ATOM 5760 O O . GLN B 1 196 ? -8.75 3.533 8.344 1 96.12 196 GLN B O 1
ATOM 5765 N N . GLU B 1 197 ? -7.035 2.818 9.594 1 95.12 197 GLU B N 1
ATOM 5766 C CA . GLU B 1 197 ? -7.789 2.834 10.844 1 95.12 197 GLU B CA 1
ATOM 5767 C C . GLU B 1 197 ? -7.309 3.957 11.758 1 95.12 197 GLU B C 1
ATOM 5769 O O . GLU B 1 197 ? -6.527 4.812 11.344 1 95.12 197 GLU B O 1
ATOM 5774 N N . THR B 1 198 ? -7.895 4.078 12.938 1 90.81 198 THR B N 1
ATOM 5775 C CA . THR B 1 198 ? -7.516 5.062 13.945 1 90.81 198 THR B CA 1
ATOM 5776 C C . THR B 1 198 ? -7.055 4.371 15.227 1 90.81 198 THR B C 1
ATOM 5778 O O . THR B 1 198 ? -7.105 3.145 15.328 1 90.81 198 THR B O 1
ATOM 5781 N N . LYS B 1 199 ? -6.641 5.172 16.188 1 90.06 199 LYS B N 1
ATOM 5782 C CA . LYS B 1 199 ? -6.18 4.672 17.469 1 90.06 199 LYS B CA 1
ATOM 5783 C C . LYS B 1 199 ? -7.238 3.789 18.125 1 90.06 199 LYS B C 1
ATOM 5785 O O . LYS B 1 199 ? -6.902 2.846 18.844 1 90.06 199 LYS B O 1
ATOM 5790 N N . SER B 1 200 ? -8.484 3.99 17.812 1 88.75 200 SER B N 1
ATOM 5791 C CA . SER B 1 200 ? -9.594 3.295 18.469 1 88.75 200 SER B CA 1
ATOM 5792 C C . SER B 1 200 ? -9.562 1.801 18.156 1 88.75 200 SER B C 1
ATOM 5794 O O . SER B 1 200 ? -10.156 1.002 18.891 1 88.75 200 SER B O 1
ATOM 5796 N N . ILE B 1 201 ? -8.812 1.355 17.125 1 94.44 201 ILE B N 1
ATOM 5797 C CA . ILE B 1 201 ? -8.766 -0.045 16.719 1 94.44 201 ILE B CA 1
ATOM 5798 C C . ILE B 1 201 ? -7.832 -0.818 17.656 1 94.44 201 ILE B C 1
ATOM 5800 O O . ILE B 1 201 ? -7.871 -2.051 17.688 1 94.44 201 ILE B O 1
ATOM 5804 N N . LEU B 1 202 ? -6.949 -0.111 18.438 1 94.88 202 LEU B N 1
ATOM 5805 C CA . LEU B 1 202 ? -5.902 -0.73 19.25 1 94.88 202 LEU B CA 1
ATOM 5806 C C . LEU B 1 202 ? -6.441 -1.148 20.609 1 94.88 202 LEU B C 1
ATOM 5808 O O . LEU B 1 202 ? -5.918 -0.734 21.656 1 94.88 202 LEU B O 1
ATOM 5812 N N . GLN B 1 203 ? -7.457 -1.89 20.562 1 93 203 GLN B N 1
ATOM 5813 C CA . GLN B 1 203 ? -8.07 -2.594 21.688 1 93 203 GLN B CA 1
ATOM 5814 C C . GLN B 1 203 ? -8.18 -4.09 21.406 1 93 203 GLN B C 1
ATOM 5816 O O . GLN B 1 203 ? -8.516 -4.492 20.281 1 93 203 GLN B O 1
ATOM 5821 N N . PRO B 1 204 ? -7.91 -4.895 22.406 1 96.06 204 PRO B N 1
ATOM 5822 C CA . PRO B 1 204 ? -7.816 -6.336 22.172 1 96.06 204 PRO B CA 1
ATOM 5823 C C . PRO B 1 204 ? -9.031 -6.891 21.438 1 96.06 204 PRO B C 1
ATOM 5825 O O . PRO B 1 204 ? -8.891 -7.527 20.391 1 96.06 204 PRO B O 1
ATOM 5828 N N . GLU B 1 205 ? -10.211 -6.594 21.906 1 95.31 205 GLU B N 1
ATOM 5829 C CA . GLU B 1 205 ? -11.414 -7.168 21.312 1 95.31 205 GLU B CA 1
ATOM 5830 C C . GLU B 1 205 ? -11.672 -6.605 19.922 1 95.31 205 GLU B C 1
ATOM 5832 O O . GLU B 1 205 ? -11.984 -7.355 19 1 95.31 205 GLU B O 1
ATOM 5837 N N . LYS B 1 206 ? -11.508 -5.285 19.75 1 94.81 206 LYS B N 1
ATOM 5838 C CA . LYS B 1 206 ? -11.773 -4.625 18.484 1 94.81 206 LYS B CA 1
ATOM 5839 C C . LYS B 1 206 ? -10.766 -5.062 17.422 1 94.81 206 LYS B C 1
ATOM 5841 O O . LYS B 1 206 ? -11.148 -5.375 16.281 1 94.81 206 LYS B O 1
ATOM 5846 N N . LEU B 1 207 ? -9.547 -5.098 17.812 1 98.25 207 LEU B N 1
ATOM 5847 C CA . LEU B 1 207 ? -8.508 -5.461 16.859 1 98.25 207 LEU B CA 1
ATOM 5848 C C . LEU B 1 207 ? -8.648 -6.918 16.422 1 98.25 207 LEU B C 1
ATOM 5850 O O . LEU B 1 207 ? -8.578 -7.227 15.234 1 98.25 207 LEU B O 1
ATOM 5854 N N . THR B 1 208 ? -8.836 -7.801 17.391 1 98.31 208 THR B N 1
ATOM 5855 C CA . THR B 1 208 ? -8.984 -9.219 17.078 1 98.31 208 THR B CA 1
ATOM 5856 C C . THR B 1 208 ? -10.172 -9.445 16.141 1 98.31 208 THR B C 1
ATOM 5858 O O . THR B 1 208 ? -10.055 -10.156 15.148 1 98.31 208 THR B O 1
ATOM 5861 N N . ALA B 1 209 ? -11.273 -8.812 16.5 1 97.81 209 ALA B N 1
ATOM 5862 C CA . ALA B 1 209 ? -12.461 -8.953 15.656 1 97.81 209 ALA B CA 1
ATOM 5863 C C . ALA B 1 209 ? -12.203 -8.445 14.242 1 97.81 209 ALA B C 1
ATOM 5865 O O . ALA B 1 209 ? -12.641 -9.055 13.266 1 97.81 209 ALA B O 1
ATOM 5866 N N . PHE B 1 210 ? -11.578 -7.301 14.195 1 98.25 210 PHE B N 1
ATOM 5867 C CA . PHE B 1 210 ? -11.234 -6.707 12.906 1 98.25 210 PHE B CA 1
ATOM 5868 C C . PHE B 1 210 ? -10.375 -7.66 12.086 1 98.25 210 PHE B C 1
ATOM 5870 O O . PHE B 1 210 ? -10.664 -7.918 10.914 1 98.25 210 PHE B O 1
ATOM 5877 N N . LEU B 1 211 ? -9.297 -8.203 12.617 1 98.81 211 LEU B N 1
ATOM 5878 C CA . LEU B 1 211 ? -8.367 -9.086 11.922 1 98.81 211 LEU B CA 1
ATOM 5879 C C . LEU B 1 211 ? -9.07 -10.375 11.484 1 98.81 211 LEU B C 1
ATOM 5881 O O . LEU B 1 211 ? -8.836 -10.867 10.375 1 98.81 211 LEU B O 1
ATOM 5885 N N . VAL B 1 212 ? -9.906 -10.93 12.328 1 98.12 212 VAL B N 1
ATOM 5886 C CA . VAL B 1 212 ? -10.648 -12.148 12.016 1 98.12 212 VAL B CA 1
ATOM 5887 C C . VAL B 1 212 ? -11.57 -11.898 10.828 1 98.12 212 VAL B C 1
ATOM 5889 O O . VAL B 1 212 ? -11.641 -12.711 9.906 1 98.12 212 VAL B O 1
ATOM 5892 N N . GLU B 1 213 ? -12.211 -10.758 10.852 1 97.12 213 GLU B N 1
ATOM 5893 C CA . GLU B 1 213 ? -13.094 -10.391 9.75 1 97.12 213 GLU B CA 1
ATOM 5894 C C . GLU B 1 213 ? -12.328 -10.336 8.43 1 97.12 213 GLU B C 1
ATOM 5896 O O . GLU B 1 213 ? -12.789 -10.859 7.414 1 97.12 213 GLU B O 1
ATOM 5901 N N . LYS B 1 214 ? -11.211 -9.711 8.461 1 97.31 214 LYS B N 1
ATOM 5902 C CA . LYS B 1 214 ? -10.43 -9.562 7.242 1 97.31 214 LYS B CA 1
ATOM 5903 C C . LYS B 1 214 ? -9.875 -10.906 6.773 1 97.31 214 LYS B C 1
ATOM 5905 O O . LYS B 1 214 ? -9.797 -11.164 5.57 1 97.31 214 LYS B O 1
ATOM 5910 N N . MET B 1 215 ? -9.492 -11.75 7.668 1 96.19 215 MET B N 1
ATOM 5911 C CA . MET B 1 215 ? -9.023 -13.086 7.324 1 96.19 215 MET B CA 1
ATOM 5912 C C . MET B 1 215 ? -10.109 -13.883 6.613 1 96.19 215 MET B C 1
ATOM 5914 O O . MET B 1 215 ? -9.844 -14.578 5.633 1 96.19 215 MET B O 1
ATOM 5918 N N . LYS B 1 216 ? -11.312 -13.766 7.094 1 93 216 LYS B N 1
ATOM 5919 C CA . LYS B 1 216 ? -12.43 -14.5 6.5 1 93 216 LYS B CA 1
ATOM 5920 C C . LYS B 1 216 ? -12.672 -14.055 5.059 1 93 216 LYS B C 1
ATOM 5922 O O . LYS B 1 216 ? -13.047 -14.867 4.211 1 93 216 LYS B O 1
ATOM 5927 N N . MET B 1 217 ? -12.375 -12.859 4.801 1 91.19 217 MET B N 1
ATOM 5928 C CA . MET B 1 217 ? -12.617 -12.297 3.473 1 91.19 217 MET B CA 1
ATOM 5929 C C . MET B 1 217 ? -11.641 -12.883 2.451 1 91.19 217 MET B C 1
ATOM 5931 O O . MET B 1 217 ? -11.883 -12.797 1.245 1 91.19 217 MET B O 1
ATOM 5935 N N . LEU B 1 218 ? -10.578 -13.492 2.863 1 93.69 218 LEU B N 1
ATOM 5936 C CA . LEU B 1 218 ? -9.594 -14.055 1.95 1 93.69 218 LEU B CA 1
ATOM 5937 C C . LEU B 1 218 ? -10.188 -15.227 1.172 1 93.69 218 LEU B C 1
ATOM 5939 O O . LEU B 1 218 ? -9.805 -15.477 0.026 1 93.69 218 LEU B O 1
ATOM 5943 N N . GLY B 1 219 ? -11.109 -15.961 1.902 1 91.81 219 GLY B N 1
ATOM 5944 C CA . GLY B 1 219 ? -11.664 -17.141 1.255 1 91.81 219 GLY B CA 1
ATOM 5945 C C . GLY B 1 219 ? -10.602 -18.109 0.768 1 91.81 219 GLY B C 1
ATOM 5946 O O . GLY B 1 219 ? -9.594 -18.328 1.447 1 91.81 219 GLY B O 1
ATOM 5947 N N . THR B 1 220 ? -10.859 -18.75 -0.368 1 93.31 220 THR B N 1
ATOM 5948 C CA . THR B 1 220 ? -9.938 -19.781 -0.851 1 93.31 220 THR B CA 1
ATOM 5949 C C . THR B 1 220 ? -9.375 -19.391 -2.217 1 93.31 220 THR B C 1
ATOM 5951 O O . THR B 1 220 ? -8.773 -20.234 -2.902 1 93.31 220 THR B O 1
ATOM 5954 N N . ALA B 1 221 ? -9.562 -18.156 -2.607 1 91 221 ALA B N 1
ATOM 5955 C CA . ALA B 1 221 ? -9.234 -17.703 -3.959 1 91 221 ALA B CA 1
ATOM 5956 C C . ALA B 1 221 ? -7.727 -17.688 -4.18 1 91 221 ALA B C 1
ATOM 5958 O O . ALA B 1 221 ? -7.258 -17.719 -5.32 1 91 221 ALA B O 1
ATOM 5959 N N . ALA B 1 222 ? -6.91 -17.656 -3.074 1 93.81 222 ALA B N 1
ATOM 5960 C CA . ALA B 1 222 ? -5.457 -17.594 -3.197 1 93.81 222 ALA B CA 1
ATOM 5961 C C . ALA B 1 222 ? -4.82 -18.938 -2.867 1 93.81 222 ALA B C 1
ATOM 5963 O O . ALA B 1 222 ? -3.641 -19 -2.506 1 93.81 222 ALA B O 1
ATOM 5964 N N . CYS B 1 223 ? -5.602 -19.984 -2.828 1 95.81 223 CYS B N 1
ATOM 5965 C CA . CYS B 1 223 ? -5.137 -21.359 -2.695 1 95.81 223 CYS B CA 1
ATOM 5966 C C . CYS B 1 223 ? -4.582 -21.625 -1.3 1 95.81 223 CYS B C 1
ATOM 5968 O O . CYS B 1 223 ? -3.375 -21.797 -1.129 1 95.81 223 CYS B O 1
ATOM 5970 N N . PRO B 1 224 ? -5.344 -21.672 -0.307 1 97 224 PRO B N 1
ATOM 5971 C CA . PRO B 1 224 ? -4.867 -22.094 1.01 1 97 224 PRO B CA 1
ATOM 5972 C C . PRO B 1 224 ? -4.344 -23.531 1.01 1 97 224 PRO B C 1
ATOM 5974 O O . PRO B 1 224 ? -4.59 -24.281 0.065 1 97 224 PRO B O 1
ATOM 5977 N N . PRO B 1 225 ? -3.664 -23.953 2.145 1 98.06 225 PRO B N 1
ATOM 5978 C CA . PRO B 1 225 ? -3.441 -23.219 3.396 1 98.06 225 PRO B CA 1
ATOM 5979 C C . PRO B 1 225 ? -2.486 -22.047 3.232 1 98.06 225 PRO B C 1
ATOM 5981 O O . PRO B 1 225 ? -1.468 -22.156 2.545 1 98.06 225 PRO B O 1
ATOM 5984 N N . TYR B 1 226 ? -2.805 -20.969 3.982 1 98.56 226 TYR B N 1
ATOM 5985 C CA . TYR B 1 226 ? -2.098 -19.703 3.773 1 98.56 226 TYR B CA 1
ATOM 5986 C C . TYR B 1 226 ? -1.008 -19.516 4.82 1 98.56 226 TYR B C 1
ATOM 5988 O O . TYR B 1 226 ? -1.08 -20.078 5.914 1 98.56 226 TYR B O 1
ATOM 5996 N N . HIS B 1 227 ? 0.032 -18.797 4.457 1 98.69 227 HIS B N 1
ATOM 5997 C CA . HIS B 1 227 ? 0.812 -18 5.391 1 98.69 227 HIS B CA 1
ATOM 5998 C C . HIS B 1 227 ? 0.341 -16.547 5.395 1 98.69 227 HIS B C 1
ATOM 6000 O O . HIS B 1 227 ? 0.623 -15.797 4.457 1 98.69 227 HIS B O 1
ATOM 6006 N N . ILE B 1 228 ? -0.379 -16.203 6.43 1 98.81 228 ILE B N 1
ATOM 6007 C CA . ILE B 1 228 ? -1.007 -14.883 6.449 1 98.81 228 ILE B CA 1
ATOM 6008 C C . ILE B 1 228 ? -0.164 -13.922 7.285 1 98.81 228 ILE B C 1
ATOM 6010 O O . ILE B 1 228 ? 0.383 -14.312 8.32 1 98.81 228 ILE B O 1
ATOM 6014 N N . ALA B 1 229 ? -0.034 -12.695 6.844 1 98.88 229 ALA B N 1
ATOM 6015 C CA . ALA B 1 229 ? 0.688 -11.664 7.59 1 98.88 229 ALA B CA 1
ATOM 6016 C C . ALA B 1 229 ? -0.164 -10.414 7.762 1 98.88 229 ALA B C 1
ATOM 6018 O O . ALA B 1 229 ? -0.779 -9.938 6.805 1 98.88 229 ALA B O 1
ATOM 6019 N N . PHE B 1 230 ? -0.225 -9.914 8.984 1 98.94 230 PHE B N 1
ATOM 6020 C CA . PHE B 1 230 ? -0.802 -8.617 9.312 1 98.94 230 PHE B CA 1
ATOM 6021 C C . PHE B 1 230 ? 0.264 -7.672 9.859 1 98.94 230 PHE B C 1
ATOM 6023 O O . PHE B 1 230 ? 1.138 -8.094 10.617 1 98.94 230 PHE B O 1
ATOM 6030 N N . VAL B 1 231 ? 0.188 -6.469 9.461 1 98.94 231 VAL B N 1
ATOM 6031 C CA . VAL B 1 231 ? 1.025 -5.418 10.031 1 98.94 231 VAL B CA 1
ATOM 6032 C C . VAL B 1 231 ? 0.146 -4.297 10.578 1 98.94 231 VAL B C 1
ATOM 6034 O O . VAL B 1 231 ? -0.709 -3.764 9.867 1 98.94 231 VAL B O 1
ATOM 6037 N N . VAL B 1 232 ? 0.306 -3.996 11.852 1 98.94 232 VAL B N 1
ATOM 6038 C CA . VAL B 1 232 ? -0.438 -2.939 12.531 1 98.94 232 VAL B CA 1
ATOM 6039 C C . VAL B 1 232 ? 0.472 -1.736 12.766 1 98.94 232 VAL B C 1
ATOM 6041 O O . VAL B 1 232 ? 1.505 -1.854 13.43 1 98.94 232 VAL B O 1
ATOM 6044 N N . GLY B 1 233 ? 0.065 -0.619 12.25 1 98.56 233 GLY B N 1
ATOM 6045 C CA . GLY B 1 233 ? 0.893 0.575 12.289 1 98.56 233 GLY B CA 1
ATOM 6046 C C . GLY B 1 233 ? 1.786 0.727 11.078 1 98.56 233 GLY B C 1
ATOM 6047 O O . GLY B 1 233 ? 1.573 0.067 10.055 1 98.56 233 GLY B O 1
ATOM 6048 N N . GLY B 1 234 ? 2.785 1.605 11.195 1 98.38 234 GLY B N 1
ATOM 6049 C CA . GLY B 1 234 ? 3.723 1.938 10.133 1 98.38 234 GLY B CA 1
ATOM 6050 C C . GLY B 1 234 ? 4.008 3.424 10.031 1 98.38 234 GLY B C 1
ATOM 6051 O O . GLY B 1 234 ? 3.172 4.25 10.406 1 98.38 234 GLY B O 1
ATOM 6052 N N . LEU B 1 235 ? 5.125 3.705 9.523 1 98.44 235 LEU B N 1
ATOM 6053 C CA . LEU B 1 235 ? 5.496 5.098 9.305 1 98.44 235 LEU B CA 1
ATOM 6054 C C . LEU B 1 235 ? 4.82 5.645 8.047 1 98.44 235 LEU B C 1
ATOM 6056 O O . LEU B 1 235 ? 4.805 6.859 7.824 1 98.44 235 LEU B O 1
ATOM 6060 N N . SER B 1 236 ? 4.309 4.785 7.219 1 98.19 236 SER B N 1
ATOM 6061 C CA . SER B 1 236 ? 3.48 5.102 6.059 1 98.19 236 SER B CA 1
ATOM 6062 C C . SER B 1 236 ? 2.684 3.887 5.598 1 98.19 236 SER B C 1
ATOM 6064 O O . SER B 1 236 ? 2.961 2.762 6.016 1 98.19 236 SER B O 1
ATOM 6066 N N . ALA B 1 237 ? 1.709 4.145 4.73 1 98 237 ALA B N 1
ATOM 6067 C CA . ALA B 1 237 ? 0.875 3.078 4.184 1 98 237 ALA B CA 1
ATOM 6068 C C . ALA B 1 237 ? 1.7 2.123 3.324 1 98 237 ALA B C 1
ATOM 6070 O O . ALA B 1 237 ? 1.551 0.902 3.426 1 98 237 ALA B O 1
ATOM 6071 N N . ASP B 1 238 ? 2.561 2.645 2.463 1 97.94 238 ASP B N 1
ATOM 6072 C CA . ASP B 1 238 ? 3.348 1.792 1.576 1 97.94 238 ASP B CA 1
ATOM 6073 C C . ASP B 1 238 ? 4.355 0.958 2.365 1 97.94 238 ASP B C 1
ATOM 6075 O O . ASP B 1 238 ? 4.641 -0.185 2.004 1 97.94 238 ASP B O 1
ATOM 6079 N N . GLN B 1 239 ? 4.926 1.514 3.463 1 98.5 239 GLN B N 1
ATOM 6080 C CA . GLN B 1 239 ? 5.828 0.73 4.301 1 98.5 239 GLN B CA 1
ATOM 6081 C C . GLN B 1 239 ? 5.086 -0.412 4.988 1 98.5 239 GLN B C 1
ATOM 6083 O O . GLN B 1 239 ? 5.613 -1.52 5.109 1 98.5 239 GLN B O 1
ATOM 6088 N N . ALA B 1 240 ? 3.902 -0.118 5.512 1 98.69 240 ALA B N 1
ATOM 6089 C CA . ALA B 1 240 ? 3.098 -1.161 6.141 1 98.69 240 ALA B CA 1
ATOM 6090 C C . ALA B 1 240 ? 2.85 -2.318 5.176 1 98.69 240 ALA B C 1
ATOM 6092 O O . ALA B 1 240 ? 3.023 -3.484 5.539 1 98.69 240 ALA B O 1
ATOM 6093 N N . LEU B 1 241 ? 2.482 -2.008 3.986 1 98.62 241 LEU B N 1
ATOM 6094 C CA . LEU B 1 241 ? 2.17 -3.031 2.992 1 98.62 241 LEU B CA 1
ATOM 6095 C C . LEU B 1 241 ? 3.422 -3.809 2.602 1 98.62 241 LEU B C 1
ATOM 6097 O O . LEU B 1 241 ? 3.379 -5.031 2.457 1 98.62 241 LEU B O 1
ATOM 6101 N N . LYS B 1 242 ? 4.516 -3.125 2.348 1 98.69 242 LYS B N 1
ATOM 6102 C CA . LYS B 1 242 ? 5.77 -3.807 2.035 1 98.69 242 LYS B CA 1
ATOM 6103 C C . LYS B 1 242 ? 6.18 -4.75 3.162 1 98.69 242 LYS B C 1
ATOM 6105 O O . LYS B 1 242 ? 6.637 -5.867 2.908 1 98.69 242 LYS B O 1
ATOM 6110 N N . THR B 1 243 ? 6.008 -4.258 4.402 1 98.88 243 THR B N 1
ATOM 6111 C CA . THR B 1 243 ? 6.348 -5.086 5.555 1 98.88 243 THR B CA 1
ATOM 6112 C C . THR B 1 243 ? 5.488 -6.348 5.586 1 98.88 243 THR B C 1
ATOM 6114 O O . THR B 1 243 ? 5.996 -7.441 5.836 1 98.88 243 THR B O 1
ATOM 6117 N N . ALA B 1 244 ? 4.207 -6.199 5.309 1 98.88 244 ALA B N 1
ATOM 6118 C CA . ALA B 1 244 ? 3.316 -7.355 5.281 1 98.88 244 ALA B CA 1
ATOM 6119 C C . ALA B 1 244 ? 3.736 -8.352 4.203 1 98.88 244 ALA B C 1
ATOM 6121 O O . ALA B 1 244 ? 3.729 -9.562 4.426 1 98.88 244 ALA B O 1
ATOM 6122 N N . LYS B 1 245 ? 4.066 -7.836 3.041 1 98.56 245 LYS B N 1
ATOM 6123 C CA . LYS B 1 245 ? 4.547 -8.68 1.949 1 98.56 245 LYS B CA 1
ATOM 6124 C C . LYS B 1 245 ? 5.754 -9.508 2.381 1 98.56 245 LYS B C 1
ATOM 6126 O O . LYS B 1 245 ? 5.777 -10.727 2.197 1 98.56 245 LYS B O 1
ATOM 6131 N N . LEU B 1 246 ? 6.734 -8.867 2.99 1 98.69 246 LEU B N 1
ATOM 6132 C CA . LEU B 1 246 ? 7.957 -9.547 3.398 1 98.69 246 LEU B CA 1
ATOM 6133 C C . LEU B 1 246 ? 7.688 -10.5 4.555 1 98.69 246 LEU B C 1
ATOM 6135 O O . LEU B 1 246 ? 8.266 -11.594 4.613 1 98.69 246 LEU B O 1
ATOM 6139 N N . ALA B 1 247 ? 6.801 -10.078 5.441 1 98.75 247 ALA B N 1
ATOM 6140 C CA . ALA B 1 247 ? 6.438 -10.938 6.562 1 98.75 247 ALA B CA 1
ATOM 6141 C C . ALA B 1 247 ? 5.797 -12.234 6.078 1 98.75 247 ALA B C 1
ATOM 6143 O O . ALA B 1 247 ? 6.004 -13.297 6.664 1 98.75 247 ALA B O 1
ATOM 6144 N N . SER B 1 248 ? 5.031 -12.188 5 1 98.44 248 SER B N 1
ATOM 6145 C CA . SER B 1 248 ? 4.344 -13.359 4.465 1 98.44 248 SER B CA 1
ATOM 6146 C C . SER B 1 248 ? 5.332 -14.375 3.908 1 98.44 248 SER B C 1
ATOM 6148 O O . SER B 1 248 ? 4.977 -15.531 3.676 1 98.44 248 SER B O 1
ATOM 6150 N N . THR B 1 249 ? 6.602 -13.977 3.688 1 98 249 THR B N 1
ATOM 6151 C CA . THR B 1 249 ? 7.656 -14.867 3.215 1 98 249 THR B CA 1
ATOM 6152 C C . THR B 1 249 ? 8.539 -15.328 4.375 1 98 249 THR B C 1
ATOM 6154 O O . THR B 1 249 ? 9.602 -15.906 4.16 1 98 249 THR B O 1
ATOM 6157 N N . LYS B 1 250 ? 8.203 -14.906 5.594 1 97 250 LYS B N 1
ATOM 6158 C CA . LYS B 1 250 ? 8.922 -15.25 6.82 1 97 250 LYS B CA 1
ATOM 6159 C C . LYS B 1 250 ? 10.227 -14.461 6.93 1 97 250 LYS B C 1
ATOM 6161 O O . LYS B 1 250 ? 11.102 -14.82 7.723 1 97 250 LYS B O 1
ATOM 6166 N N . TYR B 1 251 ? 10.367 -13.43 6.141 1 97.69 251 TYR B N 1
ATOM 6167 C CA . TYR B 1 251 ? 11.547 -12.57 6.129 1 97.69 251 TYR B CA 1
ATOM 6168 C C . TYR B 1 251 ? 11.789 -11.953 7.504 1 97.69 251 TYR B C 1
ATOM 6170 O O . TYR B 1 251 ? 12.938 -11.758 7.906 1 97.69 251 TYR B O 1
ATOM 6178 N N . TYR B 1 252 ? 10.719 -11.672 8.273 1 97.94 252 TYR B N 1
ATOM 6179 C CA . TYR B 1 252 ? 10.797 -10.953 9.539 1 97.94 252 TYR B CA 1
ATOM 6180 C C . TYR B 1 252 ? 10.531 -11.875 10.719 1 97.94 252 TYR B C 1
ATOM 6182 O O . TYR B 1 252 ? 10.07 -11.43 11.773 1 97.94 252 TYR B O 1
ATOM 6190 N N . ASP B 1 253 ? 10.789 -13.172 10.555 1 97.38 253 ASP B N 1
ATOM 6191 C CA . ASP B 1 253 ? 10.523 -14.148 11.609 1 97.38 253 ASP B CA 1
ATOM 6192 C C . ASP B 1 253 ? 11.43 -13.914 12.82 1 97.38 253 ASP B C 1
ATOM 6194 O O . ASP B 1 253 ? 11.125 -14.367 13.922 1 97.38 253 ASP B O 1
ATOM 6198 N N . ASN B 1 254 ? 12.547 -13.203 12.609 1 97.69 254 ASN B N 1
ATOM 6199 C CA . ASN B 1 254 ? 13.531 -13.062 13.672 1 97.69 254 ASN B CA 1
ATOM 6200 C C . ASN B 1 254 ? 13.406 -11.711 14.383 1 97.69 254 ASN B C 1
ATOM 6202 O O . ASN B 1 254 ? 14.336 -11.266 15.047 1 97.69 254 ASN B O 1
ATOM 6206 N N . LEU B 1 255 ? 12.297 -11.039 14.242 1 98.38 255 LEU B N 1
ATOM 6207 C CA . LEU B 1 255 ? 12.016 -9.812 14.984 1 98.38 255 LEU B CA 1
ATOM 6208 C C . LEU B 1 255 ? 11.812 -10.109 16.469 1 98.38 255 LEU B C 1
ATOM 6210 O O . LEU B 1 255 ? 11.469 -11.227 16.844 1 98.38 255 LEU B O 1
ATOM 6214 N N . PRO B 1 256 ? 11.992 -9.07 17.297 1 98.12 256 PRO B N 1
ATOM 6215 C CA . PRO B 1 256 ? 11.672 -9.242 18.703 1 98.12 256 PRO B CA 1
ATOM 6216 C C . PRO B 1 256 ? 10.188 -9.477 18.953 1 98.12 256 PRO B C 1
ATOM 6218 O O . PRO B 1 256 ? 9.375 -9.328 18.031 1 98.12 256 PRO B O 1
ATOM 6221 N N . ASP B 1 257 ? 9.867 -9.844 20.219 1 97.44 257 ASP B N 1
ATOM 6222 C CA . ASP B 1 257 ? 8.477 -10.141 20.547 1 97.44 257 ASP B CA 1
ATOM 6223 C C . ASP B 1 257 ? 7.859 -9.023 21.375 1 97.44 257 ASP B C 1
ATOM 6225 O O . ASP B 1 257 ? 6.777 -9.188 21.938 1 97.44 257 ASP B O 1
ATOM 6229 N N . HIS B 1 258 ? 8.578 -7.949 21.547 1 97.69 258 HIS B N 1
ATOM 6230 C CA . HIS B 1 258 ? 8.07 -6.777 22.266 1 97.69 258 HIS B CA 1
ATOM 6231 C C . HIS B 1 258 ? 8.672 -5.492 21.703 1 97.69 258 HIS B C 1
ATOM 6233 O O . HIS B 1 258 ? 9.719 -5.523 21.047 1 97.69 258 HIS B O 1
ATOM 6239 N N . GLY B 1 259 ? 7.965 -4.434 21.938 1 98.06 259 GLY B N 1
ATOM 6240 C CA . GLY B 1 259 ? 8.461 -3.137 21.5 1 98.06 259 GLY B CA 1
ATOM 6241 C C . GLY B 1 259 ? 9.25 -2.41 22.578 1 98.06 259 GLY B C 1
ATOM 6242 O O . GLY B 1 259 ? 9.656 -3.018 23.578 1 98.06 259 GLY B O 1
ATOM 6243 N N . ASN B 1 260 ? 9.656 -1.223 22.344 1 98.25 260 ASN B N 1
ATOM 6244 C CA . ASN B 1 260 ? 10.305 -0.325 23.297 1 98.25 260 ASN B CA 1
ATOM 6245 C C . ASN B 1 260 ? 10.062 1.139 22.938 1 98.25 260 ASN B C 1
ATOM 6247 O O . ASN B 1 260 ? 9.422 1.438 21.938 1 98.25 260 ASN B O 1
ATOM 6251 N N . GLU B 1 261 ? 10.57 1.999 23.734 1 97.44 261 GLU B N 1
ATOM 6252 C CA . GLU B 1 261 ? 10.25 3.42 23.625 1 97.44 261 GLU B CA 1
ATOM 6253 C C . GLU B 1 261 ? 10.922 4.039 22.391 1 97.44 261 GLU B C 1
ATOM 6255 O O . GLU B 1 261 ? 10.594 5.16 22 1 97.44 261 GLU B O 1
ATOM 6260 N N . LEU B 1 262 ? 11.836 3.26 21.75 1 97.69 262 LEU B N 1
ATOM 6261 C CA . LEU B 1 262 ? 12.531 3.785 20.578 1 97.69 262 LEU B CA 1
ATOM 6262 C C . LEU B 1 262 ? 11.789 3.436 19.297 1 97.69 262 LEU B C 1
ATOM 6264 O O . LEU B 1 262 ? 12.094 3.969 18.234 1 97.69 262 LEU B O 1
ATOM 6268 N N . GLY B 1 263 ? 10.797 2.523 19.359 1 98.19 263 GLY B N 1
ATOM 6269 C CA . GLY B 1 263 ? 9.914 2.279 18.234 1 98.19 263 GLY B CA 1
ATOM 6270 C C . GLY B 1 263 ? 10.359 1.104 17.375 1 98.19 263 GLY B C 1
ATOM 6271 O O . GLY B 1 263 ? 10.109 1.083 16.172 1 98.19 263 GLY B O 1
ATOM 6272 N N . GLN B 1 264 ? 10.961 0.059 17.953 1 98.12 264 GLN B N 1
ATOM 6273 C CA . GLN B 1 264 ? 11.352 -1.113 17.172 1 98.12 264 GLN B CA 1
ATOM 6274 C C . GLN B 1 264 ? 10.125 -1.918 16.75 1 98.12 264 GLN B C 1
ATOM 6276 O O . GLN B 1 264 ? 9.141 -1.998 17.484 1 98.12 264 GLN B O 1
ATOM 6281 N N . ALA B 1 265 ? 10.227 -2.561 15.578 1 98.81 265 ALA B N 1
ATOM 6282 C CA . ALA B 1 265 ? 9.219 -3.514 15.125 1 98.81 265 ALA B CA 1
ATOM 6283 C C . ALA B 1 265 ? 9.258 -4.797 15.945 1 98.81 265 ALA B C 1
ATOM 6285 O O . ALA B 1 265 ? 10.336 -5.242 16.359 1 98.81 265 ALA B O 1
ATOM 6286 N N . PHE B 1 266 ? 8.133 -5.406 16.109 1 98.88 266 PHE B N 1
ATOM 6287 C CA . PHE B 1 266 ? 8.133 -6.68 16.828 1 98.88 266 PHE B CA 1
ATOM 6288 C C . PHE B 1 266 ? 6.961 -7.547 16.375 1 98.88 266 PHE B C 1
ATOM 6290 O O . PHE B 1 266 ? 6.035 -7.059 15.719 1 98.88 266 PHE B O 1
ATOM 6297 N N . ARG B 1 267 ? 7.039 -8.812 16.688 1 98.69 267 ARG B N 1
ATOM 6298 C CA . ARG B 1 267 ? 5.957 -9.766 16.453 1 98.69 267 ARG B CA 1
ATOM 6299 C C . ARG B 1 267 ? 5.152 -10 17.719 1 98.69 267 ARG B C 1
ATOM 6301 O O . ARG B 1 267 ? 5.715 -10.086 18.812 1 98.69 267 ARG B O 1
ATOM 6308 N N . ASP B 1 268 ? 3.889 -10.078 17.594 1 98.75 268 ASP B N 1
ATOM 6309 C CA . ASP B 1 268 ? 3.027 -10.5 18.688 1 98.75 268 ASP B CA 1
ATOM 6310 C C . ASP B 1 268 ? 2.65 -11.977 18.562 1 98.75 268 ASP B C 1
ATOM 6312 O O . ASP B 1 268 ? 1.595 -12.305 18.016 1 98.75 268 ASP B O 1
ATOM 6316 N N . THR B 1 269 ? 3.447 -12.844 19.156 1 98.25 269 THR B N 1
ATOM 6317 C CA . THR B 1 269 ? 3.311 -14.281 18.938 1 98.25 269 THR B CA 1
ATOM 6318 C C . THR B 1 269 ? 2.059 -14.812 19.641 1 98.25 269 THR B C 1
ATOM 6320 O O . THR B 1 269 ? 1.471 -15.797 19.203 1 98.25 269 THR B O 1
ATOM 6323 N N . ALA B 1 270 ? 1.609 -14.133 20.719 1 98.31 270 ALA B N 1
ATOM 6324 C CA . ALA B 1 270 ? 0.375 -14.539 21.375 1 98.31 270 ALA B CA 1
ATOM 6325 C C . ALA B 1 270 ? -0.837 -14.289 20.484 1 98.31 270 ALA B C 1
ATOM 6327 O O . ALA B 1 270 ? -1.716 -15.148 20.375 1 98.31 270 ALA B O 1
ATOM 6328 N N . LEU B 1 271 ? -0.833 -13.109 19.906 1 98.62 271 LEU B N 1
ATOM 6329 C CA . LEU B 1 271 ? -1.926 -12.789 18.984 1 98.62 271 LEU B CA 1
ATOM 6330 C C . LEU B 1 271 ? -1.888 -13.688 17.75 1 98.62 271 LEU B C 1
ATOM 6332 O O . LEU B 1 271 ? -2.934 -14.094 17.234 1 98.62 271 LEU B O 1
ATOM 6336 N N . GLU B 1 272 ? -0.697 -13.992 17.266 1 98.81 272 GLU B N 1
ATOM 6337 C CA . GLU B 1 272 ? -0.543 -14.922 16.141 1 98.81 272 GLU B CA 1
ATOM 6338 C C . GLU B 1 272 ? -1.198 -16.266 16.438 1 98.81 272 GLU B C 1
ATOM 6340 O O . GLU B 1 272 ? -1.967 -16.781 15.633 1 98.81 272 GLU B O 1
ATOM 6345 N N . LYS B 1 273 ? -0.896 -16.797 17.594 1 98.5 273 LYS B N 1
ATOM 6346 C CA . LYS B 1 273 ? -1.441 -18.094 18 1 98.5 273 LYS B CA 1
ATOM 6347 C C . LYS B 1 273 ? -2.959 -18.031 18.141 1 98.5 273 LYS B C 1
ATOM 6349 O O . LYS B 1 273 ? -3.668 -18.938 17.719 1 98.5 273 LYS B O 1
ATOM 6354 N N . ALA B 1 274 ? -3.426 -16.953 18.719 1 98.56 274 ALA B N 1
ATOM 6355 C CA . ALA B 1 274 ? -4.863 -16.797 18.906 1 98.56 274 ALA B CA 1
ATOM 6356 C C . ALA B 1 274 ? -5.59 -16.734 17.562 1 98.56 274 ALA B C 1
ATOM 6358 O O . ALA B 1 274 ? -6.641 -17.375 17.391 1 98.56 274 ALA B O 1
ATOM 6359 N N . LEU B 1 275 ? -5.027 -16.016 16.656 1 98.75 275 LEU B N 1
ATOM 6360 C CA . LEU B 1 275 ? -5.641 -15.883 15.336 1 98.75 275 LEU B CA 1
ATOM 6361 C C . LEU B 1 275 ? -5.594 -17.219 14.586 1 98.75 275 LEU B C 1
ATOM 6363 O O . LEU B 1 275 ? -6.543 -17.562 13.883 1 98.75 275 LEU B O 1
ATOM 6367 N N . LEU B 1 276 ? -4.473 -17.922 14.68 1 98.62 276 LEU B N 1
ATOM 6368 C CA . LEU B 1 276 ? -4.367 -19.219 14.031 1 98.62 276 LEU B CA 1
ATOM 6369 C C . LEU B 1 276 ? -5.422 -20.172 14.555 1 98.62 276 LEU B C 1
ATOM 6371 O O . LEU B 1 276 ? -6.094 -20.859 13.781 1 98.62 276 LEU B O 1
ATOM 6375 N N . ASN B 1 277 ? -5.559 -20.219 15.852 1 98.12 277 ASN B N 1
ATOM 6376 C CA . ASN B 1 277 ? -6.57 -21.078 16.453 1 98.12 277 ASN B CA 1
ATOM 6377 C C . ASN B 1 277 ? -7.973 -20.719 15.992 1 98.12 277 ASN B C 1
ATOM 6379 O O . ASN B 1 277 ? -8.781 -21.594 15.695 1 98.12 277 ASN B O 1
ATOM 6383 N N . THR B 1 278 ? -8.227 -19.453 15.953 1 97.69 278 THR B N 1
ATOM 6384 C CA . THR B 1 278 ? -9.523 -18.984 15.5 1 97.69 278 THR B CA 1
ATOM 6385 C C . THR B 1 278 ? -9.773 -19.391 14.047 1 97.69 278 THR B C 1
ATOM 6387 O O . THR B 1 278 ? -10.891 -19.781 13.688 1 97.69 278 THR B O 1
ATOM 6390 N N . SER B 1 279 ? -8.773 -19.312 13.195 1 97.25 279 SER B N 1
ATOM 6391 C CA . SER B 1 279 ? -8.914 -19.625 11.781 1 97.25 279 SER B CA 1
ATOM 6392 C C . SER B 1 279 ? -9.289 -21.078 11.57 1 97.25 279 SER B C 1
ATOM 6394 O O . SER B 1 279 ? -9.906 -21.422 10.562 1 97.25 279 SER B O 1
ATOM 6396 N N . ARG B 1 280 ? -8.945 -21.953 12.5 1 96.62 280 ARG B N 1
ATOM 6397 C CA . ARG B 1 280 ? -9.258 -23.375 12.414 1 96.62 280 ARG B CA 1
ATOM 6398 C C . ARG B 1 280 ? -10.75 -23.625 12.562 1 96.62 280 ARG B C 1
ATOM 6400 O O . ARG B 1 280 ? -11.25 -24.703 12.219 1 96.62 280 ARG B O 1
ATOM 6407 N N . GLU B 1 281 ? -11.445 -22.625 12.961 1 95.06 281 GLU B N 1
ATOM 6408 C CA . GLU B 1 281 ? -12.883 -22.75 13.203 1 95.06 281 GLU B CA 1
ATOM 6409 C C . GLU B 1 281 ? -13.688 -22.141 12.062 1 95.06 281 GLU B C 1
ATOM 6411 O O . GLU B 1 281 ? -14.922 -22.141 12.086 1 95.06 281 GLU B O 1
ATOM 6416 N N . PHE B 1 282 ? -13.031 -21.625 11.062 1 94 282 PHE B N 1
ATOM 6417 C CA . PHE B 1 282 ? -13.719 -20.953 9.969 1 94 282 PHE B CA 1
ATOM 6418 C C . PHE B 1 282 ? -14.547 -21.953 9.164 1 94 282 PHE B C 1
ATOM 6420 O O . PHE B 1 282 ? -15.508 -21.562 8.492 1 94 282 PHE B O 1
ATOM 6427 N N . GLY B 1 283 ? -14.133 -23.219 9.125 1 93.06 283 GLY B N 1
ATOM 6428 C CA . GLY B 1 283 ? -14.82 -24.25 8.359 1 93.06 283 GLY B CA 1
ATOM 6429 C C . GLY B 1 283 ? -14.438 -24.25 6.891 1 93.06 283 GLY B C 1
ATOM 6430 O O . GLY B 1 283 ? -14.969 -25.031 6.105 1 93.06 283 GLY B O 1
ATOM 6431 N N . ILE B 1 284 ? -13.555 -23.422 6.449 1 92.38 284 ILE B N 1
ATOM 6432 C CA . ILE B 1 284 ? -13.117 -23.312 5.062 1 92.38 284 ILE B CA 1
ATOM 6433 C C . ILE B 1 284 ? -12.102 -24.391 4.742 1 92.38 284 ILE B C 1
ATOM 6435 O O . ILE B 1 284 ? -12.133 -24.984 3.658 1 92.38 284 ILE B O 1
ATOM 6439 N N . GLY B 1 285 ? -11.219 -24.625 5.773 1 94.5 285 GLY B N 1
ATOM 6440 C CA . GLY B 1 285 ? -10.195 -25.641 5.629 1 94.5 285 GLY B CA 1
ATOM 6441 C C . GLY B 1 285 ? -9.148 -25.297 4.582 1 94.5 285 GLY B C 1
ATOM 6442 O O . GLY B 1 285 ? -8.914 -24.125 4.289 1 94.5 285 GLY B O 1
ATOM 6443 N N . ALA B 1 286 ? -8.438 -26.344 4.062 1 94.75 286 ALA B N 1
ATOM 6444 C CA . ALA B 1 286 ? -7.395 -26.141 3.062 1 94.75 286 ALA B CA 1
ATOM 6445 C C . ALA B 1 286 ? -7.984 -25.672 1.738 1 94.75 286 ALA B C 1
ATOM 6447 O O . ALA B 1 286 ? -7.312 -24.984 0.963 1 94.75 286 ALA B O 1
ATOM 6448 N N . GLN B 1 287 ? -9.289 -25.828 1.428 1 92.94 287 GLN B N 1
ATOM 6449 C CA . GLN B 1 287 ? -9.938 -25.281 0.24 1 92.94 287 GLN B CA 1
ATOM 6450 C C . GLN B 1 287 ? -11.406 -25.703 0.178 1 92.94 287 GLN B C 1
ATOM 6452 O O . GLN B 1 287 ? -12.258 -24.938 -0.288 1 92.94 287 GLN B O 1
ATOM 6457 N N . PHE B 1 288 ? -11.734 -26.891 0.608 1 92.06 288 PHE B N 1
ATOM 6458 C CA . PHE B 1 288 ? -13.078 -27.406 0.441 1 92.06 288 PHE B CA 1
ATOM 6459 C C . PHE B 1 288 ? -13.648 -27.875 1.776 1 92.06 288 PHE B C 1
ATOM 6461 O O . PHE B 1 288 ? -14.305 -28.906 1.852 1 92.06 288 PHE B O 1
ATOM 6468 N N . GLY B 1 289 ? -13.328 -27.125 2.836 1 91.44 289 GLY B N 1
ATOM 6469 C CA . GLY B 1 289 ? -13.844 -27.422 4.16 1 91.44 289 GLY B CA 1
ATOM 6470 C C . GLY B 1 289 ? -12.797 -28.016 5.09 1 91.44 289 GLY B C 1
ATOM 6471 O O . GLY B 1 289 ? -11.859 -28.672 4.641 1 91.44 289 GLY B O 1
ATOM 6472 N N . GLY B 1 290 ? -12.984 -27.797 6.301 1 94.19 290 GLY B N 1
ATOM 6473 C CA . GLY B 1 290 ? -12.047 -28.297 7.297 1 94.19 290 GLY B CA 1
ATOM 6474 C C . GLY B 1 290 ? -11.43 -27.203 8.141 1 94.19 290 GLY B C 1
ATOM 6475 O O . GLY B 1 290 ? -12.039 -26.141 8.344 1 94.19 290 GLY B O 1
ATOM 6476 N N . LYS B 1 291 ? -10.25 -27.531 8.625 1 96 291 LYS B N 1
ATOM 6477 C CA . LYS B 1 291 ? -9.758 -26.578 9.625 1 96 291 LYS B CA 1
ATOM 6478 C C . LYS B 1 291 ? -8.461 -25.922 9.164 1 96 291 LYS B C 1
ATOM 6480 O O . LYS B 1 291 ? -8.031 -24.922 9.734 1 96 291 LYS B O 1
ATOM 6485 N N . TYR B 1 292 ? -7.887 -26.375 8.109 1 97.62 292 TYR B N 1
ATOM 6486 C CA . TYR B 1 292 ? -6.543 -25.906 7.766 1 97.62 292 TYR B CA 1
ATOM 6487 C C . TYR B 1 292 ? -6.598 -24.781 6.742 1 97.62 292 TYR B C 1
ATOM 6489 O O . TYR B 1 292 ? -6.043 -24.906 5.645 1 97.62 292 TYR B O 1
ATOM 6497 N N . PHE B 1 293 ? -7.156 -23.688 7.156 1 97.31 293 PHE B N 1
ATOM 6498 C CA . PHE B 1 293 ? -7.223 -22.453 6.383 1 97.31 293 PHE B CA 1
ATOM 6499 C C . PHE B 1 293 ? -5.84 -21.812 6.258 1 97.31 293 PHE B C 1
ATOM 6501 O O . PHE B 1 293 ? -5.465 -21.344 5.188 1 97.31 293 PHE B O 1
ATOM 6508 N N . ALA B 1 294 ? -5.094 -21.906 7.34 1 98.56 294 ALA B N 1
ATOM 6509 C CA . ALA B 1 294 ? -3.766 -21.297 7.402 1 98.56 294 ALA B CA 1
ATOM 6510 C C . ALA B 1 294 ? -2.762 -22.25 8.055 1 98.56 294 ALA B C 1
ATOM 6512 O O . ALA B 1 294 ? -3.113 -23 8.961 1 98.56 294 ALA B O 1
ATOM 6513 N N . HIS B 1 295 ? -1.488 -22.141 7.488 1 98.38 295 HIS B N 1
ATOM 6514 C CA . HIS B 1 295 ? -0.379 -22.812 8.156 1 98.38 295 HIS B CA 1
ATOM 6515 C C . HIS B 1 295 ? 0.109 -22.016 9.359 1 98.38 295 HIS B C 1
ATOM 6517 O O . HIS B 1 295 ? 0.451 -22.594 10.391 1 98.38 295 HIS B O 1
ATOM 6523 N N . ASP B 1 296 ? 0.176 -20.766 9.203 1 98.5 296 ASP B N 1
ATOM 6524 C CA . ASP B 1 296 ? 0.629 -19.859 10.25 1 98.5 296 ASP B CA 1
ATOM 6525 C C . ASP B 1 296 ? 0.207 -18.422 9.945 1 98.5 296 ASP B C 1
ATOM 6527 O O . ASP B 1 296 ? -0.253 -18.125 8.844 1 98.5 296 ASP B O 1
ATOM 6531 N N . ILE B 1 297 ? 0.247 -17.656 10.961 1 98.75 297 ILE B N 1
ATOM 6532 C CA . ILE B 1 297 ? -0.087 -16.234 10.883 1 98.75 297 ILE B CA 1
ATOM 6533 C C . ILE B 1 297 ? 1.016 -15.414 11.547 1 98.75 297 ILE B C 1
ATOM 6535 O O . ILE B 1 297 ? 1.533 -15.789 12.602 1 98.75 297 ILE B O 1
ATOM 6539 N N . ARG B 1 298 ? 1.474 -14.367 10.914 1 98.88 298 ARG B N 1
ATOM 6540 C CA . ARG B 1 298 ? 2.379 -13.391 11.508 1 98.88 298 ARG B CA 1
ATOM 6541 C C . ARG B 1 298 ? 1.663 -12.062 11.766 1 98.88 298 ARG B C 1
ATOM 6543 O O . ARG B 1 298 ? 0.882 -11.602 10.93 1 98.88 298 ARG B O 1
ATOM 6550 N N . VAL B 1 299 ? 1.862 -11.516 12.93 1 98.94 299 VAL B N 1
ATOM 6551 C CA . VAL B 1 299 ? 1.339 -10.203 13.289 1 98.94 299 VAL B CA 1
ATOM 6552 C C . VAL B 1 299 ? 2.48 -9.305 13.758 1 98.94 299 VAL B C 1
ATOM 6554 O O . VAL B 1 299 ? 3.062 -9.523 14.82 1 98.94 299 VAL B O 1
ATOM 6557 N N . ILE B 1 300 ? 2.768 -8.305 12.961 1 98.94 300 ILE B N 1
ATOM 6558 C CA . ILE B 1 300 ? 3.867 -7.395 13.258 1 98.94 300 ILE B CA 1
ATOM 6559 C C . ILE B 1 300 ? 3.311 -6.027 13.648 1 98.94 300 ILE B C 1
ATOM 6561 O O . ILE B 1 300 ? 2.369 -5.531 13.023 1 98.94 300 ILE B O 1
ATOM 6565 N N . ARG B 1 301 ? 3.863 -5.453 14.695 1 98.94 301 ARG B N 1
ATOM 6566 C CA . ARG B 1 301 ? 3.521 -4.117 15.172 1 98.94 301 ARG B CA 1
ATOM 6567 C C . ARG B 1 301 ? 4.637 -3.125 14.867 1 98.94 301 ARG B C 1
ATOM 6569 O O . ARG B 1 301 ? 5.809 -3.404 15.125 1 98.94 301 ARG B O 1
ATOM 6576 N N . LEU B 1 302 ? 4.332 -1.979 14.242 1 98.88 302 LEU B N 1
ATOM 6577 C CA . LEU B 1 302 ? 5.277 -0.926 13.891 1 98.88 302 LEU B CA 1
ATOM 6578 C C . LEU B 1 302 ? 4.941 0.374 14.609 1 98.88 302 LEU B C 1
ATOM 6580 O O . LEU B 1 302 ? 3.809 0.562 15.062 1 98.88 302 LEU B O 1
ATOM 6584 N N . PRO B 1 303 ? 5.93 1.291 14.75 1 98.75 303 PRO B N 1
ATOM 6585 C CA . PRO B 1 303 ? 5.59 2.654 15.164 1 98.75 303 PRO B CA 1
ATOM 6586 C C . PRO B 1 303 ? 4.691 3.373 14.164 1 98.75 303 PRO B C 1
ATOM 6588 O O . PRO B 1 303 ? 4.582 2.943 13.008 1 98.75 303 PRO B O 1
ATOM 6591 N N . ARG B 1 304 ? 4.09 4.363 14.625 1 97.88 304 ARG B N 1
ATOM 6592 C CA . ARG B 1 304 ? 3.107 5.031 13.781 1 97.88 304 ARG B CA 1
ATOM 6593 C C . ARG B 1 304 ? 3.018 6.516 14.109 1 97.88 304 ARG B C 1
ATOM 6595 O O . ARG B 1 304 ? 3.422 6.941 15.195 1 97.88 304 ARG B O 1
ATOM 6602 N N . HIS B 1 305 ? 2.477 7.309 13.156 1 96.94 305 HIS B N 1
ATOM 6603 C CA . HIS B 1 305 ? 2 8.656 13.445 1 96.94 305 HIS B CA 1
ATOM 6604 C C . HIS B 1 305 ? 0.792 8.625 14.375 1 96.94 305 HIS B C 1
ATOM 6606 O O . HIS B 1 305 ? -0.091 7.777 14.227 1 96.94 305 HIS B O 1
ATOM 6612 N N . GLY B 1 306 ? 0.707 9.57 15.297 1 92.56 306 GLY B N 1
ATOM 6613 C CA . GLY B 1 306 ? -0.362 9.602 16.281 1 92.56 306 GLY B CA 1
ATOM 6614 C C . GLY B 1 306 ? -1.743 9.695 15.656 1 92.56 306 GLY B C 1
ATOM 6615 O O . GLY B 1 306 ? -2.723 9.227 16.25 1 92.56 306 GLY B O 1
ATOM 6616 N N . GLY B 1 307 ? -1.853 10.289 14.484 1 92 307 GLY B N 1
ATOM 6617 C CA . GLY B 1 307 ? -3.127 10.469 13.812 1 92 307 GLY B CA 1
ATOM 6618 C C . GLY B 1 307 ? -3.428 9.359 12.812 1 92 307 GLY B C 1
ATOM 6619 O O . GLY B 1 307 ? -4.445 9.406 12.117 1 92 307 GLY B O 1
ATOM 6620 N N . SER B 1 308 ? -2.553 8.391 12.688 1 95.38 308 SER B N 1
ATOM 6621 C CA . SER B 1 308 ? -2.684 7.324 11.695 1 95.38 308 SER B CA 1
ATOM 6622 C C . SER B 1 308 ? -2.52 5.949 12.336 1 95.38 308 SER B C 1
ATOM 6624 O O . SER B 1 308 ? -1.749 5.789 13.289 1 95.38 308 SER B O 1
ATOM 6626 N N . CYS B 1 309 ? -3.252 4.98 11.82 1 96.69 309 CYS B N 1
ATOM 6627 C CA . CYS B 1 309 ? -3.047 3.58 12.18 1 96.69 309 CYS B CA 1
ATOM 6628 C C . CYS B 1 309 ? -3.328 2.666 10.992 1 96.69 309 CYS B C 1
ATOM 6630 O O . CYS B 1 309 ? -4.328 1.948 10.977 1 96.69 309 CYS B O 1
ATOM 6632 N N . PRO B 1 310 ? -2.416 2.643 10.039 1 98.25 310 PRO B N 1
ATOM 6633 C CA . PRO B 1 310 ? -2.613 1.721 8.914 1 98.25 310 PRO B CA 1
ATOM 6634 C C . PRO B 1 310 ? -2.473 0.256 9.32 1 98.25 310 PRO B C 1
ATOM 6636 O O . PRO B 1 310 ? -1.635 -0.077 10.164 1 98.25 310 PRO B O 1
ATOM 6639 N N . ILE B 1 311 ? -3.297 -0.546 8.797 1 98.88 311 ILE B N 1
ATOM 6640 C CA . ILE B 1 311 ? -3.199 -1.995 8.938 1 98.88 311 ILE B CA 1
ATOM 6641 C C . ILE B 1 311 ? -3.074 -2.639 7.559 1 98.88 311 ILE B C 1
ATOM 6643 O O . ILE B 1 311 ? -3.906 -2.404 6.68 1 98.88 311 ILE B O 1
ATOM 6647 N N . ALA B 1 312 ? -2.041 -3.42 7.359 1 98.88 312 ALA B N 1
ATOM 6648 C CA . ALA B 1 312 ? -1.801 -4.078 6.078 1 98.88 312 ALA B CA 1
ATOM 6649 C C . ALA B 1 312 ? -1.944 -5.59 6.203 1 98.88 312 ALA B C 1
ATOM 6651 O O . ALA B 1 312 ? -1.685 -6.16 7.266 1 98.88 312 ALA B O 1
ATOM 6652 N N . MET B 1 313 ? -2.391 -6.203 5.164 1 98.81 313 MET B N 1
ATOM 6653 C CA . MET B 1 313 ? -2.51 -7.652 5.066 1 98.81 313 MET B CA 1
ATOM 6654 C C . MET B 1 313 ? -1.872 -8.172 3.783 1 98.81 313 MET B C 1
ATOM 6656 O O . MET B 1 313 ? -1.976 -7.531 2.734 1 98.81 313 MET B O 1
ATOM 6660 N N . ALA B 1 314 ? -1.157 -9.211 3.816 1 98.62 314 ALA B N 1
ATOM 6661 C CA . ALA B 1 314 ? -0.624 -9.961 2.682 1 98.62 314 ALA B CA 1
ATOM 6662 C C . ALA B 1 314 ? -0.534 -11.453 3 1 98.62 314 ALA B C 1
ATOM 6664 O O . ALA B 1 314 ? -0.722 -11.859 4.148 1 98.62 314 ALA B O 1
ATOM 6665 N N . LEU B 1 315 ? -0.344 -12.242 1.983 1 98.5 315 LEU B N 1
ATOM 6666 C CA . LEU B 1 315 ? -0.22 -13.664 2.281 1 98.5 315 LEU B CA 1
ATOM 6667 C C . LEU B 1 315 ? 0.667 -14.359 1.255 1 98.5 315 LEU B C 1
ATOM 6669 O O . LEU B 1 315 ? 0.923 -13.82 0.179 1 98.5 315 LEU B O 1
ATOM 6673 N N . SER B 1 316 ? 1.252 -15.422 1.609 1 98.19 316 SER B N 1
ATOM 6674 C CA . SER B 1 316 ? 1.818 -16.422 0.715 1 98.19 316 SER B CA 1
ATOM 6675 C C . SER B 1 316 ? 0.889 -17.625 0.571 1 98.19 316 SER B C 1
ATOM 6677 O O . SER B 1 316 ? 0.338 -18.109 1.561 1 98.19 316 SER B O 1
ATOM 6679 N N . CYS B 1 317 ? 0.655 -18.031 -0.585 1 97.44 317 CYS B N 1
ATOM 6680 C CA . CYS B 1 317 ? -0.253 -19.141 -0.854 1 97.44 317 CYS B CA 1
ATOM 6681 C C . CYS B 1 317 ? 0.445 -20.484 -0.646 1 97.44 317 CYS B C 1
ATOM 6683 O O . CYS B 1 317 ? 1.556 -20.531 -0.116 1 97.44 317 CYS B O 1
ATOM 6685 N N . SER B 1 318 ? -0.215 -21.547 -1.035 1 96.38 318 SER B N 1
ATOM 6686 C CA . SER B 1 318 ? 0.272 -22.906 -0.796 1 96.38 318 SER B CA 1
ATOM 6687 C C . SER B 1 318 ? 1.528 -23.188 -1.611 1 96.38 318 SER B C 1
ATOM 6689 O O . SER B 1 318 ? 2.266 -24.125 -1.315 1 96.38 318 SER B O 1
ATOM 6691 N N . ALA B 1 319 ? 1.781 -22.375 -2.621 1 95.81 319 ALA B N 1
ATOM 6692 C CA . ALA B 1 319 ? 2.971 -22.578 -3.439 1 95.81 319 ALA B CA 1
ATOM 6693 C C . ALA B 1 319 ? 4.215 -22.016 -2.764 1 95.81 319 ALA B C 1
ATOM 6695 O O . ALA B 1 319 ? 5.332 -22.453 -3.033 1 95.81 319 ALA B O 1
ATOM 6696 N N . ASP B 1 320 ? 4.008 -20.969 -1.921 1 97.31 320 ASP B N 1
ATOM 6697 C CA . ASP B 1 320 ? 5.047 -20.375 -1.082 1 97.31 320 ASP B CA 1
ATOM 6698 C C . ASP B 1 320 ? 6.359 -20.234 -1.85 1 97.31 320 ASP B C 1
ATOM 6700 O O . ASP B 1 320 ? 7.406 -20.703 -1.39 1 97.31 320 ASP B O 1
ATOM 6704 N N . ARG B 1 321 ? 6.371 -19.641 -3.01 1 97.94 321 ARG B N 1
ATOM 6705 C CA . ARG B 1 321 ? 7.504 -19.578 -3.93 1 97.94 321 ARG B CA 1
ATOM 6706 C C . ARG B 1 321 ? 8.422 -18.422 -3.586 1 97.94 321 ARG B C 1
ATOM 6708 O O . ARG B 1 321 ? 8.266 -17.312 -4.117 1 97.94 321 ARG B O 1
ATOM 6715 N N . ASN B 1 322 ? 9.414 -18.641 -2.771 1 98.38 322 ASN B N 1
ATOM 6716 C CA . ASN B 1 322 ? 10.445 -17.656 -2.439 1 98.38 322 ASN B CA 1
ATOM 6717 C C . ASN B 1 322 ? 11.734 -18.328 -1.99 1 98.38 322 ASN B C 1
ATOM 6719 O O . ASN B 1 322 ? 11.727 -19.469 -1.537 1 98.38 322 ASN B O 1
ATOM 6723 N N . ILE B 1 323 ? 12.852 -17.625 -2.184 1 98.81 323 ILE B N 1
ATOM 6724 C CA . ILE B 1 323 ? 14.164 -18.188 -1.872 1 98.81 323 ILE B CA 1
ATOM 6725 C C . ILE B 1 323 ? 15.133 -17.062 -1.518 1 98.81 323 ILE B C 1
ATOM 6727 O O . ILE B 1 323 ? 15.094 -15.984 -2.125 1 98.81 323 ILE B O 1
ATOM 6731 N N . LYS B 1 324 ? 15.953 -17.25 -0.542 1 98.75 324 LYS B N 1
ATOM 6732 C CA . LYS B 1 324 ? 16.969 -16.281 -0.144 1 98.75 324 LYS B CA 1
ATOM 6733 C C . LYS B 1 324 ? 18.297 -16.562 -0.846 1 98.75 324 LYS B C 1
ATOM 6735 O O . LYS B 1 324 ? 18.547 -17.688 -1.29 1 98.75 324 LYS B O 1
ATOM 6740 N N . ALA B 1 325 ? 19.047 -15.523 -0.988 1 98.88 325 ALA B N 1
ATOM 6741 C CA . ALA B 1 325 ? 20.406 -15.648 -1.535 1 98.88 325 ALA B CA 1
ATOM 6742 C C . ALA B 1 325 ? 21.328 -14.57 -0.963 1 98.88 325 ALA B C 1
ATOM 6744 O O . ALA B 1 325 ? 20.859 -13.625 -0.322 1 98.88 325 ALA B O 1
ATOM 6745 N N . LYS B 1 326 ? 22.609 -14.734 -1.125 1 98.5 326 LYS B N 1
ATOM 6746 C CA . LYS B 1 326 ? 23.562 -13.703 -0.731 1 98.5 326 LYS B CA 1
ATOM 6747 C C . LYS B 1 326 ? 24.844 -13.82 -1.542 1 98.5 326 LYS B C 1
ATOM 6749 O O . LYS B 1 326 ? 25.141 -14.875 -2.107 1 98.5 326 LYS B O 1
ATOM 6754 N N . ILE B 1 327 ? 25.516 -12.812 -1.707 1 98.75 327 ILE B N 1
ATOM 6755 C CA . ILE B 1 327 ? 26.859 -12.734 -2.295 1 98.75 327 ILE B CA 1
ATOM 6756 C C . ILE B 1 327 ? 27.828 -12.125 -1.286 1 98.75 327 ILE B C 1
ATOM 6758 O O . ILE B 1 327 ? 27.516 -11.117 -0.641 1 98.75 327 ILE B O 1
ATOM 6762 N N . ASN B 1 328 ? 28.891 -12.719 -1.036 1 98.06 328 ASN B N 1
ATOM 6763 C CA . ASN B 1 328 ? 29.984 -12.211 -0.218 1 98.06 328 ASN B CA 1
ATOM 6764 C C . ASN B 1 328 ? 31.344 -12.539 -0.832 1 98.06 328 ASN B C 1
ATOM 6766 O O . ASN B 1 328 ? 31.422 -12.984 -1.979 1 98.06 328 ASN B O 1
ATOM 6770 N N . LYS B 1 329 ? 32.438 -12.258 -0.092 1 97.44 329 LYS B N 1
ATOM 6771 C CA . LYS B 1 329 ? 33.781 -12.406 -0.646 1 97.44 329 LYS B CA 1
ATOM 6772 C C . LYS B 1 329 ? 34.062 -13.859 -0.99 1 97.44 329 LYS B C 1
ATOM 6774 O O . LYS B 1 329 ? 35 -14.148 -1.747 1 97.44 329 LYS B O 1
ATOM 6779 N N . HIS B 1 330 ? 33.25 -14.773 -0.431 1 97.62 330 HIS B N 1
ATOM 6780 C CA . HIS B 1 330 ? 33.5 -16.188 -0.628 1 97.62 330 HIS B CA 1
ATOM 6781 C C . HIS B 1 330 ? 32.719 -16.734 -1.814 1 97.62 330 HIS B C 1
ATOM 6783 O O . HIS B 1 330 ? 32.938 -17.859 -2.266 1 97.62 330 HIS B O 1
ATOM 6789 N N . GLY B 1 331 ? 31.719 -16 -2.305 1 98.31 331 GLY B N 1
ATOM 6790 C CA . GLY B 1 331 ? 31.016 -16.453 -3.492 1 98.31 331 GLY B CA 1
ATOM 6791 C C . GLY B 1 331 ? 29.531 -16.109 -3.473 1 98.31 331 GLY B C 1
ATOM 6792 O O . GLY B 1 331 ? 29.125 -15.164 -2.801 1 98.31 331 GLY B O 1
ATOM 6793 N N . ILE B 1 332 ? 28.828 -16.781 -4.363 1 98.69 332 ILE B N 1
ATOM 6794 C CA . ILE B 1 332 ? 27.391 -16.641 -4.539 1 98.69 332 ILE B CA 1
ATOM 6795 C C . ILE B 1 332 ? 26.672 -17.812 -3.893 1 98.69 332 ILE B C 1
ATOM 6797 O O . ILE B 1 332 ? 27 -18.969 -4.164 1 98.69 332 ILE B O 1
ATOM 6801 N N . TRP B 1 333 ? 25.75 -17.5 -2.996 1 98.62 333 TRP B N 1
ATOM 6802 C CA . TRP B 1 333 ? 25.094 -18.516 -2.191 1 98.62 333 TRP B CA 1
ATOM 6803 C C . TRP B 1 333 ? 23.578 -18.484 -2.387 1 98.62 333 TRP B C 1
ATOM 6805 O O . TRP B 1 333 ? 22.984 -17.406 -2.508 1 98.62 333 TRP B O 1
ATOM 6815 N N . LEU B 1 334 ? 22.969 -19.656 -2.377 1 98.5 334 LEU B N 1
ATOM 6816 C CA . LEU B 1 334 ? 21.531 -19.797 -2.492 1 98.5 334 LEU B CA 1
ATOM 6817 C C . LEU B 1 334 ? 20.969 -20.656 -1.36 1 98.5 334 LEU B C 1
ATOM 6819 O O . LEU B 1 334 ? 21.594 -21.656 -0.973 1 98.5 334 LEU B O 1
ATOM 6823 N N . GLU B 1 335 ? 19.812 -20.266 -0.856 1 98.69 335 GLU B N 1
ATOM 6824 C CA . GLU B 1 335 ? 19.141 -21.078 0.153 1 98.69 335 GLU B CA 1
ATOM 6825 C C . GLU B 1 335 ? 18.906 -22.5 -0.348 1 98.69 335 GLU B C 1
ATOM 6827 O O . GLU B 1 335 ? 18.547 -22.703 -1.51 1 98.69 335 GLU B O 1
ATOM 6832 N N . LYS B 1 336 ? 19.047 -23.469 0.553 1 98.38 336 LYS B N 1
ATOM 6833 C CA . LYS B 1 336 ? 18.797 -24.859 0.204 1 98.38 336 LYS B CA 1
ATOM 6834 C C . LYS B 1 336 ? 17.312 -25.172 0.229 1 98.38 336 LYS B C 1
ATOM 6836 O O . LYS B 1 336 ? 16.656 -25.047 1.268 1 98.38 336 LYS B O 1
ATOM 6841 N N . LEU B 1 337 ? 16.766 -25.578 -0.912 1 98.38 337 LEU B N 1
ATOM 6842 C CA . LEU B 1 337 ? 15.383 -26.062 -0.99 1 98.38 337 LEU B CA 1
ATOM 6843 C C . LEU B 1 337 ? 15.336 -27.578 -1.078 1 98.38 337 LEU B C 1
ATOM 6845 O O . LEU B 1 337 ? 16.375 -28.234 -1.219 1 98.38 337 LEU B O 1
ATOM 6849 N N . GLU B 1 338 ? 14.164 -28.141 -0.944 1 98.31 338 GLU B N 1
ATOM 6850 C CA . GLU B 1 338 ? 14.016 -29.594 -0.841 1 98.31 338 GLU B CA 1
ATOM 6851 C C . GLU B 1 338 ? 14 -30.234 -2.221 1 98.31 338 GLU B C 1
ATOM 6853 O O . GLU B 1 338 ? 13.156 -29.906 -3.061 1 98.31 338 GLU B O 1
ATOM 6858 N N . ARG B 1 339 ? 14.852 -31.25 -2.455 1 97.81 339 ARG B N 1
ATOM 6859 C CA . ARG B 1 339 ? 14.992 -31.938 -3.736 1 97.81 339 ARG B CA 1
ATOM 6860 C C . ARG B 1 339 ? 14.094 -33.156 -3.797 1 97.81 339 ARG B C 1
ATOM 6862 O O . ARG B 1 339 ? 13.781 -33.656 -4.883 1 97.81 339 ARG B O 1
ATOM 6869 N N . HIS B 1 340 ? 13.711 -33.688 -2.662 1 97.69 340 HIS B N 1
ATOM 6870 C CA . HIS B 1 340 ? 12.953 -34.938 -2.607 1 97.69 340 HIS B CA 1
ATOM 6871 C C . HIS B 1 340 ? 11.68 -34.75 -1.782 1 97.69 340 HIS B C 1
ATOM 6873 O O . HIS B 1 340 ? 11.516 -35.438 -0.76 1 97.69 340 HIS B O 1
ATOM 6879 N N . PRO B 1 341 ? 10.773 -34 -2.293 1 97.81 341 PRO B N 1
ATOM 6880 C CA . PRO B 1 341 ? 9.555 -33.75 -1.518 1 97.81 341 PRO B CA 1
ATOM 6881 C C . PRO B 1 341 ? 8.734 -35.031 -1.278 1 97.81 341 PRO B C 1
ATOM 6883 O O . PRO B 1 341 ? 7.91 -35.062 -0.363 1 97.81 341 PRO B O 1
ATOM 6886 N N . GLY B 1 342 ? 8.914 -36.094 -2.064 1 96 342 GLY B N 1
ATOM 6887 C CA . GLY B 1 342 ? 8.203 -37.344 -1.896 1 96 342 GLY B CA 1
ATOM 6888 C C . GLY B 1 342 ? 8.352 -37.938 -0.507 1 96 342 GLY B C 1
ATOM 6889 O O . GLY B 1 342 ? 7.5 -38.688 -0.055 1 96 342 GLY B O 1
ATOM 6890 N N . LYS B 1 343 ? 9.43 -37.656 0.153 1 96.62 343 LYS B N 1
ATOM 6891 C CA . LYS B 1 343 ? 9.695 -38.219 1.475 1 96.62 343 LYS B CA 1
ATOM 6892 C C . LYS B 1 343 ? 8.641 -37.75 2.48 1 96.62 343 LYS B C 1
ATOM 6894 O O . LYS B 1 343 ? 8.469 -38.406 3.529 1 96.62 343 LYS B O 1
ATOM 6899 N N . PHE B 1 344 ? 7.941 -36.688 2.203 1 97.31 344 PHE B N 1
ATOM 6900 C CA . PHE B 1 344 ? 6.945 -36.156 3.127 1 97.31 344 PHE B CA 1
ATOM 6901 C C . PHE B 1 344 ? 5.609 -36.875 2.945 1 97.31 344 PHE B C 1
ATOM 6903 O O . PHE B 1 344 ? 4.68 -36.656 3.727 1 97.31 344 PHE B O 1
ATOM 6910 N N . ILE B 1 345 ? 5.426 -37.688 1.921 1 95.88 345 ILE B N 1
ATOM 6911 C CA . ILE B 1 345 ? 4.207 -38.438 1.668 1 95.88 345 ILE B CA 1
ATOM 6912 C C . ILE B 1 345 ? 4.301 -39.812 2.352 1 95.88 345 ILE B C 1
ATOM 6914 O O . ILE B 1 345 ? 5.156 -40.625 2.008 1 95.88 345 ILE B O 1
ATOM 6918 N N . PRO B 1 346 ? 3.418 -40.062 3.223 1 91.81 346 PRO B N 1
ATOM 6919 C CA . PRO B 1 346 ? 3.451 -41.375 3.885 1 91.81 346 PRO B CA 1
ATOM 6920 C C . PRO B 1 346 ? 3.256 -42.531 2.912 1 91.81 346 PRO B C 1
ATOM 6922 O O . PRO B 1 346 ? 2.541 -42.375 1.916 1 91.81 346 PRO B O 1
ATOM 6925 N N . GLU B 1 347 ? 3.734 -43.656 3.244 1 87.56 347 GLU B N 1
ATOM 6926 C CA . GLU B 1 347 ? 3.635 -44.844 2.404 1 87.56 347 GLU B CA 1
ATOM 6927 C C . GLU B 1 347 ? 2.18 -45.25 2.207 1 87.56 347 GLU B C 1
ATOM 6929 O O . GLU B 1 347 ? 1.798 -45.688 1.123 1 87.56 347 GLU B O 1
ATOM 6934 N N . SER B 1 348 ? 1.421 -45.125 3.193 1 83.94 348 SER B N 1
ATOM 6935 C CA . SER B 1 348 ? 0.014 -45.5 3.139 1 83.94 348 SER B CA 1
ATOM 6936 C C . SER B 1 348 ? -0.749 -44.656 2.121 1 83.94 348 SER B C 1
ATOM 6938 O O . SER B 1 348 ? -1.786 -45.062 1.608 1 83.94 348 SER B O 1
ATOM 6940 N N . CYS B 1 349 ? -0.248 -43.531 1.822 1 82.44 349 CYS B N 1
ATOM 6941 C CA . CYS B 1 349 ? -0.937 -42.594 0.935 1 82.44 349 CYS B CA 1
ATOM 6942 C C . CYS B 1 349 ? -0.46 -42.75 -0.503 1 82.44 349 CYS B C 1
ATOM 6944 O O . CYS B 1 349 ? -0.963 -42.094 -1.408 1 82.44 349 CYS B O 1
ATOM 6946 N N . ARG B 1 350 ? 0.399 -43.562 -0.675 1 75.88 350 ARG B N 1
ATOM 6947 C CA . ARG B 1 350 ? 0.95 -43.719 -2.018 1 75.88 350 ARG B CA 1
ATOM 6948 C C . ARG B 1 350 ? 0.123 -44.688 -2.836 1 75.88 350 ARG B C 1
ATOM 6950 O O . ARG B 1 350 ? 0.228 -44.719 -4.062 1 75.88 350 ARG B O 1
ATOM 6957 N N . VAL B 1 351 ? -0.645 -45.469 -2.031 1 62.84 351 VAL B N 1
ATOM 6958 C CA . VAL B 1 351 ? -1.521 -46.406 -2.723 1 62.84 351 VAL B CA 1
ATOM 6959 C C . VAL B 1 351 ? -2.895 -45.781 -2.932 1 62.84 351 VAL B C 1
ATOM 6961 O O . VAL B 1 351 ? -3.422 -45.094 -2.037 1 62.84 351 VAL B O 1
ATOM 6964 N N . GLU B 1 352 ? -3.193 -45.438 -4.098 1 55.91 352 GLU B N 1
ATOM 6965 C CA . GLU B 1 352 ? -4.375 -44.688 -4.527 1 55.91 352 GLU B CA 1
ATOM 6966 C C . GLU B 1 352 ? -5.641 -45.219 -3.871 1 55.91 352 GLU B C 1
ATOM 6968 O O . GLU B 1 352 ? -5.941 -46.406 -3.986 1 55.91 352 GLU B O 1
ATOM 6973 N N . HIS B 1 353 ? -6.008 -44.75 -2.637 1 52.56 353 HIS B N 1
ATOM 6974 C CA . HIS B 1 353 ? -7.336 -45.156 -2.188 1 52.56 353 HIS B CA 1
ATOM 6975 C C . HIS B 1 353 ? -8.422 -44.312 -2.844 1 52.56 353 HIS B C 1
ATOM 6977 O O . HIS B 1 353 ? -8.297 -43.094 -2.928 1 52.56 353 HIS B O 1
ATOM 6983 N N . SER B 1 354 ? -9.016 -44.844 -3.816 1 51.06 354 SER B N 1
ATOM 6984 C CA . SER B 1 354 ? -10.109 -44.25 -4.582 1 51.06 354 SER B CA 1
ATOM 6985 C C . SER B 1 354 ? -11.164 -43.656 -3.662 1 51.06 354 SER B C 1
ATOM 6987 O O . SER B 1 354 ? -11.883 -44.375 -2.975 1 51.06 354 SER B O 1
ATOM 6989 N N . ALA B 1 355 ? -10.906 -42.688 -2.977 1 57.5 355 ALA B N 1
ATOM 6990 C CA . ALA B 1 355 ? -12.016 -42.094 -2.26 1 57.5 355 ALA B CA 1
ATOM 6991 C C . ALA B 1 355 ? -13.227 -41.906 -3.17 1 57.5 355 ALA B C 1
ATOM 6993 O O . ALA B 1 355 ? -13.086 -41.812 -4.395 1 57.5 355 ALA B O 1
ATOM 6994 N N . GLN B 1 356 ? -14.375 -42 -2.637 1 70.69 356 GLN B N 1
ATOM 6995 C CA . GLN B 1 356 ? -15.711 -42 -3.225 1 70.69 356 GLN B CA 1
ATOM 6996 C C . GLN B 1 356 ? -16.016 -40.688 -3.934 1 70.69 356 GLN B C 1
ATOM 6998 O O . GLN B 1 356 ? -16.047 -39.625 -3.301 1 70.69 356 GLN B O 1
ATOM 7003 N N . SER B 1 357 ? -15.609 -40.5 -5.227 1 88.19 357 SER B N 1
ATOM 7004 C CA . SER B 1 357 ? -16.031 -39.344 -6.051 1 88.19 357 SER B CA 1
ATOM 7005 C C . SER B 1 357 ? -17.078 -39.781 -7.074 1 88.19 357 SER B C 1
ATOM 7007 O O . SER B 1 357 ? -17.141 -40.938 -7.457 1 88.19 357 SER B O 1
ATOM 7009 N N . VAL B 1 358 ? -17.906 -38.844 -7.312 1 94.19 358 VAL B N 1
ATOM 7010 C CA . VAL B 1 358 ? -18.922 -39.062 -8.352 1 94.19 358 VAL B CA 1
ATOM 7011 C C . VAL B 1 358 ? -18.297 -38.875 -9.727 1 94.19 358 VAL B C 1
ATOM 7013 O O . VAL B 1 358 ? -17.719 -37.812 -10.016 1 94.19 358 VAL B O 1
ATOM 7016 N N . GLN B 1 359 ? -18.438 -39.875 -10.57 1 95.81 359 GLN B N 1
ATOM 7017 C CA . GLN B 1 359 ? -17.891 -39.812 -11.914 1 95.81 359 GLN B CA 1
ATOM 7018 C C . GLN B 1 359 ? -18.812 -39.031 -12.852 1 95.81 359 GLN B C 1
ATOM 7020 O O . GLN B 1 359 ? -20.016 -39.312 -12.906 1 95.81 359 GLN B O 1
ATOM 7025 N N . LEU B 1 360 ? -18.266 -38.094 -13.492 1 96.62 360 LEU B N 1
ATOM 7026 C CA . LEU B 1 360 ? -19.031 -37.312 -14.469 1 96.62 360 LEU B CA 1
ATOM 7027 C C . LEU B 1 360 ? -18.422 -37.469 -15.867 1 96.62 360 LEU B C 1
ATOM 7029 O O . LEU B 1 360 ? -17.281 -37.094 -16.109 1 96.62 360 LEU B O 1
ATOM 7033 N N . ASP B 1 361 ? -19.203 -38 -16.781 1 97.56 361 ASP B N 1
ATOM 7034 C CA . ASP B 1 361 ? -18.812 -38.125 -18.188 1 97.56 361 ASP B CA 1
ATOM 7035 C C . ASP B 1 361 ? -19.172 -36.875 -18.984 1 97.56 361 ASP B C 1
ATOM 7037 O O . ASP B 1 361 ? -20.344 -36.656 -19.266 1 97.56 361 ASP B O 1
ATOM 7041 N N . LEU B 1 362 ? -18.125 -36.188 -19.422 1 97.94 362 LEU B N 1
ATOM 7042 C CA . LEU B 1 362 ? -18.344 -34.906 -20.047 1 97.94 362 LEU B CA 1
ATOM 7043 C C . LEU B 1 362 ? -18.594 -35.031 -21.547 1 97.94 362 LEU B C 1
ATOM 7045 O O . LEU B 1 362 ? -18.797 -34.062 -22.25 1 97.94 362 LEU B O 1
ATOM 7049 N N . ASN B 1 363 ? -18.625 -36.25 -22.031 1 96.88 363 ASN B N 1
ATOM 7050 C CA . ASN B 1 363 ? -18.984 -36.469 -23.422 1 96.88 363 ASN B CA 1
ATOM 7051 C C . ASN B 1 363 ? -20.484 -36.406 -23.641 1 96.88 363 ASN B C 1
ATOM 7053 O O . ASN B 1 363 ? -20.953 -36.344 -24.781 1 96.88 363 ASN B O 1
ATOM 7057 N N . ARG B 1 364 ? -21.188 -36.438 -22.578 1 96.69 364 ARG B N 1
ATOM 7058 C CA . ARG B 1 364 ? -22.641 -36.344 -22.641 1 96.69 364 ARG B CA 1
ATOM 7059 C C . ARG B 1 364 ? -23.078 -34.906 -22.891 1 96.69 364 ARG B C 1
ATOM 7061 O O . ARG B 1 364 ? -22.328 -33.938 -22.641 1 96.69 364 ARG B O 1
ATOM 7068 N N . PRO B 1 365 ? -24.375 -34.781 -23.406 1 95.69 365 PRO B N 1
ATOM 7069 C CA . PRO B 1 365 ? -24.891 -33.406 -23.547 1 95.69 365 PRO B CA 1
ATOM 7070 C C . PRO B 1 365 ? -24.922 -32.656 -22.219 1 95.69 365 PRO B C 1
ATOM 7072 O O . PRO B 1 365 ? -25.219 -33.25 -21.172 1 95.69 365 PRO B O 1
ATOM 7075 N N . LEU B 1 366 ? -24.688 -31.391 -22.312 1 96.19 366 LEU B N 1
ATOM 7076 C CA . LEU B 1 366 ? -24.578 -30.562 -21.109 1 96.19 366 LEU B CA 1
ATOM 7077 C C . LEU B 1 366 ? -25.844 -30.641 -20.281 1 96.19 366 LEU B C 1
ATOM 7079 O O . LEU B 1 366 ? -25.797 -30.578 -19.047 1 96.19 366 LEU B O 1
ATOM 7083 N N . TYR B 1 367 ? -26.953 -30.781 -21 1 94.88 367 TYR B N 1
ATOM 7084 C CA . TYR B 1 367 ? -28.234 -30.875 -20.312 1 94.88 367 TYR B CA 1
ATOM 7085 C C . TYR B 1 367 ? -28.266 -32.062 -19.359 1 94.88 367 TYR B C 1
ATOM 7087 O O . TYR B 1 367 ? -28.75 -31.969 -18.234 1 94.88 367 TYR B O 1
ATOM 7095 N N . ASP B 1 368 ? -27.719 -33.156 -19.766 1 96.88 368 ASP B N 1
ATOM 7096 C CA . ASP B 1 368 ? -27.672 -34.375 -18.938 1 96.88 368 ASP B CA 1
ATOM 7097 C C . ASP B 1 368 ? -26.703 -34.188 -17.766 1 96.88 368 ASP B C 1
ATOM 7099 O O . ASP B 1 368 ? -26.984 -34.656 -16.656 1 96.88 368 ASP B O 1
ATOM 7103 N N . ILE B 1 369 ? -25.625 -33.625 -18.062 1 97.44 369 ILE B N 1
ATOM 7104 C CA . ILE B 1 369 ? -24.641 -33.375 -17.016 1 97.44 369 ILE B CA 1
ATOM 7105 C C . ILE B 1 369 ? -25.234 -32.469 -15.938 1 97.44 369 ILE B C 1
ATOM 7107 O O . ILE B 1 369 ? -25.062 -32.75 -14.742 1 97.44 369 ILE B O 1
ATOM 7111 N N . ARG B 1 370 ? -25.938 -31.422 -16.375 1 97.94 370 ARG B N 1
ATOM 7112 C CA . ARG B 1 370 ? -26.578 -30.516 -15.438 1 97.94 370 ARG B CA 1
ATOM 7113 C C . ARG B 1 370 ? -27.625 -31.234 -14.594 1 97.94 370 ARG B C 1
ATOM 7115 O O . ARG B 1 370 ? -27.766 -30.969 -13.406 1 97.94 370 ARG B O 1
ATOM 7122 N N . ARG B 1 371 ? -28.297 -32.125 -15.172 1 96.94 371 ARG B N 1
ATOM 7123 C CA . ARG B 1 371 ? -29.281 -32.906 -14.438 1 96.94 371 ARG B CA 1
ATOM 7124 C C . ARG B 1 371 ? -28.625 -33.75 -13.352 1 96.94 371 ARG B C 1
ATOM 7126 O O . ARG B 1 371 ? -29.125 -33.812 -12.227 1 96.94 371 ARG B O 1
ATOM 7133 N N . ASP B 1 372 ? -27.547 -34.344 -13.688 1 97.25 372 ASP B N 1
ATOM 7134 C CA . ASP B 1 372 ? -26.812 -35.125 -12.711 1 97.25 372 ASP B CA 1
ATOM 7135 C C . ASP B 1 372 ? -26.297 -34.281 -11.562 1 97.25 372 ASP B C 1
ATOM 7137 O O . ASP B 1 372 ? -26.391 -34.656 -10.398 1 97.25 372 ASP B O 1
ATOM 7141 N N . LEU B 1 373 ? -25.766 -33.125 -11.938 1 98.06 373 LEU B N 1
ATOM 7142 C CA . LEU B 1 373 ? -25.234 -32.219 -10.93 1 98.06 373 LEU B CA 1
ATOM 7143 C C . LEU B 1 373 ? -26.344 -31.734 -10.008 1 98.06 373 LEU B C 1
ATOM 7145 O O . LEU B 1 373 ? -26.125 -31.531 -8.812 1 98.06 373 LEU B O 1
ATOM 7149 N N . ALA B 1 374 ? -27.516 -31.531 -10.562 1 97.5 374 ALA B N 1
ATOM 7150 C CA . ALA B 1 374 ? -28.641 -31.016 -9.805 1 97.5 374 ALA B CA 1
ATOM 7151 C C . ALA B 1 374 ? -29.047 -31.969 -8.688 1 97.5 374 ALA B C 1
ATOM 7153 O O . ALA B 1 374 ? -29.625 -31.562 -7.684 1 97.5 374 ALA B O 1
ATOM 7154 N N . ALA B 1 375 ? -28.672 -33.156 -8.812 1 97.12 375 ALA B N 1
ATOM 7155 C CA . ALA B 1 375 ? -29.062 -34.188 -7.848 1 97.12 375 ALA B CA 1
ATOM 7156 C C . ALA B 1 375 ? -28.062 -34.281 -6.707 1 97.12 375 ALA B C 1
ATOM 7158 O O . ALA B 1 375 ? -28.297 -35 -5.723 1 97.12 375 ALA B O 1
ATOM 7159 N N . LEU B 1 376 ? -26.984 -33.625 -6.82 1 96.56 376 LEU B N 1
ATOM 7160 C CA . LEU B 1 376 ? -25.891 -33.75 -5.852 1 96.56 376 LEU B CA 1
ATOM 7161 C C . LEU B 1 376 ? -25.891 -32.531 -4.918 1 96.56 376 LEU B C 1
ATOM 7163 O O . LEU B 1 376 ? -26.188 -31.406 -5.34 1 96.56 376 LEU B O 1
ATOM 7167 N N . PRO B 1 377 ? -25.594 -32.719 -3.666 1 94.06 377 PRO B N 1
ATOM 7168 C CA . PRO B 1 377 ? -25.422 -31.578 -2.77 1 94.06 377 PRO B CA 1
ATOM 7169 C C . PRO B 1 377 ? -24.109 -30.844 -3.002 1 94.06 377 PRO B C 1
ATOM 7171 O O . PRO B 1 377 ? -23.125 -31.453 -3.426 1 94.06 377 PRO B O 1
ATOM 7174 N N . VAL B 1 378 ? -24.109 -29.578 -2.711 1 93.5 378 VAL B N 1
ATOM 7175 C CA . VAL B 1 378 ? -22.859 -28.812 -2.758 1 93.5 378 VAL B CA 1
ATOM 7176 C C . VAL B 1 378 ? -21.828 -29.469 -1.833 1 93.5 378 VAL B C 1
ATOM 7178 O O . VAL B 1 378 ? -22.172 -30.016 -0.786 1 93.5 378 VAL B O 1
ATOM 7181 N N . GLY B 1 379 ? -20.594 -29.406 -2.256 1 89.69 379 GLY B N 1
ATOM 7182 C CA . GLY B 1 379 ? -19.516 -30.031 -1.489 1 89.69 379 GLY B CA 1
ATOM 7183 C C . GLY B 1 379 ? -19.125 -31.391 -2.018 1 89.69 379 GLY B C 1
ATOM 7184 O O . GLY B 1 379 ? -18.062 -31.906 -1.662 1 89.69 379 GLY B O 1
ATOM 7185 N N . THR B 1 380 ? -19.906 -31.906 -2.926 1 92.88 380 THR B N 1
ATOM 7186 C CA . THR B 1 380 ? -19.641 -33.219 -3.48 1 92.88 380 THR B CA 1
ATOM 7187 C C . THR B 1 380 ? -18.359 -33.219 -4.301 1 92.88 380 THR B C 1
ATOM 7189 O O . THR B 1 380 ? -18.125 -32.312 -5.102 1 92.88 380 THR B O 1
ATOM 7192 N N . ARG B 1 381 ? -17.547 -34.281 -4.09 1 93.06 381 ARG B N 1
ATOM 7193 C CA . ARG B 1 381 ? -16.344 -34.469 -4.891 1 93.06 381 ARG B CA 1
ATOM 7194 C C . ARG B 1 381 ? -16.688 -35.156 -6.219 1 93.06 381 ARG B C 1
ATOM 7196 O O . ARG B 1 381 ? -17.422 -36.125 -6.254 1 93.06 381 ARG B O 1
ATOM 7203 N N . LEU B 1 382 ? -16.188 -34.594 -7.246 1 96.06 382 LEU B N 1
ATOM 7204 C CA . LEU B 1 382 ? -16.453 -35.062 -8.594 1 96.06 382 LEU B CA 1
ATOM 7205 C C . LEU B 1 382 ? -15.172 -35.531 -9.266 1 96.06 382 LEU B C 1
ATOM 7207 O O . LEU B 1 382 ? -14.07 -35.188 -8.836 1 96.06 382 LEU B O 1
ATOM 7211 N N . SER B 1 383 ? -15.297 -36.406 -10.211 1 96.44 383 SER B N 1
ATOM 7212 C CA . SER B 1 383 ? -14.242 -36.844 -11.133 1 96.44 383 SER B CA 1
ATOM 7213 C C . SER B 1 383 ? -14.656 -36.625 -12.586 1 96.44 383 SER B C 1
ATOM 7215 O O . SER B 1 383 ? -15.539 -37.312 -13.102 1 96.44 383 SER B O 1
ATOM 7217 N N . LEU B 1 384 ? -14.031 -35.719 -13.203 1 97.81 384 LEU B N 1
ATOM 7218 C CA . LEU B 1 384 ? -14.438 -35.281 -14.531 1 97.81 384 LEU B CA 1
ATOM 7219 C C . LEU B 1 384 ? -13.633 -36 -15.609 1 97.81 384 LEU B C 1
ATOM 7221 O O . LEU B 1 384 ? -12.406 -36.062 -15.523 1 97.81 384 LEU B O 1
ATOM 7225 N N . SER B 1 385 ? -14.281 -36.531 -16.594 1 98.31 385 SER B N 1
ATOM 7226 C CA . SER B 1 385 ? -13.625 -37.125 -17.75 1 98.31 385 SER B CA 1
ATOM 7227 C C . SER B 1 385 ? -14.297 -36.719 -19.062 1 98.31 385 SER B C 1
ATOM 7229 O O . SER B 1 385 ? -15.516 -36.844 -19.203 1 98.31 385 SER B O 1
ATOM 7231 N N . GLY B 1 386 ? -13.492 -36.188 -19.953 1 98.12 386 GLY B N 1
ATOM 7232 C CA . GLY B 1 386 ? -14.008 -35.719 -21.219 1 98.12 386 GLY B CA 1
ATOM 7233 C C . GLY B 1 386 ? -13.492 -34.344 -21.594 1 98.12 386 GLY B C 1
ATOM 7234 O O . GLY B 1 386 ? -12.484 -33.875 -21.047 1 98.12 386 GLY B O 1
ATOM 7235 N N . PRO B 1 387 ? -14.141 -33.719 -22.594 1 98.06 387 PRO B N 1
ATOM 7236 C CA . PRO B 1 387 ? -13.672 -32.406 -23.078 1 98.06 387 PRO B CA 1
ATOM 7237 C C . PRO B 1 387 ? -14.078 -31.25 -22.172 1 98.06 387 PRO B C 1
ATOM 7239 O O . PRO B 1 387 ? -15.203 -31.219 -21.672 1 98.06 387 PRO B O 1
ATOM 7242 N N . ILE B 1 388 ? -13.148 -30.344 -21.953 1 98.06 388 ILE B N 1
ATOM 7243 C CA . ILE B 1 388 ? -13.359 -29.125 -21.203 1 98.06 388 ILE B CA 1
ATOM 7244 C C . ILE B 1 388 ? -12.797 -27.938 -21.984 1 98.06 388 ILE B C 1
ATOM 7246 O O . ILE B 1 388 ? -11.688 -28 -22.516 1 98.06 388 ILE B O 1
ATOM 7250 N N . VAL B 1 389 ? -13.531 -26.875 -22.109 1 97.88 389 VAL B N 1
ATOM 7251 C CA . VAL B 1 389 ? -13.031 -25.656 -22.719 1 97.88 389 VAL B CA 1
ATOM 7252 C C . VAL B 1 389 ? -12.273 -24.828 -21.688 1 97.88 389 VAL B C 1
ATOM 7254 O O . VAL B 1 389 ? -12.75 -24.625 -20.562 1 97.88 389 VAL B O 1
ATOM 7257 N N . VAL B 1 390 ? -11.102 -24.438 -22.078 1 96.5 390 VAL B N 1
ATOM 7258 C CA . VAL B 1 390 ? -10.297 -23.578 -21.219 1 96.5 390 VAL B CA 1
ATOM 7259 C C . VAL B 1 390 ? -10.344 -22.141 -21.734 1 96.5 390 VAL B C 1
ATOM 7261 O O . VAL B 1 390 ? -9.945 -21.875 -22.875 1 96.5 390 VAL B O 1
ATOM 7264 N N . ALA B 1 391 ? -10.836 -21.25 -20.984 1 94.94 391 ALA B N 1
ATOM 7265 C CA . ALA B 1 391 ? -10.945 -19.828 -21.328 1 94.94 391 ALA B CA 1
ATOM 7266 C C . ALA B 1 391 ? -11.047 -18.969 -20.078 1 94.94 391 ALA B C 1
ATOM 7268 O O . ALA B 1 391 ? -11.719 -19.344 -19.109 1 94.94 391 ALA B O 1
ATOM 7269 N N . ARG B 1 392 ? -10.297 -17.812 -20.156 1 90.12 392 ARG B N 1
ATOM 7270 C CA . ARG B 1 392 ? -10.352 -16.984 -18.953 1 90.12 392 ARG B CA 1
ATOM 7271 C C . ARG B 1 392 ? -10.375 -15.508 -19.328 1 90.12 392 ARG B C 1
ATOM 7273 O O . ARG B 1 392 ? -10.992 -15.109 -20.312 1 90.12 392 ARG B O 1
ATOM 7280 N N . ASP B 1 393 ? -9.805 -14.602 -18.641 1 86.69 393 ASP B N 1
ATOM 7281 C CA . ASP B 1 393 ? -9.93 -13.156 -18.5 1 86.69 393 ASP B CA 1
ATOM 7282 C C . ASP B 1 393 ? -10.125 -12.484 -19.859 1 86.69 393 ASP B C 1
ATOM 7284 O O . ASP B 1 393 ? -11.219 -12.008 -20.172 1 86.69 393 ASP B O 1
ATOM 7288 N N . ILE B 1 394 ? -9.125 -12.594 -20.719 1 84.62 394 ILE B N 1
ATOM 7289 C CA . ILE B 1 394 ? -9.109 -11.844 -21.969 1 84.62 394 ILE B CA 1
ATOM 7290 C C . ILE B 1 394 ? -10.172 -12.398 -22.906 1 84.62 394 ILE B C 1
ATOM 7292 O O . ILE B 1 394 ? -10.836 -11.641 -23.625 1 84.62 394 ILE B O 1
ATOM 7296 N N . VAL B 1 395 ? -10.375 -13.625 -22.906 1 92.12 395 VAL B N 1
ATOM 7297 C CA . VAL B 1 395 ? -11.359 -14.273 -23.766 1 92.12 395 VAL B CA 1
ATOM 7298 C C . VAL B 1 395 ? -12.766 -13.867 -23.344 1 92.12 395 VAL B C 1
ATOM 7300 O O . VAL B 1 395 ? -13.617 -13.586 -24.188 1 92.12 395 VAL B O 1
ATOM 7303 N N . HIS B 1 396 ? -13.008 -13.859 -22.062 1 93.38 396 HIS B N 1
ATOM 7304 C CA . HIS B 1 396 ? -14.32 -13.445 -21.562 1 93.38 396 HIS B CA 1
ATOM 7305 C C . HIS B 1 396 ? -14.633 -12.008 -21.984 1 93.38 396 HIS B C 1
ATOM 7307 O O . HIS B 1 396 ? -15.75 -11.711 -22.406 1 93.38 396 HIS B O 1
ATOM 7313 N N . ALA B 1 397 ? -13.648 -11.234 -21.891 1 87.75 397 ALA B N 1
ATOM 7314 C CA . ALA B 1 397 ? -13.82 -9.844 -22.297 1 87.75 397 ALA B CA 1
ATOM 7315 C C . ALA B 1 397 ? -14.117 -9.75 -23.797 1 87.75 397 ALA B C 1
ATOM 7317 O O . ALA B 1 397 ? -14.969 -8.969 -24.219 1 87.75 397 ALA B O 1
ATOM 7318 N N . ARG B 1 398 ? -13.43 -10.484 -24.562 1 91.38 398 ARG B N 1
ATOM 7319 C CA . ARG B 1 398 ? -13.625 -10.469 -26.016 1 91.38 398 ARG B CA 1
ATOM 7320 C C . ARG B 1 398 ? -15 -10.992 -26.391 1 91.38 398 ARG B C 1
ATOM 7322 O O . ARG B 1 398 ? -15.672 -10.43 -27.25 1 91.38 398 ARG B O 1
ATOM 7329 N N . ILE B 1 399 ? -15.352 -12.062 -25.781 1 95.31 399 ILE B N 1
ATOM 7330 C CA . ILE B 1 399 ? -16.656 -12.656 -26.062 1 95.31 399 ILE B CA 1
ATOM 7331 C C . ILE B 1 399 ? -17.766 -11.68 -25.672 1 95.31 399 ILE B C 1
ATOM 7333 O O . ILE B 1 399 ? -18.75 -11.516 -26.406 1 95.31 399 ILE B O 1
ATOM 7337 N N . LYS B 1 400 ? -17.625 -11.047 -24.5 1 94.44 400 LYS B N 1
ATOM 7338 C CA . LYS B 1 400 ? -18.594 -10.039 -24.078 1 94.44 400 LYS B CA 1
ATOM 7339 C C . LYS B 1 400 ? -18.703 -8.922 -25.109 1 94.44 400 LYS B C 1
ATOM 7341 O O . LYS B 1 400 ? -19.812 -8.477 -25.438 1 94.44 400 LYS B O 1
ATOM 7346 N N . ALA B 1 401 ? -17.625 -8.484 -25.594 1 90.62 401 ALA B N 1
ATOM 7347 C CA . ALA B 1 401 ? -17.609 -7.43 -26.594 1 90.62 401 ALA B CA 1
ATOM 7348 C C . ALA B 1 401 ? -18.328 -7.879 -27.875 1 90.62 401 ALA B C 1
ATOM 7350 O O . ALA B 1 401 ? -19.062 -7.102 -28.469 1 90.62 401 ALA B O 1
ATOM 7351 N N . ARG B 1 402 ? -18.062 -9.07 -28.219 1 95.25 402 ARG B N 1
ATOM 7352 C CA . ARG B 1 402 ? -18.719 -9.641 -29.391 1 95.25 402 ARG B CA 1
ATOM 7353 C C . ARG B 1 402 ? -20.234 -9.68 -29.188 1 95.25 402 ARG B C 1
ATOM 7355 O O . ARG B 1 402 ? -21 -9.305 -30.078 1 95.25 402 ARG B O 1
ATOM 7362 N N . MET B 1 403 ? -20.641 -10.133 -28.094 1 95.88 403 MET B N 1
ATOM 7363 C CA . MET B 1 403 ? -22.062 -10.227 -27.766 1 95.88 403 MET B CA 1
ATOM 7364 C C . MET B 1 403 ? -22.703 -8.844 -27.766 1 95.88 403 MET B C 1
ATOM 7366 O O . MET B 1 403 ? -23.828 -8.672 -28.234 1 95.88 403 MET B O 1
ATOM 7370 N N . ASP B 1 404 ? -21.969 -7.914 -27.203 1 93.12 404 ASP B N 1
ATOM 7371 C CA . ASP B 1 404 ? -22.453 -6.539 -27.172 1 93.12 404 ASP B CA 1
ATOM 7372 C C . ASP B 1 404 ? -22.641 -5.98 -28.578 1 93.12 404 ASP B C 1
ATOM 7374 O O . ASP B 1 404 ? -23.469 -5.105 -28.797 1 93.12 404 ASP B O 1
ATOM 7378 N N . ASN B 1 405 ? -21.922 -6.453 -29.5 1 95.06 405 ASN B N 1
ATOM 7379 C CA . ASN B 1 405 ? -22.016 -6.039 -30.891 1 95.06 405 ASN B CA 1
ATOM 7380 C C . ASN B 1 405 ? -23.031 -6.883 -31.656 1 95.06 405 ASN B C 1
ATOM 7382 O O . ASN B 1 405 ? -23.109 -6.805 -32.875 1 95.06 405 ASN B O 1
ATOM 7386 N N . GLY B 1 406 ? -23.688 -7.75 -30.969 1 95 406 GLY B N 1
ATOM 7387 C CA . GLY B 1 406 ? -24.781 -8.492 -31.562 1 95 406 GLY B CA 1
ATOM 7388 C C . GLY B 1 406 ? -24.391 -9.883 -32.031 1 95 406 GLY B C 1
ATOM 7389 O O . GLY B 1 406 ? -25.203 -10.609 -32.594 1 95 406 GLY B O 1
ATOM 7390 N N . GLU B 1 407 ? -23.188 -10.32 -31.828 1 96.5 407 GLU B N 1
ATOM 7391 C CA . GLU B 1 407 ? -22.75 -11.656 -32.188 1 96.5 407 GLU B CA 1
ATOM 7392 C C . GLU B 1 407 ? -23.25 -12.695 -31.188 1 96.5 407 GLU B C 1
ATOM 7394 O O . GLU B 1 407 ? -23.391 -12.391 -30 1 96.5 407 GLU B O 1
ATOM 7399 N N . PRO B 1 408 ? -23.469 -13.875 -31.672 1 95.81 408 PRO B N 1
ATOM 7400 C CA . PRO B 1 408 ? -23.969 -14.898 -30.75 1 95.81 408 PRO B CA 1
ATOM 7401 C C . PRO B 1 408 ? -22.875 -15.445 -29.844 1 95.81 408 PRO B C 1
ATOM 7403 O O . PRO B 1 408 ? -21.688 -15.352 -30.156 1 95.81 408 PRO B O 1
ATOM 7406 N N . MET B 1 409 ? -23.328 -16.109 -28.766 1 96.62 409 MET B N 1
ATOM 7407 C CA . MET B 1 409 ? -22.453 -16.859 -27.875 1 96.62 409 MET B CA 1
ATOM 7408 C C . MET B 1 409 ? -21.797 -18.031 -28.609 1 96.62 409 MET B C 1
ATOM 7410 O O . MET B 1 409 ? -22.469 -18.797 -29.281 1 96.62 409 MET B O 1
ATOM 7414 N N . PRO B 1 410 ? -20.469 -18.078 -28.516 1 97.12 410 PRO B N 1
ATOM 7415 C CA . PRO B 1 410 ? -19.797 -19.188 -29.203 1 97.12 410 PRO B CA 1
ATOM 7416 C C . PRO B 1 410 ? -20.312 -20.562 -28.75 1 97.12 410 PRO B C 1
ATOM 7418 O O . PRO B 1 410 ? -20.578 -20.75 -27.562 1 97.12 410 PRO B O 1
ATOM 7421 N N . ASP B 1 411 ? -20.312 -21.547 -29.625 1 96.62 411 ASP B N 1
ATOM 7422 C CA . ASP B 1 411 ? -20.859 -22.875 -29.359 1 96.62 411 ASP B CA 1
ATOM 7423 C C . ASP B 1 411 ? -20.047 -23.594 -28.266 1 96.62 411 ASP B C 1
ATOM 7425 O O . ASP B 1 411 ? -20.609 -24.312 -27.453 1 96.62 411 ASP B O 1
ATOM 7429 N N . TYR B 1 412 ? -18.781 -23.406 -28.312 1 96.25 412 TYR B N 1
ATOM 7430 C CA . TYR B 1 412 ? -17.953 -24.125 -27.344 1 96.25 412 TYR B CA 1
ATOM 7431 C C . TYR B 1 412 ? -18.219 -23.641 -25.922 1 96.25 412 TYR B C 1
ATOM 7433 O O . TYR B 1 412 ? -17.969 -24.375 -24.969 1 96.25 412 TYR B O 1
ATOM 7441 N N . MET B 1 413 ? -18.719 -22.453 -25.797 1 97 413 MET B N 1
ATOM 7442 C CA . MET B 1 413 ? -19.094 -21.969 -24.484 1 97 413 MET B CA 1
ATOM 7443 C C . MET B 1 413 ? -20.453 -22.531 -24.062 1 97 413 MET B C 1
ATOM 7445 O O . MET B 1 413 ? -20.766 -22.562 -22.875 1 97 413 MET B O 1
ATOM 7449 N N . LYS B 1 414 ? -21.297 -22.922 -25 1 96.88 414 LYS B N 1
ATOM 7450 C CA . LYS B 1 414 ? -22.641 -23.391 -24.75 1 96.88 414 LYS B CA 1
ATOM 7451 C C . LYS B 1 414 ? -22.672 -24.891 -24.484 1 96.88 414 LYS B C 1
ATOM 7453 O O . LYS B 1 414 ? -23.516 -25.391 -23.75 1 96.88 414 LYS B O 1
ATOM 7458 N N . ASN B 1 415 ? -21.656 -25.531 -25.016 1 96.69 415 ASN B N 1
ATOM 7459 C CA . ASN B 1 415 ? -21.781 -26.984 -25.094 1 96.69 415 ASN B CA 1
ATOM 7460 C C . ASN B 1 415 ? -20.766 -27.688 -24.188 1 96.69 415 ASN B C 1
ATOM 7462 O O . ASN B 1 415 ? -20.766 -28.906 -24.094 1 96.69 415 ASN B O 1
ATOM 7466 N N . HIS B 1 416 ? -19.922 -26.953 -23.562 1 97.56 416 HIS B N 1
ATOM 7467 C CA . HIS B 1 416 ? -18.875 -27.562 -22.75 1 97.56 416 HIS B CA 1
ATOM 7468 C C . HIS B 1 416 ? -18.734 -26.844 -21.406 1 97.56 416 HIS B C 1
ATOM 7470 O O . HIS B 1 416 ? -19.172 -25.703 -21.266 1 97.56 416 HIS B O 1
ATOM 7476 N N . ILE B 1 417 ? -18.141 -27.578 -20.438 1 97.5 417 ILE B N 1
ATOM 7477 C CA . ILE B 1 417 ? -17.656 -26.953 -19.219 1 97.5 417 ILE B CA 1
ATOM 7478 C C . ILE B 1 417 ? -16.562 -25.938 -19.547 1 97.5 417 ILE B C 1
ATOM 7480 O O . ILE B 1 417 ? -15.711 -26.203 -20.406 1 97.5 417 ILE B O 1
ATOM 7484 N N . VAL B 1 418 ? -16.656 -24.812 -18.906 1 97.88 418 VAL B N 1
ATOM 7485 C CA . VAL B 1 418 ? -15.641 -23.797 -19.125 1 97.88 418 VAL B CA 1
ATOM 7486 C C . VAL B 1 418 ? -14.719 -23.719 -17.906 1 97.88 418 VAL B C 1
ATOM 7488 O O . VAL B 1 418 ? -15.156 -23.375 -16.797 1 97.88 418 VAL B O 1
ATOM 7491 N N . TYR B 1 419 ? -13.5 -24.062 -18.125 1 97.62 419 TYR B N 1
ATOM 7492 C CA . TYR B 1 419 ? -12.469 -24.047 -17.094 1 97.62 419 TYR B CA 1
ATOM 7493 C C . TYR B 1 419 ? -11.656 -22.75 -17.156 1 97.62 419 TYR B C 1
ATOM 7495 O O . TYR B 1 419 ? -11.016 -22.469 -18.172 1 97.62 419 TYR B O 1
ATOM 7503 N N . TYR B 1 420 ? -11.781 -21.969 -16.031 1 96.06 420 TYR B N 1
ATOM 7504 C CA . TYR B 1 420 ? -10.977 -20.766 -15.938 1 96.06 420 TYR B CA 1
ATOM 7505 C C . TYR B 1 420 ? -9.531 -21.094 -15.594 1 96.06 420 TYR B C 1
ATOM 7507 O O . TYR B 1 420 ? -9.164 -21.156 -14.414 1 96.06 420 TYR B O 1
ATOM 7515 N N . ALA B 1 421 ? -8.766 -21.297 -16.594 1 93.44 421 ALA B N 1
ATOM 7516 C CA . ALA B 1 421 ? -7.367 -21.688 -16.422 1 93.44 421 ALA B CA 1
ATOM 7517 C C . ALA B 1 421 ? -6.508 -21.156 -17.562 1 93.44 421 ALA B C 1
ATOM 7519 O O . ALA B 1 421 ? -7.027 -20.703 -18.578 1 93.44 421 ALA B O 1
ATOM 7520 N N . GLY B 1 422 ? -5.242 -21.078 -17.375 1 86.94 422 GLY B N 1
ATOM 7521 C CA . GLY B 1 422 ? -4.203 -20.75 -18.344 1 86.94 422 GLY B CA 1
ATOM 7522 C C . GLY B 1 422 ? -2.92 -21.531 -18.109 1 86.94 422 GLY B C 1
ATOM 7523 O O . GLY B 1 422 ? -2.246 -21.344 -17.094 1 86.94 422 GLY B O 1
ATOM 7524 N N . PRO B 1 423 ? -2.629 -22.391 -19 1 90.69 423 PRO B N 1
ATOM 7525 C CA . PRO B 1 423 ? -1.468 -23.266 -18.812 1 90.69 423 PRO B CA 1
ATOM 7526 C C . PRO B 1 423 ? -0.141 -22.516 -18.953 1 90.69 423 PRO B C 1
ATOM 7528 O O . PRO B 1 423 ? -0.076 -21.484 -19.625 1 90.69 423 PRO B O 1
ATOM 7531 N N . ALA B 1 424 ? 0.89 -23.047 -18.25 1 93.38 424 ALA B N 1
ATOM 7532 C CA . ALA B 1 424 ? 2.262 -22.656 -18.562 1 93.38 424 ALA B CA 1
ATOM 7533 C C . ALA B 1 424 ? 2.713 -23.219 -19.906 1 93.38 424 ALA B C 1
ATOM 7535 O O . ALA B 1 424 ? 1.937 -23.875 -20.594 1 93.38 424 ALA B O 1
ATOM 7536 N N . LYS B 1 425 ? 3.939 -22.875 -20.297 1 92.06 425 LYS B N 1
ATOM 7537 C CA . LYS B 1 425 ? 4.477 -23.406 -21.562 1 92.06 425 LYS B CA 1
ATOM 7538 C C . LYS B 1 425 ? 4.48 -24.922 -21.562 1 92.06 425 LYS B C 1
ATOM 7540 O O . LYS B 1 425 ? 4.836 -25.547 -20.562 1 92.06 425 LYS B O 1
ATOM 7545 N N . THR B 1 426 ? 4.039 -25.5 -22.625 1 92.81 426 THR B N 1
ATOM 7546 C CA . THR B 1 426 ? 3.988 -26.953 -22.75 1 92.81 426 THR B CA 1
ATOM 7547 C C . THR B 1 426 ? 5.371 -27.516 -23.047 1 92.81 426 THR B C 1
ATOM 7549 O O . THR B 1 426 ? 5.996 -27.141 -24.047 1 92.81 426 THR B O 1
ATOM 7552 N N . PRO B 1 427 ? 5.742 -28.469 -22.219 1 94.06 427 PRO B N 1
ATOM 7553 C CA . PRO B 1 427 ? 7 -29.141 -22.547 1 94.06 427 PRO B CA 1
ATOM 7554 C C . PRO B 1 427 ? 6.871 -30.078 -23.734 1 94.06 427 PRO B C 1
ATOM 7556 O O . PRO B 1 427 ? 5.77 -30.531 -24.062 1 94.06 427 PRO B O 1
ATOM 7559 N N . ASP B 1 428 ? 7.922 -30.453 -24.5 1 89.44 428 ASP B N 1
ATOM 7560 C CA . ASP B 1 428 ? 7.945 -31.266 -25.703 1 89.44 428 ASP B CA 1
ATOM 7561 C C . ASP B 1 428 ? 7.281 -32.625 -25.484 1 89.44 428 ASP B C 1
ATOM 7563 O O . ASP B 1 428 ? 6.566 -33.125 -26.344 1 89.44 428 ASP B O 1
ATOM 7567 N N . ASN B 1 429 ? 7.367 -33.25 -24.375 1 88.31 429 ASN B N 1
ATOM 7568 C CA . ASN B 1 429 ? 6.887 -34.594 -24.188 1 88.31 429 ASN B CA 1
ATOM 7569 C C . ASN B 1 429 ? 5.719 -34.656 -23.203 1 88.31 429 ASN B C 1
ATOM 7571 O O . ASN B 1 429 ? 5.52 -35.656 -22.516 1 88.31 429 ASN B O 1
ATOM 7575 N N . GLN B 1 430 ? 4.957 -33.531 -23.219 1 92.12 430 GLN B N 1
ATOM 7576 C CA . GLN B 1 430 ? 3.789 -33.469 -22.344 1 92.12 430 GLN B CA 1
ATOM 7577 C C . GLN B 1 430 ? 2.568 -32.938 -23.094 1 92.12 430 GLN B C 1
ATOM 7579 O O . GLN B 1 430 ? 2.705 -32.219 -24.094 1 92.12 430 GLN B O 1
ATOM 7584 N N . ALA B 1 431 ? 1.447 -33.312 -22.688 1 92.44 431 ALA B N 1
ATOM 7585 C CA . ALA B 1 431 ? 0.202 -32.844 -23.297 1 92.44 431 ALA B CA 1
ATOM 7586 C C . ALA B 1 431 ? -0.042 -31.359 -23 1 92.44 431 ALA B C 1
ATOM 7588 O O . ALA B 1 431 ? -0.667 -30.656 -23.781 1 92.44 431 ALA B O 1
ATOM 7589 N N . CYS B 1 432 ? 0.415 -30.984 -21.875 1 93.62 432 CYS B N 1
ATOM 7590 C CA . CYS B 1 432 ? 0.149 -29.625 -21.422 1 93.62 432 CYS B CA 1
ATOM 7591 C C . CYS B 1 432 ? 1.189 -29.188 -20.406 1 93.62 432 CYS B C 1
ATOM 7593 O O . CYS B 1 432 ? 1.825 -30.016 -19.75 1 93.62 432 CYS B O 1
ATOM 7595 N N . GLY B 1 433 ? 1.48 -27.875 -20.391 1 94.62 433 GLY B N 1
ATOM 7596 C CA . GLY B 1 433 ? 2.238 -27.359 -19.266 1 94.62 433 GLY B CA 1
ATOM 7597 C C . GLY B 1 433 ? 1.457 -27.359 -17.953 1 94.62 433 GLY B C 1
ATOM 7598 O O . GLY B 1 433 ? 0.288 -27.75 -17.938 1 94.62 433 GLY B O 1
ATOM 7599 N N . SER B 1 434 ? 2.16 -26.938 -16.891 1 95.81 434 SER B N 1
ATOM 7600 C CA . SER B 1 434 ? 1.437 -26.844 -15.617 1 95.81 434 SER B CA 1
ATOM 7601 C C . SER B 1 434 ? 0.114 -26.109 -15.789 1 95.81 434 SER B C 1
ATOM 7603 O O . SER B 1 434 ? 0.063 -25.047 -16.422 1 95.81 434 SER B O 1
ATOM 7605 N N . LEU B 1 435 ? -0.963 -26.688 -15.25 1 94.88 435 LEU B N 1
ATOM 7606 C CA . LEU B 1 435 ? -2.314 -26.172 -15.453 1 94.88 435 LEU B CA 1
ATOM 7607 C C . LEU B 1 435 ? -3.125 -26.266 -14.164 1 94.88 435 LEU B C 1
ATOM 7609 O O . LEU B 1 435 ? -3.193 -27.328 -13.539 1 94.88 435 LEU B O 1
ATOM 7613 N N . GLY B 1 436 ? -3.717 -25.156 -13.82 1 92.62 436 GLY B N 1
ATOM 7614 C CA . GLY B 1 436 ? -4.57 -25.047 -12.648 1 92.62 436 GLY B CA 1
ATOM 7615 C C . GLY B 1 436 ? -5.594 -23.922 -12.758 1 92.62 436 GLY B C 1
ATOM 7616 O O . GLY B 1 436 ? -5.574 -23.156 -13.719 1 92.62 436 GLY B O 1
ATOM 7617 N N . PRO B 1 437 ? -6.449 -23.953 -11.789 1 93.19 437 PRO B N 1
ATOM 7618 C CA . PRO B 1 437 ? -7.527 -22.953 -11.828 1 93.19 437 PRO B CA 1
ATOM 7619 C C . PRO B 1 437 ? -7.047 -21.547 -11.477 1 93.19 437 PRO B C 1
ATOM 7621 O O . PRO B 1 437 ? -6.059 -21.391 -10.75 1 93.19 437 PRO B O 1
ATOM 7624 N N . THR B 1 438 ? -7.652 -20.578 -12.117 1 91.06 438 THR B N 1
ATOM 7625 C CA . THR B 1 438 ? -7.492 -19.188 -11.68 1 91.06 438 THR B CA 1
ATOM 7626 C C . THR B 1 438 ? -8.672 -18.766 -10.805 1 91.06 438 THR B C 1
ATOM 7628 O O . THR B 1 438 ? -9.625 -19.516 -10.633 1 91.06 438 THR B O 1
ATOM 7631 N N . THR B 1 439 ? -8.516 -17.594 -10.227 1 88.75 439 THR B N 1
ATOM 7632 C CA . THR B 1 439 ? -9.586 -17.062 -9.391 1 88.75 439 THR B CA 1
ATOM 7633 C C . THR B 1 439 ? -10.828 -16.75 -10.227 1 88.75 439 THR B C 1
ATOM 7635 O O . THR B 1 439 ? -10.773 -15.945 -11.156 1 88.75 439 THR B O 1
ATOM 7638 N N . GLY B 1 440 ? -11.961 -17.375 -9.844 1 92.44 440 GLY B N 1
ATOM 7639 C CA . GLY B 1 440 ? -13.195 -17.234 -10.609 1 92.44 440 GLY B CA 1
ATOM 7640 C C . GLY B 1 440 ? -13.805 -15.852 -10.5 1 92.44 440 GLY B C 1
ATOM 7641 O O . GLY B 1 440 ? -14.43 -15.367 -11.445 1 92.44 440 GLY B O 1
ATOM 7642 N N . GLY B 1 441 ? -13.555 -15.227 -9.383 1 89.56 441 GLY B N 1
ATOM 7643 C CA . GLY B 1 441 ? -14.133 -13.922 -9.109 1 89.56 441 GLY B CA 1
ATOM 7644 C C . GLY B 1 441 ? -13.82 -12.898 -10.188 1 89.56 441 GLY B C 1
ATOM 7645 O O . GLY B 1 441 ? -14.609 -11.984 -10.43 1 89.56 441 GLY B O 1
ATOM 7646 N N . ARG B 1 442 ? -12.797 -13.055 -10.844 1 88.25 442 ARG B N 1
ATOM 7647 C CA . ARG B 1 442 ? -12.375 -12.117 -11.883 1 88.25 442 ARG B CA 1
ATOM 7648 C C . ARG B 1 442 ? -13.336 -12.148 -13.07 1 88.25 442 ARG B C 1
ATOM 7650 O O . ARG B 1 442 ? -13.391 -11.195 -13.852 1 88.25 442 ARG B O 1
ATOM 7657 N N . MET B 1 443 ? -14.125 -13.258 -13.234 1 92.44 443 MET B N 1
ATOM 7658 C CA . MET B 1 443 ? -15.039 -13.406 -14.367 1 92.44 443 MET B CA 1
ATOM 7659 C C . MET B 1 443 ? -16.484 -13.25 -13.922 1 92.44 443 MET B C 1
ATOM 7661 O O . MET B 1 443 ? -17.406 -13.406 -14.719 1 92.44 443 MET B O 1
ATOM 7665 N N . ASP B 1 444 ? -16.672 -12.922 -12.672 1 94.12 444 ASP B N 1
ATOM 7666 C CA . ASP B 1 444 ? -18.016 -12.906 -12.109 1 94.12 444 ASP B CA 1
ATOM 7667 C C . ASP B 1 444 ? -18.922 -11.953 -12.883 1 94.12 444 ASP B C 1
ATOM 7669 O O . ASP B 1 444 ? -20.109 -12.242 -13.102 1 94.12 444 ASP B O 1
ATOM 7673 N N . SER B 1 445 ? -18.359 -10.883 -13.352 1 91.38 445 SER B N 1
ATOM 7674 C CA . SER B 1 445 ? -19.156 -9.836 -13.984 1 91.38 445 SER B CA 1
ATOM 7675 C C . SER B 1 445 ? -19.703 -10.305 -15.328 1 91.38 445 SER B C 1
ATOM 7677 O O . SER B 1 445 ? -20.641 -9.703 -15.859 1 91.38 445 SER B O 1
ATOM 7679 N N . TYR B 1 446 ? -19.203 -11.367 -15.898 1 95 446 TYR B N 1
ATOM 7680 C CA . TYR B 1 446 ? -19.609 -11.828 -17.219 1 95 446 TYR B CA 1
ATOM 7681 C C . TYR B 1 446 ? -20.688 -12.906 -17.109 1 95 446 TYR B C 1
ATOM 7683 O O . TYR B 1 446 ? -21.375 -13.203 -18.094 1 95 446 TYR B O 1
ATOM 7691 N N . VAL B 1 447 ? -20.844 -13.516 -15.953 1 96.88 447 VAL B N 1
ATOM 7692 C CA . VAL B 1 447 ? -21.531 -14.797 -15.797 1 96.88 447 VAL B CA 1
ATOM 7693 C C . VAL B 1 447 ? -23.016 -14.633 -16.109 1 96.88 447 VAL B C 1
ATOM 7695 O O . VAL B 1 447 ? -23.609 -15.43 -16.844 1 96.88 447 VAL B O 1
ATOM 7698 N N . ASP B 1 448 ? -23.641 -13.562 -15.594 1 97.25 448 ASP B N 1
ATOM 7699 C CA . ASP B 1 448 ? -25.062 -13.359 -15.805 1 97.25 448 ASP B CA 1
ATOM 7700 C C . ASP B 1 448 ? -25.406 -13.273 -17.297 1 97.25 448 ASP B C 1
ATOM 7702 O O . ASP B 1 448 ? -26.297 -13.969 -17.781 1 97.25 448 ASP B O 1
ATOM 7706 N N . ALA B 1 449 ? -24.672 -12.461 -17.984 1 96.75 449 ALA B N 1
ATOM 7707 C CA . ALA B 1 449 ? -24.906 -12.273 -19.422 1 96.75 449 ALA B CA 1
ATOM 7708 C C . ALA B 1 449 ? -24.609 -13.562 -20.188 1 96.75 449 ALA B C 1
ATOM 7710 O O . ALA B 1 449 ? -25.328 -13.891 -21.141 1 96.75 449 ALA B O 1
ATOM 7711 N N . PHE B 1 450 ? -23.562 -14.273 -19.875 1 98.19 450 PHE B N 1
ATOM 7712 C CA . PHE B 1 450 ? -23.156 -15.484 -20.578 1 98.19 450 PHE B CA 1
ATOM 7713 C C . PHE B 1 450 ? -24.188 -16.594 -20.359 1 98.19 450 PHE B C 1
ATOM 7715 O O . PHE B 1 450 ? -24.578 -17.266 -21.312 1 98.19 450 PHE B O 1
ATOM 7722 N N . GLN B 1 451 ? -24.656 -16.75 -19.125 1 98.19 451 GLN B N 1
ATOM 7723 C CA . GLN B 1 451 ? -25.625 -17.797 -18.844 1 98.19 451 GLN B CA 1
ATOM 7724 C C . GLN B 1 451 ? -26.984 -17.469 -19.469 1 98.19 451 GLN B C 1
ATOM 7726 O O . GLN B 1 451 ? -27.703 -18.359 -19.906 1 98.19 451 GLN B O 1
ATOM 7731 N N . ALA B 1 452 ? -27.328 -16.172 -19.469 1 97.69 452 ALA B N 1
ATOM 7732 C CA . ALA B 1 452 ? -28.547 -15.758 -20.156 1 97.69 452 ALA B CA 1
ATOM 7733 C C . ALA B 1 452 ? -28.516 -16.156 -21.625 1 97.69 452 ALA B C 1
ATOM 7735 O O . ALA B 1 452 ? -29.562 -16.469 -22.203 1 97.69 452 ALA B O 1
ATOM 7736 N N . ALA B 1 453 ? -27.391 -16.156 -22.188 1 97.75 453 ALA B N 1
ATOM 7737 C CA . ALA B 1 453 ? -27.219 -16.5 -23.594 1 97.75 453 ALA B CA 1
ATOM 7738 C C . ALA B 1 453 ? -27 -18 -23.766 1 97.75 453 ALA B C 1
ATOM 7740 O O . ALA B 1 453 ? -26.734 -18.469 -24.875 1 97.75 453 ALA B O 1
ATOM 7741 N N . GLY B 1 454 ? -27 -18.734 -22.703 1 96.94 454 GLY B N 1
ATOM 7742 C CA . GLY B 1 454 ? -26.891 -20.188 -22.766 1 96.94 454 GLY B CA 1
ATOM 7743 C C . GLY B 1 454 ? -25.469 -20.688 -22.641 1 96.94 454 GLY B C 1
ATOM 7744 O O . GLY B 1 454 ? -25.219 -21.891 -22.812 1 96.94 454 GLY B O 1
ATOM 7745 N N . GLY B 1 455 ? -24.594 -19.812 -22.422 1 97.44 455 GLY B N 1
ATOM 7746 C CA . GLY B 1 455 ? -23.203 -20.188 -22.297 1 97.44 455 GLY B CA 1
ATOM 7747 C C . GLY B 1 455 ? -22.719 -20.219 -20.844 1 97.44 455 GLY B C 1
ATOM 7748 O O . GLY B 1 455 ? -23.391 -19.688 -19.953 1 97.44 455 GLY B O 1
ATOM 7749 N N . SER B 1 456 ? -21.578 -20.938 -20.578 1 97.31 456 SER B N 1
ATOM 7750 C CA . SER B 1 456 ? -20.938 -20.984 -19.281 1 97.31 456 SER B CA 1
ATOM 7751 C C . SER B 1 456 ? -21.891 -21.484 -18.203 1 97.31 456 SER B C 1
ATOM 7753 O O . SER B 1 456 ? -21.922 -20.953 -17.094 1 97.31 456 SER B O 1
ATOM 7755 N N . LEU B 1 457 ? -22.641 -22.406 -18.516 1 98.12 457 LEU B N 1
ATOM 7756 C CA . LEU B 1 457 ? -23.609 -22.938 -17.562 1 98.12 457 LEU B CA 1
ATOM 7757 C C . LEU B 1 457 ? -22.938 -23.812 -16.516 1 98.12 457 LEU B C 1
ATOM 7759 O O . LEU B 1 457 ? -23.453 -23.969 -15.406 1 98.12 457 LEU B O 1
ATOM 7763 N N . ILE B 1 458 ? -21.828 -24.422 -16.859 1 98.31 458 ILE B N 1
ATOM 7764 C CA . ILE B 1 458 ? -20.969 -25.109 -15.883 1 98.31 458 ILE B CA 1
ATOM 7765 C C . ILE B 1 458 ? -19.562 -24.5 -15.93 1 98.31 458 ILE B C 1
ATOM 7767 O O . ILE B 1 458 ? -18.891 -24.562 -16.953 1 98.31 458 ILE B O 1
ATOM 7771 N N . MET B 1 459 ? -19.156 -23.906 -14.852 1 98.19 459 MET B N 1
ATOM 7772 C CA . MET B 1 459 ? -17.859 -23.25 -14.75 1 98.19 459 MET B CA 1
ATOM 7773 C C . MET B 1 459 ? -16.953 -23.969 -13.773 1 98.19 459 MET B C 1
ATOM 7775 O O . MET B 1 459 ? -17.406 -24.484 -12.75 1 98.19 459 MET B O 1
ATOM 7779 N N . LEU B 1 460 ? -15.742 -24.141 -14.078 1 97.69 460 LEU B N 1
ATOM 7780 C CA . LEU B 1 460 ? -14.711 -24.719 -13.227 1 97.69 460 LEU B CA 1
ATOM 7781 C C . LEU B 1 460 ? -13.625 -23.703 -12.906 1 97.69 460 LEU B C 1
ATOM 7783 O O . LEU B 1 460 ? -13.078 -23.062 -13.812 1 97.69 460 LEU B O 1
ATOM 7787 N N . SER B 1 461 ? -13.359 -23.375 -11.688 1 96.31 461 SER B N 1
ATOM 7788 C CA . SER B 1 461 ? -12.391 -22.375 -11.258 1 96.31 461 SER B CA 1
ATOM 7789 C C . SER B 1 461 ? -11.953 -22.609 -9.812 1 96.31 461 SER B C 1
ATOM 7791 O O . SER B 1 461 ? -12.062 -23.719 -9.297 1 96.31 461 SER B O 1
ATOM 7793 N N . LYS B 1 462 ? -11.344 -21.672 -9.25 1 93.06 462 LYS B N 1
ATOM 7794 C CA . LYS B 1 462 ? -11.047 -21.703 -7.82 1 93.06 462 LYS B CA 1
ATOM 7795 C C . LYS B 1 462 ? -11.656 -20.5 -7.105 1 93.06 462 LYS B C 1
ATOM 7797 O O . LYS B 1 462 ? -11.875 -19.453 -7.715 1 93.06 462 LYS B O 1
ATOM 7802 N N . GLY B 1 463 ? -11.859 -20.766 -5.77 1 89.19 463 GLY B N 1
ATOM 7803 C CA . GLY B 1 463 ? -12.273 -19.672 -4.918 1 89.19 463 GLY B CA 1
ATOM 7804 C C . GLY B 1 463 ? -13.781 -19.516 -4.816 1 89.19 463 GLY B C 1
ATOM 7805 O O . GLY B 1 463 ? -14.523 -20.125 -5.602 1 89.19 463 GLY B O 1
ATOM 7806 N N . ASN B 1 464 ? -14.219 -18.656 -3.918 1 87.94 464 ASN B N 1
ATOM 7807 C CA . ASN B 1 464 ? -15.625 -18.328 -3.73 1 87.94 464 ASN B CA 1
ATOM 7808 C C . ASN B 1 464 ? -16.125 -17.391 -4.824 1 87.94 464 ASN B C 1
ATOM 7810 O O . ASN B 1 464 ? -15.359 -16.609 -5.383 1 87.94 464 ASN B O 1
ATOM 7814 N N . ARG B 1 465 ? -17.406 -17.594 -5.094 1 91.06 465 ARG B N 1
ATOM 7815 C CA . ARG B 1 465 ? -18.062 -16.781 -6.117 1 91.06 465 ARG B CA 1
ATOM 7816 C C . ARG B 1 465 ? -18.984 -15.742 -5.488 1 91.06 465 ARG B C 1
ATOM 7818 O O . ARG B 1 465 ? -19.438 -15.906 -4.355 1 91.06 465 ARG B O 1
ATOM 7825 N N . SER B 1 466 ? -19.172 -14.75 -6.223 1 91.06 466 SER B N 1
ATOM 7826 C CA . SER B 1 466 ? -20.047 -13.68 -5.734 1 91.06 466 SER B CA 1
ATOM 7827 C C . SER B 1 466 ? -21.5 -14.133 -5.68 1 91.06 466 SER B C 1
ATOM 7829 O O . SER B 1 466 ? -21.859 -15.141 -6.285 1 91.06 466 SER B O 1
ATOM 7831 N N . GLN B 1 467 ? -22.266 -13.312 -4.973 1 92.62 467 GLN B N 1
ATOM 7832 C CA . GLN B 1 467 ? -23.703 -13.539 -4.91 1 92.62 467 GLN B CA 1
ATOM 7833 C C . GLN B 1 467 ? -24.344 -13.422 -6.289 1 92.62 467 GLN B C 1
ATOM 7835 O O . GLN B 1 467 ? -25.297 -14.133 -6.602 1 92.62 467 GLN B O 1
ATOM 7840 N N . GLN B 1 468 ? -23.781 -12.578 -7.055 1 94.62 468 GLN B N 1
ATOM 7841 C CA . GLN B 1 468 ? -24.297 -12.406 -8.406 1 94.62 468 GLN B CA 1
ATOM 7842 C C . GLN B 1 468 ? -24.203 -13.703 -9.203 1 94.62 468 GLN B C 1
ATOM 7844 O O . GLN B 1 468 ? -25.125 -14.039 -9.961 1 94.62 468 GLN B O 1
ATOM 7849 N N . VAL B 1 469 ? -23.125 -14.422 -9.023 1 96.31 469 VAL B N 1
ATOM 7850 C CA . VAL B 1 469 ? -22.938 -15.68 -9.742 1 96.31 469 VAL B CA 1
ATOM 7851 C C . VAL B 1 469 ? -23.906 -16.734 -9.203 1 96.31 469 VAL B C 1
ATOM 7853 O O . VAL B 1 469 ? -24.484 -17.5 -9.977 1 96.31 469 VAL B O 1
ATOM 7856 N N . THR B 1 470 ? -24.062 -16.75 -7.902 1 96.44 470 THR B N 1
ATOM 7857 C CA . THR B 1 470 ? -25.016 -17.672 -7.289 1 96.44 470 THR B CA 1
ATOM 7858 C C . THR B 1 470 ? -26.422 -17.453 -7.828 1 96.44 470 THR B C 1
ATOM 7860 O O . THR B 1 470 ? -27.125 -18.391 -8.156 1 96.44 470 THR B O 1
ATOM 7863 N N . GLU B 1 471 ? -26.734 -16.203 -7.938 1 97.12 471 GLU B N 1
ATOM 7864 C CA . GLU B 1 471 ? -28.062 -15.844 -8.438 1 97.12 471 GLU B CA 1
ATOM 7865 C C . GLU B 1 471 ? -28.203 -16.203 -9.914 1 97.12 471 GLU B C 1
ATOM 7867 O O . GLU B 1 471 ? -29.266 -16.641 -10.352 1 97.12 471 GLU B O 1
ATOM 7872 N N . ALA B 1 472 ? -27.219 -15.992 -10.648 1 97.88 472 ALA B N 1
ATOM 7873 C CA . ALA B 1 472 ? -27.234 -16.359 -12.062 1 97.88 472 ALA B CA 1
ATOM 7874 C C . ALA B 1 472 ? -27.438 -17.859 -12.234 1 97.88 472 ALA B C 1
ATOM 7876 O O . ALA B 1 472 ? -28.219 -18.312 -13.078 1 97.88 472 ALA B O 1
ATOM 7877 N N . CYS B 1 473 ? -26.703 -18.641 -11.477 1 98.06 473 CYS B N 1
ATOM 7878 C CA . CYS B 1 473 ? -26.828 -20.094 -11.531 1 98.06 473 CYS B CA 1
ATOM 7879 C C . CYS B 1 473 ? -28.25 -20.531 -11.195 1 98.06 473 CYS B C 1
ATOM 7881 O O . CYS B 1 473 ? -28.797 -21.406 -11.852 1 98.06 473 CYS B O 1
ATOM 7883 N N . ARG B 1 474 ? -28.781 -19.891 -10.172 1 97.88 474 ARG B N 1
ATOM 7884 C CA . ARG B 1 474 ? -30.156 -20.188 -9.781 1 97.88 474 ARG B CA 1
ATOM 7885 C C . ARG B 1 474 ? -31.141 -19.828 -10.898 1 97.88 474 ARG B C 1
ATOM 7887 O O . ARG B 1 474 ? -32.062 -20.594 -11.203 1 97.88 474 ARG B O 1
ATOM 7894 N N . LYS B 1 475 ? -30.938 -18.75 -11.492 1 98.06 475 LYS B N 1
ATOM 7895 C CA . LYS B 1 475 ? -31.844 -18.203 -12.5 1 98.06 475 LYS B CA 1
ATOM 7896 C C . LYS B 1 475 ? -31.781 -19 -13.797 1 98.06 475 LYS B C 1
ATOM 7898 O O . LYS B 1 475 ? -32.812 -19.219 -14.445 1 98.06 475 LYS B O 1
ATOM 7903 N N . TYR B 1 476 ? -30.594 -19.484 -14.156 1 98.06 476 TYR B N 1
ATOM 7904 C CA . TYR B 1 476 ? -30.422 -20.016 -15.508 1 98.06 476 TYR B CA 1
ATOM 7905 C C . TYR B 1 476 ? -30.078 -21.5 -15.469 1 98.06 476 TYR B C 1
ATOM 7907 O O . TYR B 1 476 ? -29.906 -22.125 -16.516 1 98.06 476 TYR B O 1
ATOM 7915 N N . GLY B 1 477 ? -29.938 -22.047 -14.273 1 97.69 477 GLY B N 1
ATOM 7916 C CA . GLY B 1 477 ? -29.609 -23.469 -14.141 1 97.69 477 GLY B CA 1
ATOM 7917 C C . GLY B 1 477 ? -28.125 -23.734 -14.289 1 97.69 477 GLY B C 1
ATOM 7918 O O . GLY B 1 477 ? -27.734 -24.734 -14.898 1 97.69 477 GLY B O 1
ATOM 7919 N N . GLY B 1 478 ? -27.375 -22.859 -13.812 1 98.06 478 GLY B N 1
ATOM 7920 C CA . GLY B 1 478 ? -25.922 -23 -13.914 1 98.06 478 GLY B CA 1
ATOM 7921 C C . GLY B 1 478 ? -25.297 -23.625 -12.688 1 98.06 478 GLY B C 1
ATOM 7922 O O . GLY B 1 478 ? -25.969 -23.844 -11.68 1 98.06 478 GLY B O 1
ATOM 7923 N N . PHE B 1 479 ? -23.969 -24 -12.773 1 98.5 479 PHE B N 1
ATOM 7924 C CA . PHE B 1 479 ? -23.188 -24.609 -11.703 1 98.5 479 PHE B CA 1
ATOM 7925 C C . PHE B 1 479 ? -21.781 -24.047 -11.672 1 98.5 479 PHE B C 1
ATOM 7927 O O . PHE B 1 479 ? -21.203 -23.734 -12.719 1 98.5 479 PHE B O 1
ATOM 7934 N N . SER B 1 480 ? -21.281 -23.875 -10.508 1 97.94 480 SER B N 1
ATOM 7935 C CA . SER B 1 480 ? -19.875 -23.562 -10.32 1 97.94 480 SER B CA 1
ATOM 7936 C C . SER B 1 480 ? -19.141 -24.688 -9.609 1 97.94 480 SER B C 1
ATOM 7938 O O . SER B 1 480 ? -19.516 -25.078 -8.5 1 97.94 480 SER B O 1
ATOM 7940 N N . LEU B 1 481 ? -18.141 -25.188 -10.266 1 97.62 481 LEU B N 1
ATOM 7941 C CA . LEU B 1 481 ? -17.297 -26.219 -9.695 1 97.62 481 LEU B CA 1
ATOM 7942 C C . LEU B 1 481 ? -15.945 -25.641 -9.273 1 97.62 481 LEU B C 1
ATOM 7944 O O . LEU B 1 481 ? -15.539 -24.578 -9.758 1 97.62 481 LEU B O 1
ATOM 7948 N N . GLY B 1 482 ? -15.336 -26.328 -8.297 1 95.81 482 GLY B N 1
ATOM 7949 C CA . GLY B 1 482 ? -14.016 -25.938 -7.832 1 95.81 482 GLY B CA 1
ATOM 7950 C C . GLY B 1 482 ? -12.953 -26.984 -8.117 1 95.81 482 GLY B C 1
ATOM 7951 O O . GLY B 1 482 ? -13.164 -28.172 -7.867 1 95.81 482 GLY B O 1
ATOM 7952 N N . SER B 1 483 ? -11.93 -26.547 -8.727 1 95.06 483 SER B N 1
ATOM 7953 C CA . SER B 1 483 ? -10.742 -27.375 -8.875 1 95.06 483 SER B CA 1
ATOM 7954 C C . SER B 1 483 ? -9.695 -27.047 -7.816 1 95.06 483 SER B C 1
ATOM 7956 O O . SER B 1 483 ? -9.672 -25.922 -7.293 1 95.06 483 SER B O 1
ATOM 7958 N N . ILE B 1 484 ? -8.852 -28.016 -7.48 1 92.81 484 ILE B N 1
ATOM 7959 C CA . ILE B 1 484 ? -7.848 -27.812 -6.441 1 92.81 484 ILE B CA 1
ATOM 7960 C C . ILE B 1 484 ? -6.809 -26.797 -6.914 1 92.81 484 ILE B C 1
ATOM 7962 O O . ILE B 1 484 ? -6.188 -26.984 -7.965 1 92.81 484 ILE B O 1
ATOM 7966 N N . GLY B 1 485 ? -6.719 -25.766 -6.191 1 93.75 485 GLY B N 1
ATOM 7967 C CA . GLY B 1 485 ? -5.672 -24.797 -6.453 1 93.75 485 GLY B CA 1
ATOM 7968 C C . GLY B 1 485 ? -4.328 -25.188 -5.871 1 93.75 485 GLY B C 1
ATOM 7969 O O . GLY B 1 485 ? -4.266 -25.797 -4.801 1 93.75 485 GLY B O 1
ATOM 7970 N N . GLY B 1 486 ? -3.238 -24.859 -6.594 1 93.94 486 GLY B N 1
ATOM 7971 C CA . GLY B 1 486 ? -1.897 -25.078 -6.078 1 93.94 486 GLY B CA 1
ATOM 7972 C C . GLY B 1 486 ? -1.312 -26.422 -6.48 1 93.94 486 GLY B C 1
ATOM 7973 O O . GLY B 1 486 ? -0.217 -26.781 -6.047 1 93.94 486 GLY B O 1
ATOM 7974 N N . ALA B 1 487 ? -2.01 -27.156 -7.297 1 96.69 487 ALA B N 1
ATOM 7975 C CA . ALA B 1 487 ? -1.529 -28.469 -7.73 1 96.69 487 ALA B CA 1
ATOM 7976 C C . ALA B 1 487 ? -1.41 -28.531 -9.25 1 96.69 487 ALA B C 1
ATOM 7978 O O . ALA B 1 487 ? -1.806 -29.516 -9.867 1 96.69 487 ALA B O 1
ATOM 7979 N N . ALA B 1 488 ? -0.87 -27.562 -9.789 1 97 488 ALA B N 1
ATOM 7980 C CA . ALA B 1 488 ? -0.914 -27.359 -11.234 1 97 488 ALA B CA 1
ATOM 7981 C C . ALA B 1 488 ? -0.078 -28.406 -11.969 1 97 488 ALA B C 1
ATOM 7983 O O . ALA B 1 488 ? -0.486 -28.906 -13.016 1 97 488 ALA B O 1
ATOM 7984 N N . ALA B 1 489 ? 1.125 -28.703 -11.445 1 97.69 489 ALA B N 1
ATOM 7985 C CA . ALA B 1 489 ? 1.993 -29.688 -12.086 1 97.69 489 ALA B CA 1
ATOM 7986 C C . ALA B 1 489 ? 1.344 -31.078 -12.102 1 97.69 489 ALA B C 1
ATOM 7988 O O . ALA B 1 489 ? 1.355 -31.766 -13.125 1 97.69 489 ALA B O 1
ATOM 7989 N N . LEU B 1 490 ? 0.757 -31.406 -10.984 1 96.75 490 LEU B N 1
ATOM 7990 C CA . LEU B 1 490 ? 0.094 -32.719 -10.844 1 96.75 490 LEU B CA 1
ATOM 7991 C C . LEU B 1 490 ? -1.102 -32.812 -11.789 1 96.75 490 LEU B C 1
ATOM 7993 O O . LEU B 1 490 ? -1.269 -33.812 -12.477 1 96.75 490 LEU B O 1
ATOM 7997 N N . LEU B 1 491 ? -1.932 -31.797 -11.789 1 96.12 491 LEU B N 1
ATOM 7998 C CA . LEU B 1 491 ? -3.127 -31.797 -12.625 1 96.12 491 LEU B CA 1
ATOM 7999 C C . LEU B 1 491 ? -2.758 -31.984 -14.094 1 96.12 491 LEU B C 1
ATOM 8001 O O . LEU B 1 491 ? -3.381 -32.781 -14.805 1 96.12 491 LEU B O 1
ATOM 8005 N N . ALA B 1 492 ? -1.771 -31.266 -14.5 1 96.12 492 ALA B N 1
ATOM 8006 C CA . ALA B 1 492 ? -1.326 -31.344 -15.891 1 96.12 492 ALA B CA 1
ATOM 8007 C C . ALA B 1 492 ? -0.814 -32.75 -16.219 1 96.12 492 ALA B C 1
ATOM 8009 O O . ALA B 1 492 ? -1.198 -33.312 -17.234 1 96.12 492 ALA B O 1
ATOM 8010 N N . GLN B 1 493 ? -0.013 -33.25 -15.406 1 95.44 493 GLN B N 1
ATOM 8011 C CA . GLN B 1 493 ? 0.664 -34.5 -15.688 1 95.44 493 GLN B CA 1
ATOM 8012 C C . GLN B 1 493 ? -0.304 -35.688 -15.586 1 95.44 493 GLN B C 1
ATOM 8014 O O . GLN B 1 493 ? -0.262 -36.594 -16.406 1 95.44 493 GLN B O 1
ATOM 8019 N N . GLN B 1 494 ? -1.16 -35.656 -14.641 1 94.56 494 GLN B N 1
ATOM 8020 C CA . GLN B 1 494 ? -1.932 -36.844 -14.297 1 94.56 494 GLN B CA 1
ATOM 8021 C C . GLN B 1 494 ? -3.264 -36.875 -15.039 1 94.56 494 GLN B C 1
ATOM 8023 O O . GLN B 1 494 ? -3.77 -37.938 -15.375 1 94.56 494 GLN B O 1
ATOM 8028 N N . TYR B 1 495 ? -3.812 -35.75 -15.297 1 95.88 495 TYR B N 1
ATOM 8029 C CA . TYR B 1 495 ? -5.227 -35.781 -15.648 1 95.88 495 TYR B CA 1
ATOM 8030 C C . TYR B 1 495 ? -5.449 -35.25 -17.062 1 95.88 495 TYR B C 1
ATOM 8032 O O . TYR B 1 495 ? -6.488 -35.5 -17.672 1 95.88 495 TYR B O 1
ATOM 8040 N N . VAL B 1 496 ? -4.555 -34.469 -17.578 1 97 496 VAL B N 1
ATOM 8041 C CA . VAL B 1 496 ? -4.742 -33.875 -18.906 1 97 496 VAL B CA 1
ATOM 8042 C C . VAL B 1 496 ? -4.16 -34.812 -19.969 1 97 496 VAL B C 1
ATOM 8044 O O . VAL B 1 496 ? -2.975 -35.156 -19.922 1 97 496 VAL B O 1
ATOM 8047 N N . LYS B 1 497 ? -4.957 -35.062 -20.969 1 97 497 LYS B N 1
ATOM 8048 C CA . LYS B 1 497 ? -4.543 -36.031 -21.969 1 97 497 LYS B CA 1
ATOM 8049 C C . LYS B 1 497 ? -4.223 -35.344 -23.297 1 97 497 LYS B C 1
ATOM 8051 O O . LYS B 1 497 ? -3.42 -35.844 -24.078 1 97 497 LYS B O 1
ATOM 8056 N N . ASN B 1 498 ? -4.895 -34.344 -23.469 1 95.88 498 ASN B N 1
ATOM 8057 C CA . ASN B 1 498 ? -4.707 -33.594 -24.703 1 95.88 498 ASN B CA 1
ATOM 8058 C C . ASN B 1 498 ? -5.125 -32.125 -24.547 1 95.88 498 ASN B C 1
ATOM 8060 O O . ASN B 1 498 ? -5.965 -31.797 -23.703 1 95.88 498 ASN B O 1
ATOM 8064 N N . LEU B 1 499 ? -4.508 -31.312 -25.344 1 94.69 499 LEU B N 1
ATOM 8065 C CA . LEU B 1 499 ? -4.809 -29.891 -25.359 1 94.69 499 LEU B CA 1
ATOM 8066 C C . LEU B 1 499 ? -4.641 -29.312 -26.766 1 94.69 499 LEU B C 1
ATOM 8068 O O . LEU B 1 499 ? -3.559 -29.391 -27.344 1 94.69 499 LEU B O 1
ATOM 8072 N N . ARG B 1 500 ? -5.691 -28.719 -27.312 1 93.81 500 ARG B N 1
ATOM 8073 C CA . ARG B 1 500 ? -5.617 -28.125 -28.641 1 93.81 500 ARG B CA 1
ATOM 8074 C C . ARG B 1 500 ? -6.238 -26.734 -28.641 1 93.81 500 ARG B C 1
ATOM 8076 O O . ARG B 1 500 ? -7.25 -26.5 -27.984 1 93.81 500 ARG B O 1
ATOM 8083 N N . CYS B 1 501 ? -5.676 -25.844 -29.391 1 93.81 501 CYS B N 1
ATOM 8084 C CA . CYS B 1 501 ? -6.168 -24.469 -29.469 1 93.81 501 CYS B CA 1
ATOM 8085 C C . CYS B 1 501 ? -7.434 -24.406 -30.328 1 93.81 501 CYS B C 1
ATOM 8087 O O . CYS B 1 501 ? -7.48 -24.953 -31.422 1 93.81 501 CYS B O 1
ATOM 8089 N N . LEU B 1 502 ? -8.445 -23.703 -29.797 1 95.62 502 LEU B N 1
ATOM 8090 C CA . LEU B 1 502 ? -9.719 -23.562 -30.484 1 95.62 502 LEU B CA 1
ATOM 8091 C C . LEU B 1 502 ? -9.828 -22.219 -31.188 1 95.62 502 LEU B C 1
ATOM 8093 O O . LEU B 1 502 ? -10.312 -22.125 -32.312 1 95.62 502 LEU B O 1
ATOM 8097 N N . GLU B 1 503 ? -9.477 -21.219 -30.438 1 95.56 503 GLU B N 1
ATOM 8098 C CA . GLU B 1 503 ? -9.648 -19.859 -30.953 1 95.56 503 GLU B CA 1
ATOM 8099 C C . GLU B 1 503 ? -8.633 -18.906 -30.312 1 95.56 503 GLU B C 1
ATOM 8101 O O . GLU B 1 503 ? -8.117 -19.172 -29.234 1 95.56 503 GLU B O 1
ATOM 8106 N N . TYR B 1 504 ? -8.281 -17.766 -31.047 1 93 504 TYR B N 1
ATOM 8107 C CA . TYR B 1 504 ? -7.418 -16.672 -30.641 1 93 504 TYR B CA 1
ATOM 8108 C C . TYR B 1 504 ? -6.004 -17.172 -30.359 1 93 504 TYR B C 1
ATOM 8110 O O . TYR B 1 504 ? -5.445 -16.891 -29.297 1 93 504 TYR B O 1
ATOM 8118 N N . PRO B 1 505 ? -5.387 -17.875 -31.203 1 91 505 PRO B N 1
ATOM 8119 C CA . PRO B 1 505 ? -4.027 -18.375 -30.984 1 91 505 PRO B CA 1
ATOM 8120 C C . PRO B 1 505 ? -3.027 -17.266 -30.672 1 91 505 PRO B C 1
ATOM 8122 O O . PRO B 1 505 ? -2.023 -17.516 -29.984 1 91 505 PRO B O 1
ATOM 8125 N N . GLU B 1 506 ? -3.379 -16.094 -31.062 1 85.12 506 GLU B N 1
ATOM 8126 C CA . GLU B 1 506 ? -2.488 -14.953 -30.844 1 85.12 506 GLU B CA 1
ATOM 8127 C C . GLU B 1 506 ? -2.371 -14.609 -29.375 1 85.12 506 GLU B C 1
ATOM 8129 O O . GLU B 1 506 ? -1.44 -13.914 -28.953 1 85.12 506 GLU B O 1
ATOM 8134 N N . LEU B 1 507 ? -3.301 -15.133 -28.609 1 85.56 507 LEU B N 1
ATOM 8135 C CA . LEU B 1 507 ? -3.285 -14.836 -27.172 1 85.56 507 LEU B CA 1
ATOM 8136 C C . LEU B 1 507 ? -2.391 -15.812 -26.422 1 85.56 507 LEU B C 1
ATOM 8138 O O . LEU B 1 507 ? -2.236 -15.711 -25.203 1 85.56 507 LEU B O 1
ATOM 8142 N N . GLY B 1 508 ? -1.843 -16.703 -27.156 1 79.06 508 GLY B N 1
ATOM 8143 C CA . GLY B 1 508 ? -0.943 -17.656 -26.516 1 79.06 508 GLY B CA 1
ATOM 8144 C C . GLY B 1 508 ? -1.622 -18.5 -25.453 1 79.06 508 GLY B C 1
ATOM 8145 O O . GLY B 1 508 ? -2.639 -19.141 -25.719 1 79.06 508 GLY B O 1
ATOM 8146 N N . MET B 1 509 ? -1.143 -18.312 -24.312 1 76.75 509 MET B N 1
ATOM 8147 C CA . MET B 1 509 ? -1.621 -19.125 -23.188 1 76.75 509 MET B CA 1
ATOM 8148 C C . MET B 1 509 ? -3.016 -18.672 -22.766 1 76.75 509 MET B C 1
ATOM 8150 O O . MET B 1 509 ? -3.723 -19.422 -22.078 1 76.75 509 MET B O 1
ATOM 8154 N N . GLU B 1 510 ? -3.406 -17.562 -23.188 1 84 510 GLU B N 1
ATOM 8155 C CA . GLU B 1 510 ? -4.719 -17.031 -22.828 1 84 510 GLU B CA 1
ATOM 8156 C C . GLU B 1 510 ? -5.746 -17.312 -23.922 1 84 510 GLU B C 1
ATOM 8158 O O . GLU B 1 510 ? -6.883 -16.844 -23.844 1 84 510 GLU B O 1
ATOM 8163 N N . ALA B 1 511 ? -5.398 -18.125 -24.875 1 90.12 511 ALA B N 1
ATOM 8164 C CA . ALA B 1 511 ? -6.297 -18.5 -25.969 1 90.12 511 ALA B CA 1
ATOM 8165 C C . ALA B 1 511 ? -7.406 -19.422 -25.469 1 90.12 511 ALA B C 1
ATOM 8167 O O . ALA B 1 511 ? -7.441 -19.781 -24.297 1 90.12 511 ALA B O 1
ATOM 8168 N N . VAL B 1 512 ? -8.305 -19.703 -26.344 1 96.06 512 VAL B N 1
ATOM 8169 C CA . VAL B 1 512 ? -9.32 -20.703 -26.062 1 96.06 512 VAL B CA 1
ATOM 8170 C C . VAL B 1 512 ? -8.789 -22.094 -26.422 1 96.06 512 VAL B C 1
ATOM 8172 O O . VAL B 1 512 ? -8.312 -22.312 -27.531 1 96.06 512 VAL B O 1
ATOM 8175 N N . TRP B 1 513 ? -8.875 -22.984 -25.469 1 96.19 513 TRP B N 1
ATOM 8176 C CA . TRP B 1 513 ? -8.359 -24.344 -25.672 1 96.19 513 TRP B CA 1
ATOM 8177 C C . TRP B 1 513 ? -9.438 -25.391 -25.422 1 96.19 513 TRP B C 1
ATOM 8179 O O . TRP B 1 513 ? -10.367 -25.156 -24.641 1 96.19 513 TRP B O 1
ATOM 8189 N N . MET B 1 514 ? -9.336 -26.484 -26.125 1 97.12 514 MET B N 1
ATOM 8190 C CA . MET B 1 514 ? -10.055 -27.703 -25.797 1 97.12 514 MET B CA 1
ATOM 8191 C C . MET B 1 514 ? -9.141 -28.703 -25.094 1 97.12 514 MET B C 1
ATOM 8193 O O . MET B 1 514 ? -8.141 -29.141 -25.656 1 97.12 514 MET B O 1
ATOM 8197 N N . MET B 1 515 ? -9.484 -29.016 -23.906 1 97.19 515 MET B N 1
ATOM 8198 C CA . MET B 1 515 ? -8.695 -29.922 -23.078 1 97.19 515 MET B CA 1
ATOM 8199 C C . MET B 1 515 ? -9.43 -31.25 -22.875 1 97.19 515 MET B C 1
ATOM 8201 O O . MET B 1 515 ? -10.633 -31.25 -22.594 1 97.19 515 MET B O 1
ATOM 8205 N N . GLU B 1 516 ? -8.75 -32.312 -23.094 1 98.12 516 GLU B N 1
ATOM 8206 C CA . GLU B 1 516 ? -9.266 -33.625 -22.75 1 98.12 516 GLU B CA 1
ATOM 8207 C C . GLU B 1 516 ? -8.719 -34.094 -21.406 1 98.12 516 GLU B C 1
ATOM 8209 O O . GLU 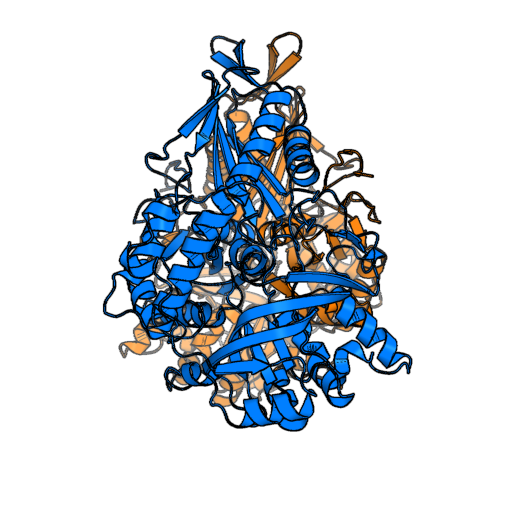B 1 516 ? -7.504 -34.156 -21.203 1 98.12 516 GLU B O 1
ATOM 8214 N N . VAL B 1 517 ? -9.633 -34.438 -20.516 1 97.94 517 VAL B N 1
ATOM 8215 C CA . VAL B 1 517 ? -9.18 -34.844 -19.188 1 97.94 517 VAL B CA 1
ATOM 8216 C C . VAL B 1 517 ? -9.695 -36.219 -18.859 1 97.94 517 VAL B C 1
ATOM 8218 O O . VAL B 1 517 ? -10.68 -36.688 -19.438 1 97.94 517 VAL B O 1
ATOM 8221 N N . GLU B 1 518 ? -9.039 -36.938 -17.953 1 97.75 518 GLU B N 1
ATOM 8222 C CA . GLU B 1 518 ? -9.453 -38.188 -17.375 1 97.75 518 GLU B CA 1
ATOM 8223 C C . GLU B 1 518 ? -9.305 -38.188 -15.859 1 97.75 518 GLU B C 1
ATOM 8225 O O . GLU B 1 518 ? -8.188 -38.219 -15.344 1 97.75 518 GLU B O 1
ATOM 8230 N N . GLY B 1 519 ? -10.453 -38.156 -15.211 1 95.69 519 GLY B N 1
ATOM 8231 C CA . GLY B 1 519 ? -10.461 -38.25 -13.758 1 95.69 519 GLY B CA 1
ATOM 8232 C C . GLY B 1 519 ? -10.086 -36.969 -13.055 1 95.69 519 GLY B C 1
ATOM 8233 O O . GLY B 1 519 ? -9.586 -37 -11.93 1 95.69 519 GLY B O 1
ATOM 8234 N N . LEU B 1 520 ? -10.234 -35.844 -13.68 1 96 520 LEU B N 1
ATOM 8235 C CA . LEU B 1 520 ? -9.883 -34.562 -13.062 1 96 520 LEU B CA 1
ATOM 8236 C C . LEU B 1 520 ? -10.758 -34.312 -11.836 1 96 520 LEU B C 1
ATOM 8238 O O . LEU B 1 520 ? -11.977 -34.219 -11.945 1 96 520 LEU B O 1
ATOM 8242 N N . PRO B 1 521 ? -10.117 -34.188 -10.711 1 94.44 521 PRO B N 1
ATOM 8243 C CA . PRO B 1 521 ? -10.891 -33.938 -9.5 1 94.44 521 PRO B CA 1
ATOM 8244 C C . PRO B 1 521 ? -11.531 -32.562 -9.484 1 94.44 521 PRO B C 1
ATOM 8246 O O . PRO B 1 521 ? -10.922 -31.578 -9.93 1 94.44 521 PRO B O 1
ATOM 8249 N N . ALA B 1 522 ? -12.75 -32.469 -8.992 1 96 522 ALA B N 1
ATOM 8250 C CA . ALA B 1 522 ? -13.492 -31.219 -8.82 1 96 522 ALA B CA 1
ATOM 8251 C C . ALA B 1 522 ? -14.477 -31.312 -7.66 1 96 522 ALA B C 1
ATOM 8253 O O . ALA B 1 522 ? -14.633 -32.375 -7.062 1 96 522 ALA B O 1
ATOM 8254 N N . PHE B 1 523 ? -15.016 -30.156 -7.289 1 94.75 523 PHE B N 1
ATOM 8255 C CA . PHE B 1 523 ? -16 -30.078 -6.223 1 94.75 523 PHE B CA 1
ATOM 8256 C C . PHE B 1 523 ? -17.203 -29.234 -6.652 1 94.75 523 PHE B C 1
ATOM 8258 O O . PHE B 1 523 ? -17.031 -28.188 -7.297 1 94.75 523 PHE B O 1
ATOM 8265 N N . LEU B 1 524 ? -18.406 -29.719 -6.281 1 96.38 524 LEU B N 1
ATOM 8266 C CA . LEU B 1 524 ? -19.594 -28.906 -6.543 1 96.38 524 LEU B CA 1
ATOM 8267 C C . LEU B 1 524 ? -19.719 -27.781 -5.52 1 96.38 524 LEU B C 1
ATOM 8269 O O . LEU B 1 524 ? -19.969 -28.031 -4.34 1 96.38 524 LEU B O 1
ATOM 8273 N N . LEU B 1 525 ? -19.609 -26.516 -6.004 1 95.81 525 LEU B N 1
ATOM 8274 C CA . LEU B 1 525 ? -19.547 -25.406 -5.059 1 95.81 525 LEU B CA 1
ATOM 8275 C C . LEU B 1 525 ? -20.844 -24.609 -5.078 1 95.81 525 LEU B C 1
ATOM 8277 O O . LEU B 1 525 ? -21.281 -24.109 -4.039 1 95.81 525 LEU B O 1
ATOM 8281 N N . VAL B 1 526 ? -21.375 -24.344 -6.227 1 97.06 526 VAL B N 1
ATOM 8282 C CA . VAL B 1 526 ? -22.641 -23.641 -6.395 1 97.06 526 VAL B CA 1
ATOM 8283 C C . VAL B 1 526 ? -23.562 -24.453 -7.305 1 97.06 526 VAL B C 1
ATOM 8285 O O . VAL B 1 526 ? -23.141 -24.922 -8.359 1 97.06 526 VAL B O 1
ATOM 8288 N N . ASP B 1 527 ? -24.812 -24.609 -6.801 1 97.69 527 ASP B N 1
ATOM 8289 C CA . ASP B 1 527 ? -25.734 -25.422 -7.598 1 97.69 527 ASP B CA 1
ATOM 8290 C C . ASP B 1 527 ? -26.828 -24.547 -8.203 1 97.69 527 ASP B C 1
ATOM 8292 O O . ASP B 1 527 ? -26.781 -23.312 -8.102 1 97.69 527 ASP B O 1
ATOM 8296 N N . ASP B 1 528 ? -27.734 -25.172 -8.93 1 97.81 528 ASP B N 1
ATOM 8297 C CA . ASP B 1 528 ? -28.766 -24.469 -9.68 1 97.81 528 ASP B CA 1
ATOM 8298 C C . ASP B 1 528 ? -29.938 -24.094 -8.781 1 97.81 528 ASP B C 1
ATOM 8300 O O . ASP B 1 528 ? -30.984 -23.656 -9.266 1 97.81 528 ASP B O 1
ATOM 8304 N N . LYS B 1 529 ? -29.812 -24.281 -7.488 1 96.5 529 LYS B N 1
ATOM 8305 C CA . LYS B 1 529 ? -30.875 -23.984 -6.535 1 96.5 529 LYS B CA 1
ATOM 8306 C C . LYS B 1 529 ? -30.516 -22.766 -5.672 1 96.5 529 LYS B C 1
ATOM 8308 O O . LYS B 1 529 ? -31.328 -22.312 -4.859 1 96.5 529 LYS B O 1
ATOM 8313 N N . GLY B 1 530 ? -29.297 -22.25 -5.875 1 93.38 530 GLY B N 1
ATOM 8314 C CA . GLY B 1 530 ? -28.844 -21.109 -5.086 1 93.38 530 GLY B CA 1
ATOM 8315 C C . GLY B 1 530 ? -28.016 -21.5 -3.879 1 93.38 530 GLY B C 1
ATOM 8316 O O . GLY B 1 530 ? -27.719 -20.656 -3.025 1 93.38 530 GLY B O 1
ATOM 8317 N N . ASN B 1 531 ? -27.719 -22.766 -3.811 1 94.06 531 ASN B N 1
ATOM 8318 C CA . ASN B 1 531 ? -26.844 -23.188 -2.729 1 94.06 531 ASN B CA 1
ATOM 8319 C C . ASN B 1 531 ? -25.375 -22.891 -3.039 1 94.06 531 ASN B C 1
ATOM 8321 O O . ASN B 1 531 ? -24.906 -23.125 -4.152 1 94.06 531 ASN B O 1
ATOM 8325 N N . ASN B 1 532 ? -24.781 -22.344 -2.092 1 93.44 532 ASN B N 1
ATOM 8326 C CA . ASN B 1 532 ? -23.359 -21.984 -2.158 1 93.44 532 ASN B CA 1
ATOM 8327 C C . ASN B 1 532 ? -22.562 -22.625 -1.022 1 93.44 532 ASN B C 1
ATOM 8329 O O . ASN B 1 532 ? -22.828 -22.344 0.151 1 93.44 532 ASN B O 1
ATOM 8333 N N . PHE B 1 533 ? -21.625 -23.391 -1.351 1 90.75 533 PHE B N 1
ATOM 8334 C CA . PHE B 1 533 ? -20.844 -24.172 -0.408 1 90.75 533 PHE B CA 1
ATOM 8335 C C . PHE B 1 533 ? -20.266 -23.281 0.689 1 90.75 533 PHE B C 1
ATOM 8337 O O . PHE B 1 533 ? -20.266 -23.656 1.863 1 90.75 533 PHE B O 1
ATOM 8344 N N . PHE B 1 534 ? -19.797 -22.125 0.384 1 86.5 534 PHE B N 1
ATOM 8345 C CA . PHE B 1 534 ? -19.078 -21.266 1.313 1 86.5 534 PHE B CA 1
ATOM 8346 C C . PHE B 1 534 ? -20.047 -20.5 2.203 1 86.5 534 PHE B C 1
ATOM 8348 O O . PHE B 1 534 ? -19.656 -20 3.264 1 86.5 534 PHE B O 1
ATOM 8355 N N . SER B 1 535 ? -21.234 -20.25 1.808 1 83.88 535 SER B N 1
ATOM 8356 C CA . SER B 1 535 ? -22.219 -19.531 2.605 1 83.88 535 SER B CA 1
ATOM 8357 C C . SER B 1 535 ? -22.594 -20.297 3.867 1 83.88 535 SER B C 1
ATOM 8359 O O . SER B 1 535 ? -23.062 -19.719 4.844 1 83.88 535 SER B O 1
ATOM 8361 N N . GLN B 1 536 ? -22.406 -21.562 3.803 1 74.62 536 GLN B N 1
ATOM 8362 C CA . GLN B 1 536 ? -22.719 -22.391 4.953 1 74.62 536 GLN B CA 1
ATOM 8363 C C . GLN B 1 536 ? -21.797 -22.094 6.129 1 74.62 536 GLN B C 1
ATOM 8365 O O . GLN B 1 536 ? -22.141 -22.344 7.285 1 74.62 536 GLN B O 1
ATOM 8370 N N . PHE B 1 537 ? -20.703 -21.594 5.738 1 72.12 537 PHE B N 1
ATOM 8371 C CA . PHE B 1 537 ? -19.719 -21.328 6.777 1 72.12 537 PHE B CA 1
ATOM 8372 C C . PHE B 1 537 ? -19.844 -19.891 7.281 1 72.12 537 PHE B C 1
ATOM 8374 O O . PHE B 1 537 ? -19.344 -19.547 8.352 1 72.12 537 PHE B O 1
ATOM 8381 N N . GLU B 1 538 ? -20.375 -18.953 6.453 1 62.22 538 GLU B N 1
ATOM 8382 C CA . GLU B 1 538 ? -20.594 -17.578 6.871 1 62.22 538 GLU B CA 1
ATOM 8383 C C . GLU B 1 538 ? -21.688 -17.484 7.93 1 62.22 538 GLU B C 1
ATOM 8385 O O . GLU B 1 538 ? -21.594 -16.672 8.852 1 62.22 538 GLU B O 1
ATOM 8390 N N . GLN B 1 539 ? -22.844 -18.172 7.785 1 51.97 539 GLN B N 1
ATOM 8391 C CA . GLN B 1 539 ? -23.984 -18.094 8.695 1 51.97 539 GLN B CA 1
ATOM 8392 C C . GLN B 1 539 ? -23.625 -18.672 10.062 1 51.97 539 GLN B C 1
ATOM 8394 O O . GLN B 1 539 ? -24.141 -18.203 11.086 1 51.97 539 GLN B O 1
ATOM 8399 N N . GLN B 1 540 ? -22.891 -19.641 10.039 1 46.5 540 GLN B N 1
ATOM 8400 C CA . GLN B 1 540 ? -22.625 -20.25 11.344 1 46.5 540 GLN B CA 1
ATOM 8401 C C . GLN B 1 540 ? -21.812 -19.312 12.234 1 46.5 540 GLN B C 1
ATOM 8403 O O . GLN B 1 540 ? -21.875 -19.406 13.461 1 46.5 540 GLN B O 1
ATOM 8408 N N . HIS B 1 541 ? -20.969 -18.406 11.617 1 43.06 541 HIS B N 1
ATOM 8409 C CA . HIS B 1 541 ? -20.141 -17.641 12.539 1 43.06 541 HIS B CA 1
ATOM 8410 C C . HIS B 1 541 ? -20.531 -16.156 12.523 1 43.06 541 HIS B C 1
ATOM 8412 O O . HIS B 1 541 ? -19.734 -15.305 12.93 1 43.06 541 HIS B O 1
ATOM 8418 N N . ARG B 1 542 ? -21.516 -15.867 11.773 1 43.34 542 ARG B N 1
ATOM 8419 C CA . ARG B 1 542 ? -21.969 -14.5 11.992 1 43.34 542 ARG B CA 1
ATOM 8420 C C . ARG B 1 542 ? -22.188 -14.219 13.477 1 43.34 542 ARG B C 1
ATOM 8422 O O . ARG B 1 542 ? -22.984 -14.898 14.125 1 43.34 542 ARG B O 1
ATOM 8429 N N . CYS B 1 543 ? -21.156 -13.75 14.102 1 35.12 543 CYS B N 1
ATOM 8430 C CA . CYS B 1 543 ? -21.438 -13.156 15.406 1 35.12 543 CYS B CA 1
ATOM 8431 C C . CYS B 1 543 ? -22.672 -12.266 15.344 1 35.12 543 CYS B C 1
ATOM 8433 O O . CYS B 1 543 ? -22.844 -11.492 14.398 1 35.12 543 CYS B O 1
ATOM 8435 N N . ALA B 1 544 ? -23.797 -12.5 16.062 1 36.34 544 ALA B N 1
ATOM 8436 C CA . ALA B 1 544 ? -24.984 -11.664 16.25 1 36.34 544 ALA B CA 1
ATOM 8437 C C . ALA B 1 544 ? -24.625 -10.18 16.188 1 36.34 544 ALA B C 1
ATOM 8439 O O . ALA B 1 544 ? -25.469 -9.344 15.859 1 36.34 544 ALA B O 1
ATOM 8440 N N . SER B 1 545 ? -23.484 -9.656 16.812 1 31.19 545 SER B N 1
ATOM 8441 C CA . SER B 1 545 ? -23.125 -8.258 17 1 31.19 545 SER B CA 1
ATOM 8442 C C . SER B 1 545 ? -22.359 -7.719 15.789 1 31.19 545 SER B C 1
ATOM 8444 O O . SER B 1 545 ? -21.891 -6.578 15.797 1 31.19 545 SER B O 1
ATOM 8446 N N . CYS B 1 546 ? -21.969 -8.555 14.867 1 33.88 546 CYS B N 1
ATOM 8447 C CA . CYS B 1 546 ? -21.172 -7.961 13.797 1 33.88 546 CYS B CA 1
ATOM 8448 C C . CYS B 1 546 ? -22.062 -7.297 12.758 1 33.88 546 CYS B C 1
ATOM 8450 O O . CYS B 1 546 ? -23.047 -7.887 12.312 1 33.88 546 CYS B O 1
ATOM 8452 N N . PRO B 1 547 ? -22.031 -5.98 12.641 1 28.38 547 PRO B N 1
ATOM 8453 C CA . PRO B 1 547 ? -22.906 -5.246 11.727 1 28.38 547 PRO B CA 1
ATOM 8454 C C . PRO B 1 547 ? -22.828 -5.77 10.297 1 28.38 547 PRO B C 1
ATOM 8456 O O . PRO B 1 547 ? -21.797 -6.262 9.859 1 28.38 547 PRO B O 1
ATOM 8459 N N . THR B 1 548 ? -23.859 -6.379 9.859 1 28.47 548 THR B N 1
ATOM 8460 C CA . THR B 1 548 ? -24.094 -6.758 8.469 1 28.47 548 THR B CA 1
ATOM 8461 C C . THR B 1 548 ? -23.562 -5.684 7.52 1 28.47 548 THR B C 1
ATOM 8463 O O . THR B 1 548 ? -23.797 -4.492 7.734 1 28.47 548 THR B O 1
ATOM 8466 N N . GLY B 1 549 ? -22.406 -5.875 6.996 1 23.83 549 GLY B N 1
ATOM 8467 C CA . GLY B 1 549 ? -21.922 -4.934 6 1 23.83 549 GLY B CA 1
ATOM 8468 C C . GLY B 1 549 ? -23.016 -4.355 5.137 1 23.83 549 GLY B C 1
ATOM 8469 O O . GLY B 1 549 ? -23.734 -5.094 4.461 1 23.83 549 GLY B O 1
ATOM 8470 N N . GLN B 1 550 ? -23.719 -3.281 5.637 1 19.27 550 GLN B N 1
ATOM 8471 C CA . GLN B 1 550 ? -24.469 -2.463 4.691 1 19.27 550 GLN B CA 1
ATOM 8472 C C . GLN B 1 550 ? -23.562 -1.907 3.602 1 19.27 550 GLN B C 1
ATOM 8474 O O . GLN B 1 550 ? -22.453 -1.467 3.885 1 19.27 550 GLN B O 1
#

Radius of gyration: 30.13 Å; Cα contacts (8 Å, |Δi|>4): 2815; chains: 2; bounding box: 74×92×68 Å

Secondary structure (DSSP, 8-state):
-PPPP----SS--------EEEEESTTEEEEEETTEEEEEE-HHHHHHHHHHHHHHHHH-B-HHHHHHHHHHHH-TTS-HHHHHHHHHHHHHHHHHTTSSS-S-S---EEEEEEEEETTEE-SS-HHHHHHHHHHHHHHHSS----EEEESSSS-EEE-SS-PPPEEEEEEESSS-EEEEEEEE-HHHHTT-EEEEE-GGG-SHHHHHHHHHHHHHHTTTTT-SSEEEEEEEEESSHHHHHHHHHHHTTTTTTTS-SS--TT---EE-HHHHHHHHHHHTTSSBBTTTBBS-SEEEEEEEEEEEETT-EEEEEEEE-TT--EEEEEEETTEEEEEPPBS-GGGGS-GGGSS-----PEEEETTS-HHHHHHHHHTSPTT-EEEEEEEEEE--HHHHHHHHHHHHTTPPPPHHHHHSEEE-B---PPPTTSSSSS--BPBGGGGHHHHHHHHHTT--SEEEEBS---HHHHHHHHHHT-EEEEPPTT-HHHHHHHHEEEEEEEE-GGGGGGSEEEEEEEEEEEEEEE-TTS-BTTHHHHHHS--TTS----/-PPPP----SS--------EEEEESTTEEEEEETTEEEEEE-HHHHHHHHHHHHHHHHH-B-HHHHHHHHHHHH-TTS-HHHHHHHHHHHHHHHHHTTSSS-S-S---EEEEEEEEETTEE-SS-HHHHHHHHHHHHHHHSS----EEEESSSS-EEE-SS-PPPEEEEEEESSS-EEEEEEEE-HHHHTT-EEEEE-GGG-SHHHHHHHHHHHHHHTTTTT-SSEEEEEEEEESSHHHHHHHHHHHTTTTTTTS-SS--TT---EE-HHHHHHHHHHHTTSSBBTTTBBS-SEEEEEEEEEEEETT-EEEEEEEE-TT--EEEEEEETTEEEEEPPBS-GGGGS-GGGSS------EEEETTS-HHHHHHHHHTSPTT-EEEEEEEEEE--HHHHHHHHHHHHTTPPPPHHHHHSEEE-B---PPPTTSSSSS--BPBGGGGHHHHHHHHHTT--SEEEEBS---HHHHHHHHHHT-EEEEPPTT-HHHHHHHHEEEEEEEE-GGGGGGSEEEEEEEEEEEEEEE-TTS-BTTHHHHHHT--TTS----

Organism: Salmonella arizonae (strain ATCC BAA-731 / CDC346-86 / RSK2980) (NCBI:txid41514)

pLDDT: mean 93.92, std 10.63, range [19.27, 98.94]

Nearest PDB structures (foldseek):
  6uqm-assembly1_A  TM=9.821E-01  e=7.041E-89  Leishmania major strain Friedlin
  6uq9-assembly1_A  TM=9.831E-01  e=2.231E-88  Leishmania major strain Friedlin
  6uql-assembly1_B  TM=9.810E-01  e=6.653E-88  Leishmania major strain Friedlin
  6uqm-assembly1_B  TM=9.827E-01  e=1.867E-87  Leishmania major strain Friedlin
  6mso-assembly1_A  TM=9.780E-01  e=4.952E-86  Leishmania major

Sequence (1100 aa):
MSKPFVWQQLFVQSKDNTEYELLTNQHVTVSELDGEEVIKVAPEALTLLAQHAFYEASFFLRAAHLQQIANILHDPQASHNDQYVALQLLRNAEVSAKGVLPNCQDTGTATIVASKGQHIWTGGDDAEALSKGVYLTFQENNLRYSQNAPLDMYTEVNTQTNLPAQIDISAAPGSEYRFLFVNKGGGSANKAALFQETKSILQPEKLTAFLVEKMKMLGTAACPPYHIAFVVGGLSADQALKTAKLASTKYYDNLPDHGNELGQAFRDTALEKALLNTSREFGIGAQFGGKYFAHDIRVIRLPRHGGSCPIAMALSCSADRNIKAKINKHGIWLEKLERHPGKFIPESCRVEHSAQSVQLDLNRPLYDIRRDLAALPVGTRLSLSGPIVVARDIVHARIKARMDNGEPMPDYMKNHIVYYAGPAKTPDNQACGSLGPTTGGRMDSYVDAFQAAGGSLIMLSKGNRSQQVTEACRKYGGFSLGSIGGAAALLAQQYVKNLRCLEYPELGMEAVWMMEVEGLPAFLLVDDKGNNFFSQFEQQHRCASCPTGQMSKPFVWQQLFVQSKDNTEYELLTNQHVTVSELDGEEVIKVAPEALTLLAQHAFYEASFFLRAAHLQQIANILHDPQASHNDQYVALQLLRNAEVSAKGVLPNCQDTGTATIVASKGQHIWTGGDDAEALSKGVYLTFQENNLRYSQNAPLDMYTEVNTQTNLPAQIDISAAPGSEYRFLFVNKGGGSANKAALFQETKSILQPEKLTAFLVEKMKMLGTAACPPYHIAFVVGGLSADQALKTAKLASTKYYDNLPDHGNELGQAFRDTALEKALLNTSREFGIGAQFGGKYFAHDIRVIRLPRHGGSCPIAMALSCSADRNIKAKINKHGIWLEKLERHPGKFIPESCRVEHSAQSVQLDLNRPLYDIRRDLAALPVGTRLSLSGPIVVARDIVHARIKARMDNGEPMPDYMKNHIVYYAGPAKTPDNQACGSLGPTTGGRMDSYVDAFQAAGGSLIMLSKGNRSQQVTEACRKYGGFSLGSIGGAAALLAQQYVKNLRCLEYPELGMEAVWMMEVEGLPAFLLVDDKGNNFFSQFEQQHRCASCPTGQ

InterPro domains:
  IPR004646 Fe-S hydro-lyase, tartrate dehydratase alpha-type, catalytic domain [PF05681] (50-325)
  IPR004647 Fe-S hydro-lyase, tartrate dehydratase beta-type, catalytic domain [PF05683] (331-536)
  IPR004647 Fe-S hydro-lyase, tartrate dehydratase beta-type, catalytic domain [TIGR00723] (372-535)
  IPR011167 Iron-dependent fumarate hydratase [PIRSF001394] (30-547)
  IPR036660 Fe-S hydro-lyase, tartrate dehydratase beta-type, catalytic domain superfamily [G3DSA:3.20.130.10] (347-536)
  IPR036660 Fe-S hydro-lyase, tartrate dehydratase beta-type, catalytic domain superfamily [SSF117457] (361-534)
  IPR051208 Class-I Fumarase/Tartrate Dehydratase [PTHR30389] (1-537)

Solvent-accessible surface area (backbone atoms only — not comparable to full-atom values): 53581 Å² total; per-residue (Å²): 129,85,70,79,93,77,83,73,65,50,78,52,60,57,87,80,82,76,57,66,39,79,74,44,55,66,55,45,47,79,48,71,48,98,90,37,70,29,35,35,35,40,52,65,42,42,19,51,48,36,22,51,50,55,46,45,28,40,22,36,40,49,54,72,58,52,49,58,43,36,47,42,69,70,37,87,83,46,32,71,51,24,30,50,52,34,50,46,40,44,49,8,42,38,51,1,46,71,70,60,30,25,34,41,17,62,45,24,43,43,34,38,45,32,40,38,7,67,28,49,42,52,91,57,59,64,65,56,27,32,45,49,7,45,34,49,38,42,71,75,42,41,45,33,62,33,21,29,8,27,43,45,93,59,47,64,42,72,39,69,44,32,42,69,56,43,73,48,41,28,54,35,62,53,64,39,35,40,38,39,42,34,45,47,26,38,48,32,55,54,54,47,43,62,43,75,45,45,72,83,44,54,36,73,68,53,35,51,52,51,52,52,53,56,56,61,70,54,68,33,37,35,20,31,35,21,30,37,12,37,19,42,21,24,76,40,65,36,56,14,32,44,48,7,51,41,39,23,72,53,71,56,70,42,38,36,72,50,35,35,71,71,18,32,30,17,33,41,65,68,60,18,52,52,50,46,59,53,44,38,68,48,44,45,10,26,63,79,25,27,33,42,33,52,78,45,47,45,36,34,41,38,25,21,39,72,68,36,27,32,34,12,36,16,44,24,29,58,63,55,27,53,43,45,33,39,36,42,85,79,22,36,33,33,47,64,57,38,76,62,47,55,76,58,54,55,74,79,67,70,53,83,72,79,67,93,49,48,78,41,65,46,78,48,58,51,71,58,50,48,53,56,53,65,73,49,62,64,64,39,45,32,23,36,30,35,57,32,27,28,40,32,73,70,44,53,53,50,50,50,52,38,41,74,72,68,42,77,73,58,64,65,40,47,58,29,41,33,28,26,35,41,43,13,38,57,48,96,92,44,52,45,14,8,28,31,43,37,52,41,53,79,49,44,86,50,42,50,64,37,32,73,65,50,16,54,37,36,32,34,15,17,45,66,70,51,68,66,41,38,49,34,13,34,74,64,59,14,36,36,31,32,34,68,48,55,23,4,16,34,43,18,68,71,19,40,68,36,61,46,81,73,42,59,70,88,51,54,55,52,19,32,30,42,29,33,32,51,60,38,63,32,27,35,32,29,37,41,81,50,50,45,50,67,56,64,42,49,66,74,61,54,54,90,83,56,77,70,86,89,130,85,70,78,91,77,85,73,64,49,78,52,60,56,86,80,82,75,56,66,40,78,75,44,55,67,56,43,48,79,48,72,49,98,89,36,71,29,34,36,35,40,52,65,42,42,19,52,49,34,21,52,48,55,47,45,29,40,22,36,42,47,55,71,59,51,48,58,42,36,48,43,69,69,37,86,82,46,32,74,52,24,30,50,52,34,51,45,40,45,49,8,41,39,51,1,45,70,70,60,30,27,33,41,17,63,48,23,43,43,34,37,45,32,38,37,7,63,27,50,42,52,90,57,58,65,65,56,28,33,46,49,8,46,35,50,38,43,71,75,42,39,44,35,61,34,21,27,8,26,44,46,93,61,47,66,42,71,38,69,44,32,42,68,56,42,74,47,42,28,55,36,64,52,62,38,35,40,39,39,40,33,45,48,25,37,49,31,56,56,57,47,45,63,44,74,45,46,73,82,43,54,35,75,68,55,35,51,52,51,53,53,53,56,56,60,71,55,67,33,37,36,20,32,35,21,29,37,12,36,18,43,21,24,75,40,64,37,56,15,33,43,50,7,50,42,39,23,71,53,71,56,70,43,36,37,72,50,34,36,72,71,20,33,29,16,33,41,65,67,60,18,51,52,49,44,58,54,44,38,68,50,46,45,10,26,64,78,25,28,35,40,32,51,78,44,47,45,36,34,40,36,24,21,40,72,69,37,27,33,34,12,35,16,44,25,29,58,64,56,30,51,43,45,35,37,36,40,85,79,20,35,33,34,49,63,58,38,76,62,47,53,77,58,55,56,75,80,68,69,52,82,71,81,67,90,50,48,77,41,67,45,79,49,58,51,69,58,51,49,54,57,53,65,74,51,62,62,64,38,46,32,24,37,29,35,56,32,27,28,40,33,72,68,42,54,52,49,52,51,52,40,40,74,72,69,42,78,75,58,64,65,39,47,60,29,40,33,29,26,35,41,42,15,37,58,48,94,90,46,52,44,15,8,28,33,44,38,53,39,53,80,51,44,87,51,43,51,64,37,32,74,65,52,17,54,36,36,31,34,15,17,44,65,71,52,69,66,43,38,50,33,14,35,75,62,59,13,35,36,32,31,34,68,47,55,23,3,16,34,43,18,69,71,20,40,68,36,60,47,80,72,44,59,70,88,51,54,57,53,20,32,31,43,31,32,32,50,59,36,62,33,26,35,33,28,37,41,80,51,49,45,50,67,56,65,41,51,65,74,60,55,53,90,83,56,76,72,85,89